Protein AF-0000000084361300 (afdb_homodimer)

Radius of gyration: 34.53 Å; Cα contacts (8 Å, |Δi|>4): 1642; chains: 2; bounding box: 98×111×77 Å

Sequence (948 aa):
MQMAFTKMNISFPLNALGSVVPVVTALAIGLFSSASLNAADTPAPSTPPQETSEAIPQEAQELVASVAAGGRMYDNWIRELARKKPTTLHPLYPADGQYAKTPWQTWRCVTCHGWDYLGDKGAFSTGENYTGIKGVAGMIGSTAAQVSAILTDEKHGYRDFLDDQALEDISNFIVKGLVPMDRVIDRASGRALIEPVTSSAHFSTICVNCHGSDGRLMKTIPPLGDAARMDPWQALHKMLNGHPGDAMPALRAFDVRTTLSTLAFIQGLPPRDPLFSIARGGKLYDDWAAELKTKYPKDPQPAYPKDKKVETGSNTWRCVECHGWDYKGANGIRGIRTMVGAHPSAIIKVLQDETHDLEHKLEYADLYDLANFVSNGQVDMNEYIDARSLEARGVAGNSTQYYLTLCATCHGDQGYAIRTIPPLGRVAIESPWKALHKTLHGHPGENMPAWQASMSPSIIKDILAKLQTLPTHKMQMAFTKMNISFPLNALGSVVPVVTALAIGLFSSASLNAADTPAPSTPPQETSEAIPQEAQELVASVAAGGRMYDNWIRELARKKPTTLHPLYPADGQYAKTPWQTWRCVTCHGWDYLGDKGAFSTGENYTGIKGVAGMIGSTAAQVSAILTDEKHGYRDFLDDQALEDISNFIVKGLVPMDRVIDRASGRALIEPVTSSAHFSTICVNCHGSDGRLMKTIPPLGDAARMDPWQALHKMLNGHPGDAMPALRAFDVRTTLSTLAFIQGLPPRDPLFSIARGGKLYDDWAAELKTKYPKDPQPAYPKDKKVETGSNTWRCVECHGWDYKGANGIRGIRTMVGAHPSAIIKVLQDETHDLEHKLEYADLYDLANFVSNGQVDMNEYIDARSLEARGVAGNSTQYYLTLCATCHGDQGYAIRTIPPLGRVAIESPWKALHKTLHGHPGENMPAWQASMSPSIIKDILAKLQTLPTHK

pLDDT: mean 85.94, std 22.41, range [15.34, 98.69]

Secondary structure (DSSP, 8-state):
---------------------------------------------------------HHHHHHHHHHHHHHHHHHHHHHHTTPPPP-S--TTS-TTSTTTT-HHHHTSHHHHH-TTS-BTTTGGGSSTT----B-SGGGTTS-HHHHHHHHTSTTT-GGGT--HHHHHHHHHIIIII---HHHHB-TTT--BSS---S--HHIIIIIHHHH-TTS---TTS--HHHHHHH-HHHHHHHHHH--TTS-PPPGGGS-HHHHHHHHHHHHTSPPPPHHHHHHHHHHHHHHHHHHTT----SSPPTTS-TTS--SSGGGGGSHHHHH-TTSSEETTEE-SGGGTT--HHHHHHHHHSTTT--TTTS-HHHHHHHHHIIIII---GGGTB-TTT--BSS-TTTTHHHIIIIIHHHH-TTS---TTS--HHHHHHH-HHHHHHHHHH--TTS-PPP-TTTS-HHHHHHHHHHHTTS-S--/---------------------------------------------------------HHHHHHHHHHHHHHHHHHHHHHHTTPPPP-S--TTS-TTSTTTT-HHHHTSHHHHH-TTS-BTTTGGGSSTT----B-SGGGTTS-HHHHHHHHTSTTT-GGGT--HHHHHHHHHIIIII---HHHHB-TTT--BSS---S--HHIIIIIHHHH-TTS---TTS--HHHHHHH-HHHHHHHHHH--TTS-PPPGGGS-HHHHHHHHHHHHTSPPPPHHHHHHHHHHHHHHHHHHHT----SSPPTTS-TTS--SSGGGGGSHHHHH-TTSSEETTEE-SGGGTT--HHHHHHHHHSTTT--TTTS-HHHHHHHHHIIIII---GGGTB-TTT--BSS-TTTTHHHIIIIIHHHH-TTS---TTS--HHHHHHH-HHHHHHHHHH--TTS-PPP-TTTS-HHHHHHHHHHHTTS-S--

Structure (mmCIF, N/CA/C/O backbone):
data_AF-0000000084361300-model_v1
#
loop_
_entity.id
_entity.type
_entity.pdbx_description
1 polymer 'Cytochrome c domain-containing protein'
#
loop_
_atom_site.group_PDB
_atom_site.id
_atom_site.type_symbol
_atom_site.label_atom_id
_atom_site.label_alt_id
_atom_site.label_comp_id
_atom_site.label_asym_id
_atom_site.label_entity_id
_atom_site.label_seq_id
_atom_site.pdbx_PDB_ins_code
_atom_site.Cartn_x
_atom_site.Cartn_y
_atom_site.Cartn_z
_atom_site.occupancy
_atom_site.B_iso_or_equiv
_atom_site.auth_seq_id
_atom_site.auth_comp_id
_atom_site.auth_asym_id
_atom_site.auth_atom_id
_atom_site.pdbx_PDB_model_num
ATOM 1 N N . MET A 1 1 ? -32.5 -18.031 -47.125 1 17.41 1 MET A N 1
ATOM 2 C CA . MET A 1 1 ? -32.406 -19.422 -47.562 1 17.41 1 MET A CA 1
ATOM 3 C C . MET A 1 1 ? -32.906 -20.375 -46.5 1 17.41 1 MET A C 1
ATOM 5 O O . MET A 1 1 ? -32.594 -20.203 -45.312 1 17.41 1 MET A O 1
ATOM 9 N N . GLN A 1 2 ? -33.469 -21.453 -46.875 1 16.47 2 GLN A N 1
ATOM 10 C CA . GLN A 1 2 ? -34.469 -22.406 -46.406 1 16.47 2 GLN A CA 1
ATOM 11 C C . GLN A 1 2 ? -33.906 -23.297 -45.281 1 16.47 2 GLN A C 1
ATOM 13 O O . GLN A 1 2 ? -34.531 -23.516 -44.25 1 16.47 2 GLN A O 1
ATOM 18 N N . MET A 1 3 ? -32.844 -24.219 -45.438 1 15.84 3 MET A N 1
ATOM 19 C CA . MET A 1 3 ? -33.406 -25.562 -45.438 1 15.84 3 MET A CA 1
ATOM 20 C C . MET A 1 3 ? -33.5 -26.125 -44.031 1 15.84 3 MET A C 1
ATOM 22 O O . MET A 1 3 ? -32.469 -26.469 -43.438 1 15.84 3 MET A O 1
ATOM 26 N N . ALA A 1 4 ? -34.344 -25.75 -43.125 1 15.99 4 ALA A N 1
ATOM 27 C CA . ALA A 1 4 ? -34.469 -25.703 -41.656 1 15.99 4 ALA A CA 1
ATOM 28 C C . ALA A 1 4 ? -34.812 -27.078 -41.094 1 15.99 4 ALA A C 1
ATOM 30 O O . ALA A 1 4 ? -34.781 -27.266 -39.875 1 15.99 4 ALA A O 1
ATOM 31 N N . PHE A 1 5 ? -35.344 -28.031 -41.969 1 16.98 5 PHE A N 1
ATOM 32 C CA . PHE A 1 5 ? -36.406 -28.672 -41.188 1 16.98 5 PHE A CA 1
ATOM 33 C C . PHE A 1 5 ? -35.812 -29.688 -40.219 1 16.98 5 PHE A C 1
ATOM 35 O O . PHE A 1 5 ? -36.406 -29.984 -39.188 1 16.98 5 PHE A O 1
ATOM 42 N N . THR A 1 6 ? -34.594 -30.109 -40.438 1 15.58 6 THR A N 1
ATOM 43 C CA . THR A 1 6 ? -34.688 -31.562 -40.562 1 15.58 6 THR A CA 1
ATOM 44 C C . THR A 1 6 ? -34.906 -32.219 -39.219 1 15.58 6 THR A C 1
ATOM 46 O O . THR A 1 6 ? -35.781 -33.062 -39.062 1 15.58 6 THR A O 1
ATOM 49 N N . LYS A 1 7 ? -33.844 -32.844 -38.688 1 16.69 7 LYS A N 1
ATOM 50 C CA . LYS A 1 7 ? -33.906 -34.281 -38.469 1 16.69 7 LYS A CA 1
ATOM 51 C C . LYS A 1 7 ? -34.438 -34.625 -37.094 1 16.69 7 LYS A C 1
ATOM 53 O O . LYS A 1 7 ? -33.875 -34.25 -36.062 1 16.69 7 LYS A O 1
ATOM 58 N N . MET A 1 8 ? -35.75 -34.875 -36.875 1 16.64 8 MET A N 1
ATOM 59 C CA . MET A 1 8 ? -36.625 -35.094 -35.75 1 16.64 8 MET A CA 1
ATOM 60 C C . MET A 1 8 ? -36.344 -36.438 -35.094 1 16.64 8 MET A C 1
ATOM 62 O O . MET A 1 8 ? -36.969 -36.781 -34.094 1 16.64 8 MET A O 1
ATOM 66 N N . ASN A 1 9 ? -35.469 -37.188 -35.75 1 16.36 9 ASN A N 1
ATOM 67 C CA . ASN A 1 9 ? -35.906 -38.594 -35.688 1 16.36 9 ASN A CA 1
ATOM 68 C C . ASN A 1 9 ? -35.938 -39.094 -34.25 1 16.36 9 ASN A C 1
ATOM 70 O O . ASN A 1 9 ? -35.25 -38.531 -33.375 1 16.36 9 ASN A O 1
ATOM 74 N N . ILE A 1 10 ? -36.219 -40.375 -33.969 1 16.16 10 ILE A N 1
ATOM 75 C CA . ILE A 1 10 ? -37.25 -41.312 -33.531 1 16.16 10 ILE A CA 1
ATOM 76 C C . ILE A 1 10 ? -36.719 -42.094 -32.312 1 16.16 10 ILE A C 1
ATOM 78 O O . ILE A 1 10 ? -37.406 -42.219 -31.297 1 16.16 10 ILE A O 1
ATOM 82 N N . SER A 1 11 ? -35.469 -42.688 -32.344 1 16.11 11 SER A N 1
ATOM 83 C CA . SER A 1 11 ? -35.688 -44.125 -32.188 1 16.11 11 SER A CA 1
ATOM 84 C C . SER A 1 11 ? -35.812 -44.531 -30.719 1 16.11 11 SER A C 1
ATOM 86 O O . SER A 1 11 ? -35.344 -43.781 -29.844 1 16.11 11 SER A O 1
ATOM 88 N N . PHE A 1 12 ? -35.438 -45.75 -30.359 1 16.98 12 PHE A N 1
ATOM 89 C CA . PHE A 1 12 ? -36.125 -47 -29.969 1 16.98 12 PHE A CA 1
ATOM 90 C C . PHE A 1 12 ? -36.031 -47.219 -28.469 1 16.98 12 PHE A C 1
ATOM 92 O O . PHE A 1 12 ? -35.25 -46.562 -27.781 1 16.98 12 PHE A O 1
ATOM 99 N N . PRO A 1 13 ? -35.625 -48.406 -27.984 1 17.06 13 PRO A N 1
ATOM 100 C CA . PRO A 1 13 ? -36.438 -49.469 -27.344 1 17.06 13 PRO A CA 1
ATOM 101 C C . PRO A 1 13 ? -36.219 -49.5 -25.828 1 17.06 13 PRO A C 1
ATOM 103 O O . PRO A 1 13 ? -35.312 -48.844 -25.297 1 17.06 13 PRO A O 1
ATOM 106 N N . LEU A 1 14 ? -35.938 -50.688 -25.25 1 16.44 14 LEU A N 1
ATOM 107 C CA . LEU A 1 14 ? -36.719 -51.594 -24.453 1 16.44 14 LEU A CA 1
ATOM 108 C C . LEU A 1 14 ? -36.375 -51.469 -22.969 1 16.44 14 LEU A C 1
ATOM 110 O O . LEU A 1 14 ? -37.281 -51.281 -22.141 1 16.44 14 LEU A O 1
ATOM 114 N N . ASN A 1 15 ? -35.438 -52.375 -22.344 1 16.27 15 ASN A N 1
ATOM 115 C CA . ASN A 1 15 ? -35.875 -53.469 -21.484 1 16.27 15 ASN A CA 1
ATOM 116 C C . ASN A 1 15 ? -35.812 -53.094 -20.016 1 16.27 15 ASN A C 1
ATOM 118 O O . ASN A 1 15 ? -35.188 -52.125 -19.641 1 16.27 15 ASN A O 1
ATOM 122 N N . ALA A 1 16 ? -35.625 -54.219 -19.016 1 15.84 16 ALA A N 1
ATOM 123 C CA . ALA A 1 16 ? -36.312 -54.875 -17.906 1 15.84 16 ALA A CA 1
ATOM 124 C C . ALA A 1 16 ? -35.781 -54.375 -16.562 1 15.84 16 ALA A C 1
ATOM 126 O O . ALA A 1 16 ? -36.531 -54.219 -15.609 1 15.84 16 ALA A O 1
ATOM 127 N N . LEU A 1 17 ? -34.438 -54.094 -16.344 1 18.05 17 LEU A N 1
ATOM 128 C CA . LEU A 1 17 ? -34.031 -55 -15.25 1 18.05 17 LEU A CA 1
ATOM 129 C C . LEU A 1 17 ? -34.562 -54.46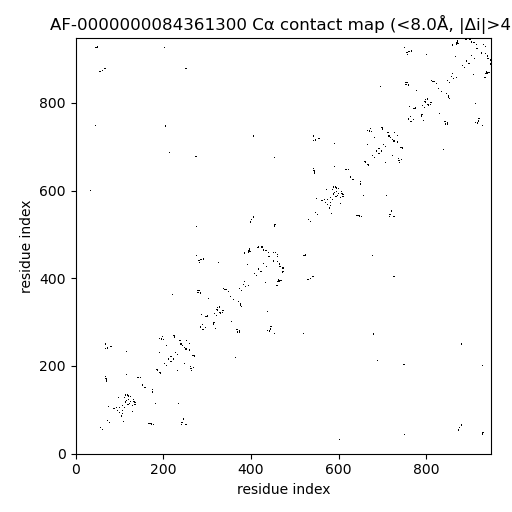9 -13.914 1 18.05 17 LEU A C 1
ATOM 131 O O . LEU A 1 17 ? -34.844 -53.281 -13.781 1 18.05 17 LEU A O 1
ATOM 135 N N . GLY A 1 18 ? -34.25 -55.25 -12.773 1 17.95 18 GLY A N 1
ATOM 136 C CA . GLY A 1 18 ? -34.781 -55.812 -11.547 1 17.95 18 GLY A CA 1
ATOM 137 C C . GLY A 1 18 ? -34.844 -54.844 -10.398 1 17.95 18 GLY A C 1
ATOM 138 O O . GLY A 1 18 ? -34.25 -53.75 -10.469 1 17.95 18 GLY A O 1
ATOM 139 N N . SER A 1 19 ? -35.156 -55.344 -9.219 1 18.53 19 SER A N 1
ATOM 140 C CA . SER A 1 19 ? -36.031 -55.188 -8.07 1 18.53 19 SER A CA 1
ATOM 141 C C . SER A 1 19 ? -35.438 -54.281 -7.008 1 18.53 19 SER A C 1
ATOM 143 O O . SER A 1 19 ? -36.125 -53.875 -6.074 1 18.53 19 SER A O 1
ATOM 145 N N . VAL A 1 20 ? -34.062 -53.969 -7.078 1 20.31 20 VAL A N 1
ATOM 146 C CA . VAL A 1 20 ? -33.562 -54.156 -5.723 1 20.31 20 VAL A CA 1
ATOM 147 C C . VAL A 1 20 ? -34.062 -53.031 -4.828 1 20.31 20 VAL A C 1
ATOM 149 O O . VAL A 1 20 ? -34.156 -51.875 -5.258 1 20.31 20 VAL A O 1
ATOM 152 N N . VAL A 1 21 ? -34.75 -53.375 -3.713 1 19.86 21 VAL A N 1
ATOM 153 C CA . VAL A 1 21 ? -35.656 -52.812 -2.729 1 19.86 21 VAL A CA 1
ATOM 154 C C . VAL A 1 21 ? -34.906 -51.812 -1.852 1 19.86 21 VAL A C 1
ATOM 156 O O . VAL A 1 21 ? -35.531 -51.062 -1.086 1 19.86 21 VAL A O 1
ATOM 159 N N . PRO A 1 22 ? -33.656 -51.312 -2.188 1 19.77 22 PRO A N 1
ATOM 160 C CA . PRO A 1 22 ? -33.031 -51.125 -0.87 1 19.77 22 PRO A CA 1
ATOM 161 C C . PRO A 1 22 ? -33.781 -50.094 -0.028 1 19.77 22 PRO A C 1
ATOM 163 O O . PRO A 1 22 ? -34.469 -49.219 -0.576 1 19.77 22 PRO A O 1
ATOM 166 N N . VAL A 1 23 ? -34.094 -50.531 1.208 1 19.73 23 VAL A N 1
ATOM 167 C CA . VAL A 1 23 ? -34.812 -49.969 2.357 1 19.73 23 VAL A CA 1
ATOM 168 C C . VAL A 1 23 ? -34.125 -48.656 2.783 1 19.73 23 VAL A C 1
ATOM 170 O O . VAL A 1 23 ? -32.906 -48.594 2.963 1 19.73 23 VAL A O 1
ATOM 173 N N . VAL A 1 24 ? -34.75 -47.469 2.594 1 19.86 24 VAL A N 1
ATOM 174 C CA . VAL A 1 24 ? -34.406 -46.062 2.75 1 19.86 24 VAL A CA 1
ATOM 175 C C . VAL A 1 24 ? -34.25 -45.75 4.234 1 19.86 24 VAL A C 1
ATOM 177 O O . VAL A 1 24 ? -35.25 -45.656 4.957 1 19.86 24 VAL A O 1
ATOM 180 N N . THR A 1 25 ? -33.5 -46.594 4.953 1 19.88 25 THR A N 1
ATOM 181 C CA . THR A 1 25 ? -33.656 -46.219 6.348 1 19.88 25 THR A CA 1
ATOM 182 C C . THR A 1 25 ? -33.312 -44.75 6.543 1 19.88 25 THR A C 1
ATOM 184 O O . THR A 1 25 ? -32.281 -44.281 6.023 1 19.88 25 THR A O 1
ATOM 187 N N . ALA A 1 26 ? -34.219 -43.906 7.023 1 19.81 26 ALA A N 1
ATOM 188 C CA . ALA A 1 26 ? -34.281 -42.469 7.234 1 19.81 26 ALA A CA 1
ATOM 189 C C . ALA A 1 26 ? -33.25 -42.031 8.266 1 19.81 26 ALA A C 1
ATOM 191 O O . ALA A 1 26 ? -33.375 -42.312 9.453 1 19.81 26 ALA A O 1
ATOM 192 N N . LEU A 1 27 ? -32 -42.438 8.07 1 20.09 27 LEU A N 1
ATOM 193 C CA . LEU A 1 27 ? -31.203 -42.062 9.227 1 20.09 27 LEU A CA 1
ATOM 194 C C . LEU A 1 27 ? -31.375 -40.562 9.516 1 20.09 27 LEU A C 1
ATOM 196 O O . LEU A 1 27 ? -31.375 -39.75 8.594 1 20.09 27 LEU A O 1
ATOM 200 N N . ALA A 1 28 ? -31.844 -40.219 10.742 1 20.67 28 ALA A N 1
ATOM 201 C CA . ALA A 1 28 ? -32.156 -38.969 11.438 1 20.67 28 ALA A CA 1
ATOM 202 C C . ALA A 1 28 ? -30.969 -38 11.375 1 20.67 28 ALA A C 1
ATOM 204 O O . ALA A 1 28 ? -29.859 -38.344 11.797 1 20.67 28 ALA A O 1
ATOM 205 N N . ILE A 1 29 ? -30.828 -37.188 10.289 1 21.17 29 ILE A N 1
ATOM 206 C CA . ILE A 1 29 ? -29.812 -36.156 10.117 1 21.17 29 ILE A CA 1
ATOM 207 C C . ILE A 1 29 ? -29.781 -35.25 11.336 1 21.17 29 ILE A C 1
ATOM 209 O O . ILE A 1 29 ? -30.766 -34.562 11.633 1 21.17 29 ILE A O 1
ATOM 213 N N . GLY A 1 30 ? -29.297 -35.781 12.484 1 20.73 30 GLY A N 1
ATOM 214 C CA . GLY A 1 30 ? -29.188 -34.875 13.617 1 20.73 30 GLY A CA 1
ATOM 215 C C . GLY A 1 30 ? -28.594 -33.531 13.242 1 20.73 30 GLY A C 1
ATOM 216 O O . GLY A 1 30 ? -27.703 -33.469 12.383 1 20.73 30 GLY A O 1
ATOM 217 N N . LEU A 1 31 ? -29.328 -32.5 13.594 1 21.12 31 LEU A N 1
ATOM 218 C CA . LEU A 1 31 ? -29.188 -31.047 13.43 1 21.12 31 LEU A CA 1
ATOM 219 C C . LEU A 1 31 ? -27.812 -30.578 13.922 1 21.12 31 LEU A C 1
ATOM 221 O O . LEU A 1 31 ? -27.484 -30.766 15.094 1 21.12 31 LEU A O 1
ATOM 225 N N . PHE A 1 32 ? -26.734 -31.062 13.18 1 22.33 32 PHE A N 1
ATOM 226 C CA . PHE A 1 32 ? -25.484 -30.453 13.617 1 22.33 32 PHE A CA 1
ATOM 227 C C . PHE A 1 32 ? -25.672 -28.953 13.836 1 22.33 32 PHE A C 1
ATOM 229 O O . PHE A 1 32 ? -26.266 -28.281 13.008 1 22.33 32 PHE A O 1
ATOM 236 N N . SER A 1 33 ? -25.797 -28.609 15.117 1 22.17 33 SER A N 1
ATOM 237 C CA . SER A 1 33 ? -25.781 -27.234 15.609 1 22.17 33 SER A CA 1
ATOM 238 C C . SER A 1 33 ? -24.672 -26.422 14.961 1 22.17 33 SER A C 1
ATOM 240 O O . SER A 1 33 ? -23.531 -26.891 14.875 1 22.17 33 SER A O 1
ATOM 242 N N . SER A 1 34 ? -25 -25.703 13.945 1 22.23 34 SER A N 1
ATOM 243 C CA . SER A 1 34 ? -24.172 -24.688 13.305 1 22.23 34 SER A CA 1
ATOM 244 C C . SER A 1 34 ? -23.281 -23.969 14.32 1 22.23 34 SER A C 1
ATOM 246 O O . SER A 1 34 ? -23.797 -23.359 15.273 1 22.23 34 SER A O 1
ATOM 248 N N . ALA A 1 35 ? -22.078 -24.562 14.68 1 25.73 35 ALA A N 1
ATOM 249 C CA . ALA A 1 35 ? -21.078 -23.75 15.391 1 25.73 35 ALA A CA 1
ATOM 250 C C . ALA A 1 35 ? -21.031 -22.344 14.828 1 25.73 35 ALA A C 1
ATOM 252 O O . ALA A 1 35 ? -20.859 -22.141 13.617 1 25.73 35 ALA A O 1
ATOM 253 N N . SER A 1 36 ? -21.719 -21.453 15.469 1 25.38 36 SER A N 1
ATOM 254 C CA . SER A 1 36 ? -21.625 -20 15.273 1 25.38 36 SER A CA 1
ATOM 255 C C . SER A 1 36 ? -20.188 -19.594 14.992 1 25.38 36 SER A C 1
ATOM 257 O O . SER A 1 36 ? -19.281 -19.875 15.781 1 25.38 36 SER A O 1
ATOM 259 N N . LEU A 1 37 ? -19.703 -19.766 13.781 1 27.42 37 LEU A N 1
ATOM 260 C CA . LEU A 1 37 ? -18.5 -19 13.445 1 27.42 37 LEU A CA 1
ATOM 261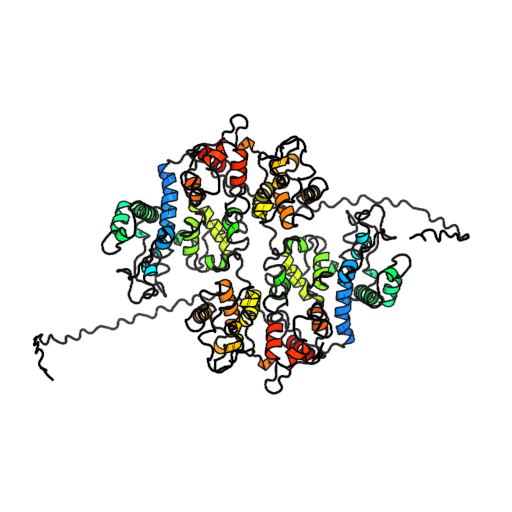 C C . LEU A 1 37 ? -18.438 -17.719 14.242 1 27.42 37 LEU A C 1
ATOM 263 O O . LEU A 1 37 ? -19.297 -16.844 14.109 1 27.42 37 LEU A O 1
ATOM 267 N N . ASN A 1 38 ? -17.953 -17.953 15.461 1 26.97 38 ASN A N 1
ATOM 268 C CA . ASN A 1 38 ? -17.656 -16.75 16.219 1 26.97 38 ASN A CA 1
ATOM 269 C C . ASN A 1 38 ? -17.047 -15.664 15.352 1 26.97 38 ASN A C 1
ATOM 271 O O . ASN A 1 38 ? -16.016 -15.883 14.711 1 26.97 38 ASN A O 1
ATOM 275 N N . ALA A 1 39 ? -17.797 -14.773 14.719 1 29.05 39 ALA A N 1
ATOM 276 C CA . ALA A 1 39 ? -17.391 -13.461 14.234 1 29.05 39 ALA A CA 1
ATOM 277 C C . ALA A 1 39 ? -16.203 -12.914 15.031 1 29.05 39 ALA A C 1
ATOM 279 O O . ALA A 1 39 ? -16.297 -12.758 16.25 1 29.05 39 ALA A O 1
ATOM 280 N N . ALA A 1 40 ? -15.07 -13.203 14.656 1 33.34 40 ALA A N 1
ATOM 281 C CA . ALA A 1 40 ? -13.961 -12.422 15.203 1 33.34 40 ALA A CA 1
ATOM 282 C C . ALA A 1 40 ? -14.414 -11.016 15.578 1 33.34 40 ALA A C 1
ATOM 284 O O . ALA A 1 40 ? -15.18 -10.383 14.836 1 33.34 40 ALA A O 1
ATOM 285 N N . ASP A 1 41 ? -14.398 -10.711 16.828 1 32.88 41 ASP A N 1
ATOM 286 C CA . ASP A 1 41 ? -14.641 -9.391 17.406 1 32.88 41 ASP A CA 1
ATOM 287 C C . ASP A 1 41 ? -14.102 -8.289 16.5 1 32.88 41 ASP A C 1
ATOM 289 O O . ASP A 1 41 ? -12.891 -8.164 16.312 1 32.88 41 ASP A O 1
ATOM 293 N N . THR A 1 42 ? -14.695 -8.07 15.359 1 36.12 42 THR A N 1
ATOM 294 C CA . THR A 1 42 ? -14.328 -6.754 14.836 1 36.12 42 THR A CA 1
ATOM 295 C C . THR A 1 42 ? -14.109 -5.762 15.977 1 36.12 42 THR A C 1
ATOM 297 O O . THR A 1 42 ? -15 -5.555 16.797 1 36.12 42 THR A O 1
ATOM 300 N N . PRO A 1 43 ? -12.922 -5.598 16.359 1 34 43 PRO A N 1
ATOM 301 C CA . PRO A 1 43 ? -12.945 -4.621 17.453 1 34 43 PRO A CA 1
ATOM 302 C C . PRO A 1 43 ? -14.039 -3.572 17.281 1 34 43 PRO A C 1
ATOM 304 O O . PRO A 1 43 ? -14.297 -3.119 16.156 1 34 43 PRO A O 1
ATOM 307 N N . ALA A 1 44 ? -14.961 -3.475 18.188 1 36.25 44 ALA A N 1
ATOM 308 C CA . ALA A 1 44 ? -15.938 -2.398 18.328 1 36.25 44 ALA A CA 1
ATOM 309 C C . ALA A 1 44 ? -15.336 -1.057 17.922 1 36.25 44 ALA A C 1
ATOM 311 O O . ALA A 1 44 ? -14.164 -0.789 18.188 1 36.25 44 ALA A O 1
ATOM 312 N N . PRO A 1 45 ? -15.93 -0.323 16.938 1 43.25 45 PRO A N 1
ATOM 313 C CA . PRO A 1 45 ? -15.43 1.033 16.703 1 43.25 45 PRO A CA 1
ATOM 314 C C . PRO A 1 45 ? -14.961 1.718 17.984 1 43.25 45 PRO A C 1
ATOM 316 O O . PRO A 1 45 ? -15.648 1.654 19.016 1 43.25 45 PRO A O 1
ATOM 319 N N . SER A 1 46 ? -13.742 1.867 18.141 1 43.41 46 SER A N 1
ATOM 320 C CA . SER A 1 46 ? -13.305 2.607 19.312 1 43.41 46 SER A CA 1
ATOM 321 C C . SER A 1 46 ? -14.172 3.846 19.547 1 43.41 46 SER A C 1
ATOM 323 O O . SER A 1 46 ? -14.5 4.559 18.594 1 43.41 46 SER A O 1
ATOM 325 N N . THR A 1 47 ? -14.875 3.842 20.672 1 48.69 47 THR A N 1
ATOM 326 C CA . THR A 1 47 ? -15.609 5.012 21.141 1 48.69 47 THR A CA 1
ATOM 327 C C . THR A 1 47 ? -14.773 6.277 20.953 1 48.69 47 THR A C 1
ATOM 329 O O . THR A 1 47 ? -13.617 6.336 21.375 1 48.69 47 THR A O 1
ATOM 332 N N . PRO A 1 48 ? -15.289 7.09 20.078 1 52.38 48 PRO A N 1
ATOM 333 C CA . PRO A 1 48 ? -14.57 8.359 19.984 1 52.38 48 PRO A CA 1
ATOM 334 C C . PRO A 1 48 ? -14.125 8.898 21.328 1 52.38 48 PRO A C 1
ATOM 336 O O . PRO A 1 48 ? -14.727 8.57 22.359 1 52.38 48 PRO A O 1
ATOM 339 N N . PRO A 1 49 ? -12.961 9.508 21.281 1 55.66 49 PRO A N 1
ATOM 340 C CA . PRO A 1 49 ? -12.5 10.109 22.531 1 55.66 49 PRO A CA 1
ATOM 341 C C . PRO A 1 49 ? -13.547 11.008 23.188 1 55.66 49 PRO A C 1
ATOM 343 O O . PRO A 1 49 ? -14.383 11.586 22.484 1 55.66 49 PRO A O 1
ATOM 346 N N . GLN A 1 50 ? -13.758 10.891 24.422 1 52.22 50 GLN A N 1
ATOM 347 C CA . GLN A 1 50 ? -14.734 11.609 25.234 1 52.22 50 GLN A CA 1
ATOM 348 C C . GLN A 1 50 ? -14.289 13.055 25.469 1 52.22 50 GLN A C 1
ATOM 350 O O . GLN A 1 50 ? -14.562 13.625 26.531 1 52.22 50 GLN A O 1
ATOM 355 N N . GLU A 1 51 ? -13.477 13.578 24.625 1 56 51 GLU A N 1
ATOM 356 C CA . GLU A 1 51 ? -13.125 14.969 24.891 1 56 51 GLU A CA 1
ATOM 357 C C . GLU A 1 51 ? -14.359 15.867 24.828 1 56 51 GLU A C 1
ATOM 359 O O . GLU A 1 51 ? -15.141 15.797 23.891 1 56 51 GLU A O 1
ATOM 364 N N . THR A 1 52 ? -14.734 16.312 26 1 57.19 52 THR A N 1
ATOM 365 C CA . THR A 1 52 ? -15.906 17.188 26.125 1 57.19 52 THR A CA 1
ATOM 366 C C . THR A 1 52 ? -15.602 18.578 25.594 1 57.19 52 THR A C 1
ATOM 368 O O . THR A 1 52 ? -14.469 19.062 25.688 1 57.19 52 THR A O 1
ATOM 371 N N . SER A 1 53 ? -16.484 19.047 24.703 1 60.72 53 SER A N 1
ATOM 372 C CA . SER A 1 53 ? -16.453 20.422 24.25 1 60.72 53 SER A CA 1
ATOM 373 C C . SER A 1 53 ? -16.469 21.406 25.422 1 60.72 53 SER A C 1
ATOM 375 O O . SER A 1 53 ? -17.359 21.344 26.266 1 60.72 53 SER A O 1
ATOM 377 N N . GLU A 1 54 ? -15.391 21.906 25.938 1 61.06 54 GLU A N 1
ATOM 378 C CA . GLU A 1 54 ? -15.414 22.938 26.953 1 61.06 54 GLU A CA 1
ATOM 379 C C . GLU A 1 54 ? -15.359 24.328 26.328 1 61.06 54 GLU A C 1
ATOM 381 O O . GLU A 1 54 ? -14.766 24.516 25.266 1 61.06 54 GLU A O 1
ATOM 386 N N . ALA A 1 55 ? -16.172 25.297 26.859 1 61.66 55 ALA A N 1
ATOM 387 C CA . ALA A 1 55 ? -16.141 26.703 26.469 1 61.66 55 ALA A CA 1
ATOM 388 C C . ALA A 1 55 ? -14.781 27.328 26.797 1 61.66 55 ALA A C 1
ATOM 390 O O . ALA A 1 55 ? -14.492 27.625 27.953 1 61.66 55 ALA A O 1
ATOM 391 N N . ILE A 1 56 ? -13.797 27.156 26 1 67.62 56 ILE A N 1
ATOM 392 C CA . ILE A 1 56 ? -12.547 27.891 26.156 1 67.62 56 ILE A CA 1
ATOM 393 C C . ILE A 1 56 ? -12.648 29.25 25.453 1 67.62 56 ILE A C 1
ATOM 395 O O . ILE A 1 56 ? -13.305 29.359 24.422 1 67.62 56 ILE A O 1
ATOM 399 N N . PRO A 1 57 ? -12.055 30.344 26.125 1 70.06 57 PRO A N 1
ATOM 400 C CA . PRO A 1 57 ? -12.117 31.672 25.516 1 70.06 57 PRO A CA 1
ATOM 401 C C . PRO A 1 57 ? -11.594 31.672 24.078 1 70.06 57 PRO A C 1
ATOM 403 O O . PRO A 1 57 ? -10.695 30.906 23.734 1 70.06 57 PRO A O 1
ATOM 406 N N . GLN A 1 58 ? -12.211 32.406 23.297 1 69.12 58 GLN A N 1
ATOM 407 C CA . GLN A 1 58 ? -11.922 32.531 21.875 1 69.12 58 GLN A CA 1
ATOM 408 C C . GLN A 1 58 ? -10.438 32.812 21.625 1 69.12 58 GLN A C 1
ATOM 410 O O . GLN A 1 58 ? -9.828 32.25 20.719 1 69.12 58 GLN A O 1
ATOM 415 N N . GLU A 1 59 ? -9.883 33.688 22.422 1 68.62 59 GLU A N 1
ATOM 416 C CA . GLU A 1 59 ? -8.484 34.062 22.281 1 68.62 59 GLU A CA 1
ATOM 417 C C . GLU A 1 59 ? -7.562 32.875 22.438 1 68.62 59 GLU A C 1
ATOM 419 O O . GLU A 1 59 ? -6.598 32.719 21.672 1 68.62 59 GLU A O 1
ATOM 424 N N . ALA A 1 60 ? -7.977 32.031 23.281 1 73.75 60 ALA A N 1
ATOM 425 C CA . ALA A 1 60 ? -7.172 30.828 23.5 1 73.75 60 ALA A CA 1
ATOM 426 C C . ALA A 1 60 ? -7.297 29.859 22.328 1 73.75 60 ALA A C 1
ATOM 428 O O . ALA A 1 60 ? -6.328 29.203 21.953 1 73.75 60 ALA A O 1
ATOM 429 N N . GLN A 1 61 ? -8.398 29.875 21.75 1 74.19 61 GLN A N 1
ATOM 430 C CA . GLN A 1 61 ? -8.633 28.984 20.625 1 74.19 61 GLN A CA 1
ATOM 431 C C . GLN A 1 61 ? -7.867 29.453 19.391 1 74.19 61 GLN A C 1
ATOM 433 O O . GLN A 1 61 ? -7.27 28.641 18.672 1 74.19 61 GLN A O 1
ATOM 438 N N . GLU A 1 62 ? -7.809 30.766 19.219 1 78.62 62 GLU A N 1
ATOM 439 C CA . GLU A 1 62 ? -7.051 31.344 18.125 1 78.62 62 GLU A CA 1
ATOM 440 C C . GLU A 1 62 ? -5.551 31.141 18.312 1 78.62 62 GLU A C 1
ATOM 442 O O . GLU A 1 62 ? -4.805 31 17.344 1 78.62 62 GLU A O 1
ATOM 447 N N . LEU A 1 63 ? -5.266 31.031 19.469 1 85.38 63 LEU A N 1
ATOM 448 C CA . LEU A 1 63 ? -3.859 30.859 19.812 1 85.38 63 LEU A CA 1
ATOM 449 C C . LEU A 1 63 ? -3.346 29.516 19.312 1 85.38 63 LEU A C 1
ATOM 451 O O . LEU A 1 63 ? -2.207 29.406 18.859 1 85.38 63 LEU A O 1
ATOM 455 N N . VAL A 1 64 ? -4.152 28.531 19.297 1 90.44 64 VAL A N 1
ATOM 456 C CA . VAL A 1 64 ? -3.723 27.203 18.875 1 90.44 64 VAL A CA 1
ATOM 457 C C . VAL A 1 64 ? -3.369 27.219 17.391 1 90.44 64 VAL A C 1
ATOM 459 O O . VAL A 1 64 ? -2.324 26.703 16.984 1 90.44 64 VAL A O 1
ATOM 462 N N . ALA A 1 65 ? -4.156 27.875 16.641 1 91.94 65 ALA A N 1
ATOM 463 C CA . ALA A 1 65 ? -3.898 27.984 15.203 1 91.94 65 ALA A CA 1
ATOM 464 C C . ALA A 1 65 ? -2.641 28.812 14.938 1 91.94 65 ALA A C 1
ATOM 466 O O . ALA A 1 65 ? -1.847 28.484 14.055 1 91.94 65 ALA A O 1
ATOM 467 N N . SER A 1 66 ? -2.527 29.844 15.68 1 94.44 66 SER A N 1
ATOM 468 C CA . SER A 1 66 ? -1.345 30.688 15.555 1 94.44 66 SER A CA 1
ATOM 469 C C . SER A 1 66 ? -0.076 29.922 15.906 1 94.44 66 SER A C 1
ATOM 471 O O . SER A 1 66 ? 0.927 30 15.188 1 94.44 66 SER A O 1
ATOM 473 N N . VAL A 1 67 ? -0.136 29.172 16.953 1 96.38 67 VAL A N 1
ATOM 474 C CA . VAL A 1 67 ? 1 28.375 17.391 1 96.38 67 VAL A CA 1
ATOM 475 C C . VAL A 1 67 ? 1.346 27.344 16.328 1 96.38 67 VAL A C 1
ATOM 477 O O . VAL A 1 67 ? 2.52 27.141 15.992 1 96.38 67 VAL A O 1
ATOM 480 N N . ALA A 1 68 ? 0.372 26.703 15.758 1 96.25 68 ALA A N 1
ATOM 481 C CA . ALA A 1 68 ? 0.614 25.719 14.703 1 96.25 68 ALA A CA 1
ATOM 482 C C . ALA A 1 68 ? 1.275 26.375 13.492 1 96.25 68 ALA A C 1
ATOM 484 O O . ALA A 1 68 ? 2.229 25.828 12.93 1 96.25 68 ALA A O 1
ATOM 485 N N . ALA A 1 69 ? 0.789 27.5 13.109 1 95.75 69 ALA A N 1
ATOM 486 C CA . ALA A 1 69 ? 1.39 28.234 12 1 95.75 69 ALA A CA 1
ATOM 487 C C . ALA A 1 69 ? 2.844 28.594 12.297 1 95.75 69 ALA A C 1
ATOM 489 O O . ALA A 1 69 ? 3.717 28.422 11.445 1 95.75 69 ALA A O 1
ATOM 490 N N . GLY A 1 70 ? 3.045 29.094 13.469 1 98.06 70 GLY A N 1
ATOM 491 C CA . GLY A 1 70 ? 4.402 29.406 13.891 1 98.06 70 GLY A CA 1
ATOM 492 C C . GLY A 1 70 ? 5.324 28.203 13.867 1 98.06 70 GLY A C 1
ATOM 493 O O . GLY A 1 70 ? 6.496 28.312 13.5 1 98.06 70 GLY A O 1
ATOM 494 N N . GLY A 1 71 ? 4.801 27.047 14.289 1 98.38 71 GLY A N 1
ATOM 495 C CA . GLY A 1 71 ? 5.578 25.812 14.242 1 98.38 71 GLY A CA 1
ATOM 496 C C . GLY A 1 71 ? 5.984 25.422 12.828 1 98.38 71 GLY A C 1
ATOM 497 O O . GLY A 1 71 ? 7.102 24.953 12.609 1 98.38 71 GLY A O 1
ATOM 498 N N . ARG A 1 72 ? 5.078 25.562 11.875 1 98.06 72 ARG A N 1
ATOM 499 C CA . ARG A 1 72 ? 5.418 25.297 10.477 1 98.06 72 ARG A CA 1
ATOM 500 C C . ARG A 1 72 ? 6.496 26.266 9.992 1 98.06 72 ARG A C 1
ATOM 502 O O . ARG A 1 72 ? 7.41 25.859 9.266 1 98.06 72 ARG A O 1
ATOM 509 N N . MET A 1 73 ? 6.426 27.516 10.453 1 98.56 73 MET A N 1
ATOM 510 C CA . MET A 1 73 ? 7.402 28.516 10.023 1 98.56 73 MET A CA 1
ATOM 511 C C . MET A 1 73 ? 8.75 28.281 10.695 1 98.56 73 MET A C 1
ATOM 513 O O . MET A 1 73 ? 9.797 28.516 10.094 1 98.56 73 MET A O 1
ATOM 517 N N . TYR A 1 74 ? 8.719 27.812 11.945 1 98.69 74 TYR A N 1
ATOM 518 C CA . TYR A 1 74 ? 9.945 27.375 12.594 1 98.69 74 TYR A CA 1
ATOM 519 C C . TYR A 1 74 ? 10.672 26.344 11.75 1 98.69 74 TYR A C 1
ATOM 521 O O . TYR A 1 74 ? 11.898 26.359 11.648 1 98.69 74 TYR A O 1
ATOM 529 N N . ASP A 1 75 ? 9.852 25.453 11.133 1 98.44 75 ASP A N 1
ATOM 530 C CA . ASP A 1 75 ? 10.359 24.422 10.242 1 98.44 75 ASP A CA 1
ATOM 531 C C . ASP A 1 75 ? 10.867 25.031 8.93 1 98.44 75 ASP A C 1
ATOM 533 O O . ASP A 1 75 ? 12.039 24.875 8.586 1 98.44 75 ASP A O 1
ATOM 537 N N . ASN A 1 76 ? 10.016 25.781 8.281 1 98.5 76 ASN A N 1
ATOM 538 C CA . ASN A 1 76 ? 10.344 26.359 6.98 1 98.5 76 ASN A CA 1
ATOM 539 C C . ASN A 1 76 ? 9.383 27.484 6.609 1 98.5 76 ASN A C 1
ATOM 541 O O . ASN A 1 76 ? 8.422 27.281 5.867 1 98.5 76 ASN A O 1
ATOM 545 N N . TRP A 1 77 ? 9.742 28.719 7.023 1 98.31 77 TRP A N 1
ATOM 546 C CA . TRP A 1 77 ? 8.875 29.859 6.762 1 98.31 77 TRP A CA 1
ATOM 547 C C . TRP A 1 77 ? 8.859 30.203 5.273 1 98.31 77 TRP A C 1
ATOM 549 O O . TRP A 1 77 ? 7.875 30.75 4.766 1 98.31 77 TRP A O 1
ATOM 559 N N . ILE A 1 78 ? 9.914 29.859 4.555 1 98.06 78 ILE A N 1
ATOM 560 C CA . ILE A 1 78 ? 10.016 30.141 3.127 1 98.06 78 ILE A CA 1
ATOM 561 C C . ILE A 1 78 ? 8.922 29.375 2.377 1 98.06 78 ILE A C 1
ATOM 563 O O . ILE A 1 78 ? 8.203 29.969 1.56 1 98.06 78 ILE A O 1
ATOM 567 N N . ARG A 1 79 ? 8.75 28.125 2.719 1 96.75 79 ARG A N 1
ATOM 568 C CA . ARG A 1 79 ? 7.742 27.297 2.078 1 96.75 79 ARG A CA 1
ATOM 569 C C . ARG A 1 79 ? 6.344 27.656 2.57 1 96.75 79 ARG A C 1
ATOM 571 O O . ARG A 1 79 ? 5.406 27.734 1.778 1 96.75 79 ARG A O 1
ATOM 578 N N . GLU A 1 80 ? 6.234 27.859 3.879 1 96.81 80 GLU A N 1
ATOM 579 C CA . GLU A 1 80 ? 4.934 28.141 4.484 1 96.81 80 GLU A CA 1
ATOM 580 C C . GLU A 1 80 ? 4.309 29.406 3.906 1 96.81 80 GLU A C 1
ATOM 582 O O . GLU A 1 80 ? 3.102 29.453 3.66 1 96.81 80 GLU A O 1
ATOM 587 N N . LEU A 1 81 ? 5.129 30.391 3.6 1 96.44 81 LEU A N 1
ATOM 588 C CA . LEU A 1 81 ? 4.637 31.703 3.158 1 96.44 81 LEU A CA 1
ATOM 589 C C . LEU A 1 81 ? 4.867 31.891 1.663 1 96.44 81 LEU A C 1
ATOM 591 O O . LEU A 1 81 ? 4.602 32.969 1.121 1 96.44 81 LEU A O 1
ATOM 595 N N . ALA A 1 82 ? 5.418 30.859 0.994 1 95.25 82 ALA A N 1
ATOM 596 C CA . ALA A 1 82 ? 5.715 30.922 -0.435 1 95.25 82 ALA A CA 1
ATOM 597 C C . ALA A 1 82 ? 6.598 32.125 -0.769 1 95.25 82 ALA A C 1
ATOM 599 O O . ALA A 1 82 ? 6.289 32.875 -1.68 1 95.25 82 ALA A O 1
ATOM 600 N N . ARG A 1 83 ? 7.652 32.25 -0.023 1 95.81 83 ARG A N 1
ATOM 601 C CA . ARG A 1 83 ? 8.586 33.344 -0.229 1 95.81 83 ARG A CA 1
ATOM 602 C C . ARG A 1 83 ? 9.773 32.906 -1.078 1 95.81 83 ARG A C 1
ATOM 604 O O . ARG A 1 83 ? 10 31.719 -1.264 1 95.81 83 ARG A O 1
ATOM 611 N N . LYS A 1 84 ? 10.469 33.875 -1.582 1 95.94 84 LYS A N 1
ATOM 612 C CA . LYS A 1 84 ? 11.695 33.594 -2.318 1 95.94 84 LYS A CA 1
ATOM 613 C C . LYS A 1 84 ? 12.812 33.125 -1.376 1 95.94 84 LYS A C 1
ATOM 615 O O . LYS A 1 84 ? 12.969 33.688 -0.286 1 95.94 84 LYS A O 1
ATOM 620 N N . LYS A 1 85 ? 13.57 32.281 -1.82 1 96.19 85 LYS A N 1
ATOM 621 C CA . LYS A 1 85 ? 14.695 31.781 -1.048 1 96.19 85 LYS A CA 1
ATOM 622 C C . LYS A 1 85 ? 15.797 32.844 -0.917 1 96.19 85 LYS A C 1
ATOM 624 O O . LYS A 1 85 ? 16.219 33.438 -1.913 1 96.19 85 LYS A O 1
ATOM 629 N N . PRO A 1 86 ? 16.156 33.031 0.301 1 95.81 86 PRO A N 1
ATOM 630 C CA . PRO A 1 86 ? 17.312 33.906 0.453 1 95.81 86 PRO A CA 1
ATOM 631 C C . PRO A 1 86 ? 18.562 33.375 -0.236 1 95.81 86 PRO A C 1
ATOM 633 O O . PRO A 1 86 ? 18.812 32.188 -0.226 1 95.81 86 PRO A O 1
ATOM 636 N N . THR A 1 87 ? 19.391 34.25 -0.715 1 94.62 87 THR A N 1
ATOM 637 C CA . THR A 1 87 ? 20.562 33.875 -1.467 1 94.62 87 THR A CA 1
ATOM 638 C C . THR A 1 87 ? 21.828 34.094 -0.641 1 94.62 87 THR A C 1
ATOM 640 O O . THR A 1 87 ? 22.922 33.688 -1.045 1 94.62 87 THR A O 1
ATOM 643 N N . THR A 1 88 ? 21.719 34.688 0.484 1 94.19 88 THR A N 1
ATOM 644 C CA . THR A 1 88 ? 22.859 34.938 1.351 1 94.19 88 THR A CA 1
ATOM 645 C C . THR A 1 88 ? 22.812 34.062 2.586 1 94.19 88 THR A C 1
ATOM 647 O O . THR A 1 88 ? 21.734 33.656 3.023 1 94.19 88 THR A O 1
ATOM 650 N N . LEU A 1 89 ? 24 33.781 3.113 1 95.5 89 LEU A N 1
ATOM 651 C CA . LEU A 1 89 ? 24.109 33.031 4.348 1 95.5 89 LEU A CA 1
ATOM 652 C C . LEU A 1 89 ? 23.562 33.812 5.535 1 95.5 89 LEU A C 1
ATOM 654 O O . LEU A 1 89 ? 23.797 35.031 5.641 1 95.5 89 LEU A O 1
ATOM 658 N N . HIS A 1 90 ? 22.859 33.156 6.355 1 96.62 90 HIS A N 1
ATOM 659 C CA . HIS A 1 90 ? 22.453 33.812 7.594 1 96.62 90 HIS A CA 1
ATOM 660 C C . HIS A 1 90 ? 23.656 34.281 8.391 1 96.62 90 HIS A C 1
ATOM 662 O O . HIS A 1 90 ? 24.625 33.562 8.547 1 96.62 90 HIS A O 1
ATOM 668 N N . PRO A 1 91 ? 23.594 35.406 8.961 1 93.94 91 PRO A N 1
ATOM 669 C CA . PRO A 1 91 ? 24.781 36 9.57 1 93.94 91 PRO A CA 1
ATOM 670 C C . PRO A 1 91 ? 25.297 35.219 10.766 1 93.94 91 PRO A C 1
ATOM 672 O O . PRO A 1 91 ? 26.5 35.219 11.055 1 93.94 91 PRO A O 1
ATOM 675 N N . LEU A 1 92 ? 24.453 34.562 11.43 1 95.88 92 LEU A N 1
ATOM 676 C CA . LEU A 1 92 ? 24.859 33.844 12.648 1 95.88 92 LEU A CA 1
ATOM 677 C C . LEU A 1 92 ? 25.25 32.406 12.344 1 95.88 92 LEU A C 1
ATOM 679 O O . LEU A 1 92 ? 25.766 31.719 13.219 1 95.88 92 LEU A O 1
ATOM 683 N N . TYR A 1 93 ? 25.016 31.891 11.172 1 96.38 93 TYR A N 1
ATOM 684 C CA . TYR A 1 93 ? 25.328 30.5 10.828 1 96.38 93 TYR A CA 1
ATOM 685 C C . TYR A 1 93 ? 26.812 30.328 10.578 1 96.38 93 TYR A C 1
ATOM 687 O O . TYR A 1 93 ? 27.438 31.172 9.922 1 96.38 93 TYR A O 1
ATOM 695 N N . PRO A 1 94 ? 27.375 29.266 11.055 1 94.5 94 PRO A N 1
ATOM 696 C CA . PRO A 1 94 ? 28.797 29.062 10.828 1 94.5 94 PRO A CA 1
ATOM 697 C C . PRO A 1 94 ? 29.156 28.891 9.352 1 94.5 94 PRO A C 1
ATOM 699 O O . PRO A 1 94 ? 28.484 28.125 8.641 1 94.5 94 PRO A O 1
ATOM 702 N N . ALA A 1 95 ? 30.172 29.484 8.906 1 91.19 95 ALA A N 1
ATOM 703 C CA . ALA A 1 95 ? 30.594 29.484 7.504 1 91.19 95 ALA A CA 1
ATOM 704 C C . ALA A 1 95 ? 30.984 28.094 7.039 1 91.19 95 ALA A C 1
ATOM 706 O O . ALA A 1 95 ? 30.906 27.781 5.844 1 91.19 95 ALA A O 1
ATOM 707 N N . ASP A 1 96 ? 31.375 27.25 7.969 1 88.94 96 ASP A N 1
ATOM 708 C CA . ASP A 1 96 ? 31.812 25.891 7.613 1 88.94 96 ASP A CA 1
ATOM 709 C C . ASP A 1 96 ? 30.719 24.875 7.938 1 88.94 96 ASP A C 1
ATOM 711 O O . ASP A 1 96 ? 31 23.672 8 1 88.94 96 ASP A O 1
ATOM 715 N N . GLY A 1 97 ? 29.625 25.359 8.195 1 90.62 97 GLY A N 1
ATOM 716 C CA . GLY A 1 97 ? 28.516 24.469 8.523 1 90.62 97 GLY A CA 1
ATOM 717 C C . GLY A 1 97 ? 28.031 23.656 7.34 1 90.62 97 GLY A C 1
ATOM 718 O O . GLY A 1 97 ? 28.438 23.906 6.203 1 90.62 97 GLY A O 1
ATOM 719 N N . GLN A 1 98 ? 27.156 22.703 7.633 1 90.19 98 GLN A N 1
ATOM 720 C CA . GLN A 1 98 ? 26.656 21.75 6.656 1 90.19 98 GLN A CA 1
ATOM 721 C C . GLN A 1 98 ? 25.953 22.453 5.496 1 90.19 98 GLN A C 1
ATOM 723 O O . GLN A 1 98 ? 26.031 21.984 4.352 1 90.19 98 GLN A O 1
ATOM 728 N N . TYR A 1 99 ? 25.312 23.594 5.781 1 91.44 99 TYR A N 1
ATOM 729 C CA . TYR A 1 99 ? 24.484 24.25 4.773 1 91.44 99 TYR A CA 1
ATOM 730 C C . TYR A 1 99 ? 25.141 25.516 4.254 1 91.44 99 TYR A C 1
ATOM 732 O O . TYR A 1 99 ? 24.469 26.406 3.715 1 91.44 99 TYR A O 1
ATOM 740 N N . ALA A 1 100 ? 26.391 25.578 4.363 1 89.75 100 ALA A N 1
ATOM 741 C CA . ALA A 1 100 ? 27.141 26.75 3.926 1 89.75 100 ALA A CA 1
ATOM 742 C C . ALA A 1 100 ? 26.969 26.984 2.428 1 89.75 100 ALA A C 1
ATOM 744 O O . ALA A 1 100 ? 26.953 28.141 1.969 1 89.75 100 ALA A O 1
ATOM 745 N N . LYS A 1 101 ? 26.734 25.938 1.699 1 88.31 101 LYS A N 1
ATOM 746 C CA . LYS A 1 101 ? 26.609 26.062 0.249 1 88.31 101 LYS A CA 1
ATOM 747 C C . LYS A 1 101 ? 25.156 26.141 -0.18 1 88.31 101 LYS A C 1
ATOM 749 O O . LYS A 1 101 ? 24.859 26.219 -1.374 1 88.31 101 LYS A O 1
ATOM 754 N N . THR A 1 102 ? 24.266 26.094 0.751 1 91.94 102 THR A N 1
ATOM 755 C CA . THR A 1 102 ? 22.844 26.234 0.491 1 91.94 102 THR A CA 1
ATOM 756 C C . THR A 1 102 ? 22.219 27.281 1.414 1 91.94 102 THR A C 1
ATOM 758 O O . THR A 1 102 ? 21.453 26.953 2.311 1 91.94 102 THR A O 1
ATOM 761 N N . PRO A 1 103 ? 22.422 28.484 1.127 1 94.25 103 PRO A N 1
ATOM 762 C CA . PRO A 1 103 ? 22.172 29.578 2.062 1 94.25 103 PRO A CA 1
ATOM 763 C C . PRO A 1 103 ? 20.734 29.609 2.582 1 94.25 103 PRO A C 1
ATOM 765 O O . PRO A 1 103 ? 20.516 29.891 3.758 1 94.25 103 PRO A O 1
ATOM 768 N N . TRP A 1 104 ? 19.766 29.312 1.719 1 95.88 104 TRP A N 1
ATOM 769 C CA . TRP A 1 104 ? 18.391 29.438 2.166 1 95.88 104 TRP A CA 1
ATOM 770 C C . TRP A 1 104 ? 18.109 28.5 3.342 1 95.88 104 TRP A C 1
ATOM 772 O O . TRP A 1 104 ? 17.297 28.828 4.211 1 95.88 104 TRP A O 1
ATOM 782 N N . GLN A 1 105 ? 18.781 27.422 3.49 1 96.5 105 GLN A N 1
ATOM 783 C CA . GLN A 1 105 ? 18.594 26.469 4.578 1 96.5 105 GLN A CA 1
ATOM 784 C C . GLN A 1 105 ? 19.016 27.062 5.914 1 96.5 105 GLN A C 1
ATOM 786 O O . GLN A 1 105 ? 18.484 26.719 6.961 1 96.5 105 GLN A O 1
ATOM 791 N N . THR A 1 106 ? 19.984 28.016 5.828 1 97.06 106 THR A N 1
ATOM 792 C CA . THR A 1 106 ? 20.516 28.609 7.051 1 97.06 106 THR A CA 1
ATOM 793 C C . THR A 1 106 ? 19.531 29.609 7.645 1 97.06 106 THR A C 1
ATOM 795 O O . THR A 1 106 ? 19.688 30.047 8.789 1 97.06 106 THR A O 1
ATOM 798 N N . TRP A 1 107 ? 18.531 29.906 6.895 1 97.69 107 TRP A N 1
ATOM 799 C CA . TRP A 1 107 ? 17.547 30.875 7.352 1 97.69 107 TRP A CA 1
ATOM 800 C C . TRP A 1 107 ? 16.375 30.188 8.023 1 97.69 107 TRP A C 1
ATOM 802 O O . TRP A 1 107 ? 15.484 30.844 8.57 1 97.69 107 TRP A O 1
ATOM 812 N N . ARG A 1 108 ? 16.312 28.875 8.023 1 97.94 108 ARG A N 1
ATOM 813 C CA . ARG A 1 108 ? 15.312 28.141 8.781 1 97.94 108 ARG A CA 1
ATOM 814 C C . ARG A 1 108 ? 15.664 28.109 10.273 1 97.94 108 ARG A C 1
ATOM 816 O O . ARG A 1 108 ? 16.812 27.875 10.641 1 97.94 108 ARG A O 1
ATOM 823 N N . CYS A 1 109 ? 14.703 28.344 11.141 1 98.31 109 CYS A N 1
ATOM 824 C CA . CYS A 1 109 ? 14.945 28.359 12.578 1 98.31 109 CYS A CA 1
ATOM 825 C C . CYS A 1 109 ? 15.516 27.031 13.047 1 98.31 109 CYS A C 1
ATOM 827 O O . CYS A 1 109 ? 16.5 27 13.789 1 98.31 109 CYS A O 1
ATOM 829 N N . VAL A 1 110 ? 14.977 25.922 12.516 1 98.06 110 VAL A N 1
ATOM 830 C CA . VAL A 1 110 ? 15.297 24.578 12.984 1 98.06 110 VAL A CA 1
ATOM 831 C C . VAL A 1 110 ? 16.75 24.234 12.648 1 98.06 110 VAL A C 1
ATOM 833 O O . VAL A 1 110 ? 17.391 23.469 13.367 1 98.06 110 VAL A O 1
ATOM 836 N N . THR A 1 111 ? 17.25 24.844 11.617 1 97.69 111 THR A N 1
ATOM 837 C CA . THR A 1 111 ? 18.609 24.531 11.188 1 97.69 111 THR A CA 1
ATOM 838 C C . THR A 1 111 ? 19.625 24.859 12.281 1 97.69 111 THR A C 1
ATOM 840 O O . THR A 1 111 ? 20.641 24.172 12.43 1 97.69 111 THR A O 1
ATOM 843 N N . CYS A 1 112 ? 19.359 25.844 13.078 1 97.38 112 CYS A N 1
ATOM 844 C CA . CYS A 1 112 ? 20.266 26.266 14.141 1 97.38 112 CYS A CA 1
ATOM 845 C C . CYS A 1 112 ? 19.766 25.781 15.5 1 97.38 112 CYS A C 1
ATOM 847 O O . CYS A 1 112 ? 20.547 25.359 16.344 1 97.38 112 CYS A O 1
ATOM 849 N N . HIS A 1 113 ? 18.453 25.828 15.719 1 97.69 113 HIS A N 1
ATOM 850 C CA . HIS A 1 113 ? 17.922 25.672 17.062 1 97.69 113 HIS A CA 1
ATOM 851 C C . HIS A 1 113 ? 17.438 24.25 17.312 1 97.69 113 HIS A C 1
ATOM 853 O O . HIS A 1 113 ? 17.141 23.875 18.453 1 97.69 113 HIS A O 1
ATOM 859 N N . GLY A 1 114 ? 17.297 23.422 16.266 1 97.12 114 GLY A N 1
ATOM 860 C CA . GLY A 1 114 ? 17.078 21.984 16.391 1 97.12 114 GLY A CA 1
ATOM 861 C C . GLY A 1 114 ? 15.609 21.625 16.5 1 97.12 114 GLY A C 1
ATOM 862 O O . GLY A 1 114 ? 14.781 22.453 16.859 1 97.12 114 GLY A O 1
ATOM 863 N N . TRP A 1 115 ? 15.336 20.359 16.328 1 97.62 115 TRP A N 1
ATOM 864 C CA . TRP A 1 115 ? 13.977 19.828 16.375 1 97.62 115 TRP A CA 1
ATOM 865 C C . TRP A 1 115 ? 13.555 19.578 17.828 1 97.62 115 TRP A C 1
ATOM 867 O O . TRP A 1 115 ? 12.359 19.578 18.141 1 97.62 115 TRP A O 1
ATOM 877 N N . ASP A 1 116 ? 14.555 19.375 18.703 1 97 116 ASP A N 1
ATOM 878 C CA . ASP A 1 116 ? 14.258 19.203 20.125 1 97 116 ASP A CA 1
ATOM 879 C C . ASP A 1 116 ? 14.328 20.547 20.859 1 97 116 ASP A C 1
ATOM 881 O O . ASP A 1 116 ? 14.211 20.578 22.094 1 97 116 ASP A O 1
ATOM 885 N N . TYR A 1 117 ? 14.602 21.625 20.156 1 97.88 117 TYR A N 1
ATOM 886 C CA . TYR A 1 117 ? 14.578 23.016 20.609 1 97.88 117 TYR A CA 1
ATOM 887 C C . TYR A 1 117 ? 15.719 23.297 21.578 1 97.88 117 TYR A C 1
ATOM 889 O O . TYR A 1 117 ? 15.68 24.281 22.328 1 97.88 117 TYR A O 1
ATOM 897 N N . LEU A 1 118 ? 16.766 22.422 21.531 1 97.19 118 LEU A N 1
ATOM 898 C CA . LEU A 1 118 ? 17.844 22.562 22.516 1 97.19 118 LEU A CA 1
ATOM 899 C C . LEU A 1 118 ? 19.141 23 21.844 1 97.19 118 LEU A C 1
ATOM 901 O O . LEU A 1 118 ? 20.156 23.219 22.516 1 97.19 118 LEU A O 1
ATOM 905 N N . GLY A 1 119 ? 19.109 23.125 20.531 1 96.44 119 GLY A N 1
ATOM 906 C CA . GLY A 1 119 ? 20.281 23.578 19.797 1 96.44 119 GLY A CA 1
ATOM 907 C C . GLY A 1 119 ? 21.531 22.797 20.125 1 96.44 119 GLY A C 1
ATOM 908 O O . GLY A 1 119 ? 21.531 21.562 20.062 1 96.44 119 GLY A O 1
ATOM 909 N N . ASP A 1 120 ? 22.562 23.469 20.594 1 95.75 120 ASP A N 1
ATOM 910 C CA . ASP A 1 120 ? 23.875 22.891 20.812 1 95.75 120 ASP A CA 1
ATOM 911 C C . ASP A 1 120 ? 23.891 22.016 22.062 1 95.75 120 ASP A C 1
ATOM 913 O O . ASP A 1 120 ? 24.875 21.328 22.344 1 95.75 120 ASP A O 1
ATOM 917 N N . LYS A 1 121 ? 22.812 21.922 22.766 1 95.25 121 LYS A N 1
ATOM 918 C CA . LYS A 1 121 ? 22.75 21.094 23.969 1 95.25 121 LYS A CA 1
ATOM 919 C C . LYS A 1 121 ? 21.875 19.875 23.75 1 95.25 121 LYS A C 1
ATOM 921 O O . LYS A 1 121 ? 21.688 19.062 24.656 1 95.25 121 LYS A O 1
ATOM 926 N N . GLY A 1 122 ? 21.328 19.844 22.594 1 95.06 122 GLY A N 1
ATOM 927 C CA . GLY A 1 122 ? 20.438 18.734 22.266 1 95.06 122 GLY A CA 1
ATOM 928 C C . GLY A 1 122 ? 20.953 17.844 21.156 1 95.06 122 GLY A C 1
ATOM 929 O O . GLY A 1 122 ? 22.125 17.469 21.156 1 95.06 122 GLY A O 1
ATOM 930 N N . ALA A 1 123 ? 20.078 17.516 20.234 1 91.62 123 ALA A N 1
ATOM 931 C CA . ALA A 1 123 ? 20.391 16.625 19.125 1 91.62 123 ALA A CA 1
ATOM 932 C C . ALA A 1 123 ? 21.484 17.203 18.234 1 91.62 123 ALA A C 1
ATOM 934 O O . ALA A 1 123 ? 22.188 16.484 17.531 1 91.62 123 ALA A O 1
ATOM 935 N N . PHE A 1 124 ? 21.641 18.562 18.25 1 92.62 124 PHE A N 1
ATOM 936 C CA . PHE A 1 124 ? 22.625 19.234 17.406 1 92.62 124 PHE A CA 1
ATOM 937 C C . PHE A 1 124 ? 23.891 19.516 18.203 1 92.62 124 PHE A C 1
ATOM 939 O O . PHE A 1 124 ? 24.656 20.422 17.859 1 92.62 124 PHE A O 1
ATOM 946 N N . SER A 1 125 ? 24.156 18.797 19.219 1 93.56 125 SER A N 1
ATOM 947 C CA . SER A 1 125 ? 25.344 19 20.031 1 93.56 125 SER A CA 1
ATOM 948 C C . SER A 1 125 ? 26.578 18.406 19.344 1 93.56 125 SER A C 1
ATOM 950 O O . SER A 1 125 ? 27.719 18.734 19.703 1 93.56 125 SER A O 1
ATOM 952 N N . THR A 1 126 ? 26.328 17.5 18.391 1 90.31 126 THR A N 1
ATOM 953 C CA . THR A 1 126 ? 27.391 16.891 17.609 1 90.31 126 THR A CA 1
ATOM 954 C C . THR A 1 126 ? 26.922 16.562 16.203 1 90.31 126 THR A C 1
ATOM 956 O O . THR A 1 126 ? 25.766 16.828 15.859 1 90.31 126 THR A O 1
ATOM 959 N N . GLY A 1 127 ? 27.891 16.172 15.438 1 88.38 127 GLY A N 1
ATOM 960 C CA . GLY A 1 127 ? 27.531 15.711 14.102 1 88.38 127 GLY A CA 1
ATOM 961 C C . GLY A 1 127 ? 27.469 16.828 13.078 1 88.38 127 GLY A C 1
ATOM 962 O O . GLY A 1 127 ? 27.953 17.938 13.328 1 88.38 127 GLY A O 1
ATOM 963 N N . GLU A 1 128 ? 26.797 16.562 11.984 1 86.56 128 GLU A N 1
ATOM 964 C CA . GLU A 1 128 ? 26.812 17.469 10.836 1 86.56 128 GLU A CA 1
ATOM 965 C C . GLU A 1 128 ? 25.922 18.688 11.078 1 86.56 128 GLU A C 1
ATOM 967 O O . GLU A 1 128 ? 26.156 19.75 10.5 1 86.56 128 GLU A O 1
ATOM 972 N N . ASN A 1 129 ? 25.016 18.562 11.992 1 91.38 129 ASN A N 1
ATOM 973 C CA . ASN A 1 129 ? 24.078 19.656 12.234 1 91.38 129 ASN A CA 1
ATOM 974 C C . ASN A 1 129 ? 24.562 20.578 13.352 1 91.38 129 ASN A C 1
ATOM 976 O O . ASN A 1 129 ? 23.875 21.531 13.719 1 91.38 129 ASN A O 1
ATOM 980 N N . TYR A 1 130 ? 25.797 20.266 13.898 1 94.19 130 TYR A N 1
ATOM 981 C CA . TYR A 1 130 ? 26.312 21.094 14.977 1 94.19 130 TYR A CA 1
ATOM 982 C C . TYR A 1 130 ? 26.625 22.5 14.484 1 94.19 130 TYR A C 1
ATOM 984 O O . TYR A 1 130 ? 27.344 22.672 13.5 1 94.19 130 TYR A O 1
ATOM 992 N N . THR A 1 131 ? 26.141 23.516 15.219 1 94.19 131 THR A N 1
ATOM 993 C CA . THR A 1 131 ? 26.391 24.906 14.867 1 94.19 131 THR A CA 1
ATOM 994 C C . THR A 1 131 ? 26.922 25.688 16.062 1 94.19 131 THR A C 1
ATOM 996 O O . THR A 1 131 ? 27.406 26.812 15.922 1 94.19 131 THR A O 1
ATOM 999 N N . GLY A 1 132 ? 26.766 25.109 17.203 1 95.38 132 GLY A N 1
ATOM 1000 C CA . GLY A 1 132 ? 27.141 25.797 18.422 1 95.38 132 GLY A CA 1
ATOM 1001 C C . GLY A 1 132 ? 26.109 26.812 18.891 1 95.38 132 GLY A C 1
ATOM 1002 O O . GLY A 1 132 ? 26.344 27.547 19.844 1 95.38 132 GLY A O 1
ATOM 1003 N N . ILE A 1 133 ? 25.047 26.844 18.266 1 96.88 133 ILE A N 1
ATOM 1004 C CA . ILE A 1 133 ? 24.016 27.828 18.547 1 96.88 133 ILE A CA 1
ATOM 1005 C C . ILE A 1 133 ? 23 27.266 19.531 1 96.88 133 ILE A C 1
ATOM 1007 O O . ILE A 1 133 ? 22.578 26.109 19.406 1 96.88 133 ILE A O 1
ATOM 1011 N N . LYS A 1 134 ? 22.562 28.094 20.484 1 96.5 134 LYS A N 1
ATOM 1012 C CA . LYS A 1 134 ? 21.641 27.672 21.547 1 96.5 134 LYS A CA 1
ATOM 1013 C C . LYS A 1 134 ? 20.266 27.375 20.984 1 96.5 134 LYS A C 1
ATOM 1015 O O . LYS A 1 134 ? 19.859 27.922 19.969 1 96.5 134 LYS A O 1
ATOM 1020 N N . GLY A 1 135 ? 19.516 26.547 21.734 1 97.31 135 GLY A N 1
ATOM 1021 C CA . GLY A 1 135 ? 18.125 26.297 21.406 1 97.31 135 GLY A CA 1
ATOM 1022 C C . GLY A 1 135 ? 17.203 27.422 21.844 1 97.31 135 GLY A C 1
ATOM 1023 O O . GLY A 1 135 ? 17.656 28.438 22.344 1 97.31 135 GLY A O 1
ATOM 1024 N N . VAL A 1 136 ? 15.953 27.172 21.641 1 98 136 VAL A N 1
ATOM 1025 C CA . VAL A 1 136 ? 14.984 28.219 21.953 1 98 136 VAL A CA 1
ATOM 1026 C C . VAL A 1 136 ? 14.164 27.797 23.172 1 98 136 VAL A C 1
ATOM 1028 O O . VAL A 1 136 ? 13.281 28.547 23.609 1 98 136 VAL A O 1
ATOM 1031 N N . ALA A 1 137 ? 14.422 26.688 23.75 1 95.56 137 ALA A N 1
ATOM 1032 C CA . ALA A 1 137 ? 13.656 26.172 24.891 1 95.56 137 ALA A CA 1
ATOM 1033 C C . ALA A 1 137 ? 13.711 27.156 26.062 1 95.56 137 ALA A C 1
ATOM 1035 O O . ALA A 1 137 ? 12.781 27.203 26.875 1 95.56 137 ALA A O 1
ATOM 1036 N N . GLY A 1 138 ? 14.711 27.922 26.156 1 93.12 138 GLY A N 1
ATOM 1037 C CA . GLY A 1 138 ? 14.867 28.891 27.234 1 93.12 138 GLY A CA 1
ATOM 1038 C C . GLY A 1 138 ? 13.898 30.047 27.141 1 93.12 138 GLY A C 1
ATOM 1039 O O . GLY A 1 138 ? 13.758 30.828 28.094 1 93.12 138 GLY A O 1
ATOM 1040 N N . MET A 1 139 ? 13.234 30.125 26.062 1 94.94 139 MET A N 1
ATOM 1041 C CA . MET A 1 139 ? 12.32 31.234 25.844 1 94.94 139 MET A CA 1
ATOM 1042 C C . MET A 1 139 ? 10.93 30.906 26.375 1 94.94 139 MET A C 1
ATOM 1044 O O . MET A 1 139 ? 10.039 31.766 26.359 1 94.94 139 MET A O 1
ATOM 1048 N N . ILE A 1 140 ? 10.758 29.703 26.766 1 91.19 140 ILE A N 1
ATOM 1049 C CA . ILE A 1 140 ? 9.492 29.344 27.391 1 91.19 140 ILE A CA 1
ATOM 1050 C C . ILE A 1 140 ? 9.234 30.266 28.594 1 91.19 140 ILE A C 1
ATOM 1052 O O . ILE A 1 140 ? 10.117 30.469 29.422 1 91.19 140 ILE A O 1
ATOM 1056 N N . GLY A 1 141 ? 8.055 30.828 28.672 1 86.75 141 GLY A N 1
ATOM 1057 C CA . GLY A 1 141 ? 7.719 31.719 29.766 1 86.75 141 GLY A CA 1
ATOM 1058 C C . GLY A 1 141 ? 7.93 33.188 29.422 1 86.75 141 GLY A C 1
ATOM 1059 O O . GLY A 1 141 ? 7.434 34.062 30.125 1 86.75 141 GLY A O 1
ATOM 1060 N N . SER A 1 142 ? 8.664 33.438 28.391 1 94.12 142 SER A N 1
ATOM 1061 C CA . SER A 1 142 ? 8.797 34.812 27.922 1 94.12 142 SER A CA 1
ATOM 1062 C C . SER A 1 142 ? 7.512 35.281 27.266 1 94.12 142 SER A C 1
ATOM 1064 O O . SER A 1 142 ? 6.465 34.656 27.375 1 94.12 142 SER A O 1
ATOM 1066 N N . THR A 1 143 ? 7.637 36.5 26.672 1 95.06 143 THR A N 1
ATOM 1067 C CA . THR A 1 143 ? 6.48 37.031 25.953 1 95.06 143 THR A CA 1
ATOM 1068 C C . THR A 1 143 ? 6.719 37.031 24.453 1 95.06 143 THR A C 1
ATOM 1070 O O . THR A 1 143 ? 7.863 37.031 24 1 95.06 143 THR A O 1
ATOM 1073 N N . ALA A 1 144 ? 5.652 37 23.75 1 95.12 144 ALA A N 1
ATOM 1074 C CA . ALA A 1 144 ? 5.746 37.062 22.297 1 95.12 144 ALA A CA 1
ATOM 1075 C C . ALA A 1 144 ? 6.492 38.312 21.828 1 95.12 144 ALA A C 1
ATOM 1077 O O . ALA A 1 144 ? 7.238 38.25 20.844 1 95.12 144 ALA A O 1
ATOM 1078 N N . ALA A 1 145 ? 6.309 39.375 22.531 1 95.81 145 ALA A N 1
ATOM 1079 C CA . ALA A 1 145 ? 6.965 40.625 22.172 1 95.81 145 ALA A CA 1
ATOM 1080 C C . ALA A 1 145 ? 8.484 40.5 22.312 1 95.81 145 ALA A C 1
ATOM 1082 O O . ALA A 1 145 ? 9.227 41.031 21.469 1 95.81 145 ALA A O 1
ATOM 1083 N N . GLN A 1 146 ? 8.938 39.844 23.328 1 96.94 146 GLN A N 1
ATOM 1084 C CA . GLN A 1 146 ? 10.367 39.656 23.547 1 96.94 146 GLN A CA 1
ATOM 1085 C C . GLN A 1 146 ? 10.977 38.812 22.422 1 96.94 146 GLN A C 1
ATOM 1087 O O . GLN A 1 146 ? 12.055 39.125 21.922 1 96.94 146 GLN A O 1
ATOM 1092 N N . VAL A 1 147 ? 10.289 37.781 22.047 1 97.62 147 VAL A N 1
ATOM 1093 C CA . VAL A 1 147 ? 10.781 36.906 21 1 97.62 147 VAL A CA 1
ATOM 1094 C C . VAL A 1 147 ? 10.773 37.656 19.656 1 97.62 147 VAL A C 1
ATOM 1096 O O . VAL A 1 147 ? 11.742 37.562 18.891 1 97.62 147 VAL A O 1
ATOM 1099 N N . SER A 1 148 ? 9.719 38.406 19.375 1 97.44 148 SER A N 1
ATOM 1100 C CA . SER A 1 148 ? 9.641 39.188 18.141 1 97.44 148 SER A CA 1
ATOM 1101 C C . SER A 1 148 ? 10.789 40.188 18.047 1 97.44 148 SER A C 1
ATOM 1103 O O . SER A 1 148 ? 11.328 40.438 16.953 1 97.44 148 SER A O 1
ATOM 1105 N N . ALA A 1 149 ? 11.148 40.75 19.141 1 97.12 149 ALA A N 1
ATOM 1106 C CA . ALA A 1 149 ? 12.266 41.688 19.188 1 97.12 149 ALA A CA 1
ATOM 1107 C C . ALA A 1 149 ? 13.57 41 18.812 1 97.12 149 ALA A C 1
ATOM 1109 O O . ALA A 1 149 ? 14.406 41.562 18.094 1 97.12 149 ALA A O 1
ATOM 1110 N N . ILE A 1 150 ? 13.812 39.812 19.266 1 97.38 150 ILE A N 1
ATOM 1111 C CA . ILE A 1 150 ? 15.008 39.031 18.938 1 97.38 150 ILE A CA 1
ATOM 1112 C C . ILE A 1 150 ? 15 38.688 17.453 1 97.38 150 ILE A C 1
ATOM 1114 O O . ILE A 1 150 ? 16.016 38.844 16.766 1 97.38 150 ILE A O 1
ATOM 1118 N N . LEU A 1 151 ? 13.875 38.25 16.906 1 97.75 151 LEU A N 1
ATOM 1119 C CA . LEU A 1 151 ? 13.742 37.844 15.508 1 97.75 151 LEU A CA 1
ATOM 1120 C C . LEU A 1 151 ? 14.055 39.031 14.578 1 97.75 151 LEU A C 1
ATOM 1122 O O . LEU A 1 151 ? 14.586 38.812 13.484 1 97.75 151 LEU A O 1
ATOM 1126 N N . THR A 1 152 ? 13.734 40.25 15.047 1 96.94 152 THR A N 1
ATOM 1127 C CA . THR A 1 152 ? 13.828 41.406 14.148 1 96.94 152 THR A CA 1
ATOM 1128 C C . THR A 1 152 ? 15.078 42.219 14.438 1 96.94 152 THR A C 1
ATOM 1130 O O . THR A 1 152 ? 15.289 43.281 13.844 1 96.94 152 THR A O 1
ATOM 1133 N N . ASP A 1 153 ? 15.836 41.75 15.359 1 96.31 153 ASP A N 1
ATOM 1134 C CA . ASP A 1 153 ? 17.078 42.469 15.633 1 96.31 153 ASP A CA 1
ATOM 1135 C C . ASP A 1 153 ? 18.062 42.312 14.469 1 96.31 153 ASP A C 1
ATOM 1137 O O . ASP A 1 153 ? 17.75 41.656 13.477 1 96.31 153 ASP A O 1
ATOM 1141 N N . GLU A 1 154 ? 19.172 42.906 14.562 1 93.81 154 GLU A N 1
ATOM 1142 C CA . GLU A 1 154 ? 20.141 42.969 13.477 1 93.81 154 GLU A CA 1
ATOM 1143 C C . GLU A 1 154 ? 20.781 41.594 13.25 1 93.81 154 GLU A C 1
ATOM 1145 O O . GLU A 1 154 ? 21.141 41.25 12.125 1 93.81 154 GLU A O 1
ATOM 1150 N N . LYS A 1 155 ? 20.891 40.781 14.258 1 94.31 155 LYS A N 1
ATOM 1151 C CA . LYS A 1 155 ? 21.547 39.5 14.164 1 94.31 155 LYS A CA 1
ATOM 1152 C C . LYS A 1 155 ? 20.672 38.469 13.445 1 94.31 155 LYS A C 1
ATOM 1154 O O . LYS A 1 155 ? 21.156 37.719 12.609 1 94.31 155 LYS A O 1
ATOM 1159 N N . HIS A 1 156 ? 19.406 38.469 13.711 1 96.62 156 HIS A N 1
ATOM 1160 C CA . HIS A 1 156 ? 18.516 37.5 13.086 1 96.62 156 HIS A CA 1
ATOM 1161 C C . HIS A 1 156 ? 17.969 38.031 11.766 1 96.62 156 HIS A C 1
ATOM 1163 O O . HIS A 1 156 ? 17.922 37.312 10.766 1 96.62 156 HIS A O 1
ATOM 1169 N N . GLY A 1 157 ? 17.469 39.344 11.812 1 95.5 157 GLY A N 1
ATOM 1170 C CA . GLY A 1 157 ? 17.172 40.062 10.578 1 95.5 157 GLY A CA 1
ATOM 1171 C C . GLY A 1 157 ? 15.875 39.594 9.93 1 95.5 157 GLY A C 1
ATOM 1172 O O . GLY A 1 157 ? 15.664 39.844 8.734 1 95.5 157 GLY A O 1
ATOM 1173 N N . TYR A 1 158 ? 14.906 39.031 10.523 1 97.25 158 TYR A N 1
ATOM 1174 C CA . TYR A 1 158 ? 13.734 38.438 9.883 1 97.25 158 TYR A CA 1
ATOM 1175 C C . TYR A 1 158 ? 12.719 39.531 9.508 1 97.25 158 TYR A C 1
ATOM 1177 O O . TYR A 1 158 ? 11.773 39.25 8.758 1 97.25 158 TYR A O 1
ATOM 1185 N N . ARG A 1 159 ? 12.875 40.719 9.969 1 95.31 159 ARG A N 1
ATOM 1186 C CA . ARG A 1 159 ? 11.977 41.812 9.609 1 95.31 159 ARG A CA 1
ATOM 1187 C C . ARG A 1 159 ? 11.945 42.031 8.094 1 95.31 159 ARG A C 1
ATOM 1189 O O . ARG A 1 159 ? 10.906 42.375 7.531 1 95.31 159 ARG A O 1
ATOM 1196 N N . ASP A 1 160 ? 13.008 41.719 7.426 1 94.44 160 ASP A N 1
ATOM 1197 C CA . ASP A 1 160 ? 13.125 41.906 5.98 1 94.44 160 ASP A CA 1
ATOM 1198 C C . ASP A 1 160 ? 12.305 40.875 5.227 1 94.44 160 ASP A C 1
ATOM 1200 O O . ASP A 1 160 ? 12.031 41.031 4.035 1 94.44 160 ASP A O 1
ATOM 1204 N N . PHE A 1 161 ? 11.914 39.812 5.949 1 96.06 161 PHE A N 1
ATOM 1205 C CA . PHE A 1 161 ? 11.32 38.688 5.234 1 96.06 161 PHE A CA 1
ATOM 1206 C C . PHE A 1 161 ? 9.898 38.438 5.715 1 96.06 161 PHE A C 1
ATOM 1208 O O . PHE A 1 161 ? 9.078 37.875 4.977 1 96.06 161 PHE A O 1
ATOM 1215 N N . LEU A 1 162 ? 9.609 38.812 6.973 1 97.31 162 LEU A N 1
ATOM 1216 C CA . LEU A 1 162 ? 8.367 38.375 7.609 1 97.31 162 LEU A CA 1
ATOM 1217 C C . LEU A 1 162 ? 7.5 39.594 7.98 1 97.31 162 LEU A C 1
ATOM 1219 O O . LEU A 1 162 ? 8.016 40.625 8.422 1 97.31 162 LEU A O 1
ATOM 1223 N N . ASP A 1 163 ? 6.176 39.438 7.824 1 96.56 163 ASP A N 1
ATOM 1224 C CA . ASP A 1 163 ? 5.242 40.5 8.234 1 96.56 163 ASP A CA 1
ATOM 1225 C C . ASP A 1 163 ? 4.84 40.344 9.695 1 96.56 163 ASP A C 1
ATOM 1227 O O . ASP A 1 163 ? 5.32 39.438 10.383 1 96.56 163 ASP A O 1
ATOM 1231 N N . ASP A 1 164 ? 3.996 41.188 10.188 1 96.56 164 ASP A N 1
ATOM 1232 C CA . ASP A 1 164 ? 3.656 41.25 11.609 1 96.56 164 ASP A CA 1
ATOM 1233 C C . ASP A 1 164 ? 2.945 39.969 12.047 1 96.56 164 ASP A C 1
ATOM 1235 O O . ASP A 1 164 ? 3.211 39.438 13.133 1 96.56 164 ASP A O 1
ATOM 1239 N N . GLN A 1 165 ? 2.102 39.438 11.227 1 95.25 165 GLN A N 1
ATOM 1240 C CA . GLN A 1 165 ? 1.368 38.25 11.586 1 95.25 165 GLN A CA 1
ATOM 1241 C C . GLN A 1 165 ? 2.305 37.031 11.695 1 95.25 165 GLN A C 1
ATOM 1243 O O . GLN A 1 165 ? 2.197 36.25 12.633 1 95.25 165 GLN A O 1
ATOM 1248 N N . ALA A 1 166 ? 3.189 36.906 10.719 1 97.69 166 ALA A N 1
ATOM 1249 C CA . ALA A 1 166 ? 4.152 35.812 10.742 1 97.69 166 ALA A CA 1
ATOM 1250 C C . ALA A 1 166 ? 5.035 35.906 11.984 1 97.69 166 ALA A C 1
ATOM 1252 O O . ALA A 1 166 ? 5.258 34.875 12.656 1 97.69 166 ALA A O 1
ATOM 1253 N N . LEU A 1 167 ? 5.488 37.094 12.273 1 97.94 167 LEU A N 1
ATOM 1254 C CA . LEU A 1 167 ? 6.324 37.281 13.453 1 97.94 167 LEU A CA 1
ATOM 1255 C C . LEU A 1 167 ? 5.562 36.938 14.727 1 97.94 167 LEU A C 1
ATOM 1257 O O . LEU A 1 167 ? 6.117 36.312 15.633 1 97.94 167 LEU A O 1
ATOM 1261 N N . GLU A 1 168 ? 4.359 37.312 14.758 1 96.5 168 GLU A N 1
ATOM 1262 C CA . GLU A 1 168 ? 3.523 36.969 15.906 1 96.5 168 GLU A CA 1
ATOM 1263 C C . GLU A 1 168 ? 3.34 35.469 16.047 1 96.5 168 GLU A C 1
ATOM 1265 O O . GLU A 1 168 ? 3.447 34.906 17.141 1 96.5 168 GLU A O 1
ATOM 1270 N N . ASP A 1 169 ? 3.061 34.781 14.961 1 97.38 169 ASP A N 1
ATOM 1271 C CA . ASP A 1 169 ? 2.83 33.344 14.977 1 97.38 169 ASP A CA 1
ATOM 1272 C C . ASP A 1 169 ? 4.078 32.594 15.438 1 97.38 169 ASP A C 1
ATOM 1274 O O . ASP A 1 169 ? 3.992 31.719 16.297 1 97.38 169 ASP A O 1
ATOM 1278 N N . ILE A 1 170 ? 5.219 32.938 14.898 1 98.38 170 ILE A N 1
ATOM 1279 C CA . ILE A 1 170 ? 6.465 32.281 15.305 1 98.38 170 ILE A CA 1
ATOM 1280 C C . ILE A 1 170 ? 6.715 32.531 16.781 1 98.38 170 ILE A C 1
ATOM 1282 O O . ILE A 1 170 ? 7.098 31.641 17.531 1 98.38 170 ILE A O 1
ATOM 1286 N N . SER A 1 171 ? 6.5 33.781 17.203 1 98.12 171 SER A N 1
ATOM 1287 C CA . SER A 1 171 ? 6.711 34.156 18.594 1 98.12 171 SER A CA 1
ATOM 1288 C C . SER A 1 171 ? 5.785 33.375 19.516 1 98.12 171 SER A C 1
ATOM 1290 O O . SER A 1 171 ? 6.219 32.875 20.562 1 98.12 171 SER A O 1
ATOM 1292 N N . ASN A 1 172 ? 4.547 33.281 19.141 1 97 172 ASN A N 1
ATOM 1293 C CA . ASN A 1 172 ? 3.598 32.5 19.922 1 97 172 ASN A CA 1
ATOM 1294 C C . ASN A 1 172 ? 4.027 31.031 20.031 1 97 172 ASN A C 1
ATOM 1296 O O . ASN A 1 172 ? 3.893 30.406 21.078 1 97 172 ASN A O 1
ATOM 1300 N N . PHE A 1 173 ? 4.527 30.469 18.938 1 98 173 PHE A N 1
ATOM 1301 C CA . PHE A 1 173 ? 5 29.094 18.953 1 98 173 PHE A CA 1
ATOM 1302 C C . PHE A 1 173 ? 6.152 28.922 19.938 1 98 173 PHE A C 1
ATOM 1304 O O . PHE A 1 173 ? 6.156 28 20.75 1 98 173 PHE A O 1
ATOM 1311 N N . ILE A 1 174 ? 7.086 29.812 19.906 1 98.06 174 ILE A N 1
ATOM 1312 C CA . ILE A 1 174 ? 8.297 29.719 20.719 1 98.06 174 ILE A CA 1
ATOM 1313 C C . ILE A 1 174 ? 7.934 29.859 22.203 1 98.06 174 ILE A C 1
ATOM 1315 O O . ILE A 1 174 ? 8.5 29.156 23.047 1 98.06 174 ILE A O 1
ATOM 1319 N N . VAL A 1 175 ? 6.98 30.641 22.469 1 96.44 175 VAL A N 1
ATOM 1320 C CA . VAL A 1 175 ? 6.68 30.938 23.859 1 96.44 175 VAL A CA 1
ATOM 1321 C C . VAL A 1 175 ? 5.699 29.906 24.422 1 96.44 175 VAL A C 1
ATOM 1323 O O . VAL A 1 175 ? 5.805 29.5 25.578 1 96.44 175 VAL A O 1
ATOM 1326 N N . LYS A 1 176 ? 4.781 29.453 23.562 1 94.25 176 LYS A N 1
ATOM 1327 C CA . LYS A 1 176 ? 3.678 28.656 24.094 1 94.25 176 LYS A CA 1
ATOM 1328 C C . LYS A 1 176 ? 3.613 27.297 23.406 1 94.25 176 LYS A C 1
ATOM 1330 O O . LYS A 1 176 ? 2.914 26.391 23.875 1 94.25 176 LYS A O 1
ATOM 1335 N N . GLY A 1 177 ? 4.336 27.109 22.375 1 95.31 177 GLY A N 1
ATOM 1336 C CA . GLY A 1 177 ? 4.086 25.938 21.531 1 95.31 177 GLY A CA 1
ATOM 1337 C C . GLY A 1 177 ? 5.156 24.875 21.672 1 95.31 177 GLY A C 1
ATOM 1338 O O . GLY A 1 177 ? 5.027 23.781 21.109 1 95.31 177 GLY A O 1
ATOM 1339 N N . LEU A 1 178 ? 6.203 25.125 22.422 1 96.31 178 LEU A N 1
ATOM 1340 C CA . LEU A 1 178 ? 7.297 24.172 22.531 1 96.31 178 LEU A CA 1
ATOM 1341 C C . LEU A 1 178 ? 6.934 23.031 23.484 1 96.31 178 LEU A C 1
ATOM 1343 O O . LEU A 1 178 ? 6.484 23.281 24.609 1 96.31 178 LEU A O 1
ATOM 1347 N N . VAL A 1 179 ? 7.07 21.875 22.969 1 94 179 VAL A N 1
ATOM 1348 C CA . VAL A 1 179 ? 6.945 20.672 23.797 1 94 179 VAL A CA 1
ATOM 1349 C C . VAL A 1 179 ? 8.312 20.281 24.344 1 94 179 VAL A C 1
ATOM 1351 O O . VAL A 1 179 ? 9.305 20.266 23.625 1 94 179 VAL A O 1
ATOM 1354 N N . PRO A 1 180 ? 8.344 20.094 25.672 1 93.81 180 PRO A N 1
ATOM 1355 C CA . PRO A 1 180 ? 9.609 19.578 26.203 1 93.81 180 PRO A CA 1
ATOM 1356 C C . PRO A 1 180 ? 9.93 18.172 25.688 1 93.81 180 PRO A C 1
ATOM 1358 O O . PRO A 1 180 ? 9.531 17.188 26.297 1 93.81 180 PRO A O 1
ATOM 1361 N N . MET A 1 181 ? 10.703 18.062 24.75 1 95.31 181 MET A N 1
ATOM 1362 C CA . MET A 1 181 ? 10.883 16.844 23.953 1 95.31 181 MET A CA 1
ATOM 1363 C C . MET A 1 181 ? 11.453 15.719 24.812 1 95.31 181 MET A C 1
ATOM 1365 O O . MET A 1 181 ? 11.109 14.547 24.625 1 95.31 181 MET A O 1
ATOM 1369 N N . ASP A 1 182 ? 12.281 16.016 25.781 1 94.56 182 ASP A N 1
ATOM 1370 C CA . ASP A 1 182 ? 12.922 15 26.609 1 94.56 182 ASP A CA 1
ATOM 1371 C C . ASP A 1 182 ? 11.914 14.367 27.578 1 94.56 182 ASP A C 1
ATOM 1373 O O . ASP A 1 182 ? 12.195 13.32 28.172 1 94.56 182 ASP A O 1
ATOM 1377 N N . ARG A 1 183 ? 10.797 14.977 27.734 1 95.31 183 ARG A N 1
ATOM 1378 C CA . ARG A 1 183 ? 9.766 14.422 28.594 1 95.31 183 ARG A CA 1
ATOM 1379 C C . ARG A 1 183 ? 8.828 13.508 27.828 1 95.31 183 ARG A C 1
ATOM 1381 O O . ARG A 1 183 ? 8.055 12.75 28.422 1 95.31 183 ARG A O 1
ATOM 1388 N N . VAL A 1 184 ? 8.977 13.625 26.516 1 97.12 184 VAL A N 1
ATOM 1389 C CA . VAL A 1 184 ? 7.957 12.906 25.766 1 97.12 184 VAL A CA 1
ATOM 1390 C C . VAL A 1 184 ? 8.617 11.906 24.828 1 97.12 184 VAL A C 1
ATOM 1392 O O . VAL A 1 184 ? 7.961 10.992 24.312 1 97.12 184 VAL A O 1
ATOM 1395 N N . ILE A 1 185 ? 9.875 12.055 24.547 1 97.62 185 ILE A N 1
ATOM 1396 C CA . ILE A 1 185 ? 10.648 11.125 23.734 1 97.62 185 ILE A CA 1
ATOM 1397 C C . ILE A 1 185 ? 11.898 10.688 24.484 1 97.62 185 ILE A C 1
ATOM 1399 O O . ILE A 1 185 ? 12.641 11.523 25.016 1 97.62 185 ILE A O 1
ATOM 1403 N N . ASP A 1 186 ? 12.094 9.406 24.547 1 96.81 186 ASP A N 1
ATOM 1404 C CA . ASP A 1 186 ? 13.336 8.891 25.125 1 96.81 186 ASP A CA 1
ATOM 1405 C C . ASP A 1 186 ? 14.523 9.172 24.203 1 96.81 186 ASP A C 1
ATOM 1407 O O . ASP A 1 186 ? 14.57 8.68 23.078 1 96.81 186 ASP A O 1
ATOM 1411 N N . ARG A 1 187 ? 15.453 9.906 24.672 1 94.25 187 ARG A N 1
ATOM 1412 C CA . ARG A 1 187 ? 16.547 10.383 23.828 1 94.25 187 ARG A CA 1
ATOM 1413 C C . ARG A 1 187 ? 17.406 9.219 23.328 1 94.25 187 ARG A C 1
ATOM 1415 O O . ARG A 1 187 ? 17.922 9.258 22.219 1 94.25 187 ARG A O 1
ATOM 1422 N N . ALA A 1 188 ? 17.531 8.227 24.094 1 93.31 188 ALA A N 1
ATOM 1423 C CA . ALA A 1 188 ? 18.406 7.113 23.75 1 93.31 188 ALA A CA 1
ATOM 1424 C C . ALA A 1 188 ? 17.766 6.242 22.672 1 93.31 188 ALA A C 1
ATOM 1426 O O . ALA A 1 188 ? 18.391 5.961 21.641 1 93.31 188 ALA A O 1
ATOM 1427 N N . SER A 1 189 ? 16.547 5.941 22.828 1 94.5 189 SER A N 1
ATOM 1428 C CA . SER A 1 189 ? 15.883 5.016 21.922 1 94.5 189 SER A CA 1
ATOM 1429 C C . SER A 1 189 ? 15.148 5.766 20.812 1 94.5 189 SER A C 1
ATOM 1431 O O . SER A 1 189 ? 14.812 5.18 19.781 1 94.5 189 SER A O 1
ATOM 1433 N N . GLY A 1 190 ? 14.828 7.004 21.094 1 96.12 190 GLY A N 1
ATOM 1434 C CA . GLY A 1 190 ? 14.047 7.785 20.141 1 96.12 190 GLY A CA 1
ATOM 1435 C C . GLY A 1 190 ? 12.562 7.457 20.188 1 96.12 190 GLY A C 1
ATOM 1436 O O . GLY A 1 190 ? 11.797 7.934 19.344 1 96.12 190 GLY A O 1
ATOM 1437 N N . ARG A 1 191 ? 12.141 6.652 21.125 1 97.38 191 ARG A N 1
ATOM 1438 C CA . ARG A 1 191 ? 10.75 6.215 21.188 1 97.38 191 ARG A CA 1
ATOM 1439 C C . ARG A 1 191 ? 9.906 7.172 22.031 1 97.38 191 ARG A C 1
ATOM 1441 O O . ARG A 1 191 ? 10.406 7.754 22.984 1 97.38 191 ARG A O 1
ATOM 1448 N N . ALA A 1 192 ? 8.68 7.324 21.625 1 97.69 192 ALA A N 1
ATOM 1449 C CA . ALA A 1 192 ? 7.742 8.109 22.422 1 97.69 192 ALA A CA 1
ATOM 1450 C C . ALA A 1 192 ? 7.574 7.5 23.812 1 97.69 192 ALA A C 1
ATOM 1452 O O . ALA A 1 192 ? 7.504 6.277 23.969 1 97.69 192 ALA A O 1
ATOM 1453 N N . LEU A 1 193 ? 7.547 8.367 24.812 1 96.81 193 LEU A N 1
ATOM 1454 C CA . LEU A 1 193 ? 7.387 7.914 26.188 1 96.81 193 LEU A CA 1
ATOM 1455 C C . LEU A 1 193 ? 5.914 7.703 26.531 1 96.81 193 LEU A C 1
ATOM 1457 O O . LEU A 1 193 ? 5.367 8.383 27.391 1 96.81 193 LEU A O 1
ATOM 1461 N N . ILE A 1 194 ? 5.301 6.805 25.844 1 96.12 194 ILE A N 1
ATOM 1462 C CA . ILE A 1 194 ? 3.928 6.352 26.031 1 96.12 194 ILE A CA 1
ATOM 1463 C C . ILE A 1 194 ? 3.803 4.891 25.609 1 96.12 194 ILE A C 1
ATOM 1465 O O . ILE A 1 194 ? 4.609 4.398 24.812 1 96.12 194 ILE A O 1
ATOM 1469 N N . GLU A 1 195 ? 2.926 4.199 26.094 1 93.69 195 GLU A N 1
ATOM 1470 C CA . GLU A 1 195 ? 2.736 2.795 25.75 1 93.69 195 GLU A CA 1
ATOM 1471 C C . GLU A 1 195 ? 2.424 2.637 24.266 1 93.69 195 GLU A C 1
ATOM 1473 O O . GLU A 1 195 ? 1.566 3.34 23.719 1 93.69 195 GLU A O 1
ATOM 1478 N N . PRO A 1 196 ? 3.16 1.759 23.594 1 90.19 196 PRO A N 1
ATOM 1479 C CA . PRO A 1 196 ? 2.869 1.515 22.188 1 90.19 196 PRO A CA 1
ATOM 1480 C C . PRO A 1 196 ? 1.454 0.988 21.953 1 90.19 196 PRO A C 1
ATOM 1482 O O . PRO A 1 196 ? 0.911 0.277 22.797 1 90.19 196 PRO A O 1
ATOM 1485 N N . VAL A 1 197 ? 0.898 1.419 20.828 1 91.25 197 VAL A N 1
ATOM 1486 C CA . VAL A 1 197 ? -0.45 0.991 20.484 1 91.25 197 VAL A CA 1
ATOM 1487 C C . VAL A 1 197 ? -0.431 0.296 19.125 1 91.25 197 VAL A C 1
ATOM 1489 O O . VAL A 1 197 ? 0.46 0.541 18.297 1 91.25 197 VAL A O 1
ATOM 1492 N N . THR A 1 198 ? -1.416 -0.569 18.844 1 88.19 198 THR A N 1
ATOM 1493 C CA . THR A 1 198 ? -1.473 -1.329 17.609 1 88.19 198 THR A CA 1
ATOM 1494 C C . THR A 1 198 ? -2.504 -0.73 16.656 1 88.19 198 THR A C 1
ATOM 1496 O O . THR A 1 198 ? -2.666 -1.206 15.531 1 88.19 198 THR A O 1
ATOM 1499 N N . SER A 1 199 ? -3.195 0.28 17.109 1 90.69 199 SER A N 1
ATOM 1500 C CA . SER A 1 199 ? -4.156 1.005 16.297 1 90.69 199 SER A CA 1
ATOM 1501 C C . SER A 1 199 ? -4.211 2.48 16.672 1 90.69 199 SER A C 1
ATOM 1503 O O . SER A 1 199 ? -3.842 2.852 17.781 1 90.69 199 SER A O 1
ATOM 1505 N N . SER A 1 200 ? -4.52 3.299 15.75 1 94.19 200 SER A N 1
ATOM 1506 C CA . SER A 1 200 ? -4.68 4.734 15.961 1 94.19 200 SER A CA 1
ATOM 1507 C C . SER A 1 200 ? -5.801 5.297 15.094 1 94.19 200 SER A C 1
ATOM 1509 O O . SER A 1 200 ? -5.684 5.34 13.867 1 94.19 200 SER A O 1
ATOM 1511 N N . ALA A 1 201 ? -6.832 5.781 15.766 1 94.5 201 ALA A N 1
ATOM 1512 C CA . ALA A 1 201 ? -7.941 6.387 15.039 1 94.5 201 ALA A CA 1
ATOM 1513 C C . ALA A 1 201 ? -7.477 7.605 14.242 1 94.5 201 ALA A C 1
ATOM 1515 O O . ALA A 1 201 ? -7.906 7.816 13.109 1 94.5 201 ALA A O 1
ATOM 1516 N N . HIS A 1 202 ? -6.578 8.312 14.852 1 96.19 202 HIS A N 1
ATOM 1517 C CA . HIS A 1 202 ? -6.094 9.531 14.219 1 96.19 202 HIS A CA 1
ATOM 1518 C C . HIS A 1 202 ? -5.266 9.219 12.977 1 96.19 202 HIS A C 1
ATOM 1520 O O . HIS A 1 202 ? -5.379 9.906 11.961 1 96.19 202 HIS A O 1
ATOM 1526 N N . PHE A 1 203 ? -4.453 8.172 13.062 1 96.69 203 PHE A N 1
ATOM 1527 C CA . PHE A 1 203 ? -3.717 7.777 11.867 1 96.69 203 PHE A CA 1
ATOM 1528 C C . PHE A 1 203 ? -4.664 7.258 10.789 1 96.69 203 PHE A C 1
ATOM 1530 O O . PHE A 1 203 ? -4.559 7.637 9.625 1 96.69 203 PHE A O 1
ATOM 1537 N N . SER A 1 204 ? -5.617 6.457 11.141 1 94.88 204 SER A N 1
ATOM 1538 C CA . SER A 1 204 ? -6.48 5.699 10.242 1 94.88 204 SER A CA 1
ATOM 1539 C C . SER A 1 204 ? -7.465 6.617 9.523 1 94.88 204 SER A C 1
ATOM 1541 O O . SER A 1 204 ? -8.055 6.227 8.508 1 94.88 204 SER A O 1
ATOM 1543 N N . THR A 1 205 ? -7.613 7.852 10.07 1 94.19 205 THR A N 1
ATOM 1544 C CA . THR A 1 205 ? -8.641 8.688 9.469 1 94.19 205 THR A CA 1
ATOM 1545 C C . THR A 1 205 ? -8.055 10.016 9 1 94.19 205 THR A C 1
ATOM 1547 O O . THR A 1 205 ? -8.648 10.703 8.164 1 94.19 205 THR A O 1
ATOM 1550 N N . ILE A 1 206 ? -6.898 10.359 9.5 1 94.38 206 ILE A N 1
ATOM 1551 C CA . ILE A 1 206 ? -6.336 11.664 9.172 1 94.38 206 ILE A CA 1
ATOM 1552 C C . ILE A 1 206 ? -5.109 11.492 8.281 1 94.38 206 ILE A C 1
ATOM 1554 O O . ILE A 1 206 ? -5.004 12.133 7.23 1 94.38 206 ILE A O 1
ATOM 1558 N N . CYS A 1 207 ? -4.254 10.602 8.602 1 95.81 207 CYS A N 1
ATOM 1559 C CA . CYS A 1 207 ? -2.939 10.516 7.977 1 95.81 207 CYS A CA 1
ATOM 1560 C C . CYS A 1 207 ? -2.977 9.594 6.762 1 95.81 207 CYS A C 1
ATOM 1562 O O . CYS A 1 207 ? -2.246 9.805 5.793 1 95.81 207 CYS A O 1
ATOM 1564 N N . VAL A 1 208 ? -3.848 8.656 6.797 1 93.44 208 VAL A N 1
ATOM 1565 C CA . VAL A 1 208 ? -3.818 7.5 5.914 1 93.44 208 VAL A CA 1
ATOM 1566 C C . VAL A 1 208 ? -4.055 7.941 4.473 1 93.44 208 VAL A C 1
ATOM 1568 O O . VAL A 1 208 ? -3.52 7.34 3.537 1 93.44 208 VAL A O 1
ATOM 1571 N N . ASN A 1 209 ? -4.793 9.016 4.254 1 89 209 ASN A N 1
ATOM 1572 C CA . ASN A 1 209 ? -5.184 9.422 2.908 1 89 209 ASN A CA 1
ATOM 1573 C C . ASN A 1 209 ? -3.969 9.805 2.064 1 89 209 ASN A C 1
ATOM 1575 O O . ASN A 1 209 ? -3.961 9.586 0.851 1 89 209 ASN A O 1
ATOM 1579 N N . CYS A 1 210 ? -2.965 10.305 2.703 1 92 210 CYS A N 1
ATOM 1580 C CA . CYS A 1 210 ? -1.771 10.711 1.969 1 92 210 CYS A CA 1
ATOM 1581 C C . CYS A 1 210 ? -0.632 9.727 2.195 1 92 210 CYS A C 1
ATOM 1583 O O . CYS A 1 210 ? 0.156 9.461 1.286 1 92 210 CYS A O 1
ATOM 1585 N N . HIS A 1 211 ? -0.598 9.148 3.41 1 94.88 211 HIS A N 1
ATOM 1586 C CA . HIS A 1 211 ? 0.571 8.352 3.764 1 94.88 211 HIS A CA 1
ATOM 1587 C C . HIS A 1 211 ? 0.318 6.867 3.52 1 94.88 211 HIS A C 1
ATOM 1589 O O . HIS A 1 211 ? 1.26 6.074 3.473 1 94.88 211 HIS A O 1
ATOM 1595 N N . GLY A 1 212 ? -0.924 6.477 3.393 1 92.31 212 GLY A N 1
ATOM 1596 C CA . GLY A 1 212 ? -1.261 5.066 3.271 1 92.31 212 GLY A CA 1
ATOM 1597 C C . GLY A 1 212 ? -1.385 4.363 4.609 1 92.31 212 GLY A C 1
ATOM 1598 O O . GLY A 1 212 ? -0.849 4.836 5.617 1 92.31 212 GLY A O 1
ATOM 1599 N N . SER A 1 213 ? -1.958 3.219 4.566 1 90.56 213 SER A N 1
ATOM 1600 C CA . SER A 1 213 ? -2.291 2.5 5.793 1 90.56 213 SER A CA 1
ATOM 1601 C C . SER A 1 213 ? -1.037 1.976 6.484 1 90.56 213 SER A C 1
ATOM 1603 O O . SER A 1 213 ? -1.035 1.762 7.699 1 90.56 213 SER A O 1
ATOM 1605 N N . ASP A 1 214 ? 0.01 1.79 5.738 1 91.44 214 ASP A N 1
ATOM 1606 C CA . ASP A 1 214 ? 1.24 1.298 6.352 1 91.44 214 ASP A CA 1
ATOM 1607 C C . ASP A 1 214 ? 2.328 2.371 6.34 1 91.44 214 ASP A C 1
ATOM 1609 O O . ASP A 1 214 ? 3.496 2.08 6.605 1 91.44 214 ASP A O 1
ATOM 1613 N N . GLY A 1 215 ? 1.96 3.566 5.91 1 94.5 215 GLY A N 1
ATOM 1614 C CA . GLY A 1 215 ? 2.875 4.695 5.953 1 94.5 215 GLY A CA 1
ATOM 1615 C C . GLY A 1 215 ? 3.867 4.703 4.805 1 94.5 215 GLY A C 1
ATOM 1616 O O . GLY A 1 215 ? 4.844 5.457 4.828 1 94.5 215 GLY A O 1
ATOM 1617 N N . ARG A 1 216 ? 3.631 3.871 3.748 1 92.56 216 ARG A N 1
ATOM 1618 C CA . ARG A 1 216 ? 4.648 3.723 2.713 1 92.56 216 ARG A CA 1
ATOM 1619 C C . ARG A 1 216 ? 4.133 4.215 1.365 1 92.56 216 ARG A C 1
ATOM 1621 O O . ARG A 1 216 ? 4.766 3.992 0.332 1 92.56 216 ARG A O 1
ATOM 1628 N N . LEU A 1 217 ? 3.037 4.934 1.302 1 91.25 217 LEU A N 1
ATOM 1629 C CA . LEU A 1 217 ? 2.393 5.305 0.047 1 91.25 217 LEU A CA 1
ATOM 1630 C C . LEU A 1 217 ? 3.15 6.441 -0.635 1 91.25 217 LEU A C 1
ATOM 1632 O O . LEU A 1 217 ? 3.301 6.445 -1.859 1 91.25 217 LEU A O 1
ATOM 1636 N N . MET A 1 218 ? 3.637 7.367 0.139 1 92.31 218 MET A N 1
ATOM 1637 C CA . MET A 1 218 ? 4.387 8.484 -0.435 1 92.31 218 MET A CA 1
ATOM 1638 C C . MET A 1 218 ? 5.805 8.055 -0.795 1 92.31 218 MET A C 1
ATOM 1640 O O . MET A 1 218 ? 6.605 7.734 0.087 1 92.31 218 MET A O 1
ATOM 1644 N N . LYS A 1 219 ? 6.195 8.125 -2.025 1 92.25 219 LYS A N 1
ATOM 1645 C CA . LYS A 1 219 ? 7.484 7.637 -2.508 1 92.25 219 LYS A CA 1
ATOM 1646 C C . LYS A 1 219 ? 8.555 8.711 -2.385 1 92.25 219 LYS A C 1
ATOM 1648 O O . LYS A 1 219 ? 9.75 8.422 -2.512 1 92.25 219 LYS A O 1
ATOM 1653 N N . THR A 1 220 ? 8.164 9.93 -2.074 1 92.81 220 THR A N 1
ATOM 1654 C CA . THR A 1 220 ? 9.078 11.07 -2.055 1 92.81 220 THR A CA 1
ATOM 1655 C C . THR A 1 220 ? 9.797 11.156 -0.713 1 92.81 220 THR A C 1
ATOM 1657 O O . THR A 1 220 ? 10.789 11.875 -0.585 1 92.81 220 THR A O 1
ATOM 1660 N N . ILE A 1 221 ? 9.25 10.477 0.248 1 92.25 221 ILE A N 1
ATOM 1661 C CA . ILE A 1 221 ? 9.844 10.492 1.579 1 92.25 221 ILE A CA 1
ATOM 1662 C C . ILE A 1 221 ? 10.078 9.062 2.062 1 92.25 221 ILE A C 1
ATOM 1664 O O . ILE A 1 221 ? 9.5 8.117 1.523 1 92.25 221 ILE A O 1
ATOM 1668 N N . PRO A 1 222 ? 10.93 8.898 3.055 1 92.19 222 PRO A N 1
ATOM 1669 C CA . PRO A 1 222 ? 11.031 7.57 3.656 1 92.19 222 PRO A CA 1
ATOM 1670 C C . PRO A 1 222 ? 9.703 7.078 4.23 1 92.19 222 PRO A C 1
ATOM 1672 O O . PRO A 1 222 ? 8.812 7.883 4.523 1 92.19 222 PRO A O 1
ATOM 1675 N N . PRO A 1 223 ? 9.625 5.723 4.324 1 93.69 223 PRO A N 1
ATOM 1676 C CA . PRO A 1 223 ? 8.461 5.234 5.066 1 93.69 223 PRO A CA 1
ATOM 1677 C C . PRO A 1 223 ? 8.297 5.922 6.418 1 93.69 223 PRO A C 1
ATOM 1679 O O . PRO A 1 223 ? 9.281 6.191 7.105 1 93.69 223 PRO A O 1
ATOM 1682 N N . LEU A 1 224 ? 7.055 6.242 6.754 1 96.38 224 LEU A N 1
ATOM 1683 C CA . LEU A 1 224 ? 6.77 7.051 7.934 1 96.38 224 LEU A CA 1
ATOM 1684 C C . LEU A 1 224 ? 7.355 6.402 9.188 1 96.38 224 LEU A C 1
ATOM 1686 O O . LEU A 1 224 ? 7.867 7.098 10.062 1 96.38 224 LEU A O 1
ATOM 1690 N N . GLY A 1 225 ? 7.195 5.082 9.266 1 95.62 225 GLY A N 1
ATOM 1691 C CA . GLY A 1 225 ? 7.773 4.406 10.422 1 95.62 225 GLY A CA 1
ATOM 1692 C C . GLY A 1 225 ? 9.258 4.664 10.578 1 95.62 225 GLY A C 1
ATOM 1693 O O . GLY A 1 225 ? 9.727 5 11.672 1 95.62 225 GLY A O 1
ATOM 1694 N N . ASP A 1 226 ? 9.961 4.57 9.508 1 93.5 226 ASP A N 1
ATOM 1695 C CA . ASP A 1 226 ? 11.406 4.809 9.516 1 93.5 226 ASP A CA 1
ATOM 1696 C C . ASP A 1 226 ? 11.719 6.266 9.859 1 93.5 226 ASP A C 1
ATOM 1698 O O . ASP A 1 226 ? 12.578 6.539 10.695 1 93.5 226 ASP A O 1
ATOM 1702 N N . ALA A 1 227 ? 10.984 7.105 9.195 1 95.12 227 ALA A N 1
ATOM 1703 C CA . ALA A 1 227 ? 11.203 8.531 9.43 1 95.12 227 ALA A CA 1
ATOM 1704 C C . ALA A 1 227 ? 10.992 8.883 10.898 1 95.12 227 ALA A C 1
ATOM 1706 O O . ALA A 1 227 ? 11.781 9.625 11.484 1 95.12 227 ALA A O 1
ATOM 1707 N N . ALA A 1 228 ? 9.961 8.305 11.477 1 97.62 228 ALA A N 1
ATOM 1708 C CA . ALA A 1 228 ? 9.602 8.617 12.859 1 97.62 228 ALA A CA 1
ATOM 1709 C C . ALA A 1 228 ? 10.609 8.008 13.828 1 97.62 228 ALA A C 1
ATOM 1711 O O . ALA A 1 228 ? 10.828 8.539 14.922 1 97.62 228 ALA A O 1
ATOM 1712 N N . ARG A 1 229 ? 11.219 6.922 13.469 1 95 229 ARG A N 1
ATOM 1713 C CA . ARG A 1 229 ? 12.227 6.289 14.312 1 95 229 ARG A CA 1
ATOM 1714 C C . ARG A 1 229 ? 13.57 6.984 14.18 1 95 229 ARG A C 1
ATOM 1716 O O . ARG A 1 229 ? 14.297 7.141 15.164 1 95 229 ARG A O 1
ATOM 1723 N N . MET A 1 230 ? 13.875 7.457 12.992 1 91.81 230 MET A N 1
ATOM 1724 C CA . MET A 1 230 ? 15.18 8.047 12.703 1 91.81 230 MET A CA 1
ATOM 1725 C C . MET A 1 230 ? 15.281 9.453 13.289 1 91.81 230 MET A C 1
ATOM 1727 O O . MET A 1 230 ? 16.328 9.844 13.797 1 91.81 230 MET A O 1
ATOM 1731 N N . ASP A 1 231 ? 14.203 10.164 13.18 1 95.44 231 ASP A N 1
ATOM 1732 C CA . ASP A 1 231 ? 14.148 11.516 13.719 1 95.44 231 ASP A CA 1
ATOM 1733 C C . ASP A 1 231 ? 12.812 11.781 14.406 1 95.44 231 ASP A C 1
ATOM 1735 O O . ASP A 1 231 ? 11.969 12.516 13.891 1 95.44 231 ASP A O 1
ATOM 1739 N N . PRO A 1 232 ? 12.75 11.25 15.594 1 97.5 232 PRO A N 1
ATOM 1740 C CA . PRO A 1 232 ? 11.461 11.336 16.297 1 97.5 232 PRO A CA 1
ATOM 1741 C C . PRO A 1 232 ? 11.078 12.766 16.656 1 97.5 232 PRO A C 1
ATOM 1743 O O . PRO A 1 232 ? 9.891 13.086 16.75 1 97.5 232 PRO A O 1
ATOM 1746 N N . TRP A 1 233 ? 12.086 13.664 16.875 1 97.94 233 TRP A N 1
ATOM 1747 C CA . TRP A 1 233 ? 11.797 15.055 17.219 1 97.94 233 TRP A CA 1
ATOM 1748 C C . TRP A 1 233 ? 11.164 15.797 16.062 1 97.94 233 TRP A C 1
ATOM 1750 O O . TRP A 1 233 ? 10.18 16.516 16.234 1 97.94 233 TRP A O 1
ATOM 1760 N N . GLN A 1 234 ? 11.68 15.578 14.875 1 97.88 234 GLN A N 1
ATOM 1761 C CA . GLN A 1 234 ? 11.078 16.172 13.688 1 97.88 234 GLN A CA 1
ATOM 1762 C C . GLN A 1 234 ? 9.672 15.625 13.445 1 97.88 234 GLN A C 1
ATOM 1764 O O . GLN A 1 234 ? 8.75 16.391 13.133 1 97.88 234 GLN A O 1
ATOM 1769 N N . ALA A 1 235 ? 9.547 14.32 13.562 1 98.19 235 ALA A N 1
ATOM 1770 C CA . ALA A 1 235 ? 8.242 13.688 13.359 1 98.19 235 ALA A CA 1
ATOM 1771 C C . ALA A 1 235 ? 7.191 14.289 14.289 1 98.19 235 ALA A C 1
ATOM 1773 O O . ALA A 1 235 ? 6.109 14.68 13.844 1 98.19 235 ALA A O 1
ATOM 1774 N N . LEU A 1 236 ? 7.547 14.414 15.555 1 98.25 236 LEU A N 1
ATOM 1775 C CA . LEU A 1 236 ? 6.598 14.961 16.516 1 98.25 236 LEU A CA 1
ATOM 1776 C C . LEU A 1 236 ? 6.273 16.422 16.203 1 98.25 236 LEU A C 1
ATOM 1778 O O . LEU A 1 236 ? 5.113 16.828 16.25 1 98.25 236 LEU A O 1
ATOM 1782 N N . HIS A 1 237 ? 7.297 17.188 15.875 1 98.44 237 HIS A N 1
ATOM 1783 C CA . HIS A 1 237 ? 7.086 18.594 15.539 1 98.44 237 HIS A CA 1
ATOM 1784 C C . HIS A 1 237 ? 6.102 18.734 14.383 1 98.44 237 HIS A C 1
ATOM 1786 O O . HIS A 1 237 ? 5.152 19.516 14.461 1 98.44 237 HIS A O 1
ATOM 1792 N N . LYS A 1 238 ? 6.289 17.984 13.359 1 97.94 238 LYS A N 1
ATOM 1793 C CA . LYS A 1 238 ? 5.445 18.078 12.18 1 97.94 238 LYS A CA 1
ATOM 1794 C C . LYS A 1 238 ? 4.039 17.562 12.453 1 97.94 238 LYS A C 1
ATOM 1796 O O . LYS A 1 238 ? 3.059 18.094 11.93 1 97.94 238 LYS A O 1
ATOM 1801 N N . MET A 1 239 ? 3.949 16.531 13.25 1 97.94 239 MET A N 1
ATOM 1802 C CA . MET A 1 239 ? 2.631 16.016 13.617 1 97.94 239 MET A CA 1
ATOM 1803 C C . MET A 1 239 ? 1.848 17.062 14.406 1 97.94 239 MET A C 1
ATOM 1805 O O . MET A 1 239 ? 0.647 17.234 14.188 1 97.94 239 MET A O 1
ATOM 1809 N N . LEU A 1 240 ? 2.539 17.797 15.258 1 97.75 240 LEU A N 1
ATOM 1810 C CA . LEU A 1 240 ? 1.896 18.797 16.094 1 97.75 240 LEU A CA 1
ATOM 1811 C C . LEU A 1 240 ? 1.487 20.016 15.281 1 97.75 240 LEU A C 1
ATOM 1813 O O . LEU A 1 240 ? 0.432 20.609 15.523 1 97.75 240 LEU A O 1
ATOM 1817 N N . ASN A 1 241 ? 2.295 20.312 14.289 1 97.44 241 ASN A N 1
ATOM 1818 C CA . ASN A 1 241 ? 2.117 21.641 13.695 1 97.44 241 ASN A CA 1
ATOM 1819 C C . ASN A 1 241 ? 1.738 21.547 12.219 1 97.44 241 ASN A C 1
ATOM 1821 O O . ASN A 1 241 ? 1.268 22.516 11.633 1 97.44 241 ASN A O 1
ATOM 1825 N N . GLY A 1 242 ? 1.99 20.344 11.609 1 96 242 GLY A N 1
ATOM 1826 C CA . GLY A 1 242 ? 1.799 20.203 10.172 1 96 242 GLY A CA 1
ATOM 1827 C C . GLY A 1 242 ? 3.08 20.375 9.383 1 96 242 GLY A C 1
ATOM 1828 O O . GLY A 1 242 ? 4.141 20.641 9.953 1 96 242 GLY A O 1
ATOM 1829 N N . HIS A 1 243 ? 2.963 20.156 8.102 1 95.69 243 HIS A N 1
ATOM 1830 C CA . HIS A 1 243 ? 4.07 20.328 7.172 1 95.69 243 HIS A CA 1
ATOM 1831 C C . HIS A 1 243 ? 3.967 21.656 6.438 1 95.69 243 HIS A C 1
ATOM 1833 O O . HIS A 1 243 ? 2.916 21.984 5.879 1 95.69 243 HIS A O 1
ATOM 1839 N N . PRO A 1 244 ? 5.051 22.453 6.422 1 96.56 244 PRO A N 1
ATOM 1840 C CA . PRO A 1 244 ? 4.984 23.766 5.781 1 96.56 244 PRO A CA 1
ATOM 1841 C C . PRO A 1 244 ? 4.551 23.688 4.32 1 96.56 244 PRO A C 1
ATOM 1843 O O . PRO A 1 244 ? 5.094 22.906 3.549 1 96.56 244 PRO A O 1
ATOM 1846 N N . GLY A 1 245 ? 3.656 24.5 4.043 1 91.81 245 GLY A N 1
ATOM 1847 C CA . GLY A 1 245 ? 3.238 24.641 2.656 1 91.81 245 GLY A CA 1
ATOM 1848 C C . GLY A 1 245 ? 2.348 23.5 2.184 1 91.81 245 GLY A C 1
ATOM 1849 O O . GLY A 1 245 ? 1.941 23.469 1.021 1 91.81 245 GLY A O 1
ATOM 1850 N N . ASP A 1 246 ? 2.09 22.531 2.975 1 89.31 246 ASP A N 1
ATOM 1851 C CA . ASP A 1 246 ? 1.232 21.406 2.617 1 89.31 246 ASP A CA 1
ATOM 1852 C C . ASP A 1 246 ? 0.013 21.328 3.533 1 89.31 246 ASP A C 1
ATOM 1854 O O . ASP A 1 246 ? -0.091 22.078 4.5 1 89.31 246 ASP A O 1
ATOM 1858 N N . ALA A 1 247 ? -0.879 20.453 3.209 1 86.75 247 ALA A N 1
ATOM 1859 C CA . ALA A 1 247 ? -2.15 20.375 3.924 1 86.75 247 ALA A CA 1
ATOM 1860 C C . ALA A 1 247 ? -2.129 19.266 4.965 1 86.75 247 ALA A C 1
ATOM 1862 O O . ALA A 1 247 ? -3.137 18.578 5.18 1 86.75 247 ALA A O 1
ATOM 1863 N N . MET A 1 248 ? -1.008 19 5.535 1 92.56 248 MET A N 1
ATOM 1864 C CA . MET A 1 248 ? -0.968 18.016 6.617 1 92.56 248 MET A CA 1
ATOM 1865 C C . MET A 1 248 ? -1.636 18.578 7.875 1 92.56 248 MET A C 1
ATOM 1867 O O . MET A 1 248 ? -1.224 19.609 8.398 1 92.56 248 MET A O 1
ATOM 1871 N N . PRO A 1 249 ? -2.623 17.906 8.438 1 93.81 249 PRO A N 1
ATOM 1872 C CA . PRO A 1 249 ? -3.322 18.438 9.609 1 93.81 249 PRO A CA 1
ATOM 1873 C C . PRO A 1 249 ? -2.432 18.5 10.852 1 93.81 249 PRO A C 1
ATOM 1875 O O . PRO A 1 249 ? -1.631 17.594 11.078 1 93.81 249 PRO A O 1
ATOM 1878 N N . ALA A 1 250 ? -2.576 19.578 11.586 1 96.12 250 ALA A N 1
ATOM 1879 C CA . ALA A 1 250 ? -1.855 19.75 12.844 1 96.12 250 ALA A CA 1
ATOM 1880 C C . ALA A 1 250 ? -2.604 19.109 14 1 96.12 250 ALA A C 1
ATOM 1882 O O . ALA A 1 250 ? -3.656 19.594 14.422 1 96.12 250 ALA A O 1
ATOM 1883 N N . LEU A 1 251 ? -2.037 18.156 14.594 1 95.88 251 LEU A N 1
ATOM 1884 C CA . LEU A 1 251 ? -2.705 17.438 15.672 1 95.88 251 LEU A CA 1
ATOM 1885 C C . LEU A 1 251 ? -2.68 18.266 16.969 1 95.88 251 LEU A C 1
ATOM 1887 O O . LEU A 1 251 ? -3.277 17.859 17.969 1 95.88 251 LEU A O 1
ATOM 1891 N N . ARG A 1 252 ? -2.064 19.422 16.875 1 94.44 252 ARG A N 1
ATOM 1892 C CA . ARG A 1 252 ? -2.025 20.297 18.031 1 94.44 252 ARG A CA 1
ATOM 1893 C C . ARG A 1 252 ? -3.432 20.703 18.4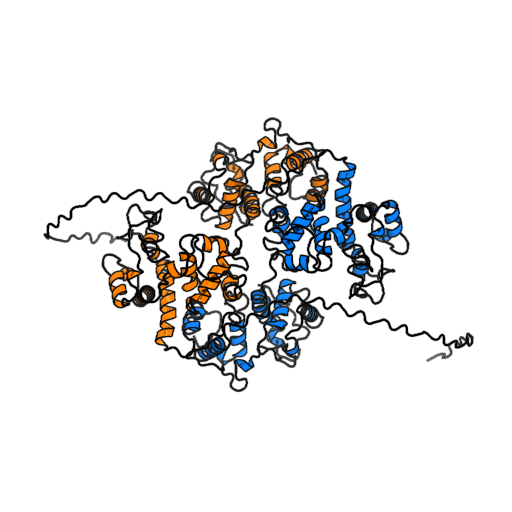69 1 94.44 252 ARG A C 1
ATOM 1895 O O . ARG A 1 252 ? -3.629 21.203 19.578 1 94.44 252 ARG A O 1
ATOM 1902 N N . ALA A 1 253 ? -4.371 20.562 17.578 1 91.88 253 ALA A N 1
ATOM 1903 C CA . ALA A 1 253 ? -5.766 20.828 17.922 1 91.88 253 ALA A CA 1
ATOM 1904 C C . ALA A 1 253 ? -6.242 19.891 19.031 1 91.88 253 ALA A C 1
ATOM 1906 O O . ALA A 1 253 ? -7.211 20.188 19.734 1 91.88 253 ALA A O 1
ATOM 1907 N N . PHE A 1 254 ? -5.578 18.75 19.188 1 91.88 254 PHE A N 1
ATOM 1908 C CA . PHE A 1 254 ? -5.91 17.75 20.188 1 91.88 254 PHE A CA 1
ATOM 1909 C C . PHE A 1 254 ? -4.938 17.812 21.359 1 91.88 254 PHE A C 1
ATOM 1911 O O . PHE A 1 254 ? -4.031 18.656 21.375 1 91.88 254 PHE A O 1
ATOM 1918 N N . ASP A 1 255 ? -5.207 16.953 22.328 1 90.62 255 ASP A N 1
ATOM 1919 C CA . ASP A 1 255 ? -4.277 16.797 23.453 1 90.62 255 ASP A CA 1
ATOM 1920 C C . ASP A 1 255 ? -2.949 16.219 22.984 1 90.62 255 ASP A C 1
ATOM 1922 O O . ASP A 1 255 ? -2.922 15.359 22.094 1 90.62 255 ASP A O 1
ATOM 1926 N N . VAL A 1 256 ? -1.896 16.719 23.641 1 92.56 256 VAL A N 1
ATOM 1927 C CA . VAL A 1 256 ? -0.559 16.266 23.266 1 92.56 256 VAL A CA 1
ATOM 1928 C C . VAL A 1 256 ? -0.46 14.75 23.391 1 92.56 256 VAL A C 1
ATOM 1930 O O . VAL A 1 256 ? 0.246 14.102 22.625 1 92.56 256 VAL A O 1
ATOM 1933 N N . ARG A 1 257 ? -1.167 14.141 24.297 1 93.5 257 ARG A N 1
ATOM 1934 C CA . ARG A 1 257 ? -1.146 12.688 24.484 1 93.5 257 ARG A CA 1
ATOM 1935 C C . ARG A 1 257 ? -1.654 11.969 23.25 1 93.5 257 ARG A C 1
ATOM 1937 O O . ARG A 1 257 ? -1.165 10.883 22.906 1 93.5 257 ARG A O 1
ATOM 1944 N N . THR A 1 258 ? -2.615 12.602 22.578 1 94.44 258 THR A N 1
ATOM 1945 C CA . THR A 1 258 ? -3.115 12.055 21.328 1 94.44 258 THR A CA 1
ATOM 1946 C C . THR A 1 258 ? -2.006 12 20.281 1 94.44 258 THR A C 1
ATOM 1948 O O . THR A 1 258 ? -1.83 10.984 19.609 1 94.44 258 THR A O 1
ATOM 1951 N N . THR A 1 259 ? -1.294 13.055 20.188 1 96.56 259 THR A N 1
ATOM 1952 C CA . THR A 1 259 ? -0.206 13.109 19.219 1 96.56 259 THR A CA 1
ATOM 1953 C C . THR A 1 259 ? 0.882 12.102 19.562 1 96.56 259 THR A C 1
ATOM 1955 O O . THR A 1 259 ? 1.403 11.414 18.688 1 96.56 259 THR A O 1
ATOM 1958 N N . LEU A 1 260 ? 1.152 11.969 20.859 1 97.25 260 LEU A N 1
ATOM 1959 C CA . LEU A 1 260 ? 2.186 11.031 21.281 1 97.25 260 LEU A CA 1
ATOM 1960 C C . LEU A 1 260 ? 1.766 9.594 21.016 1 97.25 260 LEU A C 1
ATOM 1962 O O . LEU A 1 260 ? 2.578 8.781 20.578 1 97.25 260 LEU A O 1
ATOM 1966 N N . SER A 1 261 ? 0.54 9.312 21.266 1 97.31 261 SER A N 1
ATOM 1967 C CA . SER A 1 261 ? 0.029 7.977 20.969 1 97.31 261 SER A CA 1
ATOM 1968 C C . SER A 1 261 ? 0.09 7.672 19.484 1 97.31 261 SER A C 1
ATOM 1970 O O . SER A 1 261 ? 0.451 6.562 19.078 1 97.31 261 SER A O 1
ATOM 1972 N N . THR A 1 262 ? -0.238 8.641 18.703 1 97.69 262 THR A N 1
ATOM 1973 C CA . THR A 1 262 ? -0.162 8.484 17.25 1 97.69 262 THR A CA 1
ATOM 1974 C C . THR A 1 262 ? 1.284 8.297 16.812 1 97.69 262 THR A C 1
ATOM 1976 O O . THR A 1 262 ? 1.569 7.461 15.945 1 97.69 262 THR A O 1
ATOM 1979 N N . LEU A 1 263 ? 2.205 9.031 17.391 1 98.31 263 LEU A N 1
ATOM 1980 C CA . LEU A 1 263 ? 3.623 8.859 17.094 1 98.31 263 LEU A CA 1
ATOM 1981 C C . LEU A 1 263 ? 4.082 7.449 17.438 1 98.31 263 LEU A C 1
ATOM 1983 O O . LEU A 1 263 ? 4.793 6.816 16.656 1 98.31 263 LEU A O 1
ATOM 1987 N N . ALA A 1 264 ? 3.688 6.988 18.594 1 97.94 264 ALA A N 1
ATOM 1988 C CA . ALA A 1 264 ? 4.051 5.637 19.016 1 97.94 264 ALA A CA 1
ATOM 1989 C C . ALA A 1 264 ? 3.545 4.598 18.016 1 97.94 264 ALA A C 1
ATOM 1991 O O . ALA A 1 264 ? 4.258 3.648 17.688 1 97.94 264 ALA A O 1
ATOM 1992 N N . PHE A 1 265 ? 2.357 4.812 17.609 1 97.81 265 PHE A N 1
ATOM 1993 C CA . PHE A 1 265 ? 1.812 3.926 16.594 1 97.81 265 PHE A CA 1
ATOM 1994 C C . PHE A 1 265 ? 2.662 3.969 15.32 1 97.81 265 PHE A C 1
ATOM 1996 O O . PHE A 1 265 ? 3.043 2.924 14.789 1 97.81 265 PHE A O 1
ATOM 2003 N N . ILE A 1 266 ? 2.943 5.133 14.797 1 98.06 266 ILE A N 1
ATOM 2004 C CA . ILE A 1 266 ? 3.688 5.336 13.562 1 98.06 266 ILE A CA 1
ATOM 2005 C C . ILE A 1 266 ? 5.074 4.707 13.68 1 98.06 266 ILE A C 1
ATOM 2007 O O . ILE A 1 266 ? 5.566 4.09 12.734 1 98.06 266 ILE A O 1
ATOM 2011 N N . GLN A 1 267 ? 5.68 4.82 14.852 1 97.44 267 GLN A N 1
ATOM 2012 C CA . GLN A 1 267 ? 7.004 4.254 15.086 1 97.44 267 GLN A CA 1
ATOM 2013 C C . GLN A 1 267 ? 6.977 2.732 15 1 97.44 267 GLN A C 1
ATOM 2015 O O . GLN A 1 267 ? 8.023 2.094 14.852 1 97.44 267 GLN A O 1
ATOM 2020 N N . GLY A 1 268 ? 5.758 2.189 15.102 1 95.06 268 GLY A N 1
ATOM 2021 C CA . GLY A 1 268 ? 5.605 0.746 15.016 1 95.06 268 GLY A CA 1
ATOM 2022 C C . GLY A 1 268 ? 5.289 0.262 13.617 1 95.06 268 GLY A C 1
ATOM 2023 O O . GLY A 1 268 ? 5.23 -0.944 13.367 1 95.06 268 GLY A O 1
ATOM 2024 N N . LEU A 1 269 ? 5.078 1.173 12.711 1 94.5 269 LEU A N 1
ATOM 2025 C CA . LEU A 1 269 ? 4.797 0.786 11.336 1 94.5 269 LEU A CA 1
ATOM 2026 C C . LEU A 1 269 ? 6.004 0.097 10.703 1 94.5 269 LEU A C 1
ATOM 2028 O O . LEU A 1 269 ? 7.145 0.369 11.078 1 94.5 269 LEU A O 1
ATOM 2032 N N . PRO A 1 270 ? 5.789 -0.777 9.773 1 89.62 270 PRO A N 1
ATOM 2033 C CA . PRO A 1 270 ? 6.891 -1.558 9.203 1 89.62 270 PRO A CA 1
ATOM 2034 C C . PRO A 1 270 ? 7.824 -0.714 8.336 1 89.62 270 PRO A C 1
ATOM 2036 O O . PRO A 1 270 ? 7.383 0.248 7.707 1 89.62 270 PRO A O 1
ATOM 2039 N N . PRO A 1 271 ? 9.055 -1.11 8.359 1 90.44 271 PRO A N 1
ATOM 2040 C CA . PRO A 1 271 ? 9.984 -0.506 7.402 1 90.44 271 PRO A CA 1
ATOM 2041 C C . PRO A 1 271 ? 9.781 -1.011 5.977 1 90.44 271 PRO A C 1
ATOM 2043 O O . PRO A 1 271 ? 8.938 -1.876 5.742 1 90.44 271 PRO A O 1
ATOM 2046 N N . ARG A 1 272 ? 10.469 -0.35 5.09 1 88.69 272 ARG A N 1
ATOM 2047 C CA . ARG A 1 272 ? 10.508 -0.903 3.742 1 88.69 272 ARG A CA 1
ATOM 2048 C C . ARG A 1 272 ? 11.086 -2.314 3.744 1 88.69 272 ARG A C 1
ATOM 2050 O O . ARG A 1 272 ? 12.109 -2.57 4.383 1 88.69 272 ARG A O 1
ATOM 2057 N N . ASP A 1 273 ? 10.383 -3.26 3.158 1 89.88 273 ASP A N 1
ATOM 2058 C CA . ASP A 1 273 ? 10.875 -4.629 3.107 1 89.88 273 ASP A CA 1
ATOM 2059 C C . ASP A 1 273 ? 12.219 -4.699 2.385 1 89.88 273 ASP A C 1
ATOM 2061 O O . ASP A 1 273 ? 12.32 -4.328 1.214 1 89.88 273 ASP A O 1
ATOM 2065 N N . PRO A 1 274 ? 13.203 -5.164 3.037 1 92.38 274 PRO A N 1
ATOM 2066 C CA . PRO A 1 274 ? 14.539 -5.105 2.436 1 92.38 274 PRO A CA 1
ATOM 2067 C C . PRO A 1 274 ? 14.672 -5.996 1.203 1 92.38 274 PRO A C 1
ATOM 2069 O O . PRO A 1 274 ? 15.367 -5.637 0.25 1 92.38 274 PRO A O 1
ATOM 2072 N N . LEU A 1 275 ? 14.016 -7.141 1.232 1 95.06 275 LEU A N 1
ATOM 2073 C CA . LEU A 1 275 ? 14.148 -8.055 0.104 1 95.06 275 LEU A CA 1
ATOM 2074 C C . LEU A 1 275 ? 13.391 -7.535 -1.11 1 95.06 275 LEU A C 1
ATOM 2076 O O . LEU A 1 275 ? 13.875 -7.621 -2.238 1 95.06 275 LEU A O 1
ATOM 2080 N N . PHE A 1 276 ? 12.266 -6.965 -0.797 1 94.56 276 PHE A N 1
ATOM 2081 C CA . PHE A 1 276 ? 11.547 -6.293 -1.874 1 94.56 276 PHE A CA 1
ATOM 2082 C C . PHE A 1 276 ? 12.367 -5.137 -2.434 1 94.56 276 PHE A C 1
ATOM 2084 O O . PHE A 1 276 ? 12.453 -4.957 -3.65 1 94.56 276 PHE A O 1
ATOM 2091 N N . SER A 1 277 ? 12.898 -4.371 -1.571 1 95.62 277 SER A N 1
ATOM 2092 C CA . SER A 1 277 ? 13.695 -3.203 -1.931 1 95.62 277 SER A CA 1
ATOM 2093 C C . SER A 1 277 ? 14.883 -3.596 -2.805 1 95.62 277 SER A C 1
ATOM 2095 O O . SER A 1 277 ? 15.141 -2.961 -3.83 1 95.62 277 SER A O 1
ATOM 2097 N N . ILE A 1 278 ? 15.555 -4.66 -2.453 1 97.31 278 ILE A N 1
ATOM 2098 C CA . ILE A 1 278 ? 16.719 -5.141 -3.197 1 97.31 278 ILE A CA 1
ATOM 2099 C C . ILE A 1 278 ? 16.281 -5.594 -4.59 1 97.31 278 ILE A C 1
ATOM 2101 O O . ILE A 1 278 ? 16.906 -5.227 -5.59 1 97.31 278 ILE A O 1
ATOM 2105 N N . ALA A 1 279 ? 15.234 -6.375 -4.66 1 97.31 279 ALA A N 1
ATOM 2106 C CA . ALA A 1 279 ? 14.75 -6.879 -5.941 1 97.31 279 ALA A CA 1
ATOM 2107 C C . ALA A 1 279 ? 14.336 -5.73 -6.859 1 97.31 279 ALA A C 1
ATOM 2109 O O . ALA A 1 279 ? 14.75 -5.68 -8.023 1 97.31 279 ALA A O 1
ATOM 2110 N N . ARG A 1 280 ? 13.562 -4.82 -6.324 1 97 280 ARG A N 1
ATOM 2111 C CA . ARG A 1 280 ? 13.141 -3.682 -7.129 1 97 280 ARG A CA 1
ATOM 2112 C C . ARG A 1 280 ? 14.328 -2.822 -7.539 1 97 280 ARG A C 1
ATOM 2114 O O . ARG A 1 280 ? 14.359 -2.283 -8.648 1 97 280 ARG A O 1
ATOM 2121 N N . GLY A 1 281 ? 15.289 -2.674 -6.609 1 98.38 281 GLY A N 1
ATOM 2122 C CA . GLY A 1 281 ? 16.516 -1.97 -6.945 1 98.38 281 GLY A CA 1
ATOM 2123 C C . GLY A 1 281 ? 17.25 -2.576 -8.133 1 98.38 281 GLY A C 1
ATOM 2124 O O . GLY A 1 281 ? 17.781 -1.853 -8.969 1 98.38 281 GLY A O 1
ATOM 2125 N N . GLY A 1 282 ? 17.297 -3.871 -8.172 1 98.5 282 GLY A N 1
ATOM 2126 C CA . GLY A 1 282 ? 17.891 -4.551 -9.32 1 98.5 282 GLY A CA 1
ATOM 2127 C C . GLY A 1 282 ? 17.156 -4.266 -10.617 1 98.5 282 GLY A C 1
ATOM 2128 O O . GLY A 1 282 ? 17.797 -4.137 -11.672 1 98.5 282 GLY A O 1
ATOM 2129 N N . LYS A 1 283 ? 15.852 -4.215 -10.562 1 98.25 283 LYS A N 1
ATOM 2130 C CA . LYS A 1 283 ? 15.078 -3.85 -11.742 1 98.25 283 LYS A CA 1
ATOM 2131 C C . LYS A 1 283 ? 15.398 -2.428 -12.195 1 98.25 283 LYS A C 1
ATOM 2133 O O . LYS A 1 283 ? 15.531 -2.168 -13.391 1 98.25 283 LYS A O 1
ATOM 2138 N N . LEU A 1 284 ? 15.523 -1.527 -11.203 1 98.38 284 LEU A N 1
ATOM 2139 C CA . LEU A 1 284 ? 15.844 -0.137 -11.508 1 98.38 284 LEU A CA 1
ATOM 2140 C C . LEU A 1 284 ? 17.234 -0.018 -12.117 1 98.38 284 LEU A C 1
ATOM 2142 O O . LEU A 1 284 ? 17.438 0.783 -13.031 1 98.38 284 LEU A O 1
ATOM 2146 N N . TYR A 1 285 ? 18.172 -0.797 -11.656 1 98.12 285 TYR A N 1
ATOM 2147 C CA . TYR A 1 285 ? 19.516 -0.852 -12.211 1 98.12 285 TYR A CA 1
ATOM 2148 C C . TYR A 1 285 ? 19.484 -1.239 -13.688 1 98.12 285 TYR A C 1
ATOM 2150 O O . TYR A 1 285 ? 20.234 -0.692 -14.5 1 98.12 285 TYR A O 1
ATOM 2158 N N . ASP A 1 286 ? 18.578 -2.156 -13.992 1 97.06 286 ASP A N 1
ATOM 2159 C CA . ASP A 1 286 ? 18.391 -2.641 -15.359 1 97.06 286 ASP A CA 1
ATOM 2160 C C . ASP A 1 286 ? 17.75 -1.566 -16.234 1 97.06 286 ASP A C 1
ATOM 2162 O O . ASP A 1 286 ? 18.344 -1.147 -17.234 1 97.06 286 ASP A O 1
ATOM 2166 N N . ASP A 1 287 ? 16.625 -1.095 -15.844 1 96.69 287 ASP A N 1
ATOM 2167 C CA . ASP A 1 287 ? 15.859 -0.132 -16.625 1 96.69 287 ASP A CA 1
ATOM 2168 C C . ASP A 1 287 ? 14.844 0.601 -15.75 1 96.69 287 ASP A C 1
ATOM 2170 O O . ASP A 1 287 ? 13.688 0.194 -15.656 1 96.69 287 ASP A O 1
ATOM 2174 N N . TRP A 1 288 ? 15.273 1.769 -15.172 1 97.25 288 TRP A N 1
ATOM 2175 C CA . TRP A 1 288 ? 14.398 2.451 -14.227 1 97.25 288 TRP A CA 1
ATOM 2176 C C . TRP A 1 288 ? 13.234 3.119 -14.953 1 97.25 288 TRP A C 1
ATOM 2178 O O . TRP A 1 288 ? 12.156 3.297 -14.383 1 97.25 288 TRP A O 1
ATOM 2188 N N . ALA A 1 289 ? 13.359 3.521 -16.266 1 95.56 289 ALA A N 1
ATOM 2189 C CA . ALA A 1 289 ? 12.25 4.117 -17.016 1 95.56 289 ALA A CA 1
ATOM 2190 C C . ALA A 1 289 ? 11.125 3.109 -17.219 1 95.56 289 ALA A C 1
ATOM 2192 O O . ALA A 1 289 ? 9.953 3.434 -17.031 1 95.56 289 ALA A O 1
ATOM 2193 N N . ALA A 1 290 ? 11.492 1.861 -17.547 1 95.25 290 ALA A N 1
ATOM 2194 C CA . ALA A 1 290 ? 10.492 0.811 -17.719 1 95.25 290 ALA A CA 1
ATOM 2195 C C . ALA A 1 290 ? 9.797 0.48 -16.406 1 95.25 290 ALA A C 1
ATOM 2197 O O . ALA A 1 290 ? 8.578 0.322 -16.359 1 95.25 290 ALA A O 1
ATOM 2198 N N . GLU A 1 291 ? 10.578 0.371 -15.359 1 96.75 291 GLU A N 1
ATOM 2199 C CA . GLU A 1 291 ? 10.039 0.02 -14.055 1 96.75 291 GLU A CA 1
ATOM 2200 C C . GLU A 1 291 ? 9.078 1.095 -13.547 1 96.75 291 GLU A C 1
ATOM 2202 O O . GLU A 1 291 ? 8.062 0.784 -12.93 1 96.75 291 GLU A O 1
ATOM 2207 N N . LEU A 1 292 ? 9.398 2.346 -13.844 1 96.44 292 LEU A N 1
ATOM 2208 C CA . LEU A 1 292 ? 8.617 3.469 -13.344 1 96.44 292 LEU A CA 1
ATOM 2209 C C . LEU A 1 292 ? 7.57 3.896 -14.375 1 96.44 292 LEU A C 1
ATOM 2211 O O . LEU A 1 292 ? 6.812 4.84 -14.141 1 96.44 292 LEU A O 1
ATOM 2215 N N . LYS A 1 293 ? 7.578 3.195 -15.57 1 95.31 293 LYS A N 1
ATOM 2216 C CA . LYS A 1 293 ? 6.668 3.531 -16.656 1 95.31 293 LYS A CA 1
ATOM 2217 C C . LYS A 1 293 ? 6.785 5.008 -17.031 1 95.31 293 LYS A C 1
ATOM 2219 O O . LYS A 1 293 ? 5.777 5.711 -17.125 1 95.31 293 LYS A O 1
ATOM 2224 N N . THR A 1 294 ? 8 5.387 -17.125 1 94.62 294 THR A N 1
ATOM 2225 C CA . THR A 1 294 ? 8.344 6.742 -17.547 1 94.62 294 THR A CA 1
ATOM 2226 C C . THR A 1 294 ? 9.344 6.719 -18.688 1 94.62 294 THR A C 1
ATOM 2228 O O . THR A 1 294 ? 9.594 5.668 -19.297 1 94.62 294 THR A O 1
ATOM 2231 N N . LYS A 1 295 ? 9.836 7.902 -19.094 1 92.38 295 LYS A N 1
ATOM 2232 C CA . LYS A 1 295 ? 10.789 8.008 -20.203 1 92.38 295 LYS A CA 1
ATOM 2233 C C . LYS A 1 295 ? 12.125 8.578 -19.734 1 92.38 295 LYS A C 1
ATOM 2235 O O . LYS A 1 295 ? 12.172 9.336 -18.766 1 92.38 295 LYS A O 1
ATOM 2240 N N . TYR A 1 296 ? 13.062 8.117 -20.375 1 92.44 296 TYR A N 1
ATOM 2241 C CA . TYR A 1 296 ? 14.367 8.719 -20.141 1 92.44 296 TYR A CA 1
ATOM 2242 C C . TYR A 1 296 ? 14.414 10.141 -20.688 1 92.44 296 TYR A C 1
ATOM 2244 O O . TYR A 1 296 ? 13.633 10.5 -21.578 1 92.44 296 TYR A O 1
ATOM 2252 N N . PRO A 1 297 ? 15.391 10.891 -20.125 1 89.44 297 PRO A N 1
ATOM 2253 C CA . PRO A 1 297 ? 15.648 12.164 -20.781 1 89.44 297 PRO A CA 1
ATOM 2254 C C . PRO A 1 297 ? 16.031 12 -22.25 1 89.44 297 PRO A C 1
ATOM 2256 O O . PRO A 1 297 ? 16.656 11.008 -22.625 1 89.44 297 PRO A O 1
ATOM 2259 N N . LYS A 1 298 ? 15.648 12.969 -23 1 86.06 298 LYS A N 1
ATOM 2260 C CA . LYS A 1 298 ? 15.906 12.93 -24.438 1 86.06 298 LYS A CA 1
ATOM 2261 C C . LYS A 1 298 ? 17.406 12.969 -24.719 1 86.06 298 LYS A C 1
ATOM 2263 O O . LYS A 1 298 ? 17.891 12.227 -25.578 1 86.06 298 LYS A O 1
ATOM 2268 N N . ASP A 1 299 ? 18.109 13.805 -23.984 1 86.06 299 ASP A N 1
ATOM 2269 C CA . ASP A 1 299 ? 19.547 13.938 -24.172 1 86.06 299 ASP A CA 1
ATOM 2270 C C . ASP A 1 299 ? 20.297 12.789 -23.484 1 86.06 299 ASP A C 1
ATOM 2272 O O . ASP A 1 299 ? 19.859 12.297 -22.438 1 86.06 299 ASP A O 1
ATOM 2276 N N . PRO A 1 300 ? 21.422 12.383 -24.125 1 87.69 300 PRO A N 1
ATOM 2277 C CA . PRO A 1 300 ? 22.234 11.328 -23.484 1 87.69 300 PRO A CA 1
ATOM 2278 C C . PRO A 1 300 ? 22.75 11.734 -22.109 1 87.69 300 PRO A C 1
ATOM 2280 O O . PRO A 1 300 ? 22.906 12.922 -21.828 1 87.69 300 PRO A O 1
ATOM 2283 N N . GLN A 1 301 ? 22.953 10.695 -21.359 1 90.88 301 GLN A N 1
ATOM 2284 C CA . GLN A 1 301 ? 23.562 10.945 -20.047 1 90.88 301 GLN A CA 1
ATOM 2285 C C . GLN A 1 301 ? 24.938 11.594 -20.203 1 90.88 301 GLN A C 1
ATOM 2287 O O . GLN A 1 301 ? 25.797 11.07 -20.922 1 90.88 301 GLN A O 1
ATOM 2292 N N . PRO A 1 302 ? 25.141 12.625 -19.531 1 87.38 302 PRO A N 1
ATOM 2293 C CA . PRO A 1 302 ? 26.344 13.422 -19.75 1 87.38 302 PRO A CA 1
ATOM 2294 C C . PRO A 1 302 ? 27.625 12.656 -19.438 1 87.38 302 PRO A C 1
ATOM 2296 O O . PRO A 1 302 ? 28.672 12.922 -20.031 1 87.38 302 PRO A O 1
ATOM 2299 N N . ALA A 1 303 ? 27.578 11.758 -18.531 1 89.19 303 ALA A N 1
ATOM 2300 C CA . ALA A 1 303 ? 28.766 11.031 -18.109 1 89.19 303 ALA A CA 1
ATOM 2301 C C . ALA A 1 303 ? 29.016 9.836 -19.016 1 89.19 303 ALA A C 1
ATOM 2303 O O . ALA A 1 303 ? 30.031 9.148 -18.891 1 89.19 303 ALA A O 1
ATOM 2304 N N . TYR A 1 304 ? 28.094 9.531 -19.938 1 88.5 304 TYR A N 1
ATOM 2305 C CA . TYR A 1 304 ? 28.297 8.438 -20.875 1 88.5 304 TYR A CA 1
ATOM 2306 C C . TYR A 1 304 ? 29.391 8.789 -21.891 1 88.5 304 TYR A C 1
ATOM 2308 O O . TYR A 1 304 ? 29.438 9.922 -22.375 1 88.5 304 TYR A O 1
ATOM 2316 N N . PRO A 1 305 ? 30.188 7.809 -22.188 1 83.94 305 PRO A N 1
ATOM 2317 C CA . PRO A 1 305 ? 31.25 8.109 -23.141 1 83.94 305 PRO A CA 1
ATOM 2318 C C . PRO A 1 305 ? 30.734 8.562 -24.5 1 83.94 305 PRO A C 1
ATOM 2320 O O . PRO A 1 305 ? 29.875 7.891 -25.094 1 83.94 305 PRO A O 1
ATOM 2323 N N . LYS A 1 306 ? 31.203 9.656 -25 1 76.56 306 LYS A N 1
ATOM 2324 C CA . LYS A 1 306 ? 30.703 10.312 -26.203 1 76.56 306 LYS A CA 1
ATOM 2325 C C . LYS A 1 306 ? 31.125 9.547 -27.469 1 76.56 306 LYS A C 1
ATOM 2327 O O . LYS A 1 306 ? 30.484 9.672 -28.516 1 76.56 306 LYS A O 1
ATOM 2332 N N . ASP A 1 307 ? 32.219 8.828 -27.438 1 71.69 307 ASP A N 1
ATOM 2333 C CA . ASP A 1 307 ? 32.75 8.164 -28.625 1 71.69 307 ASP A CA 1
ATOM 2334 C C . ASP A 1 307 ? 32.031 6.848 -28.891 1 71.69 307 ASP A C 1
ATOM 2336 O O . ASP A 1 307 ? 32.219 6.223 -29.938 1 71.69 307 ASP A O 1
ATOM 2340 N N . LYS A 1 308 ? 31.266 6.434 -28.031 1 66.25 308 LYS A N 1
ATOM 2341 C CA . LYS A 1 308 ? 30.594 5.148 -28.203 1 66.25 308 LYS A CA 1
ATOM 2342 C C . LYS A 1 308 ? 29.25 5.32 -28.906 1 66.25 308 LYS A C 1
ATOM 2344 O O . LYS A 1 308 ? 28.578 6.332 -28.719 1 66.25 308 LYS A O 1
ATOM 2349 N N . LYS A 1 309 ? 29.234 4.531 -30.062 1 57 309 LYS A N 1
ATOM 2350 C CA . LYS A 1 309 ? 27.953 4.52 -30.75 1 57 309 LYS A CA 1
ATOM 2351 C C . LYS A 1 309 ? 26.812 4.297 -29.766 1 57 309 LYS A C 1
ATOM 2353 O O . LYS A 1 309 ? 26.828 3.355 -28.969 1 57 309 LYS A O 1
ATOM 2358 N N . VAL A 1 310 ? 26.328 5.379 -29.344 1 57.59 310 VAL A N 1
ATOM 2359 C CA . VAL A 1 310 ? 25.156 5.277 -28.469 1 57.59 310 VAL A CA 1
ATOM 2360 C C . VAL A 1 310 ? 23.938 4.844 -29.281 1 57.59 310 VAL A C 1
ATOM 2362 O O . VAL A 1 310 ? 23.672 5.398 -30.344 1 57.59 310 VAL A O 1
ATOM 2365 N N . GLU A 1 311 ? 23.844 3.557 -29.562 1 51.62 311 GLU A N 1
ATOM 2366 C CA . GLU A 1 311 ? 22.5 3.455 -30.141 1 51.62 311 GLU A CA 1
ATOM 2367 C C . GLU A 1 311 ? 21.609 4.613 -29.688 1 51.62 311 GLU A C 1
ATOM 2369 O O . GLU A 1 311 ? 21.875 5.234 -28.656 1 51.62 311 GLU A O 1
ATOM 2374 N N . THR A 1 312 ? 20.641 4.91 -30.203 1 48.41 312 THR A N 1
ATOM 2375 C CA . THR A 1 312 ? 19.797 6.074 -29.953 1 48.41 312 THR A CA 1
ATOM 2376 C C . THR A 1 312 ? 19.672 6.336 -28.469 1 48.41 312 THR A C 1
ATOM 2378 O O . THR A 1 312 ? 19.531 5.402 -27.672 1 48.41 312 THR A O 1
ATOM 2381 N N . GLY A 1 313 ? 19.797 7.785 -27.984 1 51.78 313 GLY A N 1
ATOM 2382 C CA . GLY A 1 313 ? 19.438 8.688 -26.906 1 51.78 313 GLY A CA 1
ATOM 2383 C C . GLY A 1 313 ? 19.156 7.969 -25.609 1 51.78 313 GLY A C 1
ATOM 2384 O O . GLY A 1 313 ? 19.906 7.074 -25.203 1 51.78 313 GLY A O 1
ATOM 2385 N N . SER A 1 314 ? 18.031 7.578 -25 1 68.75 314 SER A N 1
ATOM 2386 C CA . SER A 1 314 ? 17.203 7.363 -23.812 1 68.75 314 SER A CA 1
ATOM 2387 C C . SER A 1 314 ? 17.703 6.168 -23 1 68.75 314 SER A C 1
ATOM 2389 O O . SER A 1 314 ? 17.641 6.172 -21.781 1 68.75 314 SER A O 1
ATOM 2391 N N . ASN A 1 315 ? 18.781 5.344 -23.594 1 83.19 315 ASN A N 1
ATOM 2392 C CA . ASN A 1 315 ? 19.203 4.156 -22.859 1 83.19 315 ASN A CA 1
ATOM 2393 C C . ASN A 1 315 ? 20.5 4.402 -22.109 1 83.19 315 ASN A C 1
ATOM 2395 O O . ASN A 1 315 ? 20.875 3.623 -21.234 1 83.19 315 ASN A O 1
ATOM 2399 N N . THR A 1 316 ? 21.234 5.531 -22.469 1 89.81 316 THR A N 1
ATOM 2400 C CA . THR A 1 316 ? 22.484 5.863 -21.781 1 89.81 316 THR A CA 1
ATOM 2401 C C . THR A 1 316 ? 22.234 6.152 -20.312 1 89.81 316 THR A C 1
ATOM 2403 O O . THR A 1 316 ? 23.172 6.199 -19.516 1 89.81 316 THR A O 1
ATOM 2406 N N . TRP A 1 317 ? 21 6.273 -19.969 1 93.06 317 TRP A N 1
ATOM 2407 C CA . TRP A 1 317 ? 20.625 6.586 -18.594 1 93.06 317 TRP A CA 1
ATOM 2408 C C . TRP A 1 317 ? 20.484 5.312 -17.766 1 93.06 317 TRP A C 1
ATOM 2410 O O . TRP A 1 317 ? 20.328 5.371 -16.547 1 93.06 317 TRP A O 1
ATOM 2420 N N . ARG A 1 318 ? 20.578 4.172 -18.453 1 93.38 318 ARG A N 1
ATOM 2421 C CA . ARG A 1 318 ? 20.531 2.908 -17.734 1 93.38 318 ARG A CA 1
ATOM 2422 C C . ARG A 1 318 ? 21.844 2.648 -17 1 93.38 318 ARG A C 1
ATOM 2424 O O . ARG A 1 318 ? 22.922 2.777 -17.578 1 93.38 318 ARG A O 1
ATOM 2431 N N . CYS A 1 319 ? 21.719 2.236 -15.719 1 95.44 319 CYS A N 1
ATOM 2432 C CA . CYS A 1 319 ? 22.906 1.977 -14.922 1 95.44 319 CYS A CA 1
ATOM 2433 C C . CYS A 1 319 ? 23.781 0.925 -15.586 1 95.44 319 CYS A C 1
ATOM 2435 O O . CYS A 1 319 ? 25.016 1.064 -15.617 1 95.44 319 CYS A O 1
ATOM 2437 N N . VAL A 1 320 ? 23.203 -0.07 -16.172 1 94 320 VAL A N 1
ATOM 2438 C CA . VAL A 1 320 ? 23.891 -1.241 -16.688 1 94 320 VAL A CA 1
ATOM 2439 C C . VAL A 1 320 ? 24.75 -0.838 -17.875 1 94 320 VAL A C 1
ATOM 2441 O O . VAL A 1 320 ? 25.781 -1.468 -18.156 1 94 320 VAL A O 1
ATOM 2444 N N . GLU A 1 321 ? 24.375 0.167 -18.547 1 90.88 321 GLU A N 1
ATOM 2445 C CA . GLU A 1 321 ? 25.109 0.573 -19.75 1 90.88 321 GLU A CA 1
ATOM 2446 C C . GLU A 1 321 ? 26.484 1.105 -19.391 1 90.88 321 GLU A C 1
ATOM 2448 O O . GLU A 1 321 ? 27.422 1.038 -20.203 1 90.88 321 GLU A O 1
ATOM 2453 N N . CYS A 1 322 ? 26.625 1.597 -18.234 1 92.06 322 CYS A N 1
ATOM 2454 C CA . CYS A 1 322 ? 27.922 2.1 -17.781 1 92.06 322 CYS A CA 1
ATOM 2455 C C . CYS A 1 322 ? 28.578 1.109 -16.828 1 92.06 322 CYS A C 1
ATOM 2457 O O . CYS A 1 322 ? 29.797 0.871 -16.922 1 92.06 322 CYS A O 1
ATOM 2459 N N . HIS A 1 323 ? 27.797 0.476 -15.953 1 95.44 323 HIS A N 1
ATOM 2460 C CA . HIS A 1 323 ? 28.391 -0.283 -14.859 1 95.44 323 HIS A CA 1
ATOM 2461 C C . HIS A 1 323 ? 28.359 -1.78 -15.156 1 95.44 323 HIS A C 1
ATOM 2463 O O . HIS A 1 323 ? 28.984 -2.568 -14.43 1 95.44 323 HIS A O 1
ATOM 2469 N N . GLY A 1 324 ? 27.656 -2.148 -16.172 1 94.06 324 GLY A N 1
ATOM 2470 C CA . GLY A 1 324 ? 27.75 -3.498 -16.703 1 94.06 324 GLY A CA 1
ATOM 2471 C C . GLY A 1 324 ? 26.781 -4.469 -16.062 1 94.06 324 GLY A C 1
ATOM 2472 O O . GLY A 1 324 ? 26.359 -4.262 -14.922 1 94.06 324 GLY A O 1
ATOM 2473 N N . TRP A 1 325 ? 26.578 -5.574 -16.719 1 95.5 325 TRP A N 1
ATOM 2474 C CA . TRP A 1 325 ? 25.703 -6.629 -16.234 1 95.5 325 TRP A CA 1
ATOM 2475 C C . TRP A 1 325 ? 26.391 -7.469 -15.156 1 95.5 325 TRP A C 1
ATOM 2477 O O . TRP A 1 325 ? 25.734 -8.086 -14.32 1 95.5 325 TRP A O 1
ATOM 2487 N N . ASP A 1 326 ? 27.703 -7.496 -15.172 1 95.69 326 ASP A N 1
ATOM 2488 C CA . ASP A 1 326 ? 28.453 -8.25 -14.164 1 95.69 326 ASP A CA 1
ATOM 2489 C C . ASP A 1 326 ? 28.906 -7.348 -13.023 1 95.69 326 ASP A C 1
ATOM 2491 O O . ASP A 1 326 ? 29.703 -7.766 -12.172 1 95.69 326 ASP A O 1
ATOM 2495 N N . TYR A 1 327 ? 28.516 -6.098 -13.031 1 97.25 327 TYR A N 1
ATOM 2496 C CA . TYR A 1 327 ? 28.719 -5.098 -11.984 1 97.25 327 TYR A CA 1
ATOM 2497 C C . TYR A 1 327 ? 30.188 -4.676 -11.914 1 97.25 327 TYR A C 1
ATOM 2499 O O . TYR A 1 327 ? 30.625 -4.098 -10.914 1 97.25 327 TYR A O 1
ATOM 2507 N N . LYS A 1 328 ? 30.969 -5.039 -12.969 1 95.69 328 LYS A N 1
ATOM 2508 C CA . LYS A 1 328 ? 32.406 -4.77 -12.93 1 95.69 328 LYS A CA 1
ATOM 2509 C C . LYS A 1 328 ? 32.781 -3.625 -13.867 1 95.69 328 LYS A C 1
ATOM 2511 O O . LYS A 1 328 ? 33.969 -3.314 -14.039 1 95.69 328 LYS A O 1
ATOM 2516 N N . GLY A 1 329 ? 31.797 -3.057 -14.445 1 93 329 GLY A N 1
ATOM 2517 C CA . GLY A 1 329 ? 32.031 -1.925 -15.32 1 93 329 GLY A CA 1
ATOM 2518 C C . GLY A 1 329 ? 31.922 -2.277 -16.797 1 93 329 GLY A C 1
ATOM 2519 O O . GLY A 1 329 ? 31.953 -3.453 -17.156 1 93 329 GLY A O 1
ATOM 2520 N N . ALA A 1 330 ? 31.719 -1.286 -17.578 1 83 330 ALA A N 1
ATOM 2521 C CA . ALA A 1 330 ? 31.609 -1.372 -19.031 1 83 330 ALA A CA 1
ATOM 2522 C C . ALA A 1 330 ? 32.031 -0.059 -19.688 1 83 330 ALA A C 1
ATOM 2524 O O . ALA A 1 330 ? 31.906 1.01 -19.078 1 83 330 ALA A O 1
ATOM 2525 N N . ASN A 1 331 ? 32.594 -0.161 -20.875 1 78.31 331 ASN A N 1
ATOM 2526 C CA . ASN A 1 331 ? 32.906 1.009 -21.688 1 78.31 331 ASN A CA 1
ATOM 2527 C C . ASN A 1 331 ? 33.875 1.953 -20.953 1 78.31 331 ASN A C 1
ATOM 2529 O O . ASN A 1 331 ? 33.688 3.172 -20.984 1 78.31 331 ASN A O 1
ATOM 2533 N N . GLY A 1 332 ? 34.688 1.477 -20.125 1 83.31 332 GLY A N 1
ATOM 2534 C CA . GLY A 1 332 ? 35.719 2.271 -19.453 1 83.31 332 GLY A CA 1
ATOM 2535 C C . GLY A 1 332 ? 35.219 2.846 -18.125 1 83.31 332 GLY A C 1
ATOM 2536 O O . GLY A 1 332 ? 35.938 3.594 -17.469 1 83.31 332 GLY A O 1
ATOM 2537 N N . ILE A 1 333 ? 34.062 2.568 -17.859 1 90.81 333 ILE A N 1
ATOM 2538 C CA . ILE A 1 333 ? 33.5 3.059 -16.594 1 90.81 333 ILE A CA 1
ATOM 2539 C C . ILE A 1 333 ? 33.562 1.961 -15.539 1 90.81 333 ILE A C 1
ATOM 2541 O O . ILE A 1 333 ? 33.281 0.794 -15.828 1 90.81 333 ILE A O 1
ATOM 2545 N N . ARG A 1 334 ? 33.906 2.363 -14.352 1 93.25 334 ARG A N 1
ATOM 2546 C CA . ARG A 1 334 ? 34.125 1.421 -13.25 1 93.25 334 ARG A CA 1
ATOM 2547 C C . ARG A 1 334 ? 32.781 0.772 -12.859 1 93.25 334 ARG A C 1
ATOM 2549 O O . ARG A 1 334 ? 31.719 1.373 -13.016 1 93.25 334 ARG A O 1
ATOM 2556 N N . GLY A 1 335 ? 32.938 -0.454 -12.312 1 96.06 335 GLY A N 1
ATOM 2557 C CA . GLY A 1 335 ? 31.75 -1.146 -11.805 1 96.06 335 GLY A CA 1
ATOM 2558 C C . GLY A 1 335 ? 31.328 -0.665 -10.43 1 96.06 335 GLY A C 1
ATOM 2559 O O . GLY A 1 335 ? 31.797 0.371 -9.953 1 96.06 335 GLY A O 1
ATOM 2560 N N . ILE A 1 336 ? 30.359 -1.367 -9.883 1 97.19 336 ILE A N 1
ATOM 2561 C CA . ILE A 1 336 ? 29.781 -0.921 -8.617 1 97.19 336 ILE A CA 1
ATOM 2562 C C . ILE A 1 336 ? 30.141 -1.905 -7.512 1 97.19 336 ILE A C 1
ATOM 2564 O O . ILE A 1 336 ? 29.688 -1.776 -6.375 1 97.19 336 ILE A O 1
ATOM 2568 N N . ARG A 1 337 ? 31 -2.852 -7.738 1 96.06 337 ARG A N 1
ATOM 2569 C CA . ARG A 1 337 ? 31.359 -3.896 -6.781 1 96.06 337 ARG A CA 1
ATOM 2570 C C . ARG A 1 337 ? 31.969 -3.299 -5.523 1 96.06 337 ARG A C 1
ATOM 2572 O O . ARG A 1 337 ? 31.812 -3.832 -4.426 1 96.06 337 ARG A O 1
ATOM 2579 N N . THR A 1 338 ? 32.625 -2.203 -5.617 1 94.88 338 THR A N 1
ATOM 2580 C CA . THR A 1 338 ? 33.312 -1.586 -4.5 1 94.88 338 THR A CA 1
ATOM 2581 C C . THR A 1 338 ? 32.344 -0.955 -3.521 1 94.88 338 THR A C 1
ATOM 2583 O O . THR A 1 338 ? 32.719 -0.596 -2.402 1 94.88 338 THR A O 1
ATOM 2586 N N . MET A 1 339 ? 31.156 -0.882 -3.918 1 96.62 339 MET A N 1
ATOM 2587 C CA . MET A 1 339 ? 30.156 -0.229 -3.064 1 96.62 339 MET A CA 1
ATOM 2588 C C . MET A 1 339 ? 29.391 -1.256 -2.246 1 96.62 339 MET A C 1
ATOM 2590 O O . MET A 1 339 ? 28.516 -0.894 -1.46 1 96.62 339 MET A O 1
ATOM 2594 N N . VAL A 1 340 ? 29.672 -2.49 -2.424 1 96.69 340 VAL A N 1
ATOM 2595 C CA . VAL A 1 340 ? 29.016 -3.533 -1.64 1 96.69 340 VAL A CA 1
ATOM 2596 C C . VAL A 1 340 ? 29.203 -3.254 -0.15 1 96.69 340 VAL A C 1
ATOM 2598 O O . VAL A 1 340 ? 30.328 -2.975 0.296 1 96.69 340 VAL A O 1
ATOM 2601 N N . GLY A 1 341 ? 28.141 -3.211 0.622 1 96 341 GLY A N 1
ATOM 2602 C CA . GLY A 1 341 ? 28.219 -3.049 2.064 1 96 341 GLY A CA 1
ATOM 2603 C C . GLY A 1 341 ? 28.125 -1.602 2.51 1 96 341 GLY A C 1
ATOM 2604 O O . GLY A 1 341 ? 27.938 -1.32 3.695 1 96 341 GLY A O 1
ATOM 2605 N N . ALA A 1 342 ? 28.312 -0.722 1.547 1 95.88 342 ALA A N 1
ATOM 2606 C CA . ALA A 1 342 ? 28.188 0.69 1.901 1 95.88 342 ALA A CA 1
ATOM 2607 C C . ALA A 1 342 ? 26.766 1.019 2.373 1 95.88 342 ALA A C 1
ATOM 2609 O O . ALA A 1 342 ? 25.797 0.415 1.911 1 95.88 342 ALA A O 1
ATOM 2610 N N . HIS A 1 343 ? 26.688 1.932 3.244 1 93.94 343 HIS A N 1
ATOM 2611 C CA . HIS A 1 343 ? 25.375 2.348 3.713 1 93.94 343 HIS A CA 1
ATOM 2612 C C . HIS A 1 343 ? 24.562 2.973 2.584 1 93.94 343 HIS A C 1
ATOM 2614 O O . HIS A 1 343 ? 25.078 3.766 1.8 1 93.94 343 HIS A O 1
ATOM 2620 N N . PRO A 1 344 ? 23.281 2.686 2.561 1 93.56 344 PRO A N 1
ATOM 2621 C CA . PRO A 1 344 ? 22.453 3.182 1.46 1 93.56 344 PRO A CA 1
ATOM 2622 C C . PRO A 1 344 ? 22.469 4.703 1.347 1 93.56 344 PRO A C 1
ATOM 2624 O O . PRO A 1 344 ? 22.438 5.246 0.238 1 93.56 344 PRO A O 1
ATOM 2627 N N . SER A 1 345 ? 22.562 5.406 2.457 1 90.88 345 SER A N 1
ATOM 2628 C CA . SER A 1 345 ? 22.578 6.863 2.414 1 90.88 345 SER A CA 1
ATOM 2629 C C . SER A 1 345 ? 23.797 7.387 1.666 1 90.88 345 SER A C 1
ATOM 2631 O O . SER A 1 345 ? 23.719 8.398 0.962 1 90.88 345 SER A O 1
ATOM 2633 N N . ALA A 1 346 ? 24.922 6.73 1.802 1 94.19 346 ALA A N 1
ATOM 2634 C CA . ALA A 1 346 ? 26.141 7.113 1.085 1 94.19 346 ALA A CA 1
ATOM 2635 C C . ALA A 1 346 ? 25.984 6.891 -0.417 1 94.19 346 ALA A C 1
ATOM 2637 O O . ALA A 1 346 ? 26.438 7.703 -1.223 1 94.19 346 ALA A O 1
ATOM 2638 N N . ILE A 1 347 ? 25.312 5.844 -0.726 1 97.44 347 ILE A N 1
ATOM 2639 C CA . ILE A 1 347 ? 25.109 5.516 -2.131 1 97.44 347 ILE A CA 1
ATOM 2640 C C . ILE A 1 347 ? 24.109 6.492 -2.75 1 97.44 347 ILE A C 1
ATOM 2642 O O . ILE A 1 347 ? 24.281 6.914 -3.896 1 97.44 347 ILE A O 1
ATOM 2646 N N . ILE A 1 348 ? 23.109 6.871 -2.014 1 96.88 348 ILE A N 1
ATOM 2647 C CA . ILE A 1 348 ? 22.141 7.848 -2.494 1 96.88 348 ILE A CA 1
ATOM 2648 C C . ILE A 1 348 ? 22.844 9.164 -2.82 1 96.88 348 ILE A C 1
ATOM 2650 O O . ILE A 1 348 ? 22.547 9.797 -3.836 1 96.88 348 ILE A O 1
ATOM 2654 N N . LYS A 1 349 ? 23.781 9.555 -2.01 1 94 349 LYS A N 1
ATOM 2655 C CA . LYS A 1 349 ? 24.547 10.766 -2.271 1 94 349 LYS A CA 1
ATOM 2656 C C . LYS A 1 349 ? 25.281 10.68 -3.602 1 94 349 LYS A C 1
ATOM 2658 O O . LYS A 1 349 ? 25.312 11.641 -4.367 1 94 349 LYS A O 1
ATOM 2663 N N . VAL A 1 350 ? 25.844 9.516 -3.904 1 96.25 350 VAL A N 1
ATOM 2664 C CA . VAL A 1 350 ? 26.547 9.289 -5.164 1 96.25 350 VAL A CA 1
ATOM 2665 C C . VAL A 1 350 ? 25.562 9.367 -6.328 1 96.25 350 VAL A C 1
ATOM 2667 O O . VAL A 1 350 ? 25.844 10 -7.348 1 96.25 350 VAL A O 1
ATOM 2670 N N . LEU A 1 351 ? 24.391 8.781 -6.195 1 97.5 351 LEU A N 1
ATOM 2671 C CA . LEU A 1 351 ? 23.375 8.758 -7.242 1 97.5 351 LEU A CA 1
ATOM 2672 C C . LEU A 1 351 ? 22.875 10.164 -7.551 1 97.5 351 LEU A C 1
ATOM 2674 O O . LEU A 1 351 ? 22.469 10.453 -8.68 1 97.5 351 LEU A O 1
ATOM 2678 N N . GLN A 1 352 ? 22.953 11.031 -6.57 1 95 352 GLN A N 1
ATOM 2679 C CA . GLN A 1 352 ? 22.422 12.375 -6.715 1 95 352 GLN A CA 1
ATOM 2680 C C . GLN A 1 352 ? 23.5 13.367 -7.125 1 95 352 GLN A C 1
ATOM 2682 O O . GLN A 1 352 ? 23.219 14.531 -7.395 1 95 352 GLN A O 1
ATOM 2687 N N . ASP A 1 353 ? 24.719 12.938 -7.223 1 94 353 ASP A N 1
ATOM 2688 C CA . ASP A 1 353 ? 25.812 13.844 -7.566 1 94 353 ASP A CA 1
ATOM 2689 C C . ASP A 1 353 ? 25.719 14.273 -9.031 1 94 353 ASP A C 1
ATOM 2691 O O . ASP A 1 353 ? 24.797 13.891 -9.742 1 94 353 ASP A O 1
ATOM 2695 N N . GLU A 1 354 ? 26.625 15.078 -9.484 1 92.12 354 GLU A N 1
ATOM 2696 C CA . GLU A 1 354 ? 26.594 15.664 -10.82 1 92.12 354 GLU A CA 1
ATOM 2697 C C . GLU A 1 354 ? 26.844 14.609 -11.898 1 92.12 354 GLU A C 1
ATOM 2699 O O . GLU A 1 354 ? 26.312 14.719 -13.008 1 92.12 354 GLU A O 1
ATOM 2704 N N . THR A 1 355 ? 27.531 13.594 -11.523 1 93.19 355 THR A N 1
ATOM 2705 C CA . THR A 1 355 ? 27.859 12.555 -12.484 1 93.19 355 THR A CA 1
ATOM 2706 C C . THR A 1 355 ? 26.609 11.742 -12.844 1 93.19 355 THR A C 1
ATOM 2708 O O . THR A 1 355 ? 26.359 11.492 -14.023 1 93.19 355 THR A O 1
ATOM 2711 N N . HIS A 1 356 ? 25.891 11.344 -11.859 1 95.19 356 HIS A N 1
ATOM 2712 C CA . HIS A 1 356 ? 24.734 10.492 -12.102 1 95.19 356 HIS A CA 1
ATOM 2713 C C . HIS A 1 356 ? 23.484 11.328 -12.344 1 95.19 356 HIS A C 1
ATOM 2715 O O . HIS A 1 356 ? 22.625 10.961 -13.164 1 95.19 356 HIS A O 1
ATOM 2721 N N . ASP A 1 357 ? 23.344 12.469 -11.539 1 94.44 357 ASP A N 1
ATOM 2722 C CA . ASP A 1 357 ? 22.297 13.461 -11.75 1 94.44 357 ASP A CA 1
ATOM 2723 C C . ASP A 1 357 ? 20.906 12.828 -11.656 1 94.44 357 ASP A C 1
ATOM 2725 O O . ASP A 1 357 ? 20.078 13.023 -12.547 1 94.44 357 ASP A O 1
ATOM 2729 N N . LEU A 1 358 ? 20.594 12.039 -10.648 1 96 358 LEU A N 1
ATOM 2730 C CA . LEU A 1 358 ? 19.312 11.352 -10.555 1 96 358 LEU A CA 1
ATOM 2731 C C . LEU A 1 358 ? 18.422 12.008 -9.516 1 96 358 LEU A C 1
ATOM 2733 O O . LEU A 1 358 ? 17.266 11.594 -9.328 1 96 358 LEU A O 1
ATOM 2737 N N . GLU A 1 359 ? 18.797 13.016 -8.812 1 91.62 359 GLU A N 1
ATOM 2738 C CA . GLU A 1 359 ? 18.078 13.664 -7.715 1 91.62 359 GLU A CA 1
ATOM 2739 C C . GLU A 1 359 ? 16.703 14.125 -8.148 1 91.62 359 GLU A C 1
ATOM 2741 O O . GLU A 1 359 ? 15.727 13.992 -7.402 1 91.62 359 GLU A O 1
ATOM 2746 N N . HIS A 1 360 ? 16.531 14.602 -9.359 1 90.81 360 HIS A N 1
ATOM 2747 C CA . HIS A 1 360 ? 15.242 15.125 -9.789 1 90.81 360 HIS A CA 1
ATOM 2748 C C . HIS A 1 360 ? 14.578 14.195 -10.797 1 90.81 360 HIS A C 1
ATOM 2750 O O . HIS A 1 360 ? 13.539 14.531 -11.375 1 90.81 360 HIS A O 1
ATOM 2756 N N . LYS A 1 361 ? 15.109 13.047 -10.961 1 93.81 361 LYS A N 1
ATOM 2757 C CA . LYS A 1 361 ? 14.57 12.094 -11.922 1 93.81 361 LYS A CA 1
ATOM 2758 C C . LYS A 1 361 ? 13.961 10.883 -11.219 1 93.81 361 LYS A C 1
ATOM 2760 O O . LYS A 1 361 ? 13.039 10.258 -11.742 1 93.81 361 LYS A O 1
ATOM 2765 N N . LEU A 1 362 ? 14.469 10.57 -10.078 1 96.62 362 LEU A N 1
ATOM 2766 C CA . LEU A 1 362 ? 13.969 9.469 -9.266 1 96.62 362 LEU A CA 1
ATOM 2767 C C . LEU A 1 362 ? 13.516 9.961 -7.898 1 96.62 362 LEU A C 1
ATOM 2769 O O . LEU A 1 362 ? 14.102 10.891 -7.344 1 96.62 362 LEU A O 1
ATOM 2773 N N . GLU A 1 363 ? 12.508 9.352 -7.395 1 96 363 GLU A N 1
ATOM 2774 C CA . GLU A 1 363 ? 12.016 9.656 -6.059 1 96 363 GLU A CA 1
ATOM 2775 C C . GLU A 1 363 ? 12.836 8.945 -4.988 1 96 363 GLU A C 1
ATOM 2777 O O . GLU A 1 363 ? 13.656 8.086 -5.301 1 96 363 GLU A O 1
ATOM 2782 N N . TYR A 1 364 ? 12.594 9.336 -3.762 1 94.5 364 TYR A N 1
ATOM 2783 C CA . TYR A 1 364 ? 13.375 8.789 -2.656 1 94.5 364 TYR A CA 1
ATOM 2784 C C . TYR A 1 364 ? 13.305 7.266 -2.646 1 94.5 364 TYR A C 1
ATOM 2786 O O . TYR A 1 364 ? 14.328 6.594 -2.502 1 94.5 364 TYR A O 1
ATOM 2794 N N . ALA A 1 365 ? 12.125 6.707 -2.74 1 95.25 365 ALA A N 1
ATOM 2795 C CA . ALA A 1 365 ? 11.953 5.258 -2.693 1 95.25 365 ALA A CA 1
ATOM 2796 C C . ALA A 1 365 ? 12.773 4.574 -3.783 1 95.25 365 ALA A C 1
ATOM 2798 O O . ALA A 1 365 ? 13.344 3.506 -3.557 1 95.25 365 ALA A O 1
ATOM 2799 N N . ASP A 1 366 ? 12.828 5.191 -4.992 1 97.94 366 ASP A N 1
ATOM 2800 C CA . ASP A 1 366 ? 13.594 4.648 -6.109 1 97.94 366 ASP A CA 1
ATOM 2801 C C . ASP A 1 366 ? 15.094 4.652 -5.801 1 97.94 366 ASP A C 1
ATOM 2803 O O . ASP A 1 366 ? 15.773 3.641 -5.977 1 97.94 366 ASP A O 1
ATOM 2807 N N . LEU A 1 367 ? 15.492 5.812 -5.277 1 98.06 367 LEU A N 1
ATOM 2808 C CA . LEU A 1 367 ? 16.906 5.961 -4.941 1 98.06 367 LEU A CA 1
ATOM 2809 C C . LEU A 1 367 ? 17.297 4.988 -3.836 1 98.06 367 LEU A C 1
ATOM 2811 O O . LEU A 1 367 ? 18.375 4.379 -3.896 1 98.06 367 LEU A O 1
ATOM 2815 N N . TYR A 1 368 ? 16.453 4.895 -2.928 1 96.56 368 TYR A N 1
ATOM 2816 C CA . TYR A 1 368 ? 16.734 4.004 -1.807 1 96.56 368 TYR A CA 1
ATOM 2817 C C . TYR A 1 368 ? 16.812 2.555 -2.27 1 96.56 368 TYR A C 1
ATOM 2819 O O . TYR A 1 368 ? 17.719 1.817 -1.869 1 96.56 368 TYR A O 1
ATOM 2827 N N . ASP A 1 369 ? 15.898 2.059 -3.059 1 97.62 369 ASP A N 1
ATOM 2828 C CA . ASP A 1 369 ? 15.898 0.689 -3.561 1 97.62 369 ASP A CA 1
ATOM 2829 C C . ASP A 1 369 ? 17.141 0.417 -4.41 1 97.62 369 ASP A C 1
ATOM 2831 O O . ASP A 1 369 ? 17.766 -0.64 -4.289 1 97.62 369 ASP A O 1
ATOM 2835 N N . LEU A 1 370 ? 17.453 1.394 -5.273 1 98.38 370 LEU A N 1
ATOM 2836 C CA . LEU A 1 370 ? 18.688 1.277 -6.051 1 98.38 370 LEU A CA 1
ATOM 2837 C C . LEU A 1 370 ? 19.906 1.134 -5.133 1 98.38 370 LEU A C 1
ATOM 2839 O O . LEU A 1 370 ? 20.75 0.264 -5.348 1 98.38 370 LEU A O 1
ATOM 2843 N N . ALA A 1 371 ? 19.906 1.99 -4.156 1 98.38 371 ALA A N 1
ATOM 2844 C CA . ALA A 1 371 ? 21.031 1.977 -3.219 1 98.38 371 ALA A CA 1
ATOM 2845 C C . ALA A 1 371 ? 21.094 0.647 -2.475 1 98.38 371 ALA A C 1
ATOM 2847 O O . ALA A 1 371 ? 22.188 0.103 -2.273 1 98.38 371 ALA A O 1
ATOM 2848 N N . ASN A 1 372 ? 20.016 0.172 -2.104 1 97.5 372 ASN A N 1
ATOM 2849 C CA . ASN A 1 372 ? 19.984 -1.1 -1.389 1 97.5 372 ASN A CA 1
ATOM 2850 C C . ASN A 1 372 ? 20.469 -2.248 -2.275 1 97.5 372 ASN A C 1
ATOM 2852 O O . ASN A 1 372 ? 21.172 -3.143 -1.812 1 97.5 372 ASN A O 1
ATOM 2856 N N . PHE A 1 373 ? 20.062 -2.227 -3.521 1 98.44 373 PHE A N 1
ATOM 2857 C CA . PHE A 1 373 ? 20.578 -3.223 -4.449 1 98.44 373 PHE A CA 1
ATOM 2858 C C . PHE A 1 373 ? 22.094 -3.125 -4.547 1 98.44 373 PHE A C 1
ATOM 2860 O O . PHE A 1 373 ? 22.797 -4.133 -4.426 1 98.44 373 PHE A O 1
ATOM 2867 N N . VAL A 1 374 ? 22.562 -1.951 -4.75 1 98.56 374 VAL A N 1
ATOM 2868 C CA . VAL A 1 374 ? 24 -1.736 -4.926 1 98.56 374 VAL A CA 1
ATOM 2869 C C . VAL A 1 374 ? 24.75 -2.205 -3.684 1 98.56 374 VAL A C 1
ATOM 2871 O O . VAL A 1 374 ? 25.812 -2.816 -3.787 1 98.56 374 VAL A O 1
ATOM 2874 N N . SER A 1 375 ? 24.172 -1.957 -2.576 1 98 375 SER A N 1
ATOM 2875 C CA . SER A 1 375 ? 24.828 -2.285 -1.31 1 98 375 SER A CA 1
ATOM 2876 C C . SER A 1 375 ? 24.719 -3.773 -1.002 1 98 375 SER A C 1
ATOM 2878 O O . SER A 1 375 ? 25.703 -4.418 -0.666 1 98 375 SER A O 1
ATOM 2880 N N . ASN A 1 376 ? 23.531 -4.312 -1.168 1 96.44 376 ASN A N 1
ATOM 2881 C CA . ASN A 1 376 ? 23.25 -5.613 -0.571 1 96.44 376 ASN A CA 1
ATOM 2882 C C . ASN A 1 376 ? 22.766 -6.613 -1.615 1 96.44 376 ASN A C 1
ATOM 2884 O O . ASN A 1 376 ? 22.625 -7.805 -1.325 1 96.44 376 ASN A O 1
ATOM 2888 N N . GLY A 1 377 ? 22.531 -6.234 -2.803 1 97.19 377 GLY A N 1
ATOM 2889 C CA . GLY A 1 377 ? 21.891 -7.094 -3.779 1 97.19 377 GLY A CA 1
ATOM 2890 C C . GLY A 1 377 ? 22.844 -7.637 -4.824 1 97.19 377 GLY A C 1
ATOM 2891 O O . GLY A 1 377 ? 22.516 -8.586 -5.539 1 97.19 377 GLY A O 1
ATOM 2892 N N . GLN A 1 378 ? 24.047 -7.062 -4.871 1 96.31 378 GLN A N 1
ATOM 2893 C CA . GLN A 1 378 ? 25.031 -7.535 -5.844 1 96.31 378 GLN A CA 1
ATOM 2894 C C . GLN A 1 378 ? 25.516 -8.938 -5.5 1 96.31 378 GLN A C 1
ATOM 2896 O O . GLN A 1 378 ? 25.609 -9.297 -4.324 1 96.31 378 GLN A O 1
ATOM 2901 N N . VAL A 1 379 ? 25.766 -9.711 -6.539 1 95.56 379 VAL A N 1
ATOM 2902 C CA . VAL A 1 379 ? 26.453 -10.992 -6.379 1 95.56 379 VAL A CA 1
ATOM 2903 C C . VAL A 1 379 ? 27.703 -11.023 -7.25 1 95.56 379 VAL A C 1
ATOM 2905 O O . VAL A 1 379 ? 27.828 -10.234 -8.188 1 95.56 379 VAL A O 1
ATOM 2908 N N . ASP A 1 380 ? 28.594 -11.82 -6.875 1 95.12 380 ASP A N 1
ATOM 2909 C CA . ASP A 1 380 ? 29.688 -12.102 -7.797 1 95.12 380 ASP A CA 1
ATOM 2910 C C . ASP A 1 380 ? 29.234 -12.984 -8.953 1 95.12 380 ASP A C 1
ATOM 2912 O O . ASP A 1 380 ? 29.062 -14.195 -8.789 1 95.12 380 ASP A O 1
ATOM 2916 N N . MET A 1 381 ? 29.109 -12.422 -10.086 1 95.75 381 MET A N 1
ATOM 2917 C CA . MET A 1 381 ? 28.562 -13.125 -11.234 1 95.75 381 MET A CA 1
ATOM 2918 C C . MET A 1 381 ? 29.438 -14.305 -11.633 1 95.75 381 MET A C 1
ATOM 2920 O O . MET A 1 381 ? 28.953 -15.273 -12.219 1 95.75 381 MET A O 1
ATOM 2924 N N . ASN A 1 382 ? 30.672 -14.219 -11.258 1 94.44 382 ASN A N 1
ATOM 2925 C CA . ASN A 1 382 ? 31.594 -15.289 -11.578 1 94.44 382 ASN A CA 1
ATOM 2926 C C . ASN A 1 382 ? 31.281 -16.562 -10.797 1 94.44 382 ASN A C 1
ATOM 2928 O O . ASN A 1 382 ? 31.75 -17.656 -11.156 1 94.44 382 ASN A O 1
ATOM 2932 N N . GLU A 1 383 ? 30.594 -16.391 -9.812 1 95.75 383 GLU A N 1
ATOM 2933 C CA . GLU A 1 383 ? 30.156 -17.578 -9.078 1 95.75 383 GLU A CA 1
ATOM 2934 C C . GLU A 1 383 ? 29.156 -18.391 -9.883 1 95.75 383 GLU A C 1
ATOM 2936 O O . GLU A 1 383 ? 29.047 -19.609 -9.703 1 95.75 383 GLU A O 1
ATOM 2941 N N . TYR A 1 384 ? 28.484 -17.797 -10.805 1 97.38 384 TYR A N 1
ATOM 2942 C CA . TYR A 1 384 ? 27.375 -18.422 -11.523 1 97.38 384 TYR A CA 1
ATOM 2943 C C . TYR A 1 384 ? 27.766 -18.75 -12.961 1 97.38 384 TYR A C 1
ATOM 2945 O O . TYR A 1 384 ? 27.219 -19.672 -13.57 1 97.38 384 TYR A O 1
ATOM 2953 N N . ILE A 1 385 ? 28.641 -17.938 -13.461 1 98 385 ILE A N 1
ATOM 2954 C CA . ILE A 1 385 ? 28.953 -17.984 -14.883 1 98 385 ILE A CA 1
ATOM 2955 C C . ILE A 1 385 ? 30.469 -18.047 -15.062 1 98 385 ILE A C 1
ATOM 2957 O O . ILE A 1 385 ? 31.203 -17.281 -14.43 1 98 385 ILE A O 1
ATOM 2961 N N . ASP A 1 386 ? 30.938 -18.906 -15.891 1 96.88 386 ASP A N 1
ATOM 2962 C CA . ASP A 1 386 ? 32.344 -18.859 -16.344 1 96.88 386 ASP A CA 1
ATOM 2963 C C . ASP A 1 386 ? 32.531 -17.719 -17.344 1 96.88 386 ASP A C 1
ATOM 2965 O O . ASP A 1 386 ? 32 -17.766 -18.453 1 96.88 386 ASP A O 1
ATOM 2969 N N . ALA A 1 387 ? 33.344 -16.812 -16.969 1 92.06 387 ALA A N 1
ATOM 2970 C CA . ALA A 1 387 ? 33.469 -15.586 -17.734 1 92.06 387 ALA A CA 1
ATOM 2971 C C . ALA A 1 387 ? 34.094 -15.859 -19.094 1 92.06 387 ALA A C 1
ATOM 2973 O O . ALA A 1 387 ? 33.906 -15.094 -20.047 1 92.06 387 ALA A O 1
ATOM 2974 N N . ARG A 1 388 ? 34.875 -16.906 -19.234 1 93.31 388 ARG A N 1
ATOM 2975 C CA . ARG A 1 388 ? 35.594 -17.219 -20.469 1 93.31 388 ARG A CA 1
ATOM 2976 C C . ARG A 1 388 ? 34.656 -17.953 -21.453 1 93.31 388 ARG A C 1
ATOM 2978 O O . ARG A 1 388 ? 34.5 -17.516 -22.594 1 93.31 388 ARG A O 1
ATOM 2985 N N . SER A 1 389 ? 33.969 -18.875 -20.969 1 95.75 389 SER A N 1
ATOM 2986 C CA . SER A 1 389 ? 33.125 -19.688 -21.844 1 95.75 389 SER A CA 1
ATOM 2987 C C . SER A 1 389 ? 31.719 -19.141 -21.922 1 95.75 389 SER A C 1
ATOM 2989 O O . SER A 1 389 ? 30.938 -19.531 -22.797 1 95.75 389 SER A O 1
ATOM 2991 N N . LEU A 1 390 ? 31.375 -18.297 -20.938 1 96.38 390 LEU A N 1
ATOM 2992 C CA . LEU A 1 390 ? 30.047 -17.703 -20.828 1 96.38 390 LEU A CA 1
ATOM 2993 C C . LEU A 1 390 ? 29 -18.766 -20.453 1 96.38 390 LEU A C 1
ATOM 2995 O O . LEU A 1 390 ? 27.797 -18.531 -20.562 1 96.38 390 LEU A O 1
ATOM 2999 N N . GLU A 1 391 ? 29.516 -19.859 -20.016 1 97.31 391 GLU A N 1
ATOM 3000 C CA . GLU A 1 391 ? 28.625 -20.953 -19.625 1 97.31 391 GLU A CA 1
ATOM 3001 C C . GLU A 1 391 ? 28.25 -20.875 -18.156 1 97.31 391 GLU A C 1
ATOM 3003 O O . GLU A 1 391 ? 29.094 -20.516 -17.312 1 97.31 391 GLU A O 1
ATOM 3008 N N . ALA A 1 392 ? 27.031 -21.281 -17.875 1 97.62 392 ALA A N 1
ATOM 3009 C CA . ALA A 1 392 ? 26.578 -21.359 -16.484 1 97.62 392 ALA A CA 1
ATOM 3010 C C . ALA A 1 392 ? 27.328 -22.438 -15.727 1 97.62 392 ALA A C 1
ATOM 3012 O O . ALA A 1 392 ? 27.672 -23.484 -16.297 1 97.62 392 ALA A O 1
ATOM 3013 N N . ARG A 1 393 ? 27.531 -22.25 -14.477 1 96.69 393 ARG A N 1
ATOM 3014 C CA . ARG A 1 393 ? 28.25 -23.203 -13.641 1 96.69 393 ARG A CA 1
ATOM 3015 C C . ARG A 1 393 ? 27.312 -24.203 -12.992 1 96.69 393 ARG A C 1
ATOM 3017 O O . ARG A 1 393 ? 27.672 -24.875 -12.023 1 96.69 393 ARG A O 1
ATOM 3024 N N . GLY A 1 394 ? 26.125 -24.391 -13.523 1 95.38 394 GLY A N 1
ATOM 3025 C CA . GLY A 1 394 ? 25.156 -25.359 -13.055 1 95.38 394 GLY A CA 1
ATOM 3026 C C . GLY A 1 394 ? 24.984 -26.547 -13.992 1 95.38 394 GLY A C 1
ATOM 3027 O O . GLY A 1 394 ? 25.734 -26.688 -14.953 1 95.38 394 GLY A O 1
ATOM 3028 N N . VAL A 1 395 ? 24.078 -27.406 -13.57 1 93.38 395 VAL A N 1
ATOM 3029 C CA . VAL A 1 395 ? 23.766 -28.578 -14.359 1 93.38 395 VAL A CA 1
ATOM 3030 C C . VAL A 1 395 ? 22.328 -28.484 -14.883 1 93.38 395 VAL A C 1
ATOM 3032 O O . VAL A 1 395 ? 21.375 -28.531 -14.102 1 93.38 395 VAL A O 1
ATOM 3035 N N . ALA A 1 396 ? 22.078 -28.359 -16.188 1 89.19 396 ALA A N 1
ATOM 3036 C CA . ALA A 1 396 ? 20.797 -28.125 -16.844 1 89.19 396 ALA A CA 1
ATOM 3037 C C . ALA A 1 396 ? 19.766 -29.156 -16.422 1 89.19 396 ALA A C 1
ATOM 3039 O O . ALA A 1 396 ? 18.562 -28.859 -16.344 1 89.19 396 ALA A O 1
ATOM 3040 N N . GLY A 1 397 ? 20.172 -30.328 -16.172 1 85 397 GLY A N 1
ATOM 3041 C CA . GLY A 1 397 ? 19.234 -31.391 -15.859 1 85 397 GLY A CA 1
ATOM 3042 C C . GLY A 1 397 ? 18.797 -31.391 -14.406 1 85 397 GLY A C 1
ATOM 3043 O O . GLY A 1 397 ? 17.844 -32.062 -14.039 1 85 397 GLY A O 1
ATOM 3044 N N . ASN A 1 398 ? 19.594 -30.469 -13.766 1 81.88 398 ASN A N 1
ATOM 3045 C CA . ASN A 1 398 ? 19.25 -30.328 -12.352 1 81.88 398 ASN A CA 1
ATOM 3046 C C . ASN A 1 398 ? 18.188 -29.266 -12.133 1 81.88 398 ASN A C 1
ATOM 3048 O O . ASN A 1 398 ? 18.062 -28.328 -12.938 1 81.88 398 ASN A O 1
ATOM 3052 N N . SER A 1 399 ? 17.094 -29.406 -11.438 1 81.75 399 SER A N 1
ATOM 3053 C CA . SER A 1 399 ? 16.125 -28.422 -10.953 1 81.75 399 SER A CA 1
ATOM 3054 C C . SER A 1 399 ? 15.109 -28.062 -12.039 1 81.75 399 SER A C 1
ATOM 3056 O O . SER A 1 399 ? 14.617 -26.938 -12.078 1 81.75 399 SER A O 1
ATOM 3058 N N . THR A 1 400 ? 14.977 -28.906 -12.984 1 85.12 400 THR A N 1
ATOM 3059 C CA . THR A 1 400 ? 14.039 -28.703 -14.086 1 85.12 400 THR A CA 1
ATOM 3060 C C . THR A 1 400 ? 12.641 -28.391 -13.562 1 85.12 400 THR A C 1
ATOM 3062 O O . THR A 1 400 ? 11.898 -27.641 -14.195 1 85.12 400 THR A O 1
ATOM 3065 N N . GLN A 1 401 ? 12.391 -28.891 -12.398 1 87.5 401 GLN A N 1
ATOM 3066 C CA . GLN A 1 401 ? 11.07 -28.641 -11.828 1 87.5 401 GLN A CA 1
ATOM 3067 C C . GLN A 1 401 ? 10.836 -27.156 -11.578 1 87.5 401 GLN A C 1
ATOM 3069 O O . GLN A 1 401 ? 9.719 -26.672 -11.742 1 87.5 401 GLN A O 1
ATOM 3074 N N . TYR A 1 402 ? 11.898 -26.484 -11.219 1 92.75 402 TYR A N 1
ATOM 3075 C CA . TYR A 1 402 ? 11.766 -25.062 -10.969 1 92.75 402 TYR A CA 1
ATOM 3076 C C . TYR A 1 402 ? 11.438 -24.312 -12.25 1 92.75 402 TYR A C 1
ATOM 3078 O O . TYR A 1 402 ? 10.539 -23.453 -12.273 1 92.75 402 TYR A O 1
ATOM 3086 N N . TYR A 1 403 ? 12.141 -24.625 -13.344 1 93.88 403 TYR A N 1
ATOM 3087 C CA . TYR A 1 403 ? 11.828 -23.969 -14.609 1 93.88 403 TYR A CA 1
ATOM 3088 C C . TYR A 1 403 ? 10.406 -24.297 -15.055 1 93.88 403 TYR A C 1
ATOM 3090 O O . TYR A 1 403 ? 9.648 -23.391 -15.406 1 93.88 403 TYR A O 1
ATOM 3098 N N . LEU A 1 404 ? 10.023 -25.547 -15.008 1 92.25 404 LEU A N 1
ATOM 3099 C CA . LEU A 1 404 ? 8.75 -25.984 -15.547 1 92.25 404 LEU A CA 1
ATOM 3100 C C . LEU A 1 404 ? 7.586 -25.469 -14.719 1 92.25 404 LEU A C 1
ATOM 3102 O O . LEU A 1 404 ? 6.52 -25.156 -15.258 1 92.25 404 LEU A O 1
ATOM 3106 N N . THR A 1 405 ? 7.777 -25.297 -13.445 1 93 405 THR A N 1
ATOM 3107 C CA . THR A 1 405 ? 6.68 -24.953 -12.547 1 93 405 THR A CA 1
ATOM 3108 C C . THR A 1 405 ? 6.602 -23.438 -12.352 1 93 405 THR A C 1
ATOM 3110 O O . THR A 1 405 ? 5.512 -22.891 -12.18 1 93 405 THR A O 1
ATOM 3113 N N . LEU A 1 406 ? 7.73 -22.734 -12.414 1 94.38 406 LEU A N 1
ATOM 3114 C CA . LEU A 1 406 ? 7.754 -21.328 -12.016 1 94.38 406 LEU A CA 1
ATOM 3115 C C . LEU A 1 406 ? 8.016 -20.422 -13.211 1 94.38 406 LEU A C 1
ATOM 3117 O O . LEU A 1 406 ? 7.559 -19.281 -13.242 1 94.38 406 LEU A O 1
ATOM 3121 N N . CYS A 1 407 ? 8.758 -20.875 -14.18 1 94.5 407 CYS A N 1
ATOM 3122 C CA . CYS A 1 407 ? 9.164 -20.031 -15.289 1 94.5 407 CYS A CA 1
ATOM 3123 C C . CYS A 1 407 ? 8.289 -20.266 -16.516 1 94.5 407 CYS A C 1
ATOM 3125 O O . CYS A 1 407 ? 7.836 -19.328 -17.156 1 94.5 407 CYS A O 1
ATOM 3127 N N . ALA A 1 408 ? 8.008 -21.531 -16.781 1 91.94 408 ALA A N 1
ATOM 3128 C CA . ALA A 1 408 ? 7.34 -21.953 -18 1 91.94 408 ALA A CA 1
ATOM 3129 C C . ALA A 1 408 ? 5.891 -21.469 -18.031 1 91.94 408 ALA A C 1
ATOM 3131 O O . ALA A 1 408 ? 5.27 -21.422 -19.094 1 91.94 408 ALA A O 1
ATOM 3132 N N . THR A 1 409 ? 5.383 -21.125 -16.844 1 87.75 409 THR A N 1
ATOM 3133 C CA . THR A 1 409 ? 4.008 -20.656 -16.781 1 87.75 409 THR A CA 1
ATOM 3134 C C . THR A 1 409 ? 3.834 -19.406 -17.641 1 87.75 409 THR A C 1
ATOM 3136 O O . THR A 1 409 ? 2.775 -19.188 -18.234 1 87.75 409 THR A O 1
ATOM 3139 N N . CYS A 1 410 ? 4.836 -18.594 -17.766 1 91.12 410 CYS A N 1
ATOM 3140 C CA . CYS A 1 410 ? 4.793 -17.391 -18.594 1 91.12 410 CYS A CA 1
ATOM 3141 C C . CYS A 1 410 ? 5.633 -17.562 -19.844 1 91.12 410 CYS A C 1
ATOM 3143 O O . CYS A 1 410 ? 5.211 -17.188 -20.938 1 91.12 410 CYS A O 1
ATOM 3145 N N . HIS A 1 411 ? 6.801 -18.266 -19.75 1 94.25 411 HIS A N 1
ATOM 3146 C CA . HIS A 1 411 ? 7.766 -18.312 -20.844 1 94.25 411 HIS A CA 1
ATOM 3147 C C . HIS A 1 411 ? 7.52 -19.5 -21.75 1 94.25 411 HIS A C 1
ATOM 3149 O O . HIS A 1 411 ? 8.062 -19.578 -22.859 1 94.25 411 HIS A O 1
ATOM 3155 N N . GLY A 1 412 ? 6.703 -20.422 -21.297 1 91.94 412 GLY A N 1
ATOM 3156 C CA . GLY A 1 412 ? 6.52 -21.672 -22.016 1 91.94 412 GLY A CA 1
ATOM 3157 C C . GLY A 1 412 ? 7.629 -22.688 -21.766 1 91.94 412 GLY A C 1
ATOM 3158 O O . GLY A 1 412 ? 8.711 -22.312 -21.297 1 91.94 412 GLY A O 1
ATOM 3159 N N . ASP A 1 413 ? 7.375 -23.922 -22.156 1 90.12 413 ASP A N 1
ATOM 3160 C CA . ASP A 1 413 ? 8.328 -25 -21.922 1 90.12 413 ASP A CA 1
ATOM 3161 C C . ASP A 1 413 ? 9.617 -24.781 -22.703 1 90.12 413 ASP A C 1
ATOM 3163 O O . ASP A 1 413 ? 10.695 -25.188 -22.266 1 90.12 413 ASP A O 1
ATOM 3167 N N . GLN A 1 414 ? 9.414 -24.109 -23.859 1 93.69 414 GLN A N 1
ATOM 3168 C CA . GLN A 1 414 ? 10.57 -23.938 -24.734 1 93.69 414 GLN A CA 1
ATOM 3169 C C . GLN A 1 414 ? 11.164 -22.531 -24.562 1 93.69 414 GLN A C 1
ATOM 3171 O O . GLN A 1 414 ? 12.141 -22.188 -25.234 1 93.69 414 GLN A O 1
ATOM 3176 N N . GLY A 1 415 ? 10.586 -21.688 -23.75 1 95.31 415 GLY A N 1
ATOM 3177 C CA . GLY A 1 415 ? 11.172 -20.422 -23.375 1 95.31 415 GLY A CA 1
ATOM 3178 C C . GLY A 1 415 ? 10.922 -19.312 -24.375 1 95.31 415 GLY A C 1
ATOM 3179 O O . GLY A 1 415 ? 11.641 -18.312 -24.406 1 95.31 415 GLY A O 1
ATOM 3180 N N . TYR A 1 416 ? 9.961 -19.484 -25.312 1 94.88 416 TYR A N 1
ATOM 3181 C CA . TYR A 1 416 ? 9.766 -18.406 -26.281 1 94.88 416 TYR A CA 1
ATOM 3182 C C . TYR A 1 416 ? 8.289 -18.109 -26.453 1 94.88 416 TYR A C 1
ATOM 3184 O O . TYR A 1 416 ? 7.871 -17.594 -27.5 1 94.88 416 TYR A O 1
ATOM 3192 N N . ALA A 1 417 ? 7.496 -18.359 -25.391 1 92.12 417 ALA A N 1
ATOM 3193 C CA . ALA A 1 417 ? 6.055 -18.141 -25.469 1 92.12 417 ALA A CA 1
ATOM 3194 C C . ALA A 1 417 ? 5.738 -16.641 -25.406 1 92.12 417 ALA A C 1
ATOM 3196 O O . ALA A 1 417 ? 4.738 -16.188 -25.984 1 92.12 417 ALA A O 1
ATOM 3197 N N . ILE A 1 418 ? 6.523 -15.883 -24.688 1 92.19 418 ILE A N 1
ATOM 3198 C CA . ILE A 1 418 ? 6.336 -14.438 -24.672 1 92.19 418 ILE A CA 1
ATOM 3199 C C . ILE A 1 418 ? 6.902 -13.828 -25.938 1 92.19 418 ILE A C 1
ATOM 3201 O O . ILE A 1 418 ? 8.117 -13.773 -26.125 1 92.19 418 ILE A O 1
ATOM 3205 N N . ARG A 1 419 ? 6.102 -13.258 -26.719 1 89.19 419 ARG A N 1
ATOM 3206 C CA . ARG A 1 419 ? 6.477 -12.867 -28.078 1 89.19 419 ARG A CA 1
ATOM 3207 C C . ARG A 1 419 ? 7.191 -11.523 -28.094 1 89.19 419 ARG A C 1
ATOM 3209 O O . ARG A 1 419 ? 7.926 -11.211 -29.031 1 89.19 419 ARG A O 1
ATOM 3216 N N . THR A 1 420 ? 7.023 -10.805 -27.047 1 90.25 420 THR A N 1
ATOM 3217 C CA . THR A 1 420 ? 7.566 -9.453 -27.031 1 90.25 420 THR A CA 1
ATOM 3218 C C . THR A 1 420 ? 9.031 -9.461 -26.609 1 90.25 420 THR A C 1
ATOM 3220 O O . THR A 1 420 ? 9.68 -8.414 -26.594 1 90.25 420 THR A O 1
ATOM 3223 N N . ILE A 1 421 ? 9.555 -10.602 -26.281 1 91.44 421 ILE A N 1
ATOM 3224 C CA . ILE A 1 421 ? 10.961 -10.695 -25.906 1 91.44 421 ILE A CA 1
ATOM 3225 C C . ILE A 1 421 ? 11.641 -11.781 -26.719 1 91.44 421 ILE A C 1
ATOM 3227 O O . ILE A 1 421 ? 10.984 -12.688 -27.234 1 91.44 421 ILE A O 1
ATOM 3231 N N . PRO A 1 422 ? 12.984 -11.742 -26.859 1 93.94 422 PRO A N 1
ATOM 3232 C CA . PRO A 1 422 ? 13.688 -12.852 -27.5 1 93.94 422 PRO A CA 1
ATOM 3233 C C . PRO A 1 422 ? 13.531 -14.164 -26.734 1 93.94 422 PRO A C 1
ATOM 3235 O O . PRO A 1 422 ? 13.195 -14.164 -25.547 1 93.94 422 PRO A O 1
ATOM 3238 N N . PRO A 1 423 ? 13.758 -15.227 -27.516 1 96.69 423 PRO A N 1
ATOM 3239 C CA . PRO A 1 423 ? 13.75 -16.5 -26.797 1 96.69 423 PRO A CA 1
ATOM 3240 C C . PRO A 1 423 ? 14.75 -16.531 -25.641 1 96.69 423 PRO A C 1
ATOM 3242 O O . PRO A 1 423 ? 15.859 -16 -25.766 1 96.69 423 PRO A O 1
ATOM 3245 N N . LEU A 1 424 ? 14.352 -17.156 -24.562 1 96.94 424 LEU A N 1
ATOM 3246 C CA . LEU A 1 424 ? 15.195 -17.203 -23.375 1 96.94 424 LEU A CA 1
ATOM 3247 C C . LEU A 1 424 ? 16.531 -17.859 -23.688 1 96.94 424 LEU A C 1
ATOM 3249 O O . LEU A 1 424 ? 17.578 -17.438 -23.172 1 96.94 424 LEU A O 1
ATOM 3253 N N . GLY A 1 425 ? 16.469 -18.906 -24.469 1 97.12 425 GLY A N 1
ATOM 3254 C CA . GLY A 1 425 ? 17.719 -19.562 -24.844 1 97.12 425 GLY A CA 1
ATOM 3255 C C . GLY A 1 425 ? 18.719 -18.625 -25.469 1 97.12 425 GLY A C 1
ATOM 3256 O O . GLY A 1 425 ? 19.906 -18.641 -25.141 1 97.12 425 GLY A O 1
ATOM 3257 N N . ARG A 1 426 ? 18.266 -17.797 -26.359 1 97.31 426 ARG A N 1
ATOM 3258 C CA . ARG A 1 426 ? 19.125 -16.844 -27.031 1 97.31 426 ARG A CA 1
ATOM 3259 C C . ARG A 1 426 ? 19.719 -15.852 -26.047 1 97.31 426 ARG A C 1
ATOM 3261 O O . ARG A 1 426 ? 20.922 -15.594 -26.062 1 97.31 426 ARG A O 1
ATOM 3268 N N . VAL A 1 427 ? 18.875 -15.312 -25.188 1 96.81 427 VAL A N 1
ATOM 3269 C CA . VAL A 1 427 ? 19.344 -14.336 -24.203 1 96.81 427 VAL A CA 1
ATOM 3270 C C . VAL A 1 427 ? 20.375 -14.977 -23.281 1 96.81 427 VAL A C 1
ATOM 3272 O O . VAL A 1 427 ? 21.438 -14.391 -23.031 1 96.81 427 VAL A O 1
ATOM 3275 N N . ALA A 1 428 ? 20.141 -16.172 -22.812 1 97.81 428 ALA A N 1
ATOM 3276 C CA . ALA A 1 428 ? 21 -16.859 -21.844 1 97.81 428 ALA A CA 1
ATOM 3277 C C . ALA A 1 428 ? 22.344 -17.203 -22.453 1 97.81 428 ALA A C 1
ATOM 3279 O O . ALA A 1 428 ? 23.359 -17.25 -21.75 1 97.81 428 ALA A O 1
ATOM 3280 N N . ILE A 1 429 ? 22.375 -17.438 -23.75 1 97.31 429 ILE A N 1
ATOM 3281 C CA . ILE A 1 429 ? 23.609 -17.812 -24.438 1 97.31 429 ILE A CA 1
ATOM 3282 C C . ILE A 1 429 ? 24.375 -16.547 -24.828 1 97.31 429 ILE A C 1
ATOM 3284 O O . ILE A 1 429 ? 25.578 -16.453 -24.562 1 97.31 429 ILE A O 1
ATOM 3288 N N . GLU A 1 430 ? 23.703 -15.547 -25.359 1 95.88 430 GLU A N 1
ATOM 3289 C CA . GLU A 1 430 ? 24.375 -14.359 -25.891 1 95.88 430 GLU A CA 1
ATOM 3290 C C . GLU A 1 430 ? 24.734 -13.391 -24.766 1 95.88 430 GLU A C 1
ATOM 3292 O O . GLU A 1 430 ? 25.719 -12.656 -24.891 1 95.88 430 GLU A O 1
ATOM 3297 N N . SER A 1 431 ? 23.953 -13.344 -23.766 1 95.44 431 SER A N 1
ATOM 3298 C CA . SER A 1 431 ? 24.156 -12.438 -22.641 1 95.44 431 SER A CA 1
ATOM 3299 C C . SER A 1 431 ? 23.812 -13.102 -21.312 1 95.44 431 SER A C 1
ATOM 3301 O O . SER A 1 431 ? 22.891 -12.672 -20.625 1 95.44 431 SER A O 1
ATOM 3303 N N . PRO A 1 432 ? 24.625 -14.008 -20.891 1 97.69 432 PRO A N 1
ATOM 3304 C CA . PRO A 1 432 ? 24.281 -14.781 -19.703 1 97.69 432 PRO A CA 1
ATOM 3305 C C . PRO A 1 432 ? 24.188 -13.922 -18.438 1 97.69 432 PRO A C 1
ATOM 3307 O O . PRO A 1 432 ? 23.391 -14.203 -17.547 1 97.69 432 PRO A O 1
ATOM 3310 N N . TRP A 1 433 ? 25 -12.828 -18.375 1 97.69 433 TRP A N 1
ATOM 3311 C CA . TRP A 1 433 ? 24.938 -11.945 -17.203 1 97.69 433 TRP A CA 1
ATOM 3312 C C . TRP A 1 433 ? 23.578 -11.242 -17.141 1 97.69 433 TRP A C 1
ATOM 3314 O O . TRP A 1 433 ? 23.016 -11.086 -16.062 1 97.69 433 TRP A O 1
ATOM 3324 N N . LYS A 1 434 ? 23.062 -10.797 -18.25 1 97.12 434 LYS A N 1
ATOM 3325 C CA . LYS A 1 434 ? 21.75 -10.188 -18.328 1 97.12 434 LYS A CA 1
ATOM 3326 C C . LYS A 1 434 ? 20.656 -11.172 -17.891 1 97.12 434 LYS A C 1
ATOM 3328 O O . LYS A 1 434 ? 19.797 -10.836 -17.094 1 97.12 434 LYS A O 1
ATOM 3333 N N . ALA A 1 435 ? 20.734 -12.359 -18.438 1 98.06 435 ALA A N 1
ATOM 3334 C CA . ALA A 1 435 ? 19.781 -13.398 -18.078 1 98.06 435 ALA A CA 1
ATOM 3335 C C . ALA A 1 435 ? 19.781 -13.672 -16.578 1 98.06 435 ALA A C 1
ATOM 3337 O O . ALA A 1 435 ? 18.734 -13.781 -15.953 1 98.06 435 ALA A O 1
ATOM 3338 N N . LEU A 1 436 ? 20.969 -13.742 -16.047 1 98.44 436 LEU A N 1
ATOM 3339 C CA . LEU A 1 436 ? 21.109 -14.016 -14.625 1 98.44 436 LEU A CA 1
ATOM 3340 C C . LEU A 1 436 ? 20.547 -12.867 -13.797 1 98.44 436 LEU A C 1
ATOM 3342 O O . LEU A 1 436 ? 19.812 -13.086 -12.836 1 98.44 436 LEU A O 1
ATOM 3346 N N . HIS A 1 437 ? 20.906 -11.625 -14.117 1 98.44 437 HIS A N 1
ATOM 3347 C CA . HIS A 1 437 ? 20.422 -10.469 -13.375 1 98.44 437 HIS A CA 1
ATOM 3348 C C . HIS A 1 437 ? 18.891 -10.453 -13.328 1 98.44 437 HIS A C 1
ATOM 3350 O O . HIS A 1 437 ? 18.297 -10.266 -12.266 1 98.44 437 HIS A O 1
ATOM 3356 N N . LYS A 1 438 ? 18.281 -10.68 -14.445 1 97.88 438 LYS A N 1
ATOM 3357 C CA . LYS A 1 438 ? 16.828 -10.656 -14.516 1 97.88 438 LYS A CA 1
ATOM 3358 C C . LYS A 1 438 ? 16.219 -11.836 -13.758 1 97.88 438 LYS A C 1
ATOM 3360 O O . LYS A 1 438 ? 15.133 -11.719 -13.18 1 97.88 438 LYS A O 1
ATOM 3365 N N . THR A 1 439 ? 16.891 -12.953 -13.789 1 97.81 439 THR A N 1
ATOM 3366 C CA . THR A 1 439 ? 16.438 -14.086 -12.984 1 97.81 439 THR A CA 1
ATOM 3367 C C . THR A 1 439 ? 16.484 -13.742 -11.492 1 97.81 439 THR A C 1
ATOM 3369 O O . THR A 1 439 ? 15.547 -14.039 -10.758 1 97.81 439 THR A O 1
ATOM 3372 N N . LEU A 1 440 ? 17.516 -13.07 -11.102 1 98.12 440 LEU A N 1
ATOM 3373 C CA . LEU A 1 440 ? 17.75 -12.758 -9.688 1 98.12 440 LEU A CA 1
ATOM 3374 C C . LEU A 1 440 ? 16.781 -11.68 -9.211 1 98.12 440 LEU A C 1
ATOM 3376 O O . LEU A 1 440 ? 16.297 -11.727 -8.078 1 98.12 440 LEU A O 1
ATOM 3380 N N . HIS A 1 441 ? 16.406 -10.711 -10.07 1 98 441 HIS A N 1
ATOM 3381 C CA . HIS A 1 441 ? 15.742 -9.516 -9.555 1 98 441 HIS A CA 1
ATOM 3382 C C . HIS A 1 441 ? 14.406 -9.273 -10.258 1 98 441 HIS A C 1
ATOM 3384 O O . HIS A 1 441 ? 13.594 -8.477 -9.789 1 98 441 HIS A O 1
ATOM 3390 N N . GLY A 1 442 ? 14.164 -9.992 -11.336 1 96.75 442 GLY A N 1
ATOM 3391 C CA . GLY A 1 442 ? 12.945 -9.789 -12.094 1 96.75 442 GLY A CA 1
ATOM 3392 C C . GLY A 1 442 ? 13.141 -8.898 -13.305 1 96.75 442 GLY A C 1
ATOM 3393 O O . GLY A 1 442 ? 14.25 -8.43 -13.57 1 96.75 442 GLY A O 1
ATOM 3394 N N . HIS A 1 443 ? 12.102 -8.75 -14.078 1 96.19 443 HIS A N 1
ATOM 3395 C CA . HIS A 1 443 ? 12.102 -7.934 -15.289 1 96.19 443 HIS A CA 1
ATOM 3396 C C . HIS A 1 443 ? 11.422 -6.59 -15.047 1 96.19 443 HIS A C 1
ATOM 3398 O O . HIS A 1 443 ? 10.273 -6.543 -14.594 1 96.19 443 HIS A O 1
ATOM 3404 N N . PRO A 1 444 ? 12.109 -5.457 -15.359 1 96.25 444 PRO A N 1
ATOM 3405 C CA . PRO A 1 444 ? 11.523 -4.141 -15.109 1 96.25 444 PRO A CA 1
ATOM 3406 C C . PRO A 1 444 ? 10.156 -3.971 -15.766 1 96.25 444 PRO A C 1
ATOM 3408 O O . PRO A 1 444 ? 9.977 -4.336 -16.938 1 96.25 444 PRO A O 1
ATOM 3411 N N . GLY A 1 445 ? 9.273 -3.449 -15.016 1 94.19 445 GLY A N 1
ATOM 3412 C CA . GLY A 1 445 ? 7.957 -3.117 -15.539 1 94.19 445 GLY A CA 1
ATOM 3413 C C . GLY A 1 445 ? 7.043 -4.324 -15.664 1 94.19 445 GLY A C 1
ATOM 3414 O O . GLY A 1 445 ? 5.918 -4.207 -16.156 1 94.19 445 GLY A O 1
ATOM 3415 N N . GLU A 1 446 ? 7.531 -5.496 -15.281 1 92.88 446 GLU A N 1
ATOM 3416 C CA . GLU A 1 446 ? 6.758 -6.73 -15.375 1 92.88 446 GLU A CA 1
ATOM 3417 C C . GLU A 1 446 ? 6.684 -7.441 -14.023 1 92.88 446 GLU A C 1
ATOM 3419 O O . GLU A 1 446 ? 7.359 -7.043 -13.07 1 92.88 446 GLU A O 1
ATOM 3424 N N . ASN A 1 447 ? 5.832 -8.43 -13.969 1 90.56 447 ASN A N 1
ATOM 3425 C CA . ASN A 1 447 ? 5.598 -9.117 -12.703 1 90.56 447 ASN A CA 1
ATOM 3426 C C . ASN A 1 447 ? 6.441 -10.383 -12.578 1 90.56 447 ASN A C 1
ATOM 3428 O O . ASN A 1 447 ? 6.055 -11.328 -11.891 1 90.56 447 ASN A O 1
ATOM 3432 N N . MET A 1 448 ? 7.562 -10.445 -13.32 1 94.69 448 MET A N 1
ATOM 3433 C CA . MET A 1 448 ? 8.453 -11.586 -13.125 1 94.69 448 MET A CA 1
ATOM 3434 C C . MET A 1 448 ? 9.008 -11.609 -11.703 1 94.69 448 MET A C 1
ATOM 3436 O O . MET A 1 448 ? 9.594 -10.633 -11.242 1 94.69 448 MET A O 1
ATOM 3440 N N . PRO A 1 449 ? 8.891 -12.703 -10.992 1 95.44 449 PRO A N 1
ATOM 3441 C CA . PRO A 1 449 ? 9.398 -12.75 -9.617 1 95.44 449 PRO A CA 1
ATOM 3442 C C . PRO A 1 449 ? 10.922 -12.641 -9.555 1 95.44 449 PRO A C 1
ATOM 3444 O O . PRO A 1 449 ? 11.609 -12.977 -10.516 1 95.44 449 PRO A O 1
ATOM 3447 N N . ALA A 1 450 ? 11.391 -12.078 -8.461 1 97.06 450 ALA A N 1
ATOM 3448 C CA . ALA A 1 450 ? 12.82 -12.086 -8.141 1 97.06 450 ALA A CA 1
ATOM 3449 C C . ALA A 1 450 ? 13.188 -13.344 -7.352 1 97.06 450 ALA A C 1
ATOM 3451 O O . ALA A 1 450 ? 12.586 -13.633 -6.316 1 97.06 450 ALA A O 1
ATOM 3452 N N . TRP A 1 451 ? 14.195 -14.039 -7.809 1 96.88 451 TRP A N 1
ATOM 3453 C CA . TRP A 1 451 ? 14.414 -15.367 -7.258 1 96.88 451 TRP A CA 1
ATOM 3454 C C . TRP A 1 451 ? 15.641 -15.391 -6.344 1 96.88 451 TRP A C 1
ATOM 3456 O O . TRP A 1 451 ? 15.93 -16.406 -5.707 1 96.88 451 TRP A O 1
ATOM 3466 N N . GLN A 1 452 ? 16.297 -14.273 -6.188 1 95.19 452 GLN A N 1
ATOM 3467 C CA . GLN A 1 452 ? 17.562 -14.234 -5.477 1 95.19 452 GLN A CA 1
ATOM 3468 C C . GLN A 1 452 ? 17.406 -14.727 -4.043 1 95.19 452 GLN A C 1
ATOM 3470 O O . GLN A 1 452 ? 18.234 -15.508 -3.557 1 95.19 452 GLN A O 1
ATOM 3475 N N . ALA A 1 453 ? 16.391 -14.289 -3.398 1 94.38 453 ALA A N 1
ATOM 3476 C CA . ALA A 1 453 ? 16.25 -14.602 -1.979 1 94.38 453 ALA A CA 1
ATOM 3477 C C . ALA A 1 453 ? 15.469 -15.898 -1.784 1 94.38 453 ALA A C 1
ATOM 3479 O O . ALA A 1 453 ? 15.523 -16.516 -0.714 1 94.38 453 ALA A O 1
ATOM 3480 N N . SER A 1 454 ? 14.766 -16.375 -2.799 1 93.56 454 SER A N 1
ATOM 3481 C CA . SER A 1 454 ? 13.852 -17.5 -2.633 1 93.56 454 SER A CA 1
ATOM 3482 C C . SER A 1 454 ? 14.477 -18.797 -3.117 1 93.56 454 SER A C 1
ATOM 3484 O O . SER A 1 454 ? 13.969 -19.891 -2.82 1 93.56 454 SER A O 1
ATOM 3486 N N . MET A 1 455 ? 15.586 -18.672 -3.863 1 94.56 455 MET A N 1
ATOM 3487 C CA . MET A 1 455 ? 16.281 -19.859 -4.363 1 94.56 455 MET A CA 1
ATOM 3488 C C . MET A 1 455 ? 17.75 -19.859 -3.953 1 94.56 455 MET A C 1
ATOM 3490 O O . MET A 1 455 ? 18.375 -18.797 -3.9 1 94.56 455 MET A O 1
ATOM 3494 N N . SER A 1 456 ? 18.312 -21 -3.744 1 92.88 456 SER A N 1
ATOM 3495 C CA . SER A 1 456 ? 19.75 -21.109 -3.475 1 92.88 456 SER A CA 1
ATOM 3496 C C . SER A 1 456 ? 20.562 -20.828 -4.727 1 92.88 456 SER A C 1
ATOM 3498 O O . SER A 1 456 ? 20.078 -21 -5.848 1 92.88 456 SER A O 1
ATOM 3500 N N . PRO A 1 457 ? 21.844 -20.453 -4.523 1 94.94 457 PRO A N 1
ATOM 3501 C CA . PRO A 1 457 ? 22.703 -20.234 -5.68 1 94.94 457 PRO A CA 1
ATOM 3502 C C . PRO A 1 457 ? 22.828 -21.469 -6.578 1 94.94 457 PRO A C 1
ATOM 3504 O O . PRO A 1 457 ? 22.906 -21.328 -7.801 1 94.94 457 PRO A O 1
ATOM 3507 N N . SER A 1 458 ? 22.797 -22.609 -5.965 1 94.19 458 SER A N 1
ATOM 3508 C CA . SER A 1 458 ? 22.922 -23.844 -6.75 1 94.19 458 SER A CA 1
ATOM 3509 C C . SER A 1 458 ? 21.734 -24.016 -7.695 1 94.19 458 SER A C 1
ATOM 3511 O O . SER A 1 458 ? 21.922 -24.375 -8.859 1 94.19 458 SER A O 1
ATOM 3513 N N . ILE A 1 459 ? 20.547 -23.719 -7.191 1 94.06 459 ILE A N 1
ATOM 3514 C CA . ILE A 1 459 ? 19.359 -23.828 -8.016 1 94.06 459 ILE A CA 1
ATOM 3515 C C . ILE A 1 459 ? 19.406 -22.797 -9.141 1 94.06 459 ILE A C 1
ATOM 3517 O O . ILE A 1 459 ? 19.094 -23.109 -10.297 1 94.06 459 ILE A O 1
ATOM 3521 N N . ILE A 1 460 ? 19.828 -21.625 -8.875 1 96.81 460 ILE A N 1
ATOM 3522 C CA . ILE A 1 460 ? 19.891 -20.562 -9.859 1 96.81 460 ILE A CA 1
ATOM 3523 C C . ILE A 1 460 ? 20.891 -20.922 -10.945 1 96.81 460 ILE A C 1
ATOM 3525 O O . ILE A 1 460 ? 20.641 -20.688 -12.133 1 96.81 460 ILE A O 1
ATOM 3529 N N . LYS A 1 461 ? 22.047 -21.484 -10.531 1 96.88 461 LYS A N 1
ATOM 3530 C CA . LYS A 1 461 ? 23.047 -21.953 -11.492 1 96.88 461 LYS A CA 1
ATOM 3531 C C . LYS A 1 461 ? 22.453 -22.984 -12.445 1 96.88 461 LYS A C 1
ATOM 3533 O O . LYS A 1 461 ? 22.656 -22.906 -13.656 1 96.88 461 LYS A O 1
ATOM 3538 N N . ASP A 1 462 ? 21.688 -23.875 -11.914 1 95.94 462 ASP A N 1
ATOM 3539 C CA . ASP A 1 462 ? 21.062 -24.906 -12.719 1 95.94 462 ASP A CA 1
ATOM 3540 C C . ASP A 1 462 ? 20.031 -24.328 -13.68 1 95.94 462 ASP A C 1
ATOM 3542 O O . ASP A 1 462 ? 19.953 -24.734 -14.836 1 95.94 462 ASP A O 1
ATOM 3546 N N . ILE A 1 463 ? 19.25 -23.391 -13.164 1 96 463 ILE A N 1
ATOM 3547 C CA . ILE A 1 463 ? 18.25 -22.75 -14 1 96 463 ILE A CA 1
ATOM 3548 C C . ILE A 1 463 ? 18.922 -22.031 -15.172 1 96 463 ILE A C 1
ATOM 3550 O O . ILE A 1 463 ? 18.469 -22.156 -16.312 1 96 463 ILE A O 1
ATOM 3554 N N . LEU A 1 464 ? 19.953 -21.297 -14.898 1 97.25 464 LEU A N 1
ATOM 3555 C CA . LEU A 1 464 ? 20.672 -20.609 -15.969 1 97.25 464 LEU A CA 1
ATOM 3556 C C . LEU A 1 464 ? 21.203 -21.609 -16.984 1 97.25 464 LEU A C 1
ATOM 3558 O O . LEU A 1 464 ? 21.125 -21.391 -18.188 1 97.25 464 LEU A O 1
ATOM 3562 N N . ALA A 1 465 ? 21.781 -22.719 -16.484 1 97.12 465 ALA A N 1
ATOM 3563 C CA . ALA A 1 465 ? 22.25 -23.781 -17.375 1 97.12 465 ALA A CA 1
ATOM 3564 C C . ALA A 1 465 ? 21.109 -24.312 -18.234 1 97.12 465 ALA A C 1
ATOM 3566 O O . ALA A 1 465 ? 21.281 -24.547 -19.438 1 97.12 465 ALA A O 1
ATOM 3567 N N . LYS A 1 466 ? 20 -24.547 -17.625 1 95.62 466 LYS A N 1
ATOM 3568 C CA . LYS A 1 466 ? 18.828 -25 -18.359 1 95.62 466 LYS A CA 1
ATOM 3569 C C . LYS A 1 466 ? 18.438 -24.016 -19.438 1 95.62 466 LYS A C 1
ATOM 3571 O O . LYS A 1 466 ? 18.141 -24.406 -20.578 1 95.62 466 LYS A O 1
ATOM 3576 N N . LEU A 1 467 ? 18.375 -22.75 -19.125 1 97.06 467 LEU A N 1
ATOM 3577 C CA . LEU A 1 467 ? 18.031 -21.719 -20.094 1 97.06 467 LEU A CA 1
ATOM 3578 C C . LEU A 1 467 ? 18.953 -21.797 -21.312 1 97.06 467 LEU A C 1
ATOM 3580 O O . LEU A 1 467 ? 18.5 -21.625 -22.453 1 97.06 467 LEU A O 1
ATOM 3584 N N . GLN A 1 468 ? 20.203 -22.125 -21.109 1 97.19 468 GLN A N 1
ATOM 3585 C CA . GLN A 1 468 ? 21.188 -22.141 -22.188 1 97.19 468 GLN A CA 1
ATOM 3586 C C . GLN A 1 468 ? 21 -23.359 -23.094 1 97.19 468 GLN A C 1
ATOM 3588 O O . GLN A 1 468 ? 21.625 -23.469 -24.141 1 97.19 468 GLN A O 1
ATOM 3593 N N . THR A 1 469 ? 20.078 -24.266 -22.688 1 95.88 469 THR A N 1
ATOM 3594 C CA . THR A 1 469 ? 19.781 -25.422 -23.516 1 95.88 469 THR A CA 1
ATOM 3595 C C . THR A 1 469 ? 18.531 -25.188 -24.344 1 95.88 469 THR A C 1
ATOM 3597 O O . THR A 1 469 ? 18.188 -26 -25.219 1 95.88 469 THR A O 1
ATOM 3600 N N . LEU A 1 470 ? 17.828 -24.141 -24.094 1 96.31 470 LEU A N 1
ATOM 3601 C CA . LEU A 1 470 ? 16.547 -23.891 -24.766 1 96.31 470 LEU A CA 1
ATOM 3602 C C . LEU A 1 470 ? 16.781 -23.391 -26.188 1 96.31 470 LEU A C 1
ATOM 3604 O O . LEU A 1 470 ? 17.875 -22.922 -26.531 1 96.31 470 LEU A O 1
ATOM 3608 N N . PRO A 1 471 ? 15.734 -23.484 -27.016 1 95.44 471 PRO A N 1
ATOM 3609 C CA . PRO A 1 471 ? 15.859 -23.016 -28.406 1 95.44 471 PRO A CA 1
ATOM 3610 C C . PRO A 1 471 ? 16.203 -21.531 -28.484 1 95.44 471 PRO A C 1
ATOM 3612 O O . PRO A 1 471 ? 15.734 -20.734 -27.672 1 95.44 471 PRO A O 1
ATOM 3615 N N . THR A 1 472 ? 16.969 -21.156 -29.469 1 95.06 472 THR A N 1
ATOM 3616 C CA . THR A 1 472 ? 17.406 -19.781 -29.641 1 95.06 472 THR A CA 1
ATOM 3617 C C . THR A 1 472 ? 16.531 -19.062 -30.688 1 95.06 472 THR A C 1
ATOM 3619 O O . THR A 1 472 ? 16.672 -17.859 -30.875 1 95.06 472 THR A O 1
ATOM 3622 N N . HIS A 1 473 ? 15.68 -19.844 -31.344 1 91.75 473 HIS A N 1
ATOM 3623 C CA . HIS A 1 473 ? 14.766 -19.297 -32.344 1 91.75 473 HIS A CA 1
ATOM 3624 C C . HIS A 1 473 ? 13.336 -19.75 -32.062 1 91.75 473 HIS A C 1
ATOM 3626 O O . HIS A 1 473 ? 13.109 -20.828 -31.531 1 91.75 473 HIS A O 1
ATOM 3632 N N . LYS A 1 474 ? 12.359 -18.844 -32.406 1 85.38 474 LYS A N 1
ATOM 3633 C CA . LYS A 1 474 ? 10.945 -19.141 -32.188 1 85.38 474 LYS A CA 1
ATOM 3634 C C . LYS A 1 474 ? 10.43 -20.094 -33.25 1 85.38 474 LYS A C 1
ATOM 3636 O O . LYS A 1 474 ? 10.898 -20.078 -34.406 1 85.38 474 LYS A O 1
ATOM 3641 N N . MET B 1 1 ? 50.781 53.438 -30.562 1 17.62 1 MET B N 1
ATOM 3642 C CA . MET B 1 1 ? 51.969 54.031 -29.953 1 17.62 1 MET B CA 1
ATOM 3643 C C . MET B 1 1 ? 52 53.812 -28.453 1 17.62 1 MET B C 1
ATOM 3645 O O . MET B 1 1 ? 53.031 53.344 -27.906 1 17.62 1 MET B O 1
ATOM 3649 N N . GL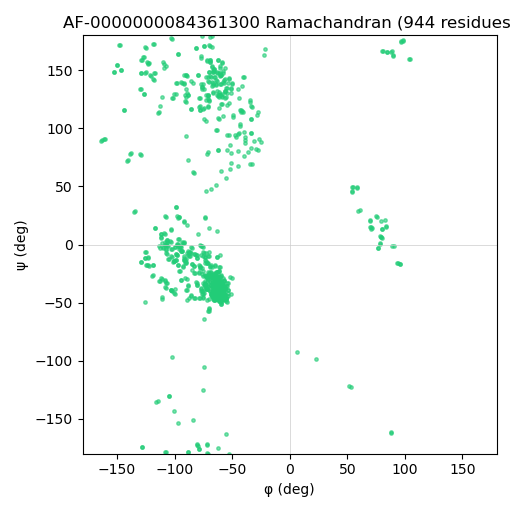N B 1 2 ? 51.375 54.781 -27.781 1 16 2 GLN B N 1
ATOM 3650 C CA . GLN B 1 2 ? 52.125 55.344 -26.656 1 16 2 GLN B CA 1
ATOM 3651 C C . GLN B 1 2 ? 52.125 54.375 -25.469 1 16 2 GLN B C 1
ATOM 3653 O O . GLN B 1 2 ? 51.406 53.375 -25.469 1 16 2 GLN B O 1
ATOM 3658 N N . MET B 1 3 ? 51.656 54.844 -24.203 1 15.34 3 MET B N 1
ATOM 3659 C CA . MET B 1 3 ? 52.469 55.406 -23.141 1 15.34 3 MET B CA 1
ATOM 3660 C C . MET B 1 3 ? 52.75 54.406 -22.047 1 15.34 3 MET B C 1
ATOM 3662 O O . MET B 1 3 ? 52.125 53.344 -22 1 15.34 3 MET B O 1
ATOM 3666 N N . ALA B 1 4 ? 52.781 54.875 -20.781 1 16.48 4 ALA B N 1
ATOM 3667 C CA . ALA B 1 4 ? 53.469 55.25 -19.547 1 16.48 4 ALA B CA 1
ATOM 3668 C C . ALA B 1 4 ? 53.125 54.344 -18.391 1 16.48 4 ALA B C 1
ATOM 3670 O O . ALA B 1 4 ? 51.938 53.969 -18.219 1 16.48 4 ALA B O 1
ATOM 3671 N N . PHE B 1 5 ? 54.094 53.594 -17.75 1 19.36 5 PHE B N 1
ATOM 3672 C CA . PHE B 1 5 ? 54.562 52.469 -16.969 1 19.36 5 PHE B CA 1
ATOM 3673 C C . PHE B 1 5 ? 54.156 52.594 -15.508 1 19.36 5 PHE B C 1
ATOM 3675 O O . PHE B 1 5 ? 54 51.594 -14.805 1 19.36 5 PHE B O 1
ATOM 3682 N N . THR B 1 6 ? 53.938 53.875 -14.984 1 17.03 6 THR B N 1
ATOM 3683 C CA . THR B 1 6 ? 54.781 54.125 -13.828 1 17.03 6 THR B CA 1
ATOM 3684 C C . THR B 1 6 ? 54.125 53.625 -12.547 1 17.03 6 THR B C 1
ATOM 3686 O O . THR B 1 6 ? 54.75 53.594 -11.492 1 17.03 6 THR B O 1
ATOM 3689 N N . LYS B 1 7 ? 52.875 53.156 -12.57 1 17.97 7 LYS B N 1
ATOM 3690 C CA . LYS B 1 7 ? 52.25 53.688 -11.383 1 17.97 7 LYS B CA 1
ATOM 3691 C C . LYS B 1 7 ? 53.031 53.344 -10.117 1 17.97 7 LYS B C 1
ATOM 3693 O O . LYS B 1 7 ? 53.781 52.375 -10.117 1 17.97 7 LYS B O 1
ATOM 3698 N N . MET B 1 8 ? 52.375 53.469 -8.844 1 16.88 8 MET B N 1
ATOM 3699 C CA . MET B 1 8 ? 52.344 54.25 -7.598 1 16.88 8 MET B CA 1
ATOM 3700 C C . MET B 1 8 ? 52.844 53.406 -6.43 1 16.88 8 MET B C 1
ATOM 3702 O O . MET B 1 8 ? 52.5 52.219 -6.316 1 16.88 8 MET B O 1
ATOM 3706 N N . ASN B 1 9 ? 53.812 53.875 -5.68 1 18.31 9 ASN B N 1
ATOM 3707 C CA . ASN B 1 9 ? 54.781 53.562 -4.629 1 18.31 9 ASN B CA 1
ATOM 3708 C C . ASN B 1 9 ? 54.062 53.188 -3.33 1 18.31 9 ASN B C 1
ATOM 3710 O O . ASN B 1 9 ? 54.719 52.906 -2.32 1 18.31 9 ASN B O 1
ATOM 3714 N N . ILE B 1 10 ? 52.75 52.938 -3.275 1 18.11 10 ILE B N 1
ATOM 3715 C CA . ILE B 1 10 ? 52.344 53.406 -1.955 1 18.11 10 ILE B CA 1
ATOM 3716 C C . ILE B 1 10 ? 53.062 52.594 -0.876 1 18.11 10 ILE B C 1
ATOM 3718 O O . ILE B 1 10 ? 53.125 51.375 -0.967 1 18.11 10 ILE B O 1
ATOM 3722 N N . SER B 1 11 ? 53.625 53.281 0.076 1 17.34 11 SER B N 1
ATOM 3723 C CA . SER B 1 11 ? 54.656 53.219 1.105 1 17.34 11 SER B CA 1
ATOM 3724 C C . SER B 1 11 ? 54.219 52.375 2.299 1 17.34 11 SER B C 1
ATOM 3726 O O . SER B 1 11 ? 55.031 51.719 2.945 1 17.34 11 SER B O 1
ATOM 3728 N N . PHE B 1 12 ? 52.906 52.219 2.625 1 18.95 12 PHE B N 1
ATOM 3729 C CA . PHE B 1 12 ? 52.938 52.594 4.035 1 18.95 12 PHE B CA 1
ATOM 3730 C C . PHE B 1 12 ? 53.719 51.562 4.852 1 18.95 12 PHE B C 1
ATOM 3732 O O . PHE B 1 12 ? 53.875 50.406 4.43 1 18.95 12 PHE B O 1
ATOM 3739 N N . PRO B 1 13 ? 53.969 51.938 6.094 1 18.45 13 PRO B N 1
ATOM 3740 C CA . PRO B 1 13 ? 55 51.812 7.117 1 18.45 13 PRO B CA 1
ATOM 3741 C C . PRO B 1 13 ? 54.844 50.5 7.91 1 18.45 13 PRO B C 1
ATOM 3743 O O . PRO B 1 13 ? 55.844 50 8.438 1 18.45 13 PRO B O 1
ATOM 3746 N N . LEU B 1 14 ? 53.656 49.906 7.918 1 19.31 14 LEU B N 1
ATOM 3747 C CA . LEU B 1 14 ? 53.344 49.688 9.32 1 19.31 14 LEU B CA 1
ATOM 3748 C C . LEU B 1 14 ? 54.25 48.625 9.914 1 19.31 14 LEU B C 1
ATOM 3750 O O . LEU B 1 14 ? 54.562 47.625 9.266 1 19.31 14 LEU B O 1
ATOM 3754 N N . ASN B 1 15 ? 54.875 49 10.922 1 17.28 15 ASN B N 1
ATOM 3755 C CA . ASN B 1 15 ? 55.938 48.5 11.797 1 17.28 15 ASN B CA 1
ATOM 3756 C C . ASN B 1 15 ? 55.594 47.094 12.32 1 17.28 15 ASN B C 1
ATOM 3758 O O . ASN B 1 15 ? 54.438 46.688 12.281 1 17.28 15 ASN B O 1
ATOM 3762 N N . ALA B 1 16 ? 56.562 46.594 13.141 1 17.59 16 ALA B N 1
ATOM 3763 C CA . ALA B 1 16 ? 57.281 45.344 13.461 1 17.59 16 ALA B CA 1
ATOM 3764 C C . ALA B 1 16 ? 56.531 44.562 14.547 1 17.59 16 ALA B C 1
ATOM 3766 O O . ALA B 1 16 ? 57.094 43.625 15.133 1 17.59 16 ALA B O 1
ATOM 3767 N N . LEU B 1 17 ? 55.219 44.906 14.781 1 19.22 17 LEU B N 1
ATOM 3768 C CA . LEU B 1 17 ? 54.938 44.531 16.156 1 19.22 17 LEU B CA 1
ATOM 3769 C C . LEU B 1 17 ? 55.281 43.062 16.406 1 19.22 17 LEU B C 1
ATOM 3771 O O . LEU B 1 17 ? 55.156 42.25 15.492 1 19.22 17 LEU B O 1
ATOM 3775 N N . GLY B 1 18 ? 55.875 42.875 17.594 1 18.67 18 GLY B N 1
ATOM 3776 C CA . GLY B 1 18 ? 56.594 41.844 18.312 1 18.67 18 GLY B CA 1
ATOM 3777 C C . GLY B 1 18 ? 55.812 40.531 18.438 1 18.67 18 GLY B C 1
ATOM 3778 O O . GLY B 1 18 ? 54.594 40.5 18.281 1 18.67 18 GLY B O 1
ATOM 3779 N N . SER B 1 19 ? 56.5 39.438 18.531 1 19.08 19 SER B N 1
ATOM 3780 C CA . SER B 1 19 ? 56.469 38 18.266 1 19.08 19 SER B CA 1
ATOM 3781 C C . SER B 1 19 ? 55.688 37.281 19.359 1 19.08 19 SER B C 1
ATOM 3783 O O . SER B 1 19 ? 55.594 36.031 19.344 1 19.08 19 SER B O 1
ATOM 3785 N N . VAL B 1 20 ? 55 38.094 20.25 1 21.23 20 VAL B N 1
ATOM 3786 C CA . VAL B 1 20 ? 55 37.281 21.469 1 21.23 20 VAL B CA 1
ATOM 3787 C C . VAL B 1 20 ? 54.25 35.969 21.219 1 21.23 20 VAL B C 1
ATOM 3789 O O . VAL B 1 20 ? 53.188 35.969 20.594 1 21.23 20 VAL B O 1
ATOM 3792 N N . VAL B 1 21 ? 54.906 34.875 21.328 1 20.64 21 VAL B N 1
ATOM 3793 C CA . VAL B 1 21 ? 54.688 33.469 20.969 1 20.64 21 VAL B CA 1
ATOM 3794 C C . VAL B 1 21 ? 53.656 32.844 21.906 1 20.64 21 VAL B C 1
ATOM 3796 O O . VAL B 1 21 ? 53.906 32.656 23.078 1 20.64 21 VAL B O 1
ATOM 3799 N N . PRO B 1 22 ? 52.469 33.625 22.156 1 19.59 22 PRO B N 1
ATOM 3800 C CA . PRO B 1 22 ? 51.844 32.938 23.281 1 19.59 22 PRO B CA 1
ATOM 3801 C C . PRO B 1 22 ? 51.688 31.438 23.062 1 19.59 22 PRO B C 1
ATOM 3803 O O . PRO B 1 22 ? 51.625 30.984 21.906 1 19.59 22 PRO B O 1
ATOM 3806 N N . VAL B 1 23 ? 52.125 30.672 24.047 1 21.05 23 VAL B N 1
ATOM 3807 C CA . VAL B 1 23 ? 52.219 29.234 24.297 1 21.05 23 VAL B CA 1
ATOM 3808 C C . VAL B 1 23 ? 50.844 28.609 24.25 1 21.05 23 VAL B C 1
ATOM 3810 O O . VAL B 1 23 ? 50 28.906 25.109 1 21.05 23 VAL B O 1
ATOM 3813 N N . VAL B 1 24 ? 50.156 28.656 23.062 1 20.08 24 VAL B N 1
ATOM 3814 C CA . VAL B 1 24 ? 48.812 28.062 23 1 20.08 24 VAL B CA 1
ATOM 3815 C C . VAL B 1 24 ? 48.875 26.625 23.469 1 20.08 24 VAL B C 1
ATOM 3817 O O . VAL B 1 24 ? 49.562 25.781 22.891 1 20.08 24 VAL B O 1
ATOM 3820 N N . THR B 1 25 ? 48.875 26.469 24.797 1 20.09 25 THR B N 1
ATOM 3821 C CA . THR B 1 25 ? 48.781 25.109 25.344 1 20.09 25 THR B CA 1
ATOM 3822 C C . THR B 1 25 ? 47.625 24.328 24.688 1 20.09 25 THR B C 1
ATOM 3824 O O . THR B 1 25 ? 46.531 24.844 24.562 1 20.09 25 THR B O 1
ATOM 3827 N N . ALA B 1 26 ? 47.938 23.359 23.891 1 20.3 26 ALA B N 1
ATOM 3828 C CA . ALA B 1 26 ? 47.188 22.406 23.078 1 20.3 26 ALA B CA 1
ATOM 3829 C C . ALA B 1 26 ? 46.188 21.641 23.938 1 20.3 26 ALA B C 1
ATOM 3831 O O . ALA B 1 26 ? 46.562 20.812 24.766 1 20.3 26 ALA B O 1
ATOM 3832 N N . LEU B 1 27 ? 45.281 22.422 24.625 1 20.67 27 LEU B N 1
ATOM 3833 C CA . LEU B 1 27 ? 44.406 21.531 25.375 1 20.67 27 LEU B CA 1
ATOM 3834 C C . LEU B 1 27 ? 43.875 20.422 24.484 1 20.67 27 LEU B C 1
ATOM 3836 O O . LEU B 1 27 ? 43.406 20.672 23.375 1 20.67 27 LEU B O 1
ATOM 3840 N N . ALA B 1 28 ? 44.312 19.156 24.734 1 20.3 28 ALA B N 1
ATOM 3841 C CA . ALA B 1 28 ? 43.969 17.875 24.125 1 20.3 28 ALA B CA 1
ATOM 3842 C C . ALA B 1 28 ? 42.469 17.672 24.078 1 20.3 28 ALA B C 1
ATOM 3844 O O . ALA B 1 28 ? 41.812 17.672 25.109 1 20.3 28 ALA B O 1
ATOM 3845 N N . ILE B 1 29 ? 41.781 18.344 23.062 1 22 29 ILE B N 1
ATOM 3846 C CA . ILE B 1 29 ? 40.375 18.047 22.797 1 22 29 ILE B CA 1
ATOM 3847 C C . ILE B 1 29 ? 40.156 16.531 22.797 1 22 29 ILE B C 1
ATOM 3849 O O . ILE B 1 29 ? 40.75 15.812 21.984 1 22 29 ILE B O 1
ATOM 3853 N N . GLY B 1 30 ? 40.031 15.93 23.984 1 20.95 30 GLY B N 1
ATOM 3854 C CA . GLY B 1 30 ? 39.656 14.531 24.078 1 20.95 30 GLY B CA 1
ATOM 3855 C C . GLY B 1 30 ? 38.562 14.141 23.094 1 20.95 30 GLY B C 1
ATOM 3856 O O . GLY B 1 30 ? 37.594 14.891 22.891 1 20.95 30 GLY B O 1
ATOM 3857 N N . LEU B 1 31 ? 38.938 13.281 22.172 1 22.23 31 LEU B N 1
ATOM 3858 C CA . LEU B 1 31 ? 38.219 12.586 21.109 1 22.23 31 LEU B CA 1
ATOM 3859 C C . LEU B 1 31 ? 36.906 12.008 21.609 1 22.23 31 LEU B C 1
ATOM 3861 O O . LEU B 1 31 ? 36.906 11.172 22.516 1 22.23 31 LEU B O 1
ATOM 3865 N N . PHE B 1 32 ? 35.938 12.953 21.969 1 22.48 32 PHE B N 1
ATOM 3866 C CA . PHE B 1 32 ? 34.656 12.305 22.234 1 22.48 32 PHE B CA 1
ATOM 3867 C C . PHE B 1 32 ? 34.375 11.25 21.172 1 22.48 32 PHE B C 1
ATOM 3869 O O . PHE B 1 32 ? 34.562 11.492 19.969 1 22.48 32 PHE B O 1
ATOM 3876 N N . SER B 1 33 ? 34.562 10.008 21.547 1 22.53 33 SER B N 1
ATOM 3877 C CA . SER B 1 33 ? 34.188 8.805 20.828 1 22.53 33 SER B CA 1
ATOM 3878 C C . SER B 1 33 ? 32.75 8.93 20.266 1 22.53 33 SER B C 1
ATOM 3880 O O . SER B 1 33 ? 31.844 9.336 20.984 1 22.53 33 SER B O 1
ATOM 3882 N N . SER B 1 34 ? 32.656 9.352 19 1 24.78 34 SER B N 1
ATOM 3883 C CA . SER B 1 34 ? 31.438 9.25 18.188 1 24.78 34 SER B CA 1
ATOM 3884 C C . SER B 1 34 ? 30.609 8.031 18.578 1 24.78 34 SER B C 1
ATOM 3886 O O . SER B 1 34 ? 31.109 6.906 18.562 1 24.78 34 SER B O 1
ATOM 3888 N N . ALA B 1 35 ? 29.703 8.195 19.547 1 25.8 35 ALA B N 1
ATOM 3889 C CA . ALA B 1 35 ? 28.688 7.156 19.75 1 25.8 35 ALA B CA 1
ATOM 3890 C C . ALA B 1 35 ? 28.203 6.598 18.422 1 25.8 35 ALA B C 1
ATOM 3892 O O . ALA B 1 35 ? 27.75 7.348 17.547 1 25.8 35 ALA B O 1
ATOM 3893 N N . SER B 1 36 ? 28.828 5.535 17.969 1 26.14 36 SER B N 1
ATOM 3894 C CA . SER B 1 36 ? 28.406 4.707 16.844 1 26.14 36 SER B CA 1
ATOM 3895 C C . SER B 1 36 ? 26.891 4.523 16.844 1 26.14 36 SER B C 1
ATOM 3897 O O . SER B 1 36 ? 26.312 4.023 17.812 1 26.14 36 SER B O 1
ATOM 3899 N N . LEU B 1 37 ? 26.172 5.52 16.438 1 27.31 37 LEU B N 1
ATOM 3900 C CA . LEU B 1 37 ? 24.797 5.164 16.062 1 27.31 37 LEU B CA 1
ATOM 3901 C C . LEU B 1 37 ? 24.734 3.725 15.562 1 27.31 37 LEU B C 1
ATOM 3903 O O . LEU B 1 37 ? 25.344 3.381 14.555 1 27.31 37 LEU B O 1
ATOM 3907 N N . ASN B 1 38 ? 24.672 2.883 16.578 1 27.59 38 ASN B N 1
ATOM 3908 C CA . ASN B 1 38 ? 24.391 1.498 16.203 1 27.59 38 ASN B CA 1
ATOM 3909 C C . ASN B 1 38 ? 23.375 1.413 15.07 1 27.59 38 ASN B C 1
ATOM 3911 O O . ASN B 1 38 ? 22.25 1.9 15.195 1 27.59 38 ASN B O 1
ATOM 3915 N N . ALA B 1 39 ? 23.75 1.465 13.82 1 28.97 39 ALA B N 1
ATOM 3916 C CA . ALA B 1 39 ? 23 0.952 12.672 1 28.97 39 ALA B CA 1
ATOM 3917 C C . ALA B 1 39 ? 22.078 -0.197 13.086 1 28.97 39 ALA B C 1
ATOM 3919 O O . ALA B 1 39 ? 22.547 -1.206 13.625 1 28.97 39 ALA B O 1
ATOM 3920 N N . ALA B 1 40 ? 20.938 0.081 13.43 1 33.88 40 ALA B N 1
ATOM 3921 C CA . ALA B 1 40 ? 19.969 -1.014 13.508 1 33.88 40 ALA B CA 1
ATOM 3922 C C . ALA B 1 40 ? 20.312 -2.127 12.523 1 33.88 40 ALA B C 1
ATOM 3924 O O . ALA B 1 40 ? 20.672 -1.858 11.375 1 33.88 40 ALA B O 1
ATOM 3925 N N . ASP B 1 41 ? 20.719 -3.266 13.047 1 33 41 ASP B N 1
ATOM 3926 C CA . ASP B 1 41 ? 20.938 -4.504 12.312 1 33 41 ASP B CA 1
ATOM 3927 C C . ASP B 1 41 ? 19.969 -4.625 11.141 1 33 41 ASP B C 1
ATOM 3929 O O . ASP B 1 41 ? 18.75 -4.75 11.344 1 33 41 ASP B O 1
ATOM 3933 N N . THR B 1 42 ? 20.109 -3.832 10.133 1 36.47 42 THR B N 1
ATOM 3934 C CA . THR B 1 42 ? 19.391 -4.352 8.969 1 36.47 42 THR B CA 1
ATOM 3935 C C . THR B 1 42 ? 19.422 -5.875 8.961 1 36.47 42 THR B C 1
ATOM 3937 O O . THR B 1 42 ? 20.484 -6.484 9 1 36.47 42 THR B O 1
ATOM 3940 N N . PRO B 1 43 ? 18.422 -6.465 9.461 1 34.09 43 PRO B N 1
ATOM 3941 C CA . PRO B 1 43 ? 18.656 -7.91 9.359 1 34.09 43 PRO B CA 1
ATOM 3942 C C . PRO B 1 43 ? 19.453 -8.297 8.117 1 34.09 43 PRO B C 1
ATOM 3944 O O . PRO B 1 43 ? 19.234 -7.727 7.047 1 34.09 43 PRO B O 1
ATOM 3947 N N . ALA B 1 44 ? 20.609 -8.883 8.266 1 36.25 44 ALA B N 1
ATOM 3948 C CA . ALA B 1 44 ? 21.406 -9.539 7.234 1 36.25 44 ALA B CA 1
ATOM 3949 C C . ALA B 1 44 ? 20.5 -10.227 6.207 1 36.25 44 ALA B C 1
ATOM 3951 O O . ALA B 1 44 ? 19.469 -10.797 6.562 1 36.25 44 ALA B O 1
ATOM 3952 N N . PRO B 1 45 ? 20.609 -9.922 4.895 1 43.28 45 PRO B N 1
ATOM 3953 C CA . PRO B 1 45 ? 19.875 -10.734 3.928 1 43.28 45 PRO B CA 1
ATOM 3954 C C . PRO B 1 45 ? 19.766 -12.195 4.344 1 43.28 45 PRO B C 1
ATOM 3956 O O . PRO B 1 45 ? 20.75 -12.797 4.77 1 43.28 45 PRO B O 1
ATOM 3959 N N . SER B 1 46 ? 18.656 -12.602 4.719 1 43.72 46 SER B N 1
ATOM 3960 C CA . SER B 1 46 ? 18.516 -14.023 5.02 1 43.72 46 SER B CA 1
ATOM 3961 C C . SER B 1 46 ? 19.219 -14.883 3.965 1 43.72 46 SER B C 1
ATOM 3963 O O . SER B 1 46 ? 19.125 -14.594 2.77 1 43.72 46 SER B O 1
ATOM 3965 N N . THR B 1 47 ? 20.25 -15.602 4.414 1 48.44 47 THR B N 1
ATOM 3966 C CA . THR B 1 47 ? 20.906 -16.625 3.6 1 48.44 47 THR B CA 1
ATOM 3967 C C . THR B 1 47 ? 19.875 -17.438 2.822 1 48.44 47 THR B C 1
ATOM 3969 O O . THR B 1 47 ? 18.922 -17.953 3.4 1 48.44 47 THR B O 1
ATOM 3972 N N . PRO B 1 48 ? 19.953 -17.266 1.531 1 52.34 48 PRO B N 1
ATOM 3973 C CA . PRO B 1 48 ? 19.062 -18.125 0.766 1 52.34 48 PRO B CA 1
ATOM 3974 C C . PRO B 1 48 ? 19 -19.547 1.32 1 52.34 48 PRO B C 1
ATOM 3976 O O . PRO B 1 48 ? 19.953 -20 1.977 1 52.34 48 PRO B O 1
ATOM 3979 N N . PRO B 1 49 ? 17.797 -20.094 1.218 1 55.38 49 PRO B N 1
ATOM 3980 C CA . PRO B 1 49 ? 17.688 -21.484 1.673 1 55.38 49 PRO B CA 1
ATOM 3981 C C . PRO B 1 49 ? 18.75 -22.391 1.051 1 55.38 49 PRO B C 1
ATOM 3983 O O . PRO B 1 49 ? 19.203 -22.125 -0.061 1 55.38 49 PRO B O 1
ATOM 3986 N N . GLN B 1 50 ? 19.375 -23.203 1.81 1 51.94 50 GLN B N 1
ATOM 3987 C CA . GLN B 1 50 ? 20.438 -24.125 1.444 1 51.94 50 GLN B CA 1
ATOM 3988 C C . GLN B 1 50 ? 19.891 -25.312 0.663 1 51.94 50 GLN B C 1
ATOM 3990 O O . GLN B 1 50 ? 20.406 -26.422 0.773 1 51.94 50 GLN B O 1
ATOM 3995 N N . GLU B 1 51 ? 18.766 -25.172 0.049 1 56.06 51 GLU B N 1
ATOM 3996 C CA . GLU B 1 51 ? 18.328 -26.344 -0.708 1 56.06 51 GLU B CA 1
ATOM 3997 C C . GLU B 1 51 ? 19.328 -26.703 -1.806 1 56.06 51 GLU B C 1
ATOM 3999 O O . GLU B 1 51 ? 19.75 -25.828 -2.576 1 56.06 51 GLU B O 1
ATOM 4004 N N . THR B 1 52 ? 20 -27.781 -1.559 1 57.19 52 THR B N 1
ATOM 4005 C CA . THR B 1 52 ? 21 -28.266 -2.506 1 57.19 52 THR B CA 1
ATOM 4006 C C . THR B 1 52 ? 20.344 -28.828 -3.754 1 57.19 52 THR B C 1
ATOM 4008 O O . THR B 1 52 ? 19.25 -29.391 -3.678 1 57.19 52 THR B O 1
ATOM 4011 N N . SER B 1 53 ? 20.797 -28.359 -4.914 1 60.53 53 SER B N 1
ATOM 4012 C CA . SER B 1 53 ? 20.406 -28.938 -6.195 1 60.53 53 SER B CA 1
ATOM 4013 C C . SER B 1 53 ? 20.672 -30.438 -6.234 1 60.53 53 SER B C 1
ATOM 4015 O O . SER B 1 53 ? 21.781 -30.891 -5.992 1 60.53 53 SER B O 1
ATOM 4017 N N . GLU B 1 54 ? 19.766 -31.312 -5.93 1 61 54 GLU B N 1
ATOM 4018 C CA . GLU B 1 54 ? 19.969 -32.75 -6.102 1 61 54 GLU B CA 1
ATOM 4019 C C . GLU B 1 54 ? 19.484 -33.219 -7.473 1 61 54 GLU B C 1
ATOM 4021 O O . GLU B 1 54 ? 18.562 -32.625 -8.039 1 61 54 GLU B O 1
ATOM 4026 N N . ALA B 1 55 ? 20.266 -34.125 -8.133 1 61.06 55 ALA B N 1
ATOM 4027 C CA . ALA B 1 55 ? 19.891 -34.75 -9.391 1 61.06 55 ALA B CA 1
ATOM 4028 C C . ALA B 1 55 ? 18.625 -35.594 -9.211 1 61.06 55 ALA B C 1
ATOM 4030 O O . ALA B 1 55 ? 18.672 -36.688 -8.648 1 61.06 55 ALA B O 1
ATOM 4031 N N . ILE B 1 56 ? 17.484 -35.031 -9.227 1 67.5 56 ILE B N 1
ATOM 4032 C CA . ILE B 1 56 ? 16.234 -35.812 -9.258 1 67.5 56 ILE B CA 1
ATOM 4033 C C . ILE B 1 56 ? 15.906 -36.188 -10.703 1 67.5 56 ILE B C 1
ATOM 4035 O O . ILE B 1 56 ? 16.156 -35.406 -11.625 1 67.5 56 ILE B O 1
ATOM 4039 N N . PRO B 1 57 ? 15.43 -37.5 -10.906 1 70.19 57 PRO B N 1
ATOM 4040 C CA . PRO B 1 57 ? 15.086 -37.906 -12.273 1 70.19 57 PRO B CA 1
ATOM 4041 C C . PRO B 1 57 ? 14.125 -36.938 -12.953 1 70.19 57 PRO B C 1
ATOM 4043 O O . PRO B 1 57 ? 13.281 -36.344 -12.297 1 70.19 57 PRO B O 1
ATOM 4046 N N . GLN B 1 58 ? 14.336 -36.781 -14.172 1 69.25 58 GLN B N 1
ATOM 4047 C CA . GLN B 1 58 ? 13.578 -35.844 -15 1 69.25 58 GLN B CA 1
ATOM 4048 C C . GLN B 1 58 ? 12.078 -36.094 -14.875 1 69.25 58 GLN B C 1
ATOM 4050 O O . GLN B 1 58 ? 11.289 -35.156 -14.797 1 69.25 58 GLN B O 1
ATOM 4055 N N . GLU B 1 59 ? 11.703 -37.344 -14.867 1 68.75 59 GLU B N 1
ATOM 4056 C CA . GLU B 1 59 ? 10.289 -37.719 -14.773 1 68.75 59 GLU B CA 1
ATOM 4057 C C . GLU B 1 59 ? 9.664 -37.156 -13.492 1 68.75 59 GLU B C 1
ATOM 4059 O O . GLU B 1 59 ? 8.531 -36.688 -13.516 1 68.75 59 GLU B O 1
ATOM 4064 N N . ALA B 1 60 ? 10.453 -37.188 -12.508 1 73.69 60 ALA B N 1
ATOM 4065 C CA . ALA B 1 60 ? 9.953 -36.688 -11.234 1 73.69 60 ALA B CA 1
ATOM 4066 C C . ALA B 1 60 ? 9.82 -35.156 -11.258 1 73.69 60 ALA B C 1
ATOM 4068 O O . ALA B 1 60 ? 8.891 -34.594 -10.68 1 73.69 60 ALA B O 1
ATOM 4069 N N . GLN B 1 61 ? 10.664 -34.562 -11.969 1 74 61 GLN B N 1
ATOM 4070 C CA . GLN B 1 61 ? 10.633 -33.125 -12.062 1 74 61 GLN B CA 1
ATOM 4071 C C . GLN B 1 61 ? 9.445 -32.656 -12.891 1 74 61 GLN B C 1
ATOM 4073 O O . GLN B 1 61 ? 8.773 -31.672 -12.523 1 74 61 GLN B O 1
ATOM 4078 N N . GLU B 1 62 ? 9.148 -33.375 -13.93 1 78.94 62 GLU B N 1
ATOM 4079 C CA . GLU B 1 62 ? 7.988 -33.094 -14.766 1 78.94 62 GLU B CA 1
ATOM 4080 C C . GLU B 1 62 ? 6.684 -33.312 -14.016 1 78.94 62 GLU B C 1
ATOM 4082 O O . GLU B 1 62 ? 5.688 -32.625 -14.242 1 78.94 62 GLU B O 1
ATOM 4087 N N . LEU B 1 63 ? 6.809 -34.156 -13.164 1 85.69 63 LEU B N 1
ATOM 4088 C CA . LEU B 1 63 ? 5.637 -34.5 -12.367 1 85.69 63 LEU B CA 1
ATOM 4089 C C . LEU B 1 63 ? 5.195 -33.312 -11.5 1 85.69 63 LEU B C 1
ATOM 4091 O O . LEU B 1 63 ? 3.996 -33.094 -11.328 1 85.69 63 LEU B O 1
ATOM 4095 N N . VAL B 1 64 ? 6.094 -32.531 -11.047 1 90.69 64 VAL B N 1
ATOM 4096 C CA . VAL B 1 64 ? 5.75 -31.422 -10.18 1 90.69 64 VAL B CA 1
ATOM 4097 C C . VAL B 1 64 ? 4.926 -30.391 -10.961 1 90.69 64 VAL B C 1
ATOM 4099 O O . VAL B 1 64 ? 3.898 -29.906 -10.477 1 90.69 64 VAL B O 1
ATOM 4102 N N . ALA B 1 65 ? 5.32 -30.156 -12.148 1 92 65 ALA B N 1
ATOM 4103 C CA . ALA B 1 65 ? 4.59 -29.203 -12.992 1 92 65 ALA B CA 1
ATOM 4104 C C . ALA B 1 65 ? 3.207 -29.75 -13.344 1 92 65 ALA B C 1
ATOM 4106 O O . ALA B 1 65 ? 2.227 -29 -13.359 1 92 65 ALA B O 1
ATOM 4107 N N . SER B 1 66 ? 3.193 -31 -13.633 1 94.44 66 SER B N 1
ATOM 4108 C CA . SER B 1 66 ? 1.924 -31.641 -13.938 1 94.44 66 SER B CA 1
ATOM 4109 C C . SER B 1 66 ? 0.972 -31.594 -12.742 1 94.44 66 SER B C 1
ATOM 4111 O O . SER B 1 66 ? -0.209 -31.266 -12.906 1 94.44 66 SER B O 1
ATOM 4113 N N . VAL B 1 67 ? 1.479 -31.844 -11.602 1 96.38 67 VAL B N 1
ATOM 4114 C CA . VAL B 1 67 ? 0.688 -31.812 -10.383 1 96.38 67 VAL B CA 1
ATOM 4115 C C . VAL B 1 67 ? 0.166 -30.406 -10.141 1 96.38 67 VAL B C 1
ATOM 4117 O O . VAL B 1 67 ? -1.006 -30.219 -9.797 1 96.38 67 VAL B O 1
ATOM 4120 N N . ALA B 1 68 ? 0.987 -29.422 -10.312 1 96.25 68 ALA B N 1
ATOM 4121 C CA . ALA B 1 68 ? 0.559 -28.031 -10.133 1 96.25 68 ALA B CA 1
ATOM 4122 C C . ALA B 1 68 ? -0.556 -27.672 -11.109 1 96.25 68 ALA B C 1
ATOM 4124 O O . ALA B 1 68 ? -1.548 -27.047 -10.727 1 96.25 68 ALA B O 1
ATOM 4125 N N . ALA B 1 69 ? -0.404 -28.078 -12.336 1 95.75 69 ALA B N 1
ATOM 4126 C CA . ALA B 1 69 ? -1.441 -27.828 -13.336 1 95.75 69 ALA B CA 1
ATOM 4127 C C . ALA B 1 69 ? -2.75 -28.516 -12.945 1 95.75 69 ALA B C 1
ATOM 4129 O O . ALA B 1 69 ? -3.822 -27.906 -13.039 1 95.75 69 ALA B O 1
ATOM 4130 N N . GLY B 1 70 ? -2.621 -29.734 -12.547 1 98.06 70 GLY B N 1
ATOM 4131 C CA . GLY B 1 70 ? -3.791 -30.453 -12.078 1 98.06 70 GLY B CA 1
ATOM 4132 C C . GLY B 1 70 ? -4.48 -29.781 -10.906 1 98.06 70 GLY B C 1
ATOM 4133 O O . GLY B 1 70 ? -5.711 -29.781 -10.828 1 98.06 70 GLY B O 1
ATOM 4134 N N . GLY B 1 71 ? -3.682 -29.25 -9.969 1 98.38 71 GLY B N 1
ATOM 4135 C CA . GLY B 1 71 ? -4.238 -28.516 -8.844 1 98.38 71 GLY B CA 1
ATOM 4136 C C . GLY B 1 71 ? -5.027 -27.297 -9.258 1 98.38 71 GLY B C 1
ATOM 4137 O O . GLY B 1 71 ? -6.07 -26.984 -8.68 1 98.38 71 GLY B O 1
ATOM 4138 N N . ARG B 1 72 ? -4.512 -26.531 -10.219 1 98.06 72 ARG B N 1
ATOM 4139 C CA . ARG B 1 72 ? -5.25 -25.391 -10.75 1 98.06 72 ARG B CA 1
ATOM 4140 C C . ARG B 1 72 ? -6.559 -25.828 -11.391 1 98.06 72 ARG B C 1
ATOM 4142 O O . ARG B 1 72 ? -7.59 -25.188 -11.234 1 98.06 72 ARG B O 1
ATOM 4149 N N . MET B 1 73 ? -6.531 -27 -12.07 1 98.56 73 MET B N 1
ATOM 4150 C CA . MET B 1 73 ? -7.734 -27.5 -12.727 1 98.56 73 MET B CA 1
ATOM 4151 C C . MET B 1 73 ? -8.734 -28.031 -11.711 1 98.56 73 MET B C 1
ATOM 4153 O O . MET B 1 73 ? -9.945 -27.922 -11.898 1 98.56 73 MET B O 1
ATOM 4157 N N . TYR B 1 74 ? -8.219 -28.641 -10.656 1 98.69 74 TYR B N 1
ATOM 4158 C CA . TYR B 1 74 ? -9.086 -29.016 -9.539 1 98.69 74 TYR B CA 1
ATOM 4159 C C . TYR B 1 74 ? -9.883 -27.828 -9.039 1 98.69 74 TYR B C 1
ATOM 4161 O O . TYR B 1 74 ? -11.062 -27.953 -8.711 1 98.69 74 TYR B O 1
ATOM 4169 N N . ASP B 1 75 ? -9.188 -26.672 -9.016 1 98.44 75 ASP B N 1
ATOM 4170 C CA . ASP B 1 75 ? -9.805 -25.406 -8.617 1 98.44 75 ASP B CA 1
ATOM 4171 C C . ASP B 1 75 ? -10.805 -24.922 -9.672 1 98.44 75 ASP B C 1
ATOM 4173 O O . ASP B 1 75 ? -11.984 -24.75 -9.375 1 98.44 75 ASP B O 1
ATOM 4177 N N . ASN B 1 76 ? -10.344 -24.797 -10.891 1 98.5 76 ASN B N 1
ATOM 4178 C CA . ASN B 1 76 ? -11.164 -24.281 -11.977 1 98.5 76 ASN B CA 1
ATOM 4179 C C . ASN B 1 76 ? -10.562 -24.609 -13.344 1 98.5 76 ASN B C 1
ATOM 4181 O O . ASN B 1 76 ? -9.891 -23.766 -13.945 1 98.5 76 ASN B O 1
ATOM 4185 N N . TRP B 1 77 ? -10.953 -25.781 -13.883 1 98.31 77 TRP B N 1
ATOM 4186 C CA . TRP B 1 77 ? -10.406 -26.203 -15.164 1 98.31 77 TRP B CA 1
ATOM 4187 C C . TRP B 1 77 ? -10.93 -25.344 -16.297 1 98.31 77 TRP B C 1
ATOM 4189 O O . TRP B 1 77 ? -10.266 -25.172 -17.328 1 98.31 77 TRP B O 1
ATOM 4199 N N . ILE B 1 78 ? -12.102 -24.75 -16.125 1 98.06 78 ILE B N 1
ATOM 4200 C CA . ILE B 1 78 ? -12.703 -23.906 -17.141 1 98.06 78 ILE B CA 1
ATOM 4201 C C . ILE B 1 78 ? -11.82 -22.688 -17.391 1 98.06 78 ILE B C 1
ATOM 4203 O O . ILE B 1 78 ? -11.516 -22.359 -18.547 1 98.06 78 ILE B O 1
ATOM 4207 N N . ARG B 1 79 ? -11.367 -22.094 -16.328 1 96.75 79 ARG B N 1
ATOM 4208 C CA . ARG B 1 79 ? -10.508 -20.922 -16.422 1 96.75 79 ARG B CA 1
ATOM 4209 C C . ARG B 1 79 ? -9.094 -21.297 -16.844 1 96.75 79 ARG B C 1
ATOM 4211 O O . ARG B 1 79 ? -8.5 -20.625 -17.703 1 96.75 79 ARG B O 1
ATOM 4218 N N . GLU B 1 80 ? -8.594 -22.391 -16.281 1 96.81 80 GLU B N 1
ATOM 4219 C CA . GLU B 1 80 ? -7.223 -22.812 -16.547 1 96.81 80 GLU B CA 1
ATOM 4220 C C . GLU B 1 80 ? -7.023 -23.125 -18.016 1 96.81 80 GLU B C 1
ATOM 4222 O O . GLU B 1 80 ? -5.988 -22.797 -18.609 1 96.81 80 GLU B O 1
ATOM 4227 N N . LEU B 1 81 ? -8.031 -23.672 -18.656 1 96.5 81 LEU B N 1
ATOM 4228 C CA . LEU B 1 81 ? -7.922 -24.141 -20.031 1 96.5 81 LEU B CA 1
ATOM 4229 C C . LEU B 1 81 ? -8.656 -23.203 -20.984 1 96.5 81 LEU B C 1
ATOM 4231 O O . LEU B 1 81 ? -8.75 -23.484 -22.188 1 96.5 81 LEU B O 1
ATOM 4235 N N . ALA B 1 82 ? -9.227 -22.109 -20.453 1 95.31 82 ALA B N 1
ATOM 4236 C CA . ALA B 1 82 ? -9.984 -21.141 -21.234 1 95.31 82 ALA B CA 1
ATOM 4237 C C . ALA B 1 82 ? -11.102 -21.828 -22.016 1 95.31 82 ALA B C 1
ATOM 4239 O O . ALA B 1 82 ? -11.227 -21.625 -23.234 1 95.31 82 ALA B O 1
ATOM 4240 N N . ARG B 1 83 ? -11.852 -22.625 -21.344 1 95.81 83 ARG B N 1
ATOM 4241 C CA . ARG B 1 83 ? -12.961 -23.344 -21.969 1 95.81 83 ARG B CA 1
ATOM 4242 C C . ARG B 1 83 ? -14.281 -22.609 -21.75 1 95.81 83 ARG B C 1
ATOM 4244 O O . ARG B 1 83 ? -14.367 -21.719 -20.906 1 95.81 83 ARG B O 1
ATOM 4251 N N . LYS B 1 84 ? -15.25 -22.969 -22.516 1 95.88 84 LYS B N 1
ATOM 4252 C CA . LYS B 1 84 ? -16.594 -22.422 -22.344 1 95.88 84 LYS B CA 1
ATOM 4253 C C . LYS B 1 84 ? -17.25 -23 -21.094 1 95.88 84 LYS B C 1
ATOM 4255 O O . LYS B 1 84 ? -17.125 -24.188 -20.797 1 95.88 84 LYS B O 1
ATOM 4260 N N . LYS B 1 85 ? -17.969 -22.234 -20.484 1 96.12 85 LYS B N 1
ATOM 4261 C CA . LYS B 1 85 ? -18.688 -22.641 -19.281 1 96.12 85 LYS B CA 1
ATOM 4262 C C . LYS B 1 85 ? -19.828 -23.594 -19.625 1 96.12 85 LYS B C 1
ATOM 4264 O O . LYS B 1 85 ? -20.641 -23.328 -20.5 1 96.12 85 LYS B O 1
ATOM 4269 N N . PRO B 1 86 ? -19.781 -24.672 -18.906 1 95.75 86 PRO B N 1
ATOM 4270 C CA . PRO B 1 86 ? -20.938 -25.562 -19.094 1 95.75 86 PRO B CA 1
ATOM 4271 C C . PRO B 1 86 ? -22.266 -24.891 -18.703 1 95.75 86 PRO B C 1
ATOM 4273 O O . PRO B 1 86 ? -22.312 -24.141 -17.719 1 95.75 86 PRO B O 1
ATOM 4276 N N . THR B 1 87 ? -23.328 -25.234 -19.359 1 94.56 87 THR B N 1
ATOM 4277 C CA . THR B 1 87 ? -24.609 -24.609 -19.125 1 94.56 87 THR B CA 1
ATOM 4278 C C . THR B 1 87 ? -25.562 -25.547 -18.375 1 94.56 87 THR B C 1
ATOM 4280 O O . THR B 1 87 ? -26.641 -25.156 -17.969 1 94.56 87 THR B O 1
ATOM 4283 N N . THR B 1 88 ? -25.172 -26.766 -18.203 1 94.19 88 THR B N 1
ATOM 4284 C CA . THR B 1 88 ? -25.984 -27.75 -17.5 1 94.19 88 THR B CA 1
ATOM 4285 C C . THR B 1 88 ? -25.406 -28.062 -16.125 1 94.19 88 THR B C 1
ATOM 4287 O O . THR B 1 88 ? -24.188 -27.938 -15.922 1 94.19 88 THR B O 1
ATOM 4290 N N . LEU B 1 89 ? -26.281 -28.469 -15.234 1 95.5 89 LEU B N 1
ATOM 4291 C CA . LEU B 1 89 ? -25.875 -28.891 -13.898 1 95.5 89 LEU B CA 1
ATOM 4292 C C . LEU B 1 89 ? -25.078 -30.188 -13.961 1 95.5 89 LEU B C 1
ATOM 4294 O O . LEU B 1 89 ? -25.438 -31.094 -14.719 1 95.5 89 LEU B O 1
ATOM 4298 N N . HIS B 1 90 ? -24.031 -30.25 -13.234 1 96.62 90 HIS B N 1
ATOM 4299 C CA . HIS B 1 90 ? -23.344 -31.516 -13.117 1 96.62 90 HIS B CA 1
ATOM 4300 C C . HIS B 1 90 ? -24.281 -32.625 -12.594 1 96.62 90 HIS B C 1
ATOM 4302 O O . HIS B 1 90 ? -25.031 -32.406 -11.641 1 96.62 90 HIS B O 1
ATOM 4308 N N . PRO B 1 91 ? -24.188 -33.75 -13.109 1 93.94 91 PRO B N 1
ATOM 4309 C CA . PRO B 1 91 ? -25.172 -34.781 -12.797 1 93.94 91 PRO B CA 1
ATOM 4310 C C . PRO B 1 91 ? -25.141 -35.219 -11.336 1 93.94 91 PRO B C 1
ATOM 4312 O O . PRO B 1 91 ? -26.172 -35.625 -10.781 1 93.94 91 PRO B O 1
ATOM 4315 N N . LEU B 1 92 ? -24.062 -35.156 -10.727 1 95.94 92 LEU B N 1
ATOM 4316 C CA . LEU B 1 92 ? -23.922 -35.656 -9.359 1 95.94 92 LEU B CA 1
ATOM 4317 C C . LEU B 1 92 ? -24.188 -34.531 -8.352 1 95.94 92 LEU B C 1
ATOM 4319 O O . LEU B 1 92 ? -24.281 -34.781 -7.148 1 95.94 92 LEU B O 1
ATOM 4323 N N . TYR B 1 93 ? -24.266 -33.281 -8.727 1 96.38 93 TYR B N 1
ATOM 4324 C CA . TYR B 1 93 ? -24.469 -32.156 -7.812 1 96.38 93 TYR B CA 1
ATOM 4325 C C . TYR B 1 93 ? -25.922 -32.094 -7.348 1 96.38 93 TYR B C 1
ATOM 4327 O O . TYR B 1 93 ? -26.844 -32.25 -8.148 1 96.38 93 TYR B O 1
ATOM 4335 N N . PRO B 1 94 ? -26.109 -31.828 -6.082 1 94.56 94 PRO B N 1
ATOM 4336 C CA . PRO B 1 94 ? -27.5 -31.75 -5.602 1 94.56 94 PRO B CA 1
ATOM 4337 C C . PRO B 1 94 ? -28.281 -30.609 -6.238 1 94.5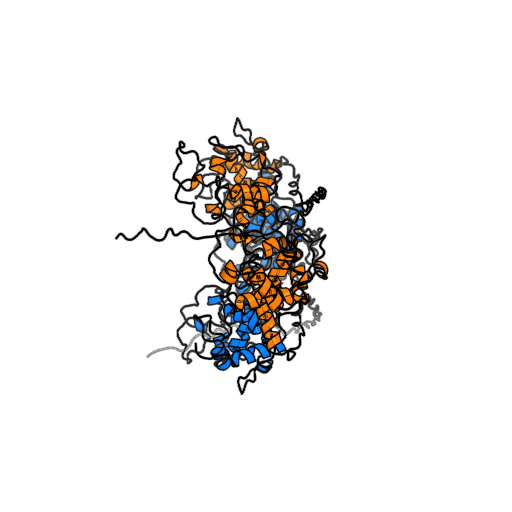6 94 PRO B C 1
ATOM 4339 O O . PRO B 1 94 ? -27.781 -29.484 -6.309 1 94.56 94 PRO B O 1
ATOM 4342 N N . ALA B 1 95 ? -29.469 -30.812 -6.609 1 91.25 95 ALA B N 1
ATOM 4343 C CA . ALA B 1 95 ? -30.328 -29.859 -7.312 1 91.25 95 ALA B CA 1
ATOM 4344 C C . ALA B 1 95 ? -30.625 -28.656 -6.438 1 91.25 95 ALA B C 1
ATOM 4346 O O . ALA B 1 95 ? -30.922 -27.562 -6.945 1 91.25 95 ALA B O 1
ATOM 4347 N N . ASP B 1 96 ? -30.562 -28.844 -5.129 1 89 96 ASP B N 1
ATOM 4348 C CA . ASP B 1 96 ? -30.875 -27.75 -4.211 1 89 96 ASP B CA 1
ATOM 4349 C C . ASP B 1 96 ? -29.609 -27.141 -3.617 1 89 96 ASP B C 1
ATOM 4351 O O . ASP B 1 96 ? -29.672 -26.422 -2.619 1 89 96 ASP B O 1
ATOM 4355 N N . GLY B 1 97 ? -28.578 -27.484 -4.184 1 90.75 97 GLY B N 1
ATOM 4356 C CA . GLY B 1 97 ? -27.312 -26.969 -3.686 1 90.75 97 GLY B CA 1
ATOM 4357 C C . GLY B 1 97 ? -27.125 -25.484 -3.953 1 90.75 97 GLY B C 1
ATOM 4358 O O . GLY B 1 97 ? -27.906 -24.891 -4.688 1 90.75 97 GLY B O 1
ATOM 4359 N N . GLN B 1 98 ? -26.078 -24.953 -3.365 1 90.25 98 GLN B N 1
ATOM 4360 C CA . GLN B 1 98 ? -25.781 -23.516 -3.395 1 90.25 98 GLN B CA 1
ATOM 4361 C C . GLN B 1 98 ? -25.625 -23.016 -4.828 1 90.25 98 GLN B C 1
ATOM 4363 O O . GLN B 1 98 ? -26 -21.891 -5.141 1 90.25 98 GLN B O 1
ATOM 4368 N N . TYR B 1 99 ? -25.094 -23.891 -5.723 1 91.44 99 TYR B N 1
ATOM 4369 C CA . TYR B 1 99 ? -24.75 -23.438 -7.07 1 91.44 99 TYR B CA 1
ATOM 4370 C C . TYR B 1 99 ? -25.734 -24 -8.094 1 91.44 99 TYR B C 1
ATOM 4372 O O . TYR B 1 99 ? -25.422 -24.078 -9.281 1 91.44 99 TYR B O 1
ATOM 4380 N N . ALA B 1 100 ? -26.891 -24.312 -7.66 1 89.94 100 ALA B N 1
ATOM 4381 C CA . ALA B 1 100 ? -27.906 -24.891 -8.547 1 89.94 100 ALA B CA 1
ATOM 4382 C C . ALA B 1 100 ? -28.266 -23.906 -9.656 1 89.94 100 ALA B C 1
ATOM 4384 O O . ALA B 1 100 ? -28.594 -24.328 -10.773 1 89.94 100 ALA B O 1
ATOM 4385 N N . LYS B 1 101 ? -28.125 -22.641 -9.383 1 88.31 101 LYS B N 1
ATOM 4386 C CA . LYS B 1 101 ? -28.5 -21.641 -10.367 1 88.31 101 LYS B CA 1
ATOM 4387 C C . LYS B 1 101 ? -27.297 -21.156 -11.156 1 88.31 101 LYS B C 1
ATOM 4389 O O . LYS B 1 101 ? -27.422 -20.266 -12.016 1 88.31 101 LYS B O 1
ATOM 4394 N N . THR B 1 102 ? -26.172 -21.672 -10.883 1 91.94 102 THR B N 1
ATOM 4395 C CA . THR B 1 102 ? -24.938 -21.359 -11.609 1 91.94 102 THR B CA 1
ATOM 4396 C C . THR B 1 102 ? -24.234 -22.641 -12.039 1 91.94 102 THR B C 1
ATOM 4398 O O . THR B 1 102 ? -23.156 -22.953 -11.523 1 91.94 102 THR B O 1
ATOM 4401 N N . PRO B 1 103 ? -24.672 -23.25 -13.023 1 94.06 103 PRO B N 1
ATOM 4402 C CA . PRO B 1 103 ? -24.312 -24.625 -13.359 1 94.06 103 PRO B CA 1
ATOM 4403 C C . PRO B 1 103 ? -22.797 -24.797 -13.547 1 94.06 103 PRO B C 1
ATOM 4405 O O . PRO B 1 103 ? -22.234 -25.828 -13.141 1 94.06 103 PRO B O 1
ATOM 4408 N N . TRP B 1 104 ? -22.141 -23.828 -14.156 1 95.88 104 TRP B N 1
ATOM 4409 C CA . TRP B 1 104 ? -20.734 -24.016 -14.438 1 95.88 104 TRP B CA 1
ATOM 4410 C C . TRP B 1 104 ? -19.938 -24.234 -13.156 1 95.88 104 TRP B C 1
ATOM 4412 O O . TRP B 1 104 ? -18.938 -24.953 -13.141 1 95.88 104 TRP B O 1
ATOM 4422 N N . GLN B 1 105 ? -20.359 -23.719 -12.047 1 96.5 105 GLN B N 1
ATOM 4423 C CA . GLN B 1 105 ? -19.672 -23.859 -10.766 1 96.5 105 GLN B CA 1
ATOM 4424 C C . GLN B 1 105 ? -19.719 -25.297 -10.273 1 96.5 105 GLN B C 1
ATOM 4426 O O . GLN B 1 105 ? -18.812 -25.75 -9.57 1 96.5 105 GLN B O 1
ATOM 4431 N N . THR B 1 106 ? -20.781 -26.016 -10.711 1 97.06 106 THR B N 1
ATOM 4432 C CA . THR B 1 106 ? -20.953 -27.391 -10.242 1 97.06 106 THR B CA 1
ATOM 4433 C C . THR B 1 106 ? -20 -28.328 -10.953 1 97.06 106 THR B C 1
ATOM 4435 O O . THR B 1 106 ? -19.844 -29.484 -10.539 1 97.06 106 THR B O 1
ATOM 4438 N N . TRP B 1 107 ? -19.359 -27.828 -11.938 1 97.62 107 TRP B N 1
ATOM 4439 C CA . TRP B 1 107 ? -18.438 -28.656 -12.711 1 97.62 107 TRP B CA 1
ATOM 4440 C C . TRP B 1 107 ? -17 -28.516 -12.188 1 97.62 107 TRP B C 1
ATOM 4442 O O . TRP B 1 107 ? -16.094 -29.219 -12.633 1 97.62 107 TRP B O 1
ATOM 4452 N N . ARG B 1 108 ? -16.766 -27.641 -11.242 1 98 108 ARG B N 1
ATOM 4453 C CA . ARG B 1 108 ? -15.469 -27.547 -10.578 1 98 108 ARG B CA 1
ATOM 4454 C C . ARG B 1 108 ? -15.297 -28.672 -9.57 1 98 108 ARG B C 1
ATOM 4456 O O . ARG B 1 108 ? -16.203 -28.969 -8.797 1 98 108 ARG B O 1
ATOM 4463 N N . CYS B 1 109 ? -14.141 -29.312 -9.547 1 98.38 109 CYS B N 1
ATOM 4464 C CA . CYS B 1 109 ? -13.891 -30.422 -8.625 1 98.38 109 CYS B CA 1
ATOM 4465 C C . CYS B 1 109 ? -14.078 -29.984 -7.176 1 98.38 109 CYS B C 1
ATOM 4467 O O . CYS B 1 109 ? -14.734 -30.656 -6.391 1 98.38 109 CYS B O 1
ATOM 4469 N N . VAL B 1 110 ? -13.578 -28.766 -6.852 1 98.06 110 VAL B N 1
ATOM 4470 C CA . VAL B 1 110 ? -13.523 -28.266 -5.48 1 98.06 110 VAL B CA 1
ATOM 4471 C C . VAL B 1 110 ? -14.938 -28.031 -4.957 1 98.06 110 VAL B C 1
ATOM 4473 O O . VAL B 1 110 ? -15.188 -28.141 -3.752 1 98.06 110 VAL B O 1
ATOM 4476 N N . THR B 1 111 ? -15.844 -27.75 -5.84 1 97.69 111 THR B N 1
ATOM 4477 C CA . THR B 1 111 ? -17.203 -27.438 -5.422 1 97.69 111 THR B CA 1
ATOM 4478 C C . THR B 1 111 ? -17.828 -28.625 -4.688 1 97.69 111 THR B C 1
ATOM 4480 O O . THR B 1 111 ? -18.625 -28.438 -3.764 1 97.69 111 THR B O 1
ATOM 4483 N N . CYS B 1 112 ? -17.469 -29.812 -5.023 1 97.38 112 CYS B N 1
ATOM 4484 C CA . CYS B 1 112 ? -18.016 -31.016 -4.402 1 97.38 112 CYS B CA 1
ATOM 4485 C C . CYS B 1 112 ? -17.031 -31.609 -3.414 1 97.38 112 CYS B C 1
ATOM 4487 O O . CYS B 1 112 ? -17.422 -32.094 -2.342 1 97.38 112 CYS B O 1
ATOM 4489 N N . HIS B 1 113 ? -15.742 -31.594 -3.748 1 97.75 113 HIS B N 1
ATOM 4490 C CA . HIS B 1 113 ? -14.781 -32.406 -3.014 1 97.75 113 HIS B CA 1
ATOM 4491 C C . HIS B 1 113 ? -14.039 -31.578 -1.977 1 97.75 113 HIS B C 1
ATOM 4493 O O . HIS B 1 113 ? -13.336 -32.125 -1.121 1 97.75 113 HIS B O 1
ATOM 4499 N N . GLY B 1 114 ? -14.125 -30.234 -2.033 1 97.06 114 GLY B N 1
ATOM 4500 C CA . GLY B 1 114 ? -13.664 -29.344 -0.984 1 97.06 114 GLY B CA 1
ATOM 4501 C C . GLY B 1 114 ? -12.203 -28.953 -1.135 1 97.06 114 GLY B C 1
ATOM 4502 O O . GLY B 1 114 ? -11.438 -29.641 -1.815 1 97.06 114 GLY B O 1
ATOM 4503 N N . TRP B 1 115 ? -11.82 -27.953 -0.398 1 97.62 115 TRP B N 1
ATOM 4504 C CA . TRP B 1 115 ? -10.453 -27.438 -0.422 1 97.62 115 TRP B CA 1
ATOM 4505 C C . TRP B 1 115 ? -9.539 -28.266 0.474 1 97.62 115 TRP B C 1
ATOM 4507 O O . TRP B 1 115 ? -8.328 -28.312 0.264 1 97.62 115 TRP B O 1
ATOM 4517 N N . ASP B 1 116 ? -10.148 -28.922 1.478 1 97.06 116 ASP B N 1
ATOM 4518 C CA . ASP B 1 116 ? -9.383 -29.812 2.35 1 97.06 116 ASP B CA 1
ATOM 4519 C C . ASP B 1 116 ? -9.398 -31.25 1.83 1 97.06 116 ASP B C 1
ATOM 4521 O O . ASP B 1 116 ? -8.898 -32.156 2.492 1 97.06 116 ASP B O 1
ATOM 4525 N N . TYR B 1 117 ? -10.055 -31.484 0.702 1 97.88 117 TYR B N 1
ATOM 4526 C CA . TYR B 1 117 ? -10.094 -32.719 -0.059 1 97.88 117 TYR B CA 1
ATOM 4527 C C . TYR B 1 117 ? -10.875 -33.812 0.685 1 97.88 117 TYR B C 1
ATOM 4529 O O . TYR B 1 117 ? -10.734 -35 0.398 1 97.88 117 TYR B O 1
ATOM 4537 N N . LEU B 1 118 ? -11.742 -33.344 1.648 1 97.19 118 LEU B N 1
ATOM 4538 C CA . LEU B 1 118 ? -12.438 -34.344 2.477 1 97.19 118 LEU B CA 1
ATOM 4539 C C . LEU B 1 118 ? -13.938 -34.312 2.182 1 97.19 118 LEU B C 1
ATOM 4541 O O . LEU B 1 118 ? -14.688 -35.094 2.764 1 97.19 118 LEU B O 1
ATOM 4545 N N . GLY B 1 119 ? -14.352 -33.438 1.307 1 96.44 119 GLY B N 1
ATOM 4546 C CA . GLY B 1 119 ? -15.75 -33.406 0.922 1 96.44 119 GLY B CA 1
ATOM 4547 C C . GLY B 1 119 ? -16.688 -33.312 2.109 1 96.44 119 GLY B C 1
ATOM 4548 O O . GLY B 1 119 ? -16.547 -32.469 2.975 1 96.44 119 GLY B O 1
ATOM 4549 N N . ASP B 1 120 ? -17.594 -34.281 2.227 1 95.81 120 ASP B N 1
ATOM 4550 C CA . ASP B 1 120 ? -18.656 -34.25 3.225 1 95.81 120 ASP B CA 1
ATOM 4551 C C . ASP B 1 120 ? -18.125 -34.594 4.613 1 95.81 120 ASP B C 1
ATOM 4553 O O . ASP B 1 120 ? -18.844 -34.5 5.605 1 95.81 120 ASP B O 1
ATOM 4557 N N . LYS B 1 121 ? -16.891 -34.875 4.727 1 95.25 121 LYS B N 1
ATOM 4558 C CA . LYS B 1 121 ? -16.297 -35.219 6.023 1 95.25 121 LYS B CA 1
ATOM 4559 C C . LYS B 1 121 ? -15.359 -34.094 6.496 1 95.25 121 LYS B C 1
ATOM 4561 O O . LYS B 1 121 ? -14.773 -34.188 7.574 1 95.25 121 LYS B O 1
ATOM 4566 N N . GLY B 1 122 ? -15.25 -33.125 5.668 1 95.12 122 GLY B N 1
ATOM 4567 C CA . GLY B 1 122 ? -14.359 -32.031 5.992 1 95.12 122 GLY B CA 1
ATOM 4568 C C . GLY B 1 122 ? -15.078 -30.719 6.164 1 95.12 122 GLY B C 1
ATOM 4569 O O . GLY B 1 122 ? -16.109 -30.641 6.836 1 95.12 122 GLY B O 1
ATOM 4570 N N . ALA B 1 123 ? -14.508 -29.688 5.57 1 91.81 123 ALA B N 1
ATOM 4571 C CA . ALA B 1 123 ? -15.039 -28.328 5.684 1 91.81 123 ALA B CA 1
ATOM 4572 C C . ALA B 1 123 ? -16.438 -28.234 5.078 1 91.81 123 ALA B C 1
ATOM 4574 O O . ALA B 1 123 ? -17.219 -27.344 5.438 1 91.81 123 ALA B O 1
ATOM 4575 N N . PHE B 1 124 ? -16.766 -29.172 4.145 1 92.69 124 PHE B N 1
ATOM 4576 C CA . PHE B 1 124 ? -18.062 -29.156 3.477 1 92.69 124 PHE B CA 1
ATOM 4577 C C . PHE B 1 124 ? -19.031 -30.109 4.164 1 92.69 124 PHE B C 1
ATOM 4579 O O . PHE B 1 124 ? -20 -30.562 3.549 1 92.69 124 PHE B O 1
ATOM 4586 N N . SER B 1 125 ? -18.828 -30.406 5.375 1 93.5 125 SER B N 1
ATOM 4587 C CA . SER B 1 125 ? -19.703 -31.312 6.109 1 93.5 125 SER B CA 1
ATOM 4588 C C . SER B 1 125 ? -20.984 -30.625 6.535 1 93.5 125 SER B C 1
ATOM 4590 O O . SER B 1 125 ? -21.969 -31.281 6.891 1 93.5 125 SER B O 1
ATOM 4592 N N . THR B 1 126 ? -20.922 -29.281 6.555 1 90.25 126 THR B N 1
ATOM 4593 C CA . THR B 1 126 ? -22.094 -28.469 6.891 1 90.25 126 THR B CA 1
ATOM 4594 C C . THR B 1 126 ? -22.078 -27.141 6.137 1 90.25 126 THR B C 1
ATOM 4596 O O . THR B 1 126 ? -21.141 -26.875 5.371 1 90.25 126 THR B O 1
ATOM 4599 N N . GLY B 1 127 ? -23.188 -26.484 6.297 1 88.38 127 GLY B N 1
ATOM 4600 C CA . GLY B 1 127 ? -23.219 -25.141 5.73 1 88.38 127 GLY B CA 1
ATOM 4601 C C . GLY B 1 127 ? -23.672 -25.125 4.285 1 88.38 127 GLY B C 1
ATOM 4602 O O . GLY B 1 127 ? -24.203 -26.109 3.779 1 88.38 127 GLY B O 1
ATOM 4603 N N . GLU B 1 128 ? -23.375 -24.031 3.605 1 86.5 128 GLU B N 1
ATOM 4604 C CA . GLU B 1 128 ? -23.906 -23.781 2.266 1 86.5 128 GLU B CA 1
ATOM 4605 C C . GLU B 1 128 ? -23.188 -24.641 1.223 1 86.5 128 GLU B C 1
ATOM 4607 O O . GLU B 1 128 ? -23.75 -24.953 0.172 1 86.5 128 GLU B O 1
ATOM 4612 N N . ASN B 1 129 ? -22 -25.062 1.549 1 91.31 129 ASN B N 1
ATOM 4613 C CA . ASN B 1 129 ? -21.203 -25.812 0.582 1 91.31 129 ASN B CA 1
ATOM 4614 C C . ASN B 1 129 ? -21.422 -27.328 0.731 1 91.31 129 ASN B C 1
ATOM 4616 O O . ASN B 1 129 ? -20.797 -28.109 0.015 1 91.31 129 ASN B O 1
ATOM 4620 N N . TYR B 1 130 ? -22.344 -27.703 1.687 1 94.19 130 TYR B N 1
ATOM 4621 C CA . TYR B 1 130 ? -22.594 -29.125 1.889 1 94.19 130 TYR B CA 1
ATOM 4622 C C . TYR B 1 130 ? -23.266 -29.75 0.665 1 94.19 130 TYR B C 1
ATOM 4624 O O . TYR B 1 130 ? -24.281 -29.234 0.189 1 94.19 130 TYR B O 1
ATOM 4632 N N . THR B 1 131 ? -22.719 -30.875 0.184 1 94.12 131 THR B N 1
ATOM 4633 C CA . THR B 1 131 ? -23.281 -31.578 -0.968 1 94.12 131 THR B CA 1
ATOM 4634 C C . THR B 1 131 ? -23.484 -33.062 -0.65 1 94.12 131 THR B C 1
ATOM 4636 O O . THR B 1 131 ? -24.172 -33.781 -1.397 1 94.12 131 THR B O 1
ATOM 4639 N N . GLY B 1 132 ? -22.875 -33.469 0.392 1 95.38 132 GLY B N 1
ATOM 4640 C CA . GLY B 1 132 ? -22.938 -34.906 0.736 1 95.38 132 GLY B CA 1
ATOM 4641 C C . GLY B 1 132 ? -21.969 -35.75 -0.073 1 95.38 132 GLY B C 1
ATOM 4642 O O . GLY B 1 132 ? -21.969 -36.969 0.042 1 95.38 132 GLY B O 1
ATOM 4643 N N . ILE B 1 133 ? -21.188 -35.156 -0.815 1 96.88 133 ILE B N 1
ATOM 4644 C CA . ILE B 1 133 ? -20.281 -35.875 -1.716 1 96.88 133 ILE B CA 1
ATOM 4645 C C . ILE B 1 133 ? -18.922 -36.062 -1.042 1 96.88 133 ILE B C 1
ATOM 4647 O O . ILE B 1 133 ? -18.422 -35.125 -0.402 1 96.88 133 ILE B O 1
ATOM 4651 N N . LYS B 1 134 ? -18.328 -37.25 -1.222 1 96.44 134 LYS B N 1
ATOM 4652 C CA . LYS B 1 134 ? -17.078 -37.594 -0.585 1 96.44 134 LYS B CA 1
ATOM 4653 C C . LYS B 1 134 ? -15.922 -36.781 -1.152 1 96.44 134 LYS B C 1
ATOM 4655 O O . LYS B 1 134 ? -15.969 -36.344 -2.303 1 96.44 134 LYS B O 1
ATOM 4660 N N . GLY B 1 135 ? -14.852 -36.656 -0.343 1 97.31 135 GLY B N 1
ATOM 4661 C CA . GLY B 1 135 ? -13.633 -36.031 -0.821 1 97.31 135 GLY B CA 1
ATOM 4662 C C . GLY B 1 135 ? -12.789 -36.969 -1.681 1 97.31 135 GLY B C 1
ATOM 4663 O O . GLY B 1 135 ? -13.203 -38.062 -1.99 1 97.31 135 GLY B O 1
ATOM 4664 N N . VAL B 1 136 ? -11.664 -36.438 -2.045 1 98 136 VAL B N 1
ATOM 4665 C CA . VAL B 1 136 ? -10.812 -37.219 -2.943 1 98 136 VAL B CA 1
ATOM 4666 C C . VAL B 1 136 ? -9.586 -37.719 -2.189 1 98 136 VAL B C 1
ATOM 4668 O O . VAL B 1 136 ? -8.719 -38.375 -2.768 1 98 136 VAL B O 1
ATOM 4671 N N . ALA B 1 137 ? -9.453 -37.469 -0.946 1 95.56 137 ALA B N 1
ATOM 4672 C CA . ALA B 1 137 ? -8.281 -37.844 -0.151 1 95.56 137 ALA B CA 1
ATOM 4673 C C . ALA B 1 137 ? -8.086 -39.344 -0.16 1 95.56 137 ALA B C 1
ATOM 4675 O O . ALA B 1 137 ? -6.957 -39.844 -0.023 1 95.56 137 ALA B O 1
ATOM 4676 N N . GLY B 1 138 ? -9.102 -40.094 -0.346 1 93.12 138 GLY B N 1
ATOM 4677 C CA . GLY B 1 138 ? -9.039 -41.531 -0.368 1 93.12 138 GLY B CA 1
ATOM 4678 C C . GLY B 1 138 ? -8.344 -42.094 -1.6 1 93.12 138 GLY B C 1
ATOM 4679 O O . GLY B 1 138 ? -8.016 -43.281 -1.658 1 93.12 138 GLY B O 1
ATOM 4680 N N . MET B 1 139 ? -8.102 -41.219 -2.508 1 95 139 MET B N 1
ATOM 4681 C CA . MET B 1 139 ? -7.484 -41.656 -3.756 1 95 139 MET B CA 1
ATOM 4682 C C . MET B 1 139 ? -5.965 -41.625 -3.658 1 95 139 MET B C 1
ATOM 4684 O O . MET B 1 139 ? -5.266 -42.031 -4.586 1 95 139 MET B O 1
ATOM 4688 N N . ILE B 1 140 ? -5.488 -41.062 -2.58 1 91.19 140 ILE B N 1
ATOM 4689 C CA . ILE B 1 140 ? -4.043 -41.094 -2.361 1 91.19 140 ILE B CA 1
ATOM 4690 C C . ILE B 1 140 ? -3.541 -42.531 -2.416 1 91.19 140 ILE B C 1
ATOM 4692 O O . ILE B 1 140 ? -4.109 -43.406 -1.776 1 91.19 140 ILE B O 1
ATOM 4696 N N . GLY B 1 141 ? -2.514 -42.781 -3.172 1 86.69 141 GLY B N 1
ATOM 4697 C CA . GLY B 1 141 ? -1.968 -44.125 -3.295 1 86.69 141 GLY B CA 1
ATOM 4698 C C . GLY B 1 141 ? -2.5 -44.875 -4.5 1 86.69 141 GLY B C 1
ATOM 4699 O O . GLY B 1 141 ? -1.943 -45.906 -4.891 1 86.69 141 GLY B O 1
ATOM 4700 N N . SER B 1 142 ? -3.576 -44.406 -5.051 1 94.19 142 SER B N 1
ATOM 4701 C CA . SER B 1 142 ? -4.062 -45 -6.293 1 94.19 142 SER B CA 1
ATOM 4702 C C . SER B 1 142 ? -3.16 -44.625 -7.469 1 94.19 142 SER B C 1
ATOM 4704 O O . SER B 1 142 ? -2.047 -44.125 -7.273 1 94.19 142 SER B O 1
ATOM 4706 N N . THR B 1 143 ? -3.646 -45 -8.664 1 95.12 143 THR B N 1
ATOM 4707 C CA . THR B 1 143 ? -2.881 -44.656 -9.859 1 95.12 143 THR B CA 1
ATOM 4708 C C . THR B 1 143 ? -3.6 -43.594 -10.672 1 95.12 143 THR B C 1
ATOM 4710 O O . THR B 1 143 ? -4.82 -43.438 -10.562 1 95.12 143 THR B O 1
ATOM 4713 N N . ALA B 1 144 ? -2.83 -42.938 -11.422 1 95.06 144 ALA B N 1
ATOM 4714 C CA . ALA B 1 144 ? -3.402 -41.906 -12.281 1 95.06 144 ALA B CA 1
ATOM 4715 C C . ALA B 1 144 ? -4.438 -42.5 -13.234 1 95.06 144 ALA B C 1
ATOM 4717 O O . ALA B 1 144 ? -5.453 -41.844 -13.531 1 95.06 144 ALA B O 1
ATOM 4718 N N . ALA B 1 145 ? -4.199 -43.688 -13.672 1 95.81 145 ALA B N 1
ATOM 4719 C CA . ALA B 1 145 ? -5.117 -44.344 -14.586 1 95.81 145 ALA B CA 1
ATOM 4720 C C . ALA B 1 145 ? -6.469 -44.594 -13.922 1 95.81 145 ALA B C 1
ATOM 4722 O O . ALA B 1 145 ? -7.516 -44.438 -14.555 1 95.81 145 ALA B O 1
ATOM 4723 N N . GLN B 1 146 ? -6.461 -45 -12.695 1 96.94 146 GLN B N 1
ATOM 4724 C CA . GLN B 1 146 ? -7.688 -45.219 -11.945 1 96.94 146 GLN B CA 1
ATOM 4725 C C . GLN B 1 146 ? -8.5 -43.938 -11.781 1 96.94 146 GLN B C 1
ATOM 4727 O O . GLN B 1 146 ? -9.719 -43.938 -11.953 1 96.94 146 GLN B O 1
ATOM 4732 N N . VAL B 1 147 ? -7.832 -42.906 -11.477 1 97.62 147 VAL B N 1
ATOM 4733 C CA . VAL B 1 147 ? -8.508 -41.625 -11.297 1 97.62 147 VAL B CA 1
ATOM 4734 C C . VAL B 1 147 ? -9.055 -41.125 -12.641 1 97.62 147 VAL B C 1
ATOM 4736 O O . VAL B 1 147 ? -10.195 -40.656 -12.711 1 97.62 147 VAL B O 1
ATOM 4739 N N . SER B 1 148 ? -8.266 -41.25 -13.711 1 97.38 148 SER B N 1
ATOM 4740 C CA . SER B 1 148 ? -8.719 -40.844 -15.039 1 97.38 148 SER B CA 1
ATOM 4741 C C . SER B 1 148 ? -9.969 -41.625 -15.453 1 97.38 148 SER B C 1
ATOM 4743 O O . SER B 1 148 ? -10.859 -41.062 -16.094 1 97.38 148 SER B O 1
ATOM 4745 N N . ALA B 1 149 ? -10.023 -42.844 -15.094 1 97.12 149 ALA B N 1
ATOM 4746 C CA . ALA B 1 149 ? -11.195 -43.656 -15.398 1 97.12 149 ALA B CA 1
ATOM 4747 C C . ALA B 1 149 ? -12.43 -43.125 -14.688 1 97.12 149 ALA B C 1
ATOM 4749 O O . ALA B 1 149 ? -13.523 -43.125 -15.258 1 97.12 149 ALA B O 1
ATOM 4750 N N . ILE B 1 150 ? -12.328 -42.719 -13.461 1 97.31 150 ILE B N 1
ATOM 4751 C CA . ILE B 1 150 ? -13.438 -42.156 -12.703 1 97.31 150 ILE B CA 1
ATOM 4752 C C . ILE B 1 150 ? -13.875 -40.844 -13.328 1 97.31 150 ILE B C 1
ATOM 4754 O O . ILE B 1 150 ? -15.07 -40.594 -13.523 1 97.31 150 ILE B O 1
ATOM 4758 N N . LEU B 1 151 ? -12.938 -39.969 -13.688 1 97.75 151 LEU B N 1
ATOM 4759 C CA . LEU B 1 151 ? -13.219 -38.656 -14.266 1 97.75 151 LEU B CA 1
ATOM 4760 C C . LEU B 1 151 ? -13.984 -38.812 -15.578 1 97.75 151 LEU B C 1
ATOM 4762 O O . LEU B 1 151 ? -14.82 -37.969 -15.898 1 97.75 151 LEU B O 1
ATOM 4766 N N . THR B 1 152 ? -13.703 -39.906 -16.312 1 96.81 152 THR B N 1
ATOM 4767 C CA . THR B 1 152 ? -14.258 -40 -17.672 1 96.81 152 THR B CA 1
ATOM 4768 C C . THR B 1 152 ? -15.445 -40.969 -17.688 1 96.81 152 THR B C 1
ATOM 4770 O O . THR B 1 152 ? -15.992 -41.25 -18.75 1 96.81 152 THR B O 1
ATOM 4773 N N . ASP B 1 153 ? -15.789 -41.469 -16.562 1 96.31 153 ASP B N 1
ATOM 4774 C CA . ASP B 1 153 ? -16.969 -42.312 -16.516 1 96.31 153 ASP B CA 1
ATOM 4775 C C . ASP B 1 153 ? -18.25 -41.531 -16.781 1 96.31 153 ASP B C 1
ATOM 4777 O O . ASP B 1 153 ? -18.188 -40.312 -16.969 1 96.31 153 ASP B O 1
ATOM 4781 N N . GLU B 1 154 ? -19.344 -42.156 -16.781 1 93.88 154 GLU B N 1
ATOM 4782 C CA . GLU B 1 154 ? -20.625 -41.531 -17.156 1 93.88 154 GLU B CA 1
ATOM 4783 C C . GLU B 1 154 ? -21.094 -40.562 -16.062 1 93.88 154 GLU B C 1
ATOM 4785 O O . GLU B 1 154 ? -21.75 -39.562 -16.359 1 93.88 154 GLU B O 1
ATOM 4790 N N . LYS B 1 155 ? -20.734 -40.781 -14.852 1 94.38 155 LYS B N 1
ATOM 4791 C CA . LYS B 1 155 ? -21.188 -39.969 -13.734 1 94.38 155 LYS B CA 1
ATOM 4792 C C . LYS B 1 155 ? -20.469 -38.625 -13.695 1 94.38 155 LYS B C 1
ATOM 4794 O O . LYS B 1 155 ? -21.078 -37.594 -13.477 1 94.38 155 LYS B O 1
ATOM 4799 N N . HIS B 1 156 ? -19.203 -38.625 -13.914 1 96.62 156 HIS B N 1
ATOM 4800 C CA . HIS B 1 156 ? -18.422 -37.375 -13.875 1 96.62 156 HIS B CA 1
ATOM 4801 C C . HIS B 1 156 ? -18.422 -36.688 -15.227 1 96.62 156 HIS B C 1
ATOM 4803 O O . HIS B 1 156 ? -18.625 -35.469 -15.297 1 96.62 156 HIS B O 1
ATOM 4809 N N . GLY B 1 157 ? -18.172 -37.5 -16.344 1 95.44 157 GLY B N 1
ATOM 4810 C CA . GLY B 1 157 ? -18.406 -37.031 -17.688 1 95.44 157 GLY B CA 1
ATOM 4811 C C . GLY B 1 157 ? -17.344 -36.031 -18.172 1 95.44 157 GLY B C 1
ATOM 4812 O O . GLY B 1 157 ? -17.562 -35.281 -19.109 1 95.44 157 GLY B O 1
ATOM 4813 N N . TYR B 1 158 ? -16.141 -35.969 -17.703 1 97.25 158 TYR B N 1
ATOM 4814 C CA . TYR B 1 158 ? -15.172 -34.906 -18.031 1 97.25 158 TYR B CA 1
ATOM 4815 C C . TYR B 1 158 ? -14.516 -35.188 -19.375 1 97.25 158 TYR B C 1
ATOM 4817 O O . TYR B 1 158 ? -13.836 -34.312 -19.922 1 97.25 158 TYR B O 1
ATOM 4825 N N . ARG B 1 159 ? -14.688 -36.375 -19.938 1 95.25 159 ARG B N 1
ATOM 4826 C CA . ARG B 1 159 ? -14.125 -36.688 -21.25 1 95.25 159 ARG B CA 1
ATOM 4827 C C . ARG B 1 159 ? -14.625 -35.688 -22.297 1 95.25 159 ARG B C 1
ATOM 4829 O O . ARG B 1 159 ? -13.891 -35.344 -23.234 1 95.25 159 ARG B O 1
ATOM 4836 N N . ASP B 1 160 ? -15.797 -35.188 -22.141 1 94.38 160 ASP B N 1
ATOM 4837 C CA . ASP B 1 160 ? -16.406 -34.25 -23.094 1 94.38 160 ASP B CA 1
ATOM 4838 C C . ASP B 1 160 ? -15.742 -32.875 -23.047 1 94.38 160 ASP B C 1
ATOM 4840 O O . ASP B 1 160 ? -15.898 -32.062 -23.953 1 94.38 160 ASP B O 1
ATOM 4844 N N . PHE B 1 161 ? -14.984 -32.656 -21.953 1 95.94 161 PHE B N 1
ATOM 4845 C CA . PHE B 1 161 ? -14.5 -31.297 -21.75 1 95.94 161 PHE B CA 1
ATOM 4846 C C . PHE B 1 161 ? -12.977 -31.266 -21.75 1 95.94 161 PHE B C 1
ATOM 4848 O O . PHE B 1 161 ? -12.375 -30.234 -22.047 1 95.94 161 PHE B O 1
ATOM 4855 N N . LEU B 1 162 ? -12.336 -32.406 -21.375 1 97.31 162 LEU B N 1
ATOM 4856 C CA . LEU B 1 162 ? -10.906 -32.406 -21.094 1 97.31 162 LEU B CA 1
ATOM 4857 C C . LEU B 1 162 ? -10.156 -33.312 -22.047 1 97.31 162 LEU B C 1
ATOM 4859 O O . LEU B 1 162 ? -10.641 -34.406 -22.375 1 97.31 162 LEU B O 1
ATOM 4863 N N . ASP B 1 163 ? -8.945 -32.906 -22.484 1 96.56 163 ASP B N 1
ATOM 4864 C CA . ASP B 1 163 ? -8.102 -33.75 -23.328 1 96.56 163 ASP B CA 1
ATOM 4865 C C . ASP B 1 163 ? -7.219 -34.656 -22.469 1 96.56 163 ASP B C 1
ATOM 4867 O O . ASP B 1 163 ? -7.305 -34.625 -21.25 1 96.56 163 ASP B O 1
ATOM 4871 N N . ASP B 1 164 ? -6.41 -35.438 -23.094 1 96.5 164 ASP B N 1
ATOM 4872 C CA . ASP B 1 164 ? -5.629 -36.469 -22.406 1 96.5 164 ASP B CA 1
ATOM 4873 C C . ASP B 1 164 ? -4.629 -35.844 -21.438 1 96.5 164 ASP B C 1
ATOM 4875 O O . ASP B 1 164 ? -4.441 -36.344 -20.328 1 96.5 164 ASP B O 1
ATOM 4879 N N . GLN B 1 165 ? -4.035 -34.781 -21.812 1 95.25 165 GLN B N 1
ATOM 4880 C CA . GLN B 1 165 ? -3.051 -34.125 -20.953 1 95.25 165 GLN B CA 1
ATOM 4881 C C . GLN B 1 165 ? -3.707 -33.562 -19.703 1 95.25 165 GLN B C 1
ATOM 4883 O O . GLN B 1 165 ? -3.178 -33.688 -18.594 1 95.25 165 GLN B O 1
ATOM 4888 N N . ALA B 1 166 ? -4.844 -32.906 -19.891 1 97.75 166 ALA B N 1
ATOM 4889 C CA . ALA B 1 166 ? -5.57 -32.344 -18.766 1 97.75 166 ALA B CA 1
ATOM 4890 C C . ALA B 1 166 ? -5.988 -33.438 -17.781 1 97.75 166 ALA B C 1
ATOM 4892 O O . ALA B 1 166 ? -5.82 -33.312 -16.578 1 97.75 166 ALA B O 1
ATOM 4893 N N . LEU B 1 167 ? -6.492 -34.531 -18.359 1 97.94 167 LEU B N 1
ATOM 4894 C CA . LEU B 1 167 ? -6.906 -35.625 -17.516 1 97.94 167 LEU B CA 1
ATOM 4895 C C . LEU B 1 167 ? -5.719 -36.219 -16.766 1 97.94 167 LEU B C 1
ATOM 4897 O O . LEU B 1 167 ? -5.84 -36.562 -15.578 1 97.94 167 LEU B O 1
ATOM 4901 N N . GLU B 1 168 ? -4.656 -36.312 -17.406 1 96.5 168 GLU B N 1
ATOM 4902 C CA . GLU B 1 168 ? -3.445 -36.812 -16.75 1 96.5 168 GLU B CA 1
ATOM 4903 C C . GLU B 1 168 ? -3.004 -35.875 -15.625 1 96.5 168 GLU B C 1
ATOM 4905 O O . GLU B 1 168 ? -2.666 -36.344 -14.531 1 96.5 168 GLU B O 1
ATOM 4910 N N . ASP B 1 169 ? -2.992 -34.594 -15.867 1 97.31 169 ASP B N 1
ATOM 4911 C CA . ASP B 1 169 ? -2.557 -33.594 -14.867 1 97.31 169 ASP B CA 1
ATOM 4912 C C . ASP B 1 169 ? -3.453 -33.656 -13.633 1 97.31 169 ASP B C 1
ATOM 4914 O O . ASP B 1 169 ? -2.961 -33.688 -12.508 1 97.31 169 ASP B O 1
ATOM 4918 N N . ILE B 1 170 ? -4.75 -33.656 -13.82 1 98.44 170 ILE B N 1
ATOM 4919 C CA . ILE B 1 170 ? -5.68 -33.719 -12.703 1 98.44 170 ILE B CA 1
ATOM 4920 C C . ILE B 1 170 ? -5.461 -35.031 -11.93 1 98.44 170 ILE B C 1
ATOM 4922 O O . ILE B 1 170 ? -5.441 -35.031 -10.695 1 98.44 170 ILE B O 1
ATOM 4926 N N . SER B 1 171 ? -5.301 -36.125 -12.672 1 98.12 171 SER B N 1
ATOM 4927 C CA . SER B 1 171 ? -5.09 -37.406 -12.047 1 98.12 171 SER B CA 1
ATOM 4928 C C . SER B 1 171 ? -3.805 -37.438 -11.227 1 98.12 171 SER B C 1
ATOM 4930 O O . SER B 1 171 ? -3.791 -37.938 -10.094 1 98.12 171 SER B O 1
ATOM 4932 N N . ASN B 1 172 ? -2.773 -36.875 -11.789 1 97.06 172 ASN B N 1
ATOM 4933 C CA . ASN B 1 172 ? -1.511 -36.781 -11.062 1 97.06 172 ASN B CA 1
ATOM 4934 C C . ASN B 1 172 ? -1.659 -35.969 -9.781 1 97.06 172 ASN B C 1
ATOM 4936 O O . ASN B 1 172 ? -1.092 -36.344 -8.742 1 97.06 172 ASN B O 1
ATOM 4940 N N . PHE B 1 173 ? -2.398 -34.875 -9.852 1 98 173 PHE B N 1
ATOM 4941 C CA . PHE B 1 173 ? -2.629 -34.062 -8.672 1 98 173 PHE B CA 1
ATOM 4942 C C . PHE B 1 173 ? -3.352 -34.844 -7.59 1 98 173 PHE B C 1
ATOM 4944 O O . PHE B 1 173 ? -2.949 -34.844 -6.426 1 98 173 PHE B O 1
ATOM 4951 N N . ILE B 1 174 ? -4.367 -35.562 -7.953 1 98.06 174 ILE B N 1
ATOM 4952 C CA . ILE B 1 174 ? -5.207 -36.281 -7.004 1 98.06 174 ILE B CA 1
ATOM 4953 C C . ILE B 1 174 ? -4.402 -37.406 -6.348 1 98.06 174 ILE B C 1
ATOM 4955 O O . ILE B 1 174 ? -4.543 -37.656 -5.148 1 98.06 174 ILE B O 1
ATOM 4959 N N . VAL B 1 175 ? -3.539 -37.969 -7.082 1 96.44 175 VAL B N 1
ATOM 4960 C CA . VAL B 1 175 ? -2.84 -39.156 -6.578 1 96.44 175 VAL B CA 1
ATOM 4961 C C . VAL B 1 175 ? -1.59 -38.719 -5.812 1 96.44 175 VAL B C 1
ATOM 4963 O O . VAL B 1 175 ? -1.244 -39.312 -4.789 1 96.44 175 VAL B O 1
ATOM 4966 N N . LYS B 1 176 ? -0.958 -37.656 -6.281 1 94.19 176 LYS B N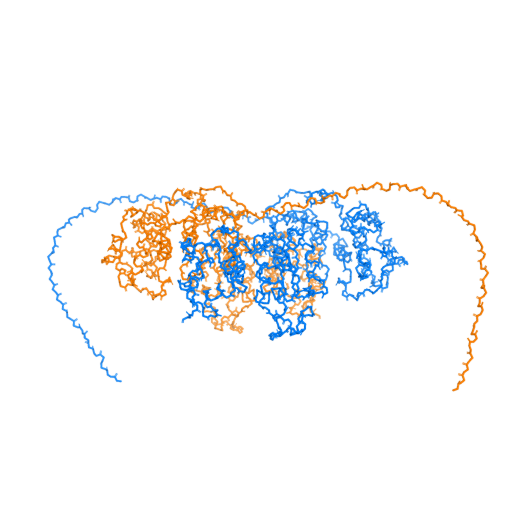 1
ATOM 4967 C CA . LYS B 1 176 ? 0.365 -37.344 -5.746 1 94.19 176 LYS B CA 1
ATOM 4968 C C . LYS B 1 176 ? 0.406 -35.938 -5.164 1 94.19 176 LYS B C 1
ATOM 4970 O O . LYS B 1 176 ? 1.351 -35.562 -4.457 1 94.19 176 LYS B O 1
ATOM 4975 N N . GLY B 1 177 ? -0.581 -35.156 -5.402 1 95.31 177 GLY B N 1
ATOM 4976 C CA . GLY B 1 177 ? -0.45 -33.75 -5.117 1 95.31 177 GLY B CA 1
ATOM 4977 C C . GLY B 1 177 ? -1.244 -33.281 -3.902 1 95.31 177 GLY B C 1
ATOM 4978 O O . GLY B 1 177 ? -1.138 -32.156 -3.469 1 95.31 177 GLY B O 1
ATOM 4979 N N . LEU B 1 178 ? -2.008 -34.188 -3.305 1 96.38 178 LEU B N 1
ATOM 4980 C CA . LEU B 1 178 ? -2.85 -33.812 -2.178 1 96.38 178 LEU B CA 1
ATOM 4981 C C . LEU B 1 178 ? -2.027 -33.688 -0.898 1 96.38 178 LEU B C 1
ATOM 4983 O O . LEU B 1 178 ? -1.26 -34.594 -0.568 1 96.38 178 LEU B O 1
ATOM 4987 N N . VAL B 1 179 ? -2.154 -32.562 -0.29 1 94 179 VAL B N 1
ATOM 4988 C CA . VAL B 1 179 ? -1.586 -32.344 1.037 1 94 179 VAL B CA 1
ATOM 4989 C C . VAL B 1 179 ? -2.615 -32.719 2.105 1 94 179 VAL B C 1
ATOM 4991 O O . VAL B 1 179 ? -3.781 -32.312 2.01 1 94 179 VAL B O 1
ATOM 4994 N N . PRO B 1 180 ? -2.178 -33.594 3.029 1 93.81 180 PRO B N 1
ATOM 4995 C CA . PRO B 1 180 ? -3.1 -33.812 4.141 1 93.81 180 PRO B CA 1
ATOM 4996 C C . PRO B 1 180 ? -3.361 -32.562 4.977 1 93.81 180 PRO B C 1
ATOM 4998 O O . PRO B 1 180 ? -2.635 -32.312 5.934 1 93.81 180 PRO B O 1
ATOM 5001 N N . MET B 1 181 ? -4.375 -31.922 4.758 1 95.31 181 MET B N 1
ATOM 5002 C CA . MET B 1 181 ? -4.621 -30.562 5.242 1 95.31 181 MET B CA 1
ATOM 5003 C C . MET B 1 181 ? -4.711 -30.547 6.766 1 95.31 181 MET B C 1
ATOM 5005 O O . MET B 1 181 ? -4.273 -29.578 7.402 1 95.31 181 MET B O 1
ATOM 5009 N N . ASP B 1 182 ? -5.191 -31.594 7.395 1 94.56 182 ASP B N 1
ATOM 5010 C CA . ASP B 1 182 ? -5.359 -31.625 8.844 1 94.56 182 ASP B CA 1
ATOM 5011 C C . ASP B 1 182 ? -4.012 -31.766 9.555 1 94.56 182 ASP B C 1
ATOM 5013 O O . ASP B 1 182 ? -3.916 -31.562 10.766 1 94.56 182 ASP B O 1
ATOM 5017 N N . ARG B 1 183 ? -3.016 -32.094 8.82 1 95.31 183 ARG B N 1
ATOM 5018 C CA . ARG B 1 183 ? -1.681 -32.188 9.398 1 95.31 183 ARG B CA 1
ATOM 5019 C C . ARG B 1 183 ? -0.926 -30.875 9.305 1 95.31 183 ARG B C 1
ATOM 5021 O O . ARG B 1 183 ? 0.1 -30.703 9.961 1 95.31 183 ARG B O 1
ATOM 5028 N N . VAL B 1 184 ? -1.513 -30.031 8.5 1 97.12 184 VAL B N 1
ATOM 5029 C CA . VAL B 1 184 ? -0.702 -28.844 8.242 1 97.12 184 VAL B CA 1
ATOM 5030 C C . VAL B 1 184 ? -1.479 -27.594 8.641 1 97.12 184 VAL B C 1
ATOM 5032 O O . VAL B 1 184 ? -0.897 -26.516 8.797 1 97.12 184 VAL B O 1
ATOM 5035 N N . ILE B 1 185 ? -2.766 -27.672 8.781 1 97.56 185 ILE B N 1
ATOM 5036 C CA . ILE B 1 185 ? -3.617 -26.578 9.234 1 97.56 185 ILE B CA 1
ATOM 5037 C C . ILE B 1 185 ? -4.465 -27.047 10.422 1 97.56 185 ILE B C 1
ATOM 5039 O O . ILE B 1 185 ? -5.109 -28.094 10.359 1 97.56 185 ILE B O 1
ATOM 5043 N N . ASP B 1 186 ? -4.426 -26.266 11.469 1 96.81 186 ASP B N 1
ATOM 5044 C CA . ASP B 1 186 ? -5.312 -26.547 12.594 1 96.81 186 ASP B CA 1
ATOM 5045 C C . ASP B 1 186 ? -6.766 -26.234 12.234 1 96.81 186 ASP B C 1
ATOM 5047 O O . ASP B 1 186 ? -7.109 -25.078 11.945 1 96.81 186 ASP B O 1
ATOM 5051 N N . ARG B 1 187 ? -7.598 -27.203 12.266 1 94.25 187 ARG B N 1
ATOM 5052 C CA . ARG B 1 187 ? -8.969 -27.062 11.781 1 94.25 187 ARG B CA 1
ATOM 5053 C C . ARG B 1 187 ? -9.75 -26.078 12.633 1 94.25 187 ARG B C 1
ATOM 5055 O O . ARG B 1 187 ? -10.609 -25.344 12.117 1 94.25 187 ARG B O 1
ATOM 5062 N N . ALA B 1 188 ? -9.461 -26 13.859 1 93.19 188 ALA B N 1
ATOM 5063 C CA . ALA B 1 188 ? -10.219 -25.141 14.766 1 93.19 188 ALA B CA 1
ATOM 5064 C C . ALA B 1 188 ? -9.859 -23.672 14.555 1 93.19 188 ALA B C 1
ATOM 5066 O O . ALA B 1 188 ? -10.742 -22.828 14.375 1 93.19 188 ALA B O 1
ATOM 5067 N N . SER B 1 189 ? -8.609 -23.406 14.461 1 94.44 189 SER B N 1
ATOM 5068 C CA . SER B 1 189 ? -8.164 -22.016 14.391 1 94.44 189 SER B CA 1
ATOM 5069 C C . SER B 1 189 ? -7.957 -21.578 12.945 1 94.44 189 SER B C 1
ATOM 5071 O O . SER B 1 189 ? -7.891 -20.391 12.648 1 94.44 189 SER B O 1
ATOM 5073 N N . GLY B 1 190 ? -7.75 -22.562 12.094 1 96.12 190 GLY B N 1
ATOM 5074 C CA . GLY B 1 190 ? -7.453 -22.266 10.703 1 96.12 190 GLY B CA 1
ATOM 5075 C C . GLY B 1 190 ? -6.012 -21.844 10.477 1 96.12 190 GLY B C 1
ATOM 5076 O O . GLY B 1 190 ? -5.641 -21.438 9.375 1 96.12 190 GLY B O 1
ATOM 5077 N N . ARG B 1 191 ? -5.184 -21.938 11.492 1 97.38 191 ARG B N 1
ATOM 5078 C CA . ARG B 1 191 ? -3.801 -21.484 11.398 1 97.38 191 ARG B CA 1
ATOM 5079 C C . ARG B 1 191 ? -2.887 -22.594 10.914 1 97.38 191 ARG B C 1
ATOM 5081 O O . ARG B 1 191 ? -3.117 -23.766 11.219 1 97.38 191 ARG B O 1
ATOM 5088 N N . ALA B 1 192 ? -1.904 -22.219 10.148 1 97.69 192 ALA B N 1
ATOM 5089 C CA . ALA B 1 192 ? -0.886 -23.188 9.742 1 97.69 192 ALA B CA 1
ATOM 5090 C C . ALA B 1 192 ? -0.179 -23.781 10.953 1 97.69 192 ALA B C 1
ATOM 5092 O O . ALA B 1 192 ? 0.12 -23.078 11.922 1 97.69 192 ALA B O 1
ATOM 5093 N N . LEU B 1 193 ? 0.045 -25.062 10.898 1 96.88 193 LEU B N 1
ATOM 5094 C CA . LEU B 1 193 ? 0.719 -25.766 11.992 1 96.88 193 LEU B CA 1
ATOM 5095 C C . LEU B 1 193 ? 2.234 -25.641 11.859 1 96.88 193 LEU B C 1
ATOM 5097 O O . LEU B 1 193 ? 2.926 -26.656 11.695 1 96.88 193 LEU B O 1
ATOM 5101 N N . ILE B 1 194 ? 2.721 -24.469 11.914 1 96.12 194 ILE B N 1
ATOM 5102 C CA . ILE B 1 194 ? 4.133 -24.109 11.906 1 96.12 194 ILE B CA 1
ATOM 5103 C C . ILE B 1 194 ? 4.328 -22.812 12.688 1 96.12 194 ILE B C 1
ATOM 5105 O O . ILE B 1 194 ? 3.393 -22.016 12.844 1 96.12 194 ILE B O 1
ATOM 5109 N N . GLU B 1 195 ? 5.41 -22.562 13.203 1 93.75 195 GLU B N 1
ATOM 5110 C CA . GLU B 1 195 ? 5.684 -21.359 13.969 1 93.75 195 GLU B CA 1
ATOM 5111 C C . GLU B 1 195 ? 5.508 -20.109 13.102 1 93.75 195 GLU B C 1
ATOM 5113 O O . GLU B 1 195 ? 6.02 -20.047 11.984 1 93.75 195 GLU B O 1
ATOM 5118 N N . PRO B 1 196 ? 4.738 -19.156 13.594 1 90.31 196 PRO B N 1
ATOM 5119 C CA . PRO B 1 196 ? 4.578 -17.906 12.844 1 90.31 196 PRO B CA 1
ATOM 5120 C C . PRO B 1 196 ? 5.902 -17.188 12.633 1 90.31 196 PRO B C 1
ATOM 5122 O O . PRO B 1 196 ? 6.793 -17.25 13.477 1 90.31 196 PRO B O 1
ATOM 5125 N N . VAL B 1 197 ? 5.984 -16.547 11.477 1 91.31 197 VAL B N 1
ATOM 5126 C CA . VAL B 1 197 ? 7.191 -15.805 11.133 1 91.31 197 VAL B CA 1
ATOM 5127 C C . VAL B 1 197 ? 6.832 -14.352 10.852 1 91.31 197 VAL B C 1
ATOM 5129 O O . VAL B 1 197 ? 5.691 -14.047 10.484 1 91.31 197 VAL B O 1
ATOM 5132 N N . THR B 1 198 ? 7.785 -13.43 11.008 1 88.19 198 THR B N 1
ATOM 5133 C CA . THR B 1 198 ? 7.543 -12 10.812 1 88.19 198 THR B CA 1
ATOM 5134 C C . THR B 1 198 ? 8.094 -11.539 9.469 1 88.19 198 THR B C 1
ATOM 5136 O O . THR B 1 198 ? 7.945 -10.367 9.102 1 88.19 198 THR B O 1
ATOM 5139 N N . SER B 1 199 ? 8.742 -12.445 8.766 1 90.81 199 SER B N 1
ATOM 5140 C CA . SER B 1 199 ? 9.258 -12.172 7.43 1 90.81 199 SER B CA 1
ATOM 5141 C C . SER B 1 199 ? 9.211 -13.414 6.551 1 90.81 199 SER B C 1
ATOM 5143 O O . SER B 1 199 ? 9.18 -14.539 7.055 1 90.81 199 SER B O 1
ATOM 5145 N N . SER B 1 200 ? 9.062 -13.227 5.305 1 94.19 200 SER B N 1
ATOM 5146 C CA . SER B 1 200 ? 9.062 -14.297 4.316 1 94.19 200 SER B CA 1
ATOM 5147 C C . SER B 1 200 ? 9.734 -13.859 3.021 1 94.19 200 SER B C 1
ATOM 5149 O O . SER B 1 200 ? 9.211 -13 2.307 1 94.19 200 SER B O 1
ATOM 5151 N N . ALA B 1 201 ? 10.852 -14.523 2.719 1 94.62 201 ALA B N 1
ATOM 5152 C CA . ALA B 1 201 ? 11.555 -14.211 1.475 1 94.62 201 ALA B CA 1
ATOM 5153 C C . ALA B 1 201 ? 10.672 -14.5 0.264 1 94.62 201 ALA B C 1
ATOM 5155 O O . ALA B 1 201 ? 10.664 -13.742 -0.705 1 94.62 201 ALA B O 1
ATOM 5156 N N . HIS B 1 202 ? 9.922 -15.555 0.392 1 96.25 202 HIS B N 1
ATOM 5157 C CA . HIS B 1 202 ? 9.07 -15.969 -0.722 1 96.25 202 HIS B CA 1
ATOM 5158 C C . HIS B 1 202 ? 7.938 -14.977 -0.948 1 96.25 202 HIS B C 1
ATOM 5160 O O . HIS B 1 202 ? 7.594 -14.664 -2.092 1 96.25 202 HIS B O 1
ATOM 5166 N N . PHE B 1 203 ? 7.363 -14.477 0.142 1 96.81 203 PHE B N 1
ATOM 5167 C CA . PHE B 1 203 ? 6.34 -13.453 -0.032 1 96.81 203 PHE B CA 1
ATOM 5168 C C . PHE B 1 203 ? 6.945 -12.172 -0.597 1 96.81 203 PHE B C 1
ATOM 5170 O O . PHE B 1 203 ? 6.402 -11.578 -1.531 1 96.81 203 PHE B O 1
ATOM 5177 N N . SER B 1 204 ? 8.078 -11.758 -0.115 1 95 204 SER B N 1
ATOM 5178 C CA . SER B 1 204 ? 8.703 -10.461 -0.377 1 95 204 SER B CA 1
ATOM 5179 C C . SER B 1 204 ? 9.242 -10.383 -1.801 1 95 204 SER B C 1
ATOM 5181 O O . SER B 1 204 ? 9.516 -9.297 -2.309 1 95 204 SER B O 1
ATOM 5183 N N . THR B 1 205 ? 9.367 -11.57 -2.441 1 94.31 205 THR B N 1
ATOM 5184 C CA . THR B 1 205 ? 10.008 -11.523 -3.754 1 94.31 205 THR B CA 1
ATOM 5185 C C . THR B 1 205 ? 9.102 -12.148 -4.812 1 94.31 205 THR B C 1
ATOM 5187 O O . THR B 1 205 ? 9.273 -11.898 -6.008 1 94.31 205 THR B O 1
ATOM 5190 N N . ILE B 1 206 ? 8.141 -12.914 -4.375 1 94.44 206 ILE B N 1
ATOM 5191 C CA . ILE B 1 206 ? 7.305 -13.625 -5.336 1 94.44 206 ILE B CA 1
ATOM 5192 C C . ILE B 1 206 ? 5.891 -13.039 -5.324 1 94.44 206 ILE B C 1
ATOM 5194 O O . ILE B 1 206 ? 5.352 -12.68 -6.371 1 94.44 206 ILE B O 1
ATOM 5198 N N . CYS B 1 207 ? 5.328 -12.844 -4.215 1 95.88 207 CYS B N 1
ATOM 5199 C CA . CYS B 1 207 ? 3.912 -12.523 -4.082 1 95.88 207 CYS B CA 1
ATOM 5200 C C . CYS B 1 207 ? 3.686 -11.016 -4.137 1 95.88 207 CYS B C 1
ATOM 5202 O O . CYS B 1 207 ? 2.652 -10.555 -4.625 1 95.88 207 CYS B O 1
ATOM 5204 N N . VAL B 1 208 ? 4.656 -10.289 -3.697 1 93.56 208 VAL B N 1
ATOM 5205 C CA . VAL B 1 208 ? 4.52 -8.875 -3.371 1 93.56 208 VAL B CA 1
ATOM 5206 C C . VAL B 1 208 ? 4.203 -8.078 -4.637 1 93.56 208 VAL B C 1
ATOM 5208 O O . VAL B 1 208 ? 3.498 -7.07 -4.586 1 93.56 208 VAL B O 1
ATOM 5211 N N . ASN B 1 209 ? 4.648 -8.531 -5.809 1 89.06 209 ASN B N 1
ATOM 5212 C CA . ASN B 1 209 ? 4.516 -7.77 -7.043 1 89.06 209 ASN B CA 1
ATOM 5213 C C . ASN B 1 209 ? 3.049 -7.574 -7.426 1 89.06 209 ASN B C 1
ATOM 5215 O O . ASN B 1 209 ? 2.684 -6.543 -7.992 1 89.06 209 ASN B O 1
ATOM 5219 N N . CYS B 1 210 ? 2.242 -8.523 -7.066 1 92.06 210 CYS B N 1
ATOM 5220 C CA . CYS B 1 210 ? 0.828 -8.422 -7.406 1 92.06 210 CYS B CA 1
ATOM 5221 C C . CYS B 1 210 ? -0.008 -8.109 -6.172 1 92.06 210 CYS B C 1
ATOM 5223 O O . CYS B 1 210 ? -0.999 -7.379 -6.258 1 92.06 210 CYS B O 1
ATOM 5225 N N . HIS B 1 211 ? 0.442 -8.625 -5.023 1 94.94 211 HIS B N 1
ATOM 5226 C CA . HIS B 1 211 ? -0.409 -8.531 -3.844 1 94.94 211 HIS B CA 1
ATOM 5227 C C . HIS B 1 211 ? -0.025 -7.332 -2.982 1 94.94 211 HIS B C 1
ATOM 5229 O O . HIS B 1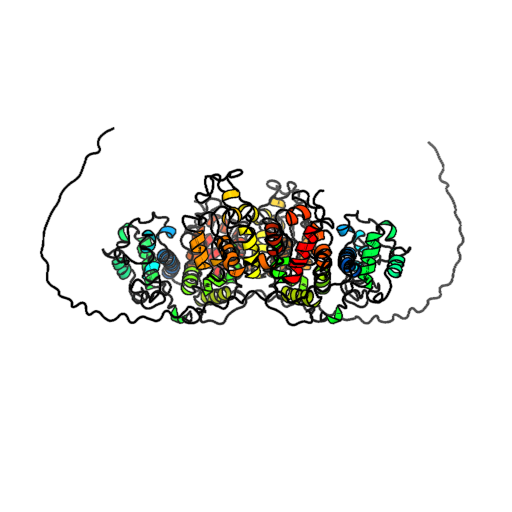 211 ? -0.795 -6.914 -2.115 1 94.94 211 HIS B O 1
ATOM 5235 N N . GLY B 1 212 ? 1.15 -6.785 -3.168 1 92.44 212 GLY B N 1
ATOM 5236 C CA . GLY B 1 212 ? 1.642 -5.715 -2.318 1 92.44 212 GLY B CA 1
ATOM 5237 C C . GLY B 1 212 ? 2.299 -6.211 -1.047 1 92.44 212 GLY B C 1
ATOM 5238 O O . GLY B 1 212 ? 2.061 -7.344 -0.621 1 92.44 212 GLY B O 1
ATOM 5239 N N . SER B 1 213 ? 2.996 -5.336 -0.427 1 90.62 213 SER B N 1
ATOM 5240 C CA . SER B 1 213 ? 3.818 -5.711 0.719 1 90.62 213 SER B CA 1
ATOM 5241 C C . SER B 1 213 ? 2.957 -6.062 1.927 1 90.62 213 SER B C 1
ATOM 5243 O O . SER B 1 213 ? 3.389 -6.812 2.807 1 90.62 213 SER B O 1
ATOM 5245 N N . ASP B 1 214 ? 1.764 -5.547 1.964 1 91.56 214 ASP B N 1
ATOM 5246 C CA . ASP B 1 214 ? 0.896 -5.859 3.096 1 91.56 214 ASP B CA 1
ATOM 5247 C C . ASP B 1 214 ? -0.282 -6.727 2.66 1 91.56 214 ASP B C 1
ATOM 5249 O O . ASP B 1 214 ? -1.237 -6.914 3.416 1 91.56 214 ASP B O 1
ATOM 5253 N N . GLY B 1 215 ? -0.26 -7.156 1.409 1 94.5 215 GLY B N 1
ATOM 5254 C CA . GLY B 1 215 ? -1.268 -8.078 0.909 1 94.5 215 GLY B CA 1
ATOM 5255 C C . GLY B 1 215 ? -2.574 -7.395 0.548 1 94.5 215 GLY B C 1
ATOM 5256 O O . GLY B 1 215 ? -3.592 -8.062 0.342 1 94.5 215 GLY B O 1
ATOM 5257 N N . ARG B 1 216 ? -2.588 -6.035 0.45 1 92.62 216 ARG B N 1
ATOM 5258 C CA . ARG B 1 216 ? -3.857 -5.336 0.275 1 92.62 216 ARG B CA 1
ATOM 5259 C C . ARG B 1 216 ? -3.895 -4.59 -1.055 1 92.62 216 ARG B C 1
ATOM 5261 O O . ARG B 1 216 ? -4.789 -3.777 -1.292 1 92.62 216 ARG B O 1
ATOM 5268 N N . LEU B 1 217 ? -3.01 -4.848 -1.979 1 91.25 217 LEU B N 1
ATOM 5269 C CA . LEU B 1 217 ? -2.883 -4.074 -3.207 1 91.25 217 LEU B CA 1
ATOM 5270 C C . LEU B 1 217 ? -3.98 -4.441 -4.199 1 91.25 217 LEU B C 1
ATOM 5272 O O . LEU B 1 217 ? -4.523 -3.57 -4.883 1 91.25 217 LEU B O 1
ATOM 5276 N N . MET B 1 218 ? -4.316 -5.695 -4.246 1 92.31 218 MET B N 1
ATOM 5277 C CA . MET B 1 218 ? -5.371 -6.125 -5.16 1 92.31 218 MET B CA 1
ATOM 5278 C C . MET B 1 218 ? -6.75 -5.797 -4.59 1 92.31 218 MET B C 1
ATOM 5280 O O . MET B 1 218 ? -7.156 -6.363 -3.574 1 92.31 218 MET B O 1
ATOM 5284 N N . LYS B 1 219 ? -7.52 -4.98 -5.238 1 92.12 219 LYS B N 1
ATOM 5285 C CA . LYS B 1 219 ? -8.805 -4.504 -4.742 1 92.12 219 LYS B CA 1
ATOM 5286 C C . LYS B 1 219 ? -9.93 -5.469 -5.109 1 92.12 219 LYS B C 1
ATOM 5288 O O . LYS B 1 219 ? -11.039 -5.367 -4.578 1 92.12 219 LYS B O 1
ATOM 5293 N N . THR B 1 220 ? -9.641 -6.445 -5.957 1 92.56 220 THR B N 1
ATOM 5294 C CA . THR B 1 220 ? -10.656 -7.352 -6.48 1 92.56 220 THR B CA 1
ATOM 5295 C C . THR B 1 220 ? -10.898 -8.508 -5.516 1 92.56 220 THR B C 1
ATOM 5297 O O . THR B 1 220 ? -11.891 -9.234 -5.645 1 92.56 220 THR B O 1
ATOM 5300 N N . ILE B 1 221 ? -9.969 -8.68 -4.625 1 91.88 221 ILE B N 1
ATOM 5301 C CA . ILE B 1 221 ? -10.086 -9.766 -3.654 1 91.88 221 ILE B CA 1
ATOM 5302 C C . ILE B 1 221 ? -9.93 -9.211 -2.24 1 91.88 221 ILE B C 1
ATOM 5304 O O . ILE B 1 221 ? -9.422 -8.102 -2.055 1 91.88 221 ILE B O 1
ATOM 5308 N N . PRO B 1 222 ? -10.375 -9.961 -1.256 1 92.12 222 PRO B N 1
ATOM 5309 C CA . PRO B 1 222 ? -10.07 -9.539 0.114 1 92.12 222 PRO B CA 1
ATOM 5310 C C . PRO B 1 222 ? -8.57 -9.43 0.378 1 92.12 222 PRO B C 1
ATOM 5312 O O . PRO B 1 222 ? -7.766 -10.039 -0.335 1 92.12 222 PRO B O 1
ATOM 5315 N N . PRO B 1 223 ? -8.258 -8.594 1.412 1 93.56 223 PRO B N 1
ATOM 5316 C CA . PRO B 1 223 ? -6.855 -8.633 1.825 1 93.56 223 PRO B CA 1
ATOM 5317 C C . PRO B 1 223 ? -6.352 -10.062 2.062 1 93.56 223 PRO B C 1
ATOM 5319 O O . PRO B 1 223 ? -7.082 -10.898 2.598 1 93.56 223 PRO B O 1
ATOM 5322 N N . LEU B 1 224 ? -5.145 -10.32 1.608 1 96.31 224 LEU B N 1
ATOM 5323 C CA . LEU B 1 224 ? -4.609 -11.672 1.617 1 96.31 224 LEU B CA 1
ATOM 5324 C C . LEU B 1 224 ? -4.641 -12.266 3.023 1 96.31 224 LEU B C 1
ATOM 5326 O O . LEU B 1 224 ? -4.938 -13.445 3.199 1 96.31 224 LEU B O 1
ATOM 5330 N N . GLY B 1 225 ? -4.258 -11.43 3.992 1 95.62 225 GLY B N 1
ATOM 5331 C CA . GLY B 1 225 ? -4.312 -11.922 5.359 1 95.62 225 GLY B CA 1
ATOM 5332 C C . GLY B 1 225 ? -5.684 -12.438 5.754 1 95.62 225 GLY B C 1
ATOM 5333 O O . GLY B 1 225 ? -5.809 -13.539 6.297 1 95.62 225 GLY B O 1
ATOM 5334 N N . ASP B 1 226 ? -6.688 -11.688 5.438 1 93.44 226 ASP B N 1
ATOM 5335 C CA . ASP B 1 226 ? -8.062 -12.078 5.734 1 93.44 226 ASP B CA 1
ATOM 5336 C C . ASP B 1 226 ? -8.461 -13.336 4.969 1 93.44 226 ASP B C 1
ATOM 5338 O O . ASP B 1 226 ? -9.031 -14.258 5.539 1 93.44 226 ASP B O 1
ATOM 5342 N N . ALA B 1 227 ? -8.125 -13.289 3.713 1 95.06 227 ALA B N 1
ATOM 5343 C CA . ALA B 1 227 ? -8.469 -14.438 2.877 1 95.06 227 ALA B CA 1
ATOM 5344 C C . ALA B 1 227 ? -7.84 -15.711 3.418 1 95.06 227 ALA B C 1
ATOM 5346 O O . ALA B 1 227 ? -8.492 -16.766 3.479 1 95.06 227 ALA B O 1
ATOM 5347 N N . ALA B 1 228 ? -6.594 -15.609 3.836 1 97.62 228 ALA B N 1
ATOM 5348 C CA . ALA B 1 228 ? -5.852 -16.766 4.312 1 97.62 228 ALA B CA 1
ATOM 5349 C C . ALA B 1 228 ? -6.379 -17.234 5.668 1 97.62 228 ALA B C 1
ATOM 5351 O O . ALA B 1 228 ? -6.312 -18.438 5.988 1 97.62 228 ALA B O 1
ATOM 5352 N N . ARG B 1 229 ? -6.895 -16.344 6.457 1 95.06 229 ARG B N 1
ATOM 5353 C CA . ARG B 1 229 ? -7.457 -16.703 7.758 1 95.06 229 ARG B CA 1
ATOM 5354 C C . ARG B 1 229 ? -8.859 -17.266 7.609 1 95.06 229 ARG B C 1
ATOM 5356 O O . ARG B 1 229 ? -9.234 -18.203 8.312 1 95.06 229 ARG B O 1
ATOM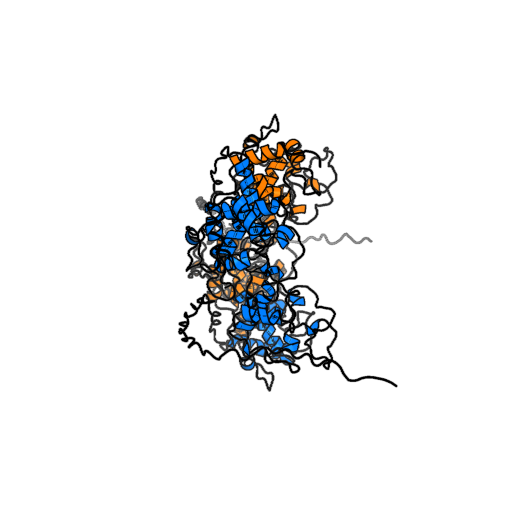 5363 N N . MET B 1 230 ? -9.609 -16.766 6.656 1 91.75 230 MET B N 1
ATOM 5364 C CA . MET B 1 230 ? -11.008 -17.141 6.48 1 91.75 230 MET B CA 1
ATOM 5365 C C . MET B 1 230 ? -11.117 -18.516 5.828 1 91.75 230 MET B C 1
ATOM 5367 O O . MET B 1 230 ? -11.992 -19.312 6.18 1 91.75 230 MET B O 1
ATOM 5371 N N . ASP B 1 231 ? -10.258 -18.719 4.883 1 95.44 231 ASP B N 1
ATOM 5372 C CA . ASP B 1 231 ? -10.234 -20 4.184 1 95.44 231 ASP B CA 1
ATOM 5373 C C . ASP B 1 231 ? -8.797 -20.484 3.963 1 95.44 231 ASP B C 1
ATOM 5375 O O . ASP B 1 231 ? -8.297 -20.453 2.838 1 95.44 231 ASP B O 1
ATOM 5379 N N . PRO B 1 232 ? -8.273 -21.016 5.027 1 97.5 232 PRO B N 1
ATOM 5380 C CA . PRO B 1 232 ? -6.855 -21.375 4.961 1 97.5 232 PRO B CA 1
ATOM 5381 C C . PRO B 1 232 ? -6.59 -22.531 4 1 97.5 232 PRO B C 1
ATOM 5383 O O . PRO B 1 232 ? -5.504 -22.625 3.424 1 97.5 232 PRO B O 1
ATOM 5386 N N . TRP B 1 233 ? -7.598 -23.438 3.791 1 97.94 233 TRP B N 1
ATOM 5387 C CA . TRP B 1 233 ? -7.426 -24.562 2.889 1 97.94 233 TRP B CA 1
ATOM 5388 C C . TRP B 1 233 ? -7.328 -24.094 1.44 1 97.94 233 TRP B C 1
ATOM 5390 O O . TRP B 1 233 ? -6.461 -24.547 0.69 1 97.94 233 TRP B O 1
ATOM 5400 N N . GLN B 1 234 ? -8.172 -23.172 1.07 1 97.88 234 GLN B N 1
ATOM 5401 C CA . GLN B 1 234 ? -8.094 -22.594 -0.267 1 97.88 234 GLN B CA 1
ATOM 5402 C C . GLN B 1 234 ? -6.781 -21.844 -0.469 1 97.88 234 GLN B C 1
ATOM 5404 O O . GLN B 1 234 ? -6.141 -21.969 -1.515 1 97.88 234 GLN B O 1
ATOM 5409 N N . ALA B 1 235 ? -6.426 -21.047 0.519 1 98.25 235 ALA B N 1
ATOM 5410 C CA . ALA B 1 235 ? -5.184 -20.281 0.435 1 98.25 235 ALA B CA 1
ATOM 5411 C C . ALA B 1 235 ? -3.99 -21.188 0.19 1 98.25 235 ALA B C 1
ATOM 5413 O O . ALA B 1 235 ? -3.188 -20.953 -0.714 1 98.25 235 ALA B O 1
ATOM 5414 N N . LEU B 1 236 ? -3.926 -22.266 0.964 1 98.31 236 LEU B N 1
ATOM 5415 C CA . LEU B 1 236 ? -2.807 -23.188 0.821 1 98.31 236 LEU B CA 1
ATOM 5416 C C . LEU B 1 236 ? -2.83 -23.859 -0.546 1 98.31 236 LEU B C 1
ATOM 5418 O O . LEU B 1 236 ? -1.791 -24 -1.195 1 98.31 236 LEU B O 1
ATOM 5422 N N . HIS B 1 237 ? -4 -24.297 -0.973 1 98.44 237 HIS B N 1
ATOM 5423 C CA . HIS B 1 237 ? -4.129 -24.938 -2.275 1 98.44 237 HIS B CA 1
ATOM 5424 C C . HIS B 1 237 ? -3.619 -24.031 -3.391 1 98.44 237 HIS B C 1
ATOM 5426 O O . HIS B 1 237 ? -2.824 -24.469 -4.23 1 98.44 237 HIS B O 1
ATOM 5432 N N . LYS B 1 238 ? -4.02 -22.812 -3.367 1 97.94 238 LYS B N 1
ATOM 5433 C CA . LYS B 1 238 ? -3.641 -21.875 -4.422 1 97.94 238 LYS B CA 1
ATOM 5434 C C . LYS B 1 238 ? -2.16 -21.516 -4.332 1 97.94 238 LYS B C 1
ATOM 5436 O O . LYS B 1 238 ? -1.5 -21.328 -5.355 1 97.94 238 LYS B O 1
ATOM 5441 N N . MET B 1 239 ? -1.654 -21.422 -3.133 1 97.94 239 MET B N 1
ATOM 5442 C CA . MET B 1 239 ? -0.227 -21.141 -2.973 1 97.94 239 MET B CA 1
ATOM 5443 C C . MET B 1 239 ? 0.607 -22.297 -3.531 1 97.94 239 MET B C 1
ATOM 5445 O O . MET B 1 239 ? 1.63 -22.062 -4.18 1 97.94 239 MET B O 1
ATOM 5449 N N . LEU B 1 240 ? 0.125 -23.516 -3.344 1 97.81 240 LEU B N 1
ATOM 5450 C CA . LEU B 1 240 ? 0.854 -24.688 -3.791 1 97.81 240 LEU B CA 1
ATOM 5451 C C . LEU B 1 240 ? 0.78 -24.828 -5.309 1 97.81 240 LEU B C 1
ATOM 5453 O O . LEU B 1 240 ? 1.756 -25.234 -5.945 1 97.81 240 LEU B O 1
ATOM 5457 N N . ASN B 1 241 ? -0.344 -24.422 -5.852 1 97.5 241 ASN B N 1
ATOM 5458 C CA . ASN B 1 241 ? -0.569 -24.828 -7.234 1 97.5 241 ASN B CA 1
ATOM 5459 C C . ASN B 1 241 ? -0.693 -23.641 -8.164 1 97.5 241 ASN B C 1
ATOM 5461 O O . ASN B 1 241 ? -0.598 -23.781 -9.383 1 97.5 241 ASN B O 1
ATOM 5465 N N . GLY B 1 242 ? -0.947 -22.438 -7.566 1 96.06 242 GLY B N 1
ATOM 5466 C CA . GLY B 1 242 ? -1.22 -21.25 -8.375 1 96.06 242 GLY B CA 1
ATOM 5467 C C . GLY B 1 242 ? -2.701 -20.984 -8.547 1 96.06 242 GLY B C 1
ATOM 5468 O O . GLY B 1 242 ? -3.541 -21.734 -8.062 1 96.06 242 GLY B O 1
ATOM 5469 N N . HIS B 1 243 ? -2.982 -19.859 -9.172 1 95.62 243 HIS B N 1
ATOM 5470 C CA . HIS B 1 243 ? -4.348 -19.469 -9.492 1 95.62 243 HIS B CA 1
ATOM 5471 C C . HIS B 1 243 ? -4.691 -19.797 -10.938 1 95.62 243 HIS B C 1
ATOM 5473 O O . HIS B 1 243 ? -3.945 -19.453 -11.852 1 95.62 243 HIS B O 1
ATOM 5479 N N . PRO B 1 244 ? -5.82 -20.469 -11.18 1 96.5 244 PRO B N 1
ATOM 5480 C CA . PRO B 1 244 ? -6.172 -20.859 -12.547 1 96.5 244 PRO B CA 1
ATOM 5481 C C . PRO B 1 244 ? -6.238 -19.672 -13.5 1 96.5 244 PRO B C 1
ATOM 5483 O O . PRO B 1 244 ? -6.883 -18.672 -13.188 1 96.5 244 PRO B O 1
ATOM 5486 N N . GLY B 1 245 ? -5.629 -19.859 -14.547 1 91.75 245 GLY B N 1
ATOM 5487 C CA . GLY B 1 245 ? -5.719 -18.875 -15.609 1 91.75 245 GLY B CA 1
ATOM 5488 C C . GLY B 1 245 ? -4.875 -17.641 -15.344 1 91.75 245 GLY B C 1
ATOM 5489 O O . GLY B 1 245 ? -4.871 -16.703 -16.141 1 91.75 245 GLY B O 1
ATOM 5490 N N . ASP B 1 246 ? -4.227 -17.531 -14.242 1 89.25 246 ASP B N 1
ATOM 5491 C CA . ASP B 1 246 ? -3.377 -16.391 -13.906 1 89.25 246 ASP B CA 1
ATOM 5492 C C . ASP B 1 246 ? -1.926 -16.828 -13.711 1 89.25 246 ASP B C 1
ATOM 5494 O O . ASP B 1 246 ? -1.621 -18.031 -13.742 1 89.25 246 ASP B O 1
ATOM 5498 N N . ALA B 1 247 ? -1.071 -15.867 -13.555 1 86.62 247 ALA B N 1
ATOM 5499 C CA . ALA B 1 247 ? 0.361 -16.156 -13.492 1 86.62 247 ALA B CA 1
ATOM 5500 C C . ALA B 1 247 ? 0.854 -16.188 -12.047 1 86.62 247 ALA B C 1
ATOM 5502 O O . ALA B 1 247 ? 1.971 -15.758 -11.758 1 86.62 247 ALA B O 1
ATOM 5503 N N . MET B 1 248 ? 0.028 -16.609 -11.156 1 92.69 248 MET B N 1
ATOM 5504 C CA . MET B 1 248 ? 0.496 -16.781 -9.781 1 92.69 248 MET B CA 1
ATOM 5505 C C . MET B 1 248 ? 1.45 -17.953 -9.664 1 92.69 248 MET B C 1
ATOM 5507 O O . MET B 1 248 ? 1.082 -19.094 -9.984 1 92.69 248 MET B O 1
ATOM 5511 N N . PRO B 1 249 ? 2.668 -17.766 -9.172 1 93.94 249 PRO B N 1
ATOM 5512 C CA . PRO B 1 249 ? 3.627 -18.875 -9.102 1 93.94 249 PRO B CA 1
ATOM 5513 C C . PRO B 1 249 ? 3.199 -19.969 -8.117 1 93.94 249 PRO B C 1
ATOM 5515 O O . PRO B 1 249 ? 2.666 -19.656 -7.047 1 93.94 249 PRO B O 1
ATOM 5518 N N . ALA B 1 250 ? 3.41 -21.203 -8.523 1 96.12 250 ALA B N 1
ATOM 5519 C CA . ALA B 1 250 ? 3.129 -22.359 -7.676 1 96.12 250 ALA B CA 1
ATOM 5520 C C . ALA B 1 250 ? 4.309 -22.672 -6.758 1 96.12 250 ALA B C 1
ATOM 5522 O O . ALA B 1 250 ? 5.355 -23.125 -7.219 1 96.12 250 ALA B O 1
ATOM 5523 N N . LEU B 1 251 ? 4.125 -22.578 -5.523 1 95.94 251 LEU B N 1
ATOM 5524 C CA . LEU B 1 251 ? 5.211 -22.781 -4.578 1 95.94 251 LEU B CA 1
ATOM 5525 C C . LEU B 1 251 ? 5.496 -24.281 -4.406 1 95.94 251 LEU B C 1
ATOM 5527 O O . LEU B 1 251 ? 6.445 -24.656 -3.721 1 95.94 251 LEU B O 1
ATOM 5531 N N . ARG B 1 252 ? 4.719 -25.078 -5.109 1 94.44 252 ARG B N 1
ATOM 5532 C CA . ARG B 1 252 ? 4.93 -26.516 -5.059 1 94.44 252 ARG B CA 1
ATOM 5533 C C . ARG B 1 252 ? 6.32 -26.875 -5.57 1 94.44 252 ARG B C 1
ATOM 5535 O O . ARG B 1 252 ? 6.793 -28 -5.352 1 94.44 252 ARG B O 1
ATOM 5542 N N . ALA B 1 253 ? 6.918 -25.984 -6.301 1 92 253 ALA B N 1
ATOM 5543 C CA . ALA B 1 253 ? 8.289 -26.203 -6.75 1 92 253 ALA B CA 1
ATOM 5544 C C . ALA B 1 253 ? 9.242 -26.328 -5.562 1 92 253 ALA B C 1
ATOM 5546 O O . ALA B 1 253 ? 10.328 -26.891 -5.688 1 92 253 ALA B O 1
ATOM 5547 N N . PHE B 1 254 ? 8.844 -25.781 -4.406 1 91.94 254 PHE B N 1
ATOM 5548 C CA . PHE B 1 254 ? 9.633 -25.812 -3.182 1 91.94 254 PHE B CA 1
ATOM 5549 C C . PHE B 1 254 ? 9.102 -26.859 -2.219 1 91.94 254 PHE B C 1
ATOM 5551 O O . PHE B 1 254 ? 8.141 -27.562 -2.525 1 91.94 254 PHE B O 1
ATOM 5558 N N . ASP B 1 255 ? 9.812 -26.984 -1.109 1 90.62 255 ASP B N 1
ATOM 5559 C CA . ASP B 1 255 ? 9.336 -27.844 -0.029 1 90.62 255 ASP B CA 1
ATOM 5560 C C . ASP B 1 255 ? 8.031 -27.312 0.564 1 90.62 255 ASP B C 1
ATOM 5562 O O . ASP B 1 255 ? 7.848 -26.094 0.679 1 90.62 255 ASP B O 1
ATOM 5566 N N . VAL B 1 256 ? 7.188 -28.281 0.929 1 92.62 256 VAL B N 1
ATOM 5567 C CA . VAL B 1 256 ? 5.883 -27.922 1.471 1 92.62 256 VAL B CA 1
ATOM 5568 C C . VAL B 1 256 ? 6.066 -27.031 2.699 1 92.62 256 VAL B C 1
ATOM 5570 O O . VAL B 1 256 ? 5.254 -26.141 2.955 1 92.62 256 VAL B O 1
ATOM 5573 N N . ARG B 1 257 ? 7.121 -27.172 3.463 1 93.44 257 ARG B N 1
ATOM 5574 C CA . ARG B 1 257 ? 7.383 -26.359 4.648 1 93.44 257 ARG B CA 1
ATOM 5575 C C . ARG B 1 257 ? 7.555 -24.891 4.281 1 93.44 257 ARG B C 1
ATOM 5577 O O . ARG B 1 257 ? 7.152 -24 5.039 1 93.44 257 ARG B O 1
ATOM 5584 N N . THR B 1 258 ? 8.133 -24.688 3.102 1 94.44 258 THR B N 1
ATOM 5585 C CA . THR B 1 258 ? 8.273 -23.328 2.6 1 94.44 258 THR B CA 1
ATOM 5586 C C . THR B 1 258 ? 6.898 -22.688 2.387 1 94.44 258 THR B C 1
ATOM 5588 O O . THR B 1 258 ? 6.668 -21.547 2.795 1 94.44 258 THR B O 1
ATOM 5591 N N . THR B 1 259 ? 6.043 -23.422 1.795 1 96.62 259 THR B N 1
ATOM 5592 C CA . THR B 1 259 ? 4.699 -22.906 1.538 1 96.62 259 THR B CA 1
ATOM 5593 C C . THR B 1 259 ? 3.955 -22.672 2.848 1 96.62 259 THR B C 1
ATOM 5595 O O . THR B 1 259 ? 3.281 -21.656 3.004 1 96.62 259 THR B O 1
ATOM 5598 N N . LEU B 1 260 ? 4.148 -23.578 3.789 1 97.25 260 LEU B N 1
ATOM 5599 C CA . LEU B 1 260 ? 3.473 -23.438 5.074 1 97.25 260 LEU B CA 1
ATOM 5600 C C . LEU B 1 260 ? 3.992 -22.219 5.836 1 97.25 260 LEU B C 1
ATOM 5602 O O . LEU B 1 260 ? 3.213 -21.484 6.441 1 97.25 260 LEU B O 1
ATOM 5606 N N . SER B 1 261 ? 5.254 -22.016 5.789 1 97.31 261 SER B N 1
ATOM 5607 C CA . SER B 1 261 ? 5.84 -20.844 6.434 1 97.31 261 SER B CA 1
ATOM 5608 C C . SER B 1 261 ? 5.336 -19.562 5.797 1 97.31 261 SER B C 1
ATOM 5610 O O . SER B 1 261 ? 5.039 -18.594 6.5 1 97.31 261 SER B O 1
ATOM 5612 N N . THR B 1 262 ? 5.242 -19.578 4.512 1 97.69 262 THR B N 1
ATOM 5613 C CA . THR B 1 262 ? 4.719 -18.422 3.799 1 97.69 262 THR B CA 1
ATOM 5614 C C . THR B 1 262 ? 3.252 -18.188 4.148 1 97.69 262 THR B C 1
ATOM 5616 O O . THR B 1 262 ? 2.828 -17.047 4.348 1 97.69 262 THR B O 1
ATOM 5619 N N . LEU B 1 263 ? 2.471 -19.234 4.25 1 98.31 263 LEU B N 1
ATOM 5620 C CA . LEU B 1 263 ? 1.08 -19.125 4.676 1 98.31 263 LEU B CA 1
ATOM 5621 C C . LEU B 1 263 ? 0.981 -18.516 6.07 1 98.31 263 LEU B C 1
ATOM 5623 O O . LEU B 1 263 ? 0.161 -17.625 6.305 1 98.31 263 LEU B O 1
ATOM 5627 N N . ALA B 1 264 ? 1.802 -19.016 6.961 1 97.94 264 ALA B N 1
ATOM 5628 C CA . ALA B 1 264 ? 1.805 -18.484 8.328 1 97.94 264 ALA B CA 1
ATOM 5629 C C . ALA B 1 264 ? 2.104 -16.984 8.336 1 97.94 264 ALA B C 1
ATOM 5631 O O . ALA B 1 264 ? 1.478 -16.219 9.078 1 97.94 264 ALA B O 1
ATOM 5632 N N . PHE B 1 265 ? 3.043 -16.641 7.543 1 97.81 265 PHE B N 1
ATOM 5633 C CA . PHE B 1 265 ? 3.348 -15.219 7.414 1 97.81 265 PHE B CA 1
ATOM 5634 C C . PHE B 1 265 ? 2.133 -14.453 6.918 1 97.81 265 PHE B C 1
ATOM 5636 O O . PHE B 1 265 ? 1.758 -13.43 7.5 1 97.81 265 PHE B O 1
ATOM 5643 N N . ILE B 1 266 ? 1.519 -14.875 5.848 1 98.06 266 ILE B N 1
ATOM 5644 C CA . ILE B 1 266 ? 0.386 -14.211 5.207 1 98.06 266 ILE B CA 1
ATOM 5645 C C . ILE B 1 266 ? -0.771 -14.102 6.199 1 98.06 266 ILE B C 1
ATOM 5647 O O . ILE B 1 266 ? -1.451 -13.07 6.254 1 98.06 266 ILE B O 1
ATOM 5651 N N . GLN B 1 267 ? -0.965 -15.117 7.008 1 97.44 267 GLN B N 1
ATOM 5652 C CA . GLN B 1 267 ? -2.037 -15.125 7.996 1 97.44 267 GLN B CA 1
ATOM 5653 C C . GLN B 1 267 ? -1.812 -14.047 9.055 1 97.44 267 GLN B C 1
ATOM 5655 O O . GLN B 1 267 ? -2.738 -13.688 9.781 1 97.44 267 GLN B O 1
ATOM 5660 N N . GLY B 1 268 ? -0.557 -13.586 9.117 1 95.06 268 GLY B N 1
ATOM 5661 C CA . GLY B 1 268 ? -0.226 -12.547 10.078 1 95.06 268 GLY B CA 1
ATOM 5662 C C . GLY B 1 268 ? -0.324 -11.148 9.5 1 95.06 268 GLY B C 1
ATOM 5663 O O . GLY B 1 268 ? -0.175 -10.156 10.227 1 95.06 268 GLY B O 1
ATOM 5664 N N . LEU B 1 269 ? -0.569 -11.062 8.227 1 94.5 269 LEU B N 1
ATOM 5665 C CA . LEU B 1 269 ? -0.703 -9.75 7.609 1 94.5 269 LEU B CA 1
ATOM 5666 C C . LEU B 1 269 ? -1.93 -9.016 8.141 1 94.5 269 LEU B C 1
ATOM 5668 O O . LEU B 1 269 ? -2.912 -9.648 8.539 1 94.5 269 LEU B O 1
ATOM 5672 N N . PRO B 1 270 ? -1.896 -7.711 8.172 1 89.56 270 PRO B N 1
ATOM 5673 C CA . PRO B 1 270 ? -2.992 -6.945 8.773 1 89.56 270 PRO B CA 1
ATOM 5674 C C . PRO B 1 270 ? -4.273 -7.008 7.949 1 89.56 270 PRO B C 1
ATOM 5676 O O . PRO B 1 270 ? -4.219 -7.102 6.719 1 89.56 270 PRO B O 1
ATOM 5679 N N . PRO B 1 271 ? -5.359 -6.945 8.656 1 90.31 271 PRO B N 1
ATOM 5680 C CA . PRO B 1 271 ? -6.633 -6.785 7.957 1 90.31 271 PRO B CA 1
ATOM 5681 C C . PRO B 1 271 ? -6.836 -5.371 7.418 1 90.31 271 PRO B C 1
ATOM 5683 O O . PRO B 1 271 ? -5.996 -4.496 7.637 1 90.31 271 PRO B O 1
ATOM 5686 N N . ARG B 1 272 ? -7.875 -5.27 6.629 1 88.56 272 ARG B N 1
ATOM 5687 C CA . ARG B 1 272 ? -8.273 -3.918 6.246 1 88.56 272 ARG B CA 1
ATOM 5688 C C . ARG B 1 272 ? -8.594 -3.076 7.477 1 88.56 272 ARG B C 1
ATOM 5690 O O . ARG B 1 272 ? -9.297 -3.529 8.375 1 88.56 272 ARG B O 1
ATOM 5697 N N . ASP B 1 273 ? -7.988 -1.924 7.594 1 89.81 273 ASP B N 1
ATOM 5698 C CA . ASP B 1 273 ? -8.258 -1.056 8.734 1 89.81 273 ASP B CA 1
ATOM 5699 C C . ASP B 1 273 ? -9.742 -0.682 8.805 1 89.81 273 ASP B C 1
ATOM 5701 O O . ASP B 1 273 ? -10.273 -0.079 7.867 1 89.81 273 ASP B O 1
ATOM 5705 N N . PRO B 1 274 ? -10.367 -0.997 9.852 1 92.31 274 PRO B N 1
ATOM 5706 C CA . PRO B 1 274 ? -11.812 -0.795 9.883 1 92.31 274 PRO B CA 1
ATOM 5707 C C . PRO B 1 274 ? -12.203 0.681 9.852 1 92.31 274 PRO B C 1
ATOM 5709 O O . PRO B 1 274 ? -13.227 1.041 9.258 1 92.31 274 PRO B O 1
ATOM 5712 N N . LEU B 1 275 ? -11.414 1.516 10.508 1 95.06 275 LEU B N 1
ATOM 5713 C CA . LEU B 1 275 ? -11.766 2.932 10.555 1 95.06 275 LEU B CA 1
ATOM 5714 C C . LEU B 1 275 ? -11.539 3.592 9.195 1 95.06 275 LEU B C 1
ATOM 5716 O O . LEU B 1 275 ? -12.352 4.406 8.758 1 95.06 275 LEU B O 1
ATOM 5720 N N . PHE B 1 276 ? -10.477 3.158 8.594 1 94.5 276 PHE B N 1
ATOM 5721 C CA . PHE B 1 276 ? -10.266 3.613 7.227 1 94.5 276 PHE B CA 1
ATOM 5722 C C . PHE B 1 276 ? -11.398 3.137 6.32 1 94.5 276 PHE B C 1
ATOM 5724 O O . PHE B 1 276 ? -11.898 3.902 5.496 1 94.5 276 PHE B O 1
ATOM 5731 N N . SER B 1 277 ? -11.719 1.917 6.441 1 95.56 277 SER B N 1
ATOM 5732 C CA . SER B 1 277 ? -12.758 1.289 5.633 1 95.56 277 SER B CA 1
ATOM 5733 C C . SER B 1 277 ? -14.094 2.01 5.797 1 95.56 277 SER B C 1
ATOM 5735 O O . SER B 1 277 ? -14.766 2.309 4.809 1 95.56 277 SER B O 1
ATOM 5737 N N . ILE B 1 278 ? -14.445 2.354 7.012 1 97.31 278 ILE B N 1
ATOM 5738 C CA . ILE B 1 278 ? -15.695 3.039 7.305 1 97.31 278 ILE B CA 1
ATOM 5739 C C . ILE B 1 278 ? -15.688 4.43 6.676 1 97.31 278 ILE B C 1
ATOM 5741 O O . ILE B 1 278 ? -16.641 4.828 6.012 1 97.31 278 ILE B O 1
ATOM 5745 N N . ALA B 1 279 ? -14.617 5.156 6.863 1 97.31 279 ALA B N 1
ATOM 5746 C CA . ALA B 1 279 ? -14.508 6.504 6.309 1 97.31 279 ALA B CA 1
ATOM 5747 C C . ALA B 1 279 ? -14.602 6.484 4.789 1 97.31 279 ALA B C 1
ATOM 5749 O O . ALA B 1 279 ? -15.375 7.242 4.195 1 97.31 279 ALA B O 1
ATOM 5750 N N . ARG B 1 280 ? -13.836 5.602 4.18 1 96.94 280 ARG B N 1
ATOM 5751 C CA . ARG B 1 280 ? -13.875 5.508 2.723 1 96.94 280 ARG B CA 1
ATOM 5752 C C . ARG B 1 280 ? -15.25 5.059 2.242 1 96.94 280 ARG B C 1
ATOM 5754 O O . ARG B 1 280 ? -15.734 5.52 1.205 1 96.94 280 ARG B O 1
ATOM 5761 N N . GLY B 1 281 ? -15.875 4.141 2.994 1 98.31 281 GLY B N 1
ATOM 5762 C CA . GLY B 1 281 ? -17.234 3.738 2.682 1 98.31 281 GLY B CA 1
ATOM 5763 C C . GLY B 1 281 ? -18.203 4.902 2.666 1 98.31 281 GLY B C 1
ATOM 5764 O O . GLY B 1 281 ? -19.094 4.961 1.813 1 98.31 281 GLY B O 1
ATOM 5765 N N . GLY B 1 282 ? -18.078 5.777 3.623 1 98.5 282 GLY B N 1
ATOM 5766 C CA . GLY B 1 282 ? -18.891 6.984 3.639 1 98.5 282 GLY B CA 1
ATOM 5767 C C . GLY B 1 282 ? -18.688 7.859 2.416 1 98.5 282 GLY B C 1
ATOM 5768 O O . GLY B 1 282 ? -19.641 8.453 1.904 1 98.5 282 GLY B O 1
ATOM 5769 N N . LYS B 1 283 ? -17.453 7.973 1.98 1 98.25 283 LYS B N 1
ATOM 5770 C CA . LYS B 1 283 ? -17.188 8.719 0.755 1 98.25 283 LYS B CA 1
ATOM 5771 C C . LYS B 1 283 ? -17.844 8.062 -0.451 1 98.25 283 LYS B C 1
ATOM 5773 O O . LYS B 1 283 ? -18.406 8.75 -1.306 1 98.25 283 LYS B O 1
ATOM 5778 N N . LEU B 1 284 ? -17.766 6.715 -0.487 1 98.38 284 LEU B N 1
ATOM 5779 C CA . LEU B 1 284 ? -18.375 5.973 -1.584 1 98.38 284 LEU B CA 1
ATOM 5780 C C . LEU B 1 284 ? -19.891 6.137 -1.574 1 98.38 284 LEU B C 1
ATOM 5782 O O . LEU B 1 284 ? -20.516 6.246 -2.633 1 98.38 284 LEU B O 1
ATOM 5786 N N . TYR B 1 285 ? -20.5 6.168 -0.416 1 98.12 285 TYR B N 1
ATOM 5787 C CA . TYR B 1 285 ? -21.922 6.41 -0.264 1 98.12 285 TYR B CA 1
ATOM 5788 C C . TYR B 1 285 ? -22.312 7.754 -0.865 1 98.12 285 TYR B C 1
ATOM 5790 O O . TYR B 1 285 ? -23.359 7.875 -1.502 1 98.12 285 TYR B O 1
ATOM 5798 N N . ASP B 1 286 ? -21.438 8.727 -0.668 1 97.06 286 ASP B N 1
ATOM 5799 C CA . ASP B 1 286 ? -21.641 10.078 -1.183 1 97.06 286 ASP B CA 1
ATOM 5800 C C . ASP B 1 286 ? -21.5 10.109 -2.703 1 97.06 286 ASP B C 1
ATOM 5802 O O . ASP B 1 286 ? -22.453 10.477 -3.408 1 97.06 286 ASP B O 1
ATOM 5806 N N . ASP B 1 287 ? -20.391 9.68 -3.191 1 96.75 287 ASP B N 1
ATOM 5807 C CA . ASP B 1 287 ? -20.078 9.742 -4.617 1 96.75 287 ASP B CA 1
ATOM 5808 C C . ASP B 1 287 ? -18.953 8.773 -4.973 1 96.75 287 ASP B C 1
ATOM 5810 O O . ASP B 1 287 ? -17.781 9.148 -5.008 1 96.75 287 ASP B O 1
ATOM 5814 N N . TRP B 1 288 ? -19.359 7.504 -5.352 1 97.31 288 TRP B N 1
ATOM 5815 C CA . TRP B 1 288 ? -18.328 6.492 -5.586 1 97.31 288 TRP B CA 1
ATOM 5816 C C . TRP B 1 288 ? -17.578 6.762 -6.891 1 97.31 288 TRP B C 1
ATOM 5818 O O . TRP B 1 288 ? -16.422 6.387 -7.035 1 97.31 288 TRP B O 1
ATOM 5828 N N . ALA B 1 289 ? -18.188 7.441 -7.922 1 95.62 289 ALA B N 1
ATOM 5829 C CA . ALA B 1 289 ? -17.484 7.758 -9.164 1 95.62 289 ALA B CA 1
ATOM 5830 C C . ALA B 1 289 ? -16.359 8.75 -8.922 1 95.62 289 ALA B C 1
ATOM 5832 O O . ALA B 1 289 ? -15.25 8.57 -9.438 1 95.62 289 ALA B O 1
ATOM 5833 N N . ALA B 1 290 ? -16.609 9.75 -8.07 1 95.31 290 ALA B N 1
ATOM 5834 C CA . ALA B 1 290 ? -15.586 10.727 -7.734 1 95.31 290 ALA B CA 1
ATOM 5835 C C . ALA B 1 290 ? -14.453 10.086 -6.938 1 95.31 290 ALA B C 1
ATOM 5837 O O . ALA B 1 290 ? -13.281 10.344 -7.199 1 95.31 290 ALA B O 1
ATOM 5838 N N . GLU B 1 291 ? -14.828 9.273 -5.98 1 96.75 291 GLU B N 1
ATOM 5839 C CA . GLU B 1 291 ? -13.836 8.625 -5.125 1 96.75 291 GLU B CA 1
ATOM 5840 C C . GLU B 1 291 ? -12.945 7.684 -5.93 1 96.75 291 GLU B C 1
ATOM 5842 O O . GLU B 1 291 ? -11.742 7.59 -5.672 1 96.75 291 GLU B O 1
ATOM 5847 N N . LEU B 1 292 ? -13.523 7.031 -6.926 1 96.44 292 LEU B N 1
ATOM 5848 C CA . LEU B 1 292 ? -12.797 6.043 -7.719 1 96.44 292 LEU B CA 1
ATOM 5849 C C . LEU B 1 292 ? -12.234 6.672 -8.984 1 96.44 292 LEU B C 1
ATOM 5851 O O . LEU B 1 292 ? -11.586 5.996 -9.789 1 96.44 292 LEU B O 1
ATOM 5855 N N . LYS B 1 293 ? -12.516 8.008 -9.188 1 95.44 293 LYS B N 1
ATOM 5856 C CA . LYS B 1 293 ? -12.086 8.727 -10.383 1 95.44 293 LYS B CA 1
ATOM 5857 C C . LYS B 1 293 ? -12.539 8.008 -11.648 1 95.44 293 LYS B C 1
ATOM 5859 O O . LYS B 1 293 ? -11.742 7.754 -12.547 1 95.44 293 LYS B O 1
ATOM 5864 N N . THR B 1 294 ? -13.766 7.645 -11.57 1 94.62 294 THR B N 1
ATOM 5865 C CA . THR B 1 294 ? -14.43 6.996 -12.695 1 94.62 294 THR B CA 1
ATOM 5866 C C . THR B 1 294 ? -15.734 7.703 -13.031 1 94.62 294 THR B C 1
ATOM 5868 O O . THR B 1 294 ? -16 8.797 -12.539 1 94.62 294 THR B O 1
ATOM 5871 N N . LYS B 1 295 ? -16.516 7.141 -13.984 1 92.5 295 LYS B N 1
ATOM 5872 C CA . LYS B 1 295 ? -17.766 7.742 -14.406 1 92.5 295 LYS B CA 1
ATOM 5873 C C . LYS B 1 295 ? -18.953 6.816 -14.102 1 92.5 295 LYS B C 1
ATOM 5875 O O . LYS B 1 295 ? -18.781 5.594 -14.07 1 92.5 295 LYS B O 1
ATOM 5880 N N . TYR B 1 296 ? -19.969 7.445 -13.836 1 92.38 296 TYR B N 1
ATOM 5881 C CA . TYR B 1 296 ? -21.203 6.672 -13.711 1 92.38 296 TYR B CA 1
ATOM 5882 C C . TYR B 1 296 ? -21.641 6.129 -15.062 1 92.38 296 TYR B C 1
ATOM 5884 O O . TYR B 1 296 ? -21.266 6.66 -16.109 1 92.38 296 TYR B O 1
ATOM 5892 N N . PRO B 1 297 ? -22.469 5.086 -14.938 1 89.44 297 PRO B N 1
ATOM 5893 C CA . PRO B 1 297 ? -23.125 4.688 -16.188 1 89.44 297 PRO B CA 1
ATOM 5894 C C . PRO B 1 297 ? -23.938 5.816 -16.812 1 89.44 297 PRO B C 1
ATOM 5896 O O . PRO B 1 297 ? -24.5 6.648 -16.094 1 89.44 297 PRO B O 1
ATOM 5899 N N . LYS B 1 298 ? -24 5.781 -18.094 1 86 298 LYS B N 1
ATOM 5900 C CA . LYS B 1 298 ? -24.703 6.828 -18.812 1 86 298 LYS B CA 1
ATOM 5901 C C . LYS B 1 298 ? -26.203 6.781 -18.531 1 86 298 LYS B C 1
ATOM 5903 O O . LYS B 1 298 ? -26.828 7.824 -18.312 1 86 298 LYS B O 1
ATOM 5908 N N . ASP B 1 299 ? -26.719 5.57 -18.469 1 86.25 299 ASP B N 1
ATOM 5909 C CA . ASP B 1 299 ? -28.141 5.402 -18.203 1 86.25 299 ASP B CA 1
ATOM 5910 C C . ASP B 1 299 ? -28.453 5.551 -16.703 1 86.25 299 ASP B C 1
ATOM 5912 O O . ASP B 1 299 ? -27.625 5.172 -15.867 1 86.25 299 ASP B O 1
ATOM 5916 N N . PRO B 1 300 ? -29.641 6.117 -16.422 1 87.75 300 PRO B N 1
ATOM 5917 C CA . PRO B 1 300 ? -30.031 6.227 -15.008 1 87.75 300 PRO B CA 1
ATOM 5918 C C . PRO B 1 300 ? -30.125 4.871 -14.32 1 87.75 300 PRO B C 1
ATOM 5920 O O . PRO B 1 300 ? -30.359 3.852 -14.977 1 87.75 300 PRO B O 1
ATOM 5923 N N . GLN B 1 301 ? -29.891 4.957 -13.039 1 91.12 301 GLN B N 1
ATOM 5924 C CA . GLN B 1 301 ? -30.078 3.742 -12.25 1 91.12 301 GLN B CA 1
ATOM 5925 C C . GLN B 1 301 ? -31.516 3.221 -12.367 1 91.12 301 GLN B C 1
ATOM 5927 O O . GLN B 1 301 ? -32.469 3.961 -12.125 1 91.12 301 GLN B O 1
ATOM 5932 N N . PRO B 1 302 ? -31.625 2 -12.656 1 87.62 302 PRO B N 1
ATOM 5933 C CA . PRO B 1 302 ? -32.969 1.461 -12.977 1 87.62 302 PRO B CA 1
ATOM 5934 C C . PRO B 1 302 ? -33.938 1.543 -11.797 1 87.62 302 PRO B C 1
ATOM 5936 O O . PRO B 1 302 ? -35.125 1.643 -12 1 87.62 302 PRO B O 1
ATOM 5939 N N . ALA B 1 303 ? -33.438 1.516 -10.617 1 89.44 303 ALA B N 1
ATOM 5940 C CA . ALA B 1 303 ? -34.312 1.512 -9.438 1 89.44 303 ALA B CA 1
ATOM 5941 C C . ALA B 1 303 ? -34.656 2.934 -9.016 1 89.44 303 ALA B C 1
ATOM 5943 O O . ALA B 1 303 ? -35.438 3.133 -8.086 1 89.44 303 ALA B O 1
ATOM 5944 N N . TYR B 1 304 ? -34.062 3.92 -9.641 1 88.75 304 TYR B N 1
ATOM 5945 C CA . TYR B 1 304 ? -34.375 5.305 -9.32 1 88.75 304 TYR B CA 1
ATOM 5946 C C . TYR B 1 304 ? -35.781 5.656 -9.812 1 88.75 304 TYR B C 1
ATOM 5948 O O . TYR B 1 304 ? -36.188 5.258 -10.914 1 88.75 304 TYR B O 1
ATOM 5956 N N . PRO B 1 305 ? -36.438 6.41 -9 1 84.06 305 PRO B N 1
ATOM 5957 C CA . PRO B 1 305 ? -37.812 6.75 -9.43 1 84.06 305 PRO B CA 1
ATOM 5958 C C . PRO B 1 305 ? -37.844 7.527 -10.742 1 84.06 305 PRO B C 1
ATOM 5960 O O . PRO B 1 305 ? -37.125 8.523 -10.891 1 84.06 305 PRO B O 1
ATOM 5963 N N . LYS B 1 306 ? -38.656 7.133 -11.695 1 76.38 306 LYS B N 1
ATOM 5964 C CA . LYS B 1 306 ? -38.688 7.66 -13.055 1 76.38 306 LYS B CA 1
ATOM 5965 C C . LYS B 1 306 ? -39.375 9.023 -13.102 1 76.38 306 LYS B C 1
ATOM 5967 O O . LYS B 1 306 ? -39.156 9.797 -14.039 1 76.38 306 LYS B O 1
ATOM 5972 N N . ASP B 1 307 ? -40.25 9.32 -12.164 1 71.06 307 ASP B N 1
ATOM 5973 C CA . ASP B 1 307 ? -41.031 10.547 -12.203 1 71.06 307 ASP B CA 1
ATOM 5974 C C . ASP B 1 307 ? -40.25 11.727 -11.633 1 71.06 307 ASP B C 1
ATOM 5976 O O . ASP B 1 307 ? -40.688 12.875 -11.727 1 71.06 307 ASP B O 1
ATOM 5980 N N . LYS B 1 308 ? -39.188 11.508 -11.094 1 65.38 308 LYS B N 1
ATOM 5981 C CA . LYS B 1 308 ? -38.406 12.586 -10.469 1 65.38 308 LYS B CA 1
ATOM 5982 C C . LYS B 1 308 ? -37.438 13.195 -11.453 1 65.38 308 LYS B C 1
ATOM 5984 O O . LYS B 1 308 ? -36.875 12.5 -12.312 1 65.38 308 LYS B O 1
ATOM 5989 N N . LYS B 1 309 ? -37.688 14.555 -11.531 1 56.06 309 LYS B N 1
ATOM 5990 C CA . LYS B 1 309 ? -36.719 15.273 -12.359 1 56.06 309 LYS B CA 1
ATOM 5991 C C . LYS B 1 309 ? -35.312 14.883 -12.008 1 56.06 309 LYS B C 1
ATOM 5993 O O . LYS B 1 309 ? -34.906 14.922 -10.844 1 56.06 309 LYS B O 1
ATOM 5998 N N . VAL B 1 310 ? -34.844 13.961 -12.727 1 57 310 VAL B N 1
ATOM 5999 C CA . VAL B 1 310 ? -33.469 13.523 -12.516 1 57 310 VAL B CA 1
ATOM 6000 C C . VAL B 1 310 ? -32.5 14.594 -13.023 1 57 310 VAL B C 1
ATOM 6002 O O . VAL B 1 310 ? -32.656 15.102 -14.141 1 57 310 VAL B O 1
ATOM 6005 N N . GLU B 1 311 ? -32.312 15.641 -12.258 1 52.12 311 GLU B N 1
ATOM 6006 C CA . GLU B 1 311 ? -31.203 16.328 -12.922 1 52.12 311 GLU B CA 1
ATOM 6007 C C . GLU B 1 311 ? -30.422 15.367 -13.812 1 52.12 311 GLU B C 1
ATOM 6009 O O . GLU B 1 311 ? -30.469 14.148 -13.625 1 52.12 311 GLU B O 1
ATOM 6014 N N . THR B 1 312 ? -29.625 15.719 -14.594 1 50.34 312 THR B N 1
ATOM 6015 C CA . THR B 1 312 ? -28.969 14.875 -15.586 1 50.34 312 THR B CA 1
ATOM 6016 C C . THR B 1 312 ? -28.516 13.555 -14.969 1 50.34 312 THR B C 1
ATOM 6018 O O . THR B 1 312 ? -28.141 13.508 -13.797 1 50.34 312 THR B O 1
ATOM 6021 N N . GLY B 1 313 ? -28.781 12.266 -15.664 1 52.25 313 GLY B N 1
ATOM 6022 C CA . GLY B 1 313 ? -28.406 10.859 -15.719 1 52.25 313 GLY B CA 1
ATOM 6023 C C . GLY B 1 313 ? -27.453 10.461 -14.609 1 52.25 313 GLY B C 1
ATOM 6024 O O . GLY B 1 313 ? -27.797 10.523 -13.43 1 52.25 313 GLY B O 1
ATOM 6025 N N . SER B 1 314 ? -26.203 10.398 -14.5 1 70.19 314 SER B N 1
ATOM 6026 C CA . SER B 1 314 ? -25 9.812 -13.938 1 70.19 314 SER B CA 1
ATOM 6027 C C . SER B 1 314 ? -24.969 9.945 -12.414 1 70.19 314 SER B C 1
ATOM 6029 O O . SER B 1 314 ? -24.5 9.047 -11.719 1 70.19 314 SER B O 1
ATOM 6031 N N . ASN B 1 315 ? -25.984 10.773 -11.805 1 83.38 315 ASN B N 1
ATOM 6032 C CA . ASN B 1 315 ? -25.938 10.953 -10.359 1 83.38 315 ASN B CA 1
ATOM 6033 C C . ASN B 1 315 ? -26.938 10.047 -9.648 1 83.38 315 ASN B C 1
ATOM 6035 O O . ASN B 1 315 ? -26.875 9.867 -8.43 1 83.38 315 ASN B O 1
ATOM 6039 N N . THR B 1 316 ? -27.906 9.453 -10.461 1 89.81 316 THR B N 1
ATOM 6040 C CA . THR B 1 316 ? -28.891 8.547 -9.883 1 89.81 316 THR B CA 1
ATOM 6041 C C . THR B 1 316 ? -28.203 7.309 -9.305 1 89.81 316 THR B C 1
ATOM 6043 O O . THR B 1 316 ? -28.828 6.551 -8.547 1 89.81 316 THR B O 1
ATOM 6046 N N . TRP B 1 317 ? -26.953 7.164 -9.602 1 93.12 317 TRP B N 1
ATOM 6047 C CA . TRP B 1 317 ? -26.203 6.008 -9.141 1 93.12 317 TRP B CA 1
ATOM 6048 C C . TRP B 1 317 ? -25.594 6.266 -7.762 1 93.12 317 TRP B C 1
ATOM 6050 O O . TRP B 1 317 ? -25.062 5.352 -7.129 1 93.12 317 TRP B O 1
ATOM 6060 N N . ARG B 1 318 ? -25.75 7.508 -7.305 1 93.44 318 ARG B N 1
ATOM 6061 C CA . ARG B 1 318 ? -25.266 7.82 -5.961 1 93.44 318 ARG B CA 1
ATOM 6062 C C . ARG B 1 318 ? -26.219 7.258 -4.902 1 93.44 318 ARG B C 1
ATOM 6064 O O . ARG B 1 318 ? -27.422 7.438 -4.984 1 93.44 318 ARG B O 1
ATOM 6071 N N . CYS B 1 319 ? -25.609 6.609 -3.891 1 95.56 319 CYS B N 1
ATOM 6072 C CA . CYS B 1 319 ? -26.406 6.012 -2.834 1 95.56 319 CYS B CA 1
ATOM 6073 C C . CYS B 1 319 ? -27.297 7.062 -2.162 1 95.56 319 CYS B C 1
ATOM 6075 O O . CYS B 1 319 ? -28.469 6.805 -1.877 1 95.56 319 CYS B O 1
ATOM 6077 N N . VAL B 1 320 ? -26.781 8.234 -1.956 1 94.06 320 VAL B N 1
ATOM 6078 C CA . VAL B 1 320 ? -27.406 9.289 -1.174 1 94.06 320 VAL B CA 1
ATOM 6079 C C . VAL B 1 320 ? -28.672 9.773 -1.889 1 94.06 320 VAL B C 1
ATOM 6081 O O . VAL B 1 320 ? -29.625 10.234 -1.247 1 94.06 320 VAL B O 1
ATOM 6084 N N . GLU B 1 321 ? -28.688 9.664 -3.162 1 91 321 GLU B N 1
ATOM 6085 C CA . GLU B 1 321 ? -29.828 10.164 -3.922 1 91 321 GLU B CA 1
ATOM 6086 C C . GLU B 1 321 ? -31.094 9.336 -3.645 1 91 321 GLU B C 1
ATOM 6088 O O . GLU B 1 321 ? -32.219 9.836 -3.768 1 91 321 GLU B O 1
ATOM 6093 N N . CYS B 1 322 ? -30.922 8.148 -3.283 1 92.12 322 CYS B N 1
ATOM 6094 C CA . CYS B 1 322 ? -32.031 7.277 -2.957 1 92.12 322 CYS B CA 1
ATOM 6095 C C . CYS B 1 322 ? -32.188 7.137 -1.448 1 92.12 322 CYS B C 1
ATOM 6097 O O . CYS B 1 322 ? -33.312 7.18 -0.932 1 92.12 322 CYS B O 1
ATOM 6099 N N . HIS B 1 323 ? -31.078 7.043 -0.724 1 95.56 323 HIS B N 1
ATOM 6100 C CA . HIS B 1 323 ? -31.156 6.648 0.678 1 95.56 323 HIS B CA 1
ATOM 6101 C C . HIS B 1 323 ? -31 7.852 1.599 1 95.56 323 HIS B C 1
ATOM 6103 O O . HIS B 1 323 ? -31.203 7.746 2.811 1 95.56 323 HIS B O 1
ATOM 6109 N N . GLY B 1 324 ? -30.625 8.961 1.034 1 94.06 324 GLY B N 1
ATOM 6110 C CA . GLY B 1 324 ? -30.688 10.227 1.744 1 94.06 324 GLY B CA 1
ATOM 6111 C C . GLY B 1 324 ? -29.422 10.539 2.52 1 94.06 324 GLY B C 1
ATOM 6112 O O . GLY B 1 324 ? -28.672 9.633 2.908 1 94.06 324 GLY B O 1
ATOM 6113 N N . TRP B 1 325 ? -29.266 11.781 2.869 1 95.5 325 TRP B N 1
ATOM 6114 C CA . TRP B 1 325 ? -28.125 12.25 3.643 1 95.5 325 TRP B CA 1
ATOM 6115 C C . TRP B 1 325 ? -28.297 11.922 5.121 1 95.5 325 TRP B C 1
ATOM 6117 O O . TRP B 1 325 ? -27.312 11.805 5.855 1 95.5 325 TRP B O 1
ATOM 6127 N N . ASP B 1 326 ? -29.516 11.75 5.57 1 95.69 326 ASP B N 1
ATOM 6128 C CA . ASP B 1 326 ? -29.766 11.398 6.965 1 95.69 326 ASP B CA 1
ATOM 6129 C C . ASP B 1 326 ? -29.953 9.898 7.129 1 95.69 326 ASP B C 1
ATOM 6131 O O . ASP B 1 326 ? -30.328 9.43 8.203 1 95.69 326 ASP B O 1
ATOM 6135 N N . TYR B 1 327 ? -29.781 9.117 6.07 1 97.25 327 TYR B N 1
ATOM 6136 C CA . TYR B 1 327 ? -29.781 7.66 6.02 1 97.25 327 TYR B CA 1
ATOM 6137 C C . TYR B 1 327 ? -31.188 7.105 6.238 1 97.25 327 TYR B C 1
ATOM 6139 O O . TYR B 1 327 ? -31.344 5.922 6.535 1 97.25 327 TYR B O 1
ATOM 6147 N N . LYS B 1 328 ? -32.219 8.008 6.148 1 95.69 328 LYS B N 1
ATOM 6148 C CA . LYS B 1 328 ? -33.562 7.586 6.445 1 95.69 328 LYS B CA 1
ATOM 6149 C C . LYS B 1 328 ? -34.406 7.457 5.172 1 95.69 328 LYS B C 1
ATOM 6151 O O . LYS B 1 328 ? -35.594 7.191 5.23 1 95.69 328 LYS B O 1
ATOM 6156 N N . GLY B 1 329 ? -33.75 7.66 4.082 1 93.06 329 GLY B N 1
ATOM 6157 C CA . GLY B 1 329 ? -34.438 7.52 2.809 1 93.06 329 GLY B CA 1
ATOM 6158 C C . GLY B 1 329 ? -34.781 8.852 2.156 1 93.06 329 GLY B C 1
ATOM 6159 O O . GLY B 1 329 ? -34.75 9.898 2.811 1 93.06 329 GLY B O 1
ATOM 6160 N N . ALA B 1 330 ? -35 8.805 0.902 1 83.06 330 ALA B N 1
ATOM 6161 C CA . ALA B 1 330 ? -35.375 9.945 0.07 1 83.06 330 ALA B CA 1
ATOM 6162 C C . ALA B 1 330 ? -36.188 9.492 -1.146 1 83.06 330 ALA B C 1
ATOM 6164 O O . ALA B 1 330 ? -36.031 8.367 -1.616 1 83.06 330 ALA B O 1
ATOM 6165 N N . ASN B 1 331 ? -37.094 10.344 -1.581 1 78.56 331 ASN B N 1
ATOM 6166 C CA . ASN B 1 331 ? -37.812 10.117 -2.814 1 78.56 331 ASN B CA 1
ATOM 6167 C C . ASN B 1 331 ? -38.625 8.812 -2.76 1 78.56 331 ASN B C 1
ATOM 6169 O O . ASN B 1 331 ? -38.656 8.062 -3.736 1 78.56 331 ASN B O 1
ATOM 6173 N N . GLY B 1 332 ? -39.062 8.398 -1.663 1 83.44 332 GLY B N 1
ATOM 6174 C CA . GLY B 1 332 ? -39.875 7.223 -1.514 1 83.44 332 GLY B CA 1
ATOM 6175 C C . GLY B 1 332 ? -39.094 5.949 -1.312 1 83.44 332 GLY B C 1
ATOM 6176 O O . GLY B 1 332 ? -39.656 4.859 -1.228 1 83.44 332 GLY B O 1
ATOM 6177 N N . ILE B 1 333 ? -37.844 6.109 -1.322 1 91 333 ILE B N 1
ATOM 6178 C CA . ILE B 1 333 ? -37 4.949 -1.122 1 91 333 ILE B CA 1
ATOM 6179 C C . ILE B 1 333 ? -36.531 4.891 0.334 1 91 333 ILE B C 1
ATOM 6181 O O . ILE B 1 333 ? -36.188 5.914 0.928 1 91 333 ILE B O 1
ATOM 6185 N N . ARG B 1 334 ? -36.531 3.695 0.867 1 93.25 334 ARG B N 1
ATOM 6186 C CA . ARG B 1 334 ? -36.219 3.484 2.273 1 93.25 334 ARG B CA 1
ATOM 6187 C C . ARG B 1 334 ? -34.75 3.818 2.547 1 93.25 334 ARG B C 1
ATOM 6189 O O . ARG B 1 334 ? -33.906 3.695 1.661 1 93.25 334 ARG B O 1
ATOM 6196 N N . GLY B 1 335 ? -34.5 4.203 3.822 1 96.06 335 GLY B N 1
ATOM 6197 C CA . GLY B 1 335 ? -33.156 4.465 4.242 1 96.06 335 GLY B CA 1
ATOM 6198 C C . GLY B 1 335 ? -32.375 3.205 4.562 1 96.06 335 GLY B C 1
ATOM 6199 O O . GLY B 1 335 ? -32.812 2.1 4.238 1 96.06 335 GLY B O 1
ATOM 6200 N N . ILE B 1 336 ? -31.172 3.412 5.082 1 97.19 336 ILE B N 1
ATOM 6201 C CA . ILE B 1 336 ? -30.297 2.273 5.312 1 97.19 336 ILE B CA 1
ATOM 6202 C C . ILE B 1 336 ? -30.125 2.051 6.812 1 97.19 336 ILE B C 1
ATOM 6204 O O . ILE B 1 336 ? -29.328 1.206 7.234 1 97.19 336 ILE B O 1
ATOM 6208 N N . ARG B 1 337 ? -30.859 2.707 7.652 1 96 337 ARG B N 1
ATOM 6209 C CA . ARG B 1 337 ? -30.719 2.635 9.102 1 96 337 ARG B CA 1
ATOM 6210 C C . ARG B 1 337 ? -30.969 1.22 9.609 1 96 337 ARG B C 1
ATOM 6212 O O . ARG B 1 337 ? -30.375 0.79 10.594 1 96 337 ARG B O 1
ATOM 6219 N N . THR B 1 338 ? -31.766 0.475 8.953 1 94.81 338 THR B N 1
ATOM 6220 C CA . THR B 1 338 ? -32.156 -0.863 9.391 1 94.81 338 THR B CA 1
ATOM 6221 C C . THR B 1 338 ? -31 -1.849 9.188 1 94.81 338 THR B C 1
ATOM 6223 O O . THR B 1 338 ? -31.031 -2.967 9.703 1 94.81 338 THR B O 1
ATOM 6226 N N . MET B 1 339 ? -30.031 -1.424 8.516 1 96.56 339 MET B N 1
ATOM 6227 C CA . MET B 1 339 ? -28.938 -2.334 8.211 1 96.56 339 MET B CA 1
ATOM 6228 C C . MET B 1 339 ? -27.781 -2.143 9.195 1 96.56 339 MET B C 1
ATOM 6230 O O . MET B 1 339 ? -26.766 -2.828 9.109 1 96.56 339 MET B O 1
ATOM 6234 N N . VAL B 1 340 ? -27.922 -1.244 10.094 1 96.62 340 VAL B N 1
ATOM 6235 C CA . VAL B 1 340 ? -26.891 -1.035 11.109 1 96.62 340 VAL B CA 1
ATOM 6236 C C . VAL B 1 340 ? -26.625 -2.344 11.852 1 96.62 340 VAL B C 1
ATOM 6238 O O . VAL B 1 340 ? -27.562 -3.027 12.273 1 96.62 340 VAL B O 1
ATOM 6241 N N . GLY B 1 341 ? -25.375 -2.783 11.906 1 95.94 341 GLY B N 1
ATOM 6242 C CA . GLY B 1 341 ? -25 -3.963 12.664 1 95.94 341 GLY B CA 1
ATOM 6243 C C . GLY B 1 341 ? -24.984 -5.23 11.836 1 95.94 341 GLY B C 1
ATOM 6244 O O . GLY B 1 341 ? -24.469 -6.262 12.266 1 95.94 341 GLY B O 1
ATOM 6245 N N . ALA B 1 342 ? -25.609 -5.121 10.68 1 95.88 342 ALA B N 1
ATOM 6246 C CA . ALA B 1 342 ? -25.594 -6.297 9.805 1 95.88 342 ALA B CA 1
ATOM 6247 C C . ALA B 1 342 ? -24.172 -6.648 9.375 1 95.88 342 ALA B C 1
ATOM 6249 O O . ALA B 1 342 ? -23.328 -5.766 9.227 1 95.88 342 ALA B O 1
ATOM 6250 N N . HIS B 1 343 ? -23.938 -7.891 9.195 1 93.81 343 HIS B N 1
ATOM 6251 C CA . HIS B 1 343 ? -22.625 -8.312 8.727 1 93.81 343 HIS B CA 1
ATOM 6252 C C . HIS B 1 343 ? -22.328 -7.773 7.332 1 93.81 343 HIS B C 1
ATOM 6254 O O . HIS B 1 343 ? -23.203 -7.797 6.457 1 93.81 343 HIS B O 1
ATOM 6260 N N . PRO B 1 344 ? -21.109 -7.379 7.117 1 93.38 344 PRO B N 1
ATOM 6261 C CA . PRO B 1 344 ? -20.766 -6.77 5.828 1 93.38 344 PRO B CA 1
ATOM 6262 C C . PRO B 1 344 ? -21.062 -7.695 4.645 1 93.38 344 PRO B C 1
ATOM 6264 O O . PRO B 1 344 ? -21.469 -7.23 3.582 1 93.38 344 PRO B O 1
ATOM 6267 N N . SER B 1 345 ? -20.891 -8.992 4.82 1 90.75 345 SER B N 1
ATOM 6268 C CA . SER B 1 345 ? -21.141 -9.93 3.725 1 90.75 345 SER B CA 1
ATOM 6269 C C . SER B 1 345 ? -22.609 -9.906 3.299 1 90.75 345 SER B C 1
ATOM 6271 O O . SER B 1 345 ? -22.906 -10.039 2.113 1 90.75 345 SER B O 1
ATOM 6273 N N . ALA B 1 346 ? -23.516 -9.742 4.234 1 94.12 346 ALA B N 1
ATOM 6274 C CA . ALA B 1 346 ? -24.938 -9.648 3.928 1 94.12 346 ALA B CA 1
ATOM 6275 C C . ALA B 1 346 ? -25.25 -8.375 3.152 1 94.12 346 ALA B C 1
ATOM 6277 O O . ALA B 1 346 ? -26.062 -8.383 2.229 1 94.12 346 ALA B O 1
ATOM 6278 N N . ILE B 1 347 ? -24.562 -7.355 3.516 1 97.38 347 ILE B N 1
ATOM 6279 C CA . ILE B 1 347 ? -24.781 -6.07 2.861 1 97.38 347 ILE B CA 1
ATOM 6280 C C . ILE B 1 347 ? -24.219 -6.109 1.446 1 97.38 347 ILE B C 1
ATOM 6282 O O . ILE B 1 347 ? -24.812 -5.57 0.512 1 97.38 347 ILE B O 1
ATOM 6286 N N . ILE B 1 348 ? -23.094 -6.75 1.278 1 96.75 348 ILE B N 1
ATOM 6287 C CA . ILE B 1 348 ? -22.5 -6.891 -0.043 1 96.75 348 ILE B CA 1
ATOM 6288 C C . ILE B 1 348 ? -23.469 -7.625 -0.973 1 96.75 348 ILE B C 1
ATOM 6290 O O . ILE B 1 348 ? -23.609 -7.25 -2.139 1 96.75 348 ILE B O 1
ATOM 6294 N N . LYS B 1 349 ? -24.125 -8.617 -0.479 1 93.88 349 LYS B N 1
ATOM 6295 C CA . LYS B 1 349 ? -25.109 -9.336 -1.278 1 93.88 349 LYS B CA 1
ATOM 6296 C C . LYS B 1 349 ? -26.234 -8.406 -1.756 1 93.88 349 LYS B C 1
ATOM 6298 O O . LYS B 1 349 ? -26.656 -8.484 -2.908 1 93.88 349 LYS B O 1
ATOM 6303 N N . VAL B 1 350 ? -26.656 -7.508 -0.896 1 96.19 350 VAL B N 1
ATOM 6304 C CA . VAL B 1 350 ? -27.688 -6.539 -1.241 1 96.19 350 VAL B CA 1
ATOM 6305 C C . VAL B 1 350 ? -27.172 -5.582 -2.311 1 96.19 350 VAL B C 1
ATOM 6307 O O . VAL B 1 350 ? -27.859 -5.289 -3.285 1 96.19 350 VAL B O 1
ATOM 6310 N N . LEU B 1 351 ? -25.953 -5.113 -2.18 1 97.5 351 LEU B N 1
ATOM 6311 C CA . LEU B 1 351 ? -25.359 -4.176 -3.117 1 97.5 351 LEU B CA 1
ATOM 6312 C C . LEU B 1 351 ? -25.219 -4.805 -4.5 1 97.5 351 LEU B C 1
ATOM 6314 O O . LEU B 1 351 ? -25.234 -4.102 -5.512 1 97.5 351 LEU B O 1
ATOM 6318 N N . GLN B 1 352 ? -25.078 -6.121 -4.543 1 95.06 352 GLN B N 1
ATOM 6319 C CA . GLN B 1 352 ? -24.828 -6.816 -5.801 1 95.06 352 GLN B CA 1
ATOM 6320 C C . GLN B 1 352 ? -26.125 -7.336 -6.414 1 95.06 352 GLN B C 1
ATOM 6322 O O . GLN B 1 352 ? -26.125 -7.867 -7.523 1 95.06 352 GLN B O 1
ATOM 6327 N N . ASP B 1 353 ? -27.25 -7.152 -5.75 1 94.06 353 ASP B N 1
ATOM 6328 C CA . ASP B 1 353 ? -28.516 -7.668 -6.27 1 94.06 353 ASP B CA 1
ATOM 6329 C C . ASP B 1 353 ? -28.984 -6.863 -7.477 1 94.06 353 ASP B C 1
ATOM 6331 O O . ASP B 1 353 ? -28.297 -5.938 -7.914 1 94.06 353 ASP B O 1
ATOM 6335 N N . GLU B 1 354 ? -30.078 -7.195 -8.023 1 92.12 354 GLU B N 1
ATOM 6336 C CA . GLU B 1 354 ? -30.594 -6.594 -9.258 1 92.12 354 GLU B CA 1
ATOM 6337 C C . GLU B 1 354 ? -31 -5.141 -9.031 1 92.12 354 GLU B C 1
ATOM 6339 O O . GLU B 1 354 ? -30.906 -4.316 -9.945 1 92.12 354 GLU B O 1
ATOM 6344 N N . THR B 1 355 ? -31.375 -4.852 -7.836 1 93.19 355 THR B N 1
ATOM 6345 C CA . THR B 1 355 ? -31.828 -3.502 -7.527 1 93.19 355 THR B CA 1
ATOM 6346 C C . THR B 1 355 ? -30.672 -2.512 -7.559 1 93.19 355 THR B C 1
ATOM 6348 O O . THR B 1 355 ? -30.781 -1.439 -8.156 1 93.19 355 THR B O 1
ATOM 6351 N N . HIS B 1 356 ? -29.609 -2.871 -6.938 1 95.25 356 HIS B N 1
ATOM 6352 C CA . HIS B 1 356 ? -28.484 -1.954 -6.836 1 95.25 356 HIS B CA 1
ATOM 6353 C C . HIS B 1 356 ? -27.516 -2.137 -8.008 1 95.25 356 HIS B C 1
ATOM 6355 O O . HIS B 1 356 ? -26.938 -1.165 -8.492 1 95.25 356 HIS B O 1
ATOM 6361 N N . ASP B 1 357 ? -27.297 -3.463 -8.406 1 94.44 357 ASP B N 1
ATOM 6362 C CA . ASP B 1 357 ? -26.547 -3.811 -9.602 1 94.44 357 ASP B CA 1
ATOM 6363 C C . ASP B 1 357 ? -25.125 -3.248 -9.539 1 94.44 357 ASP B C 1
ATOM 6365 O O . ASP B 1 357 ? -24.672 -2.594 -10.477 1 94.44 357 ASP B O 1
ATOM 6369 N N . LEU B 1 358 ? -24.391 -3.428 -8.477 1 96 358 LEU B N 1
ATOM 6370 C CA . LEU B 1 358 ? -23.062 -2.844 -8.336 1 96 358 LEU B CA 1
ATOM 6371 C C . LEU B 1 358 ? -21.969 -3.906 -8.492 1 96 358 LEU B C 1
ATOM 6373 O O . LEU B 1 358 ? -20.781 -3.596 -8.461 1 96 358 LEU B O 1
ATOM 6377 N N . GLU B 1 359 ? -22.25 -5.148 -8.695 1 91.44 359 GLU B N 1
ATOM 6378 C CA . GLU B 1 359 ? -21.328 -6.273 -8.758 1 91.44 359 GLU B CA 1
ATOM 6379 C C . GLU B 1 359 ? -20.25 -6.043 -9.812 1 91.44 359 GLU B C 1
ATOM 6381 O O . GLU B 1 359 ? -19.078 -6.352 -9.586 1 91.44 359 GLU B O 1
ATOM 6386 N N . HIS B 1 360 ? -20.547 -5.453 -10.93 1 90.69 360 HIS B N 1
ATOM 6387 C CA . HIS B 1 360 ? -19.578 -5.281 -11.992 1 90.69 360 HIS B CA 1
ATOM 6388 C C . HIS B 1 360 ? -19.141 -3.824 -12.117 1 90.69 360 HIS B C 1
ATOM 6390 O O . HIS B 1 360 ? -18.422 -3.465 -13.055 1 90.69 360 HIS B O 1
ATOM 6396 N N . LYS B 1 361 ? -19.531 -3.033 -11.203 1 93.75 361 LYS B N 1
ATOM 6397 C CA . LYS B 1 361 ? -19.203 -1.61 -11.25 1 93.75 361 LYS B CA 1
ATOM 6398 C C . LYS B 1 361 ? -18.203 -1.238 -10.148 1 93.75 361 LYS B C 1
ATOM 6400 O O . LYS B 1 361 ? -17.422 -0.297 -10.297 1 93.75 361 LYS B O 1
ATOM 6405 N N . LEU B 1 362 ? -18.25 -1.948 -9.062 1 96.56 362 LEU B N 1
ATOM 6406 C CA . LEU B 1 362 ? -17.359 -1.736 -7.938 1 96.56 362 LEU B CA 1
ATOM 6407 C C . LEU B 1 362 ? -16.547 -2.998 -7.637 1 96.56 362 LEU B C 1
ATOM 6409 O O . LEU B 1 362 ? -17.047 -4.113 -7.816 1 96.56 362 LEU B O 1
ATOM 6413 N N . GLU B 1 363 ? -15.359 -2.809 -7.227 1 96 363 GLU B N 1
ATOM 6414 C CA . GLU B 1 363 ? -14.5 -3.922 -6.824 1 96 363 GLU B CA 1
ATOM 6415 C C . GLU B 1 363 ? -14.812 -4.371 -5.398 1 96 363 GLU B C 1
ATOM 6417 O O . GLU B 1 363 ? -15.547 -3.693 -4.676 1 96 363 GLU B O 1
ATOM 6422 N N . TYR B 1 364 ? -14.25 -5.488 -5.043 1 94.38 364 TYR B N 1
ATOM 6423 C CA . TYR B 1 364 ? -14.523 -6.059 -3.727 1 94.38 364 TYR B CA 1
ATOM 6424 C C . TYR B 1 364 ? -14.227 -5.051 -2.623 1 94.38 364 TYR B C 1
ATOM 6426 O O . TYR B 1 364 ? -15.031 -4.871 -1.705 1 94.38 364 TYR B O 1
ATOM 6434 N N . ALA B 1 365 ? -13.07 -4.43 -2.656 1 95.25 365 ALA B N 1
ATOM 6435 C CA . ALA B 1 365 ? -12.672 -3.484 -1.617 1 95.25 365 ALA B CA 1
ATOM 6436 C C . ALA B 1 365 ? -13.688 -2.355 -1.487 1 95.25 365 ALA B C 1
ATOM 6438 O O . ALA B 1 365 ? -13.984 -1.902 -0.38 1 95.25 365 ALA B O 1
ATOM 6439 N N . ASP B 1 366 ? -14.242 -1.882 -2.637 1 97.88 366 ASP B N 1
ATOM 6440 C CA . ASP B 1 366 ? -15.242 -0.819 -2.645 1 97.88 366 ASP B CA 1
ATOM 6441 C C . ASP B 1 366 ? -16.531 -1.277 -1.974 1 97.88 366 ASP B C 1
ATOM 6443 O O . ASP B 1 366 ? -17.062 -0.583 -1.106 1 97.88 366 ASP B O 1
ATOM 6447 N N . LEU B 1 367 ? -16.922 -2.49 -2.381 1 98 367 LEU B N 1
ATOM 6448 C CA . LEU B 1 367 ? -18.141 -3.051 -1.823 1 98 367 LEU B CA 1
ATOM 6449 C C . LEU B 1 367 ? -18 -3.281 -0.323 1 98 367 LEU B C 1
ATOM 6451 O O . LEU B 1 367 ? -18.922 -3 0.442 1 98 367 LEU B O 1
ATOM 6455 N N . TYR B 1 368 ? -16.891 -3.75 0.002 1 96.56 368 TYR B N 1
ATOM 6456 C CA . TYR B 1 368 ? -16.656 -4.031 1.412 1 96.56 368 TYR B CA 1
ATOM 6457 C C . TYR B 1 368 ? -16.656 -2.746 2.232 1 96.56 368 TYR B C 1
ATOM 6459 O O . TYR B 1 368 ? -17.25 -2.689 3.311 1 96.56 368 TYR B O 1
ATOM 6467 N N . ASP B 1 369 ? -15.977 -1.697 1.824 1 97.62 369 ASP B N 1
ATOM 6468 C CA . ASP B 1 369 ? -15.938 -0.422 2.533 1 97.62 369 ASP B CA 1
ATOM 6469 C C . ASP B 1 369 ? -17.328 0.193 2.639 1 97.62 369 ASP B C 1
ATOM 6471 O O . ASP B 1 369 ? -17.703 0.705 3.695 1 97.62 369 ASP B O 1
ATOM 6475 N N . LEU B 1 370 ? -18.078 0.127 1.521 1 98.38 370 LEU B N 1
ATOM 6476 C CA . LEU B 1 370 ? -19.453 0.585 1.55 1 98.38 370 LEU B CA 1
ATOM 6477 C C . LEU B 1 370 ? -20.266 -0.177 2.598 1 98.38 370 LEU B C 1
ATOM 6479 O O . LEU B 1 370 ? -20.984 0.427 3.389 1 98.38 370 LEU B O 1
ATOM 6483 N N . ALA B 1 371 ? -20.078 -1.459 2.545 1 98.31 371 ALA B N 1
ATOM 6484 C CA . ALA B 1 371 ? -20.797 -2.309 3.482 1 98.31 371 ALA B CA 1
ATOM 6485 C C . ALA B 1 371 ? -20.422 -1.987 4.926 1 98.31 371 ALA B C 1
ATOM 6487 O O . ALA B 1 371 ? -21.297 -1.942 5.805 1 98.31 371 ALA B O 1
ATOM 6488 N N . ASN B 1 372 ? -19.219 -1.772 5.137 1 97.44 372 ASN B N 1
ATOM 6489 C CA . ASN B 1 372 ? -18.766 -1.453 6.488 1 97.44 372 ASN B CA 1
ATOM 6490 C C . ASN B 1 372 ? -19.328 -0.116 6.965 1 97.44 372 ASN B C 1
ATOM 6492 O O . ASN B 1 372 ? -19.703 0.027 8.125 1 97.44 372 ASN B O 1
ATOM 6496 N N . PHE B 1 373 ? -19.359 0.848 6.078 1 98.44 373 PHE B N 1
ATOM 6497 C CA . PHE B 1 373 ? -20 2.109 6.434 1 98.44 373 PHE B CA 1
ATOM 6498 C C . PHE B 1 373 ? -21.469 1.888 6.801 1 98.44 373 PHE B C 1
ATOM 6500 O O . PHE B 1 373 ? -21.938 2.363 7.84 1 98.44 373 PHE B O 1
ATOM 6507 N N . VAL B 1 374 ? -22.156 1.184 5.965 1 98.5 374 VAL B N 1
ATOM 6508 C CA . VAL B 1 374 ? -23.578 0.956 6.172 1 98.5 374 VAL B CA 1
ATOM 6509 C C . VAL B 1 374 ? -23.797 0.237 7.504 1 98.5 374 VAL B C 1
ATOM 6511 O O . VAL B 1 374 ? -24.734 0.555 8.234 1 98.5 374 VAL B O 1
ATOM 6514 N N . SER B 1 375 ? -22.922 -0.64 7.789 1 98 375 SER B N 1
ATOM 6515 C CA . SER B 1 375 ? -23.062 -1.45 8.992 1 98 375 SER B CA 1
ATOM 6516 C C . SER B 1 375 ? -22.641 -0.672 10.234 1 98 375 SER B C 1
ATOM 6518 O O . SER B 1 375 ? -23.359 -0.643 11.234 1 98 375 SER B O 1
ATOM 6520 N N . ASN B 1 376 ? -21.516 -0.007 10.141 1 96.38 376 ASN B N 1
ATOM 6521 C CA . ASN B 1 376 ? -20.859 0.461 11.359 1 96.38 376 ASN B CA 1
ATOM 6522 C C . ASN B 1 376 ? -20.594 1.964 11.312 1 96.38 376 ASN B C 1
ATOM 6524 O O . ASN B 1 376 ? -20.203 2.561 12.312 1 96.38 376 ASN B O 1
ATOM 6528 N N . GLY B 1 377 ? -20.828 2.611 10.25 1 97.12 377 GLY B N 1
ATOM 6529 C CA . GLY B 1 377 ? -20.422 3.994 10.078 1 97.12 377 GLY B CA 1
ATOM 6530 C C . GLY B 1 377 ? -21.562 4.98 10.18 1 97.12 377 GLY B C 1
ATOM 6531 O O . GLY B 1 377 ? -21.344 6.184 10.344 1 97.12 377 GLY B O 1
ATOM 6532 N N . GLN B 1 378 ? -22.781 4.449 10.148 1 96.19 378 GLN B N 1
ATOM 6533 C CA . GLN B 1 378 ? -23.953 5.324 10.242 1 96.19 378 GLN B CA 1
ATOM 6534 C C . GLN B 1 378 ? -24.078 5.93 11.641 1 96.19 378 GLN B C 1
ATOM 6536 O O . GLN B 1 378 ? -23.719 5.289 12.633 1 96.19 378 GLN B O 1
ATOM 6541 N N . VAL B 1 379 ? -24.547 7.168 11.672 1 95.56 379 VAL B N 1
ATOM 6542 C CA . VAL B 1 379 ? -24.922 7.789 12.93 1 95.56 379 VAL B CA 1
ATOM 6543 C C . VAL B 1 379 ? -26.375 8.258 12.852 1 95.56 379 VAL B C 1
ATOM 6545 O O . VAL B 1 379 ? -26.938 8.406 11.758 1 95.56 379 VAL B O 1
ATOM 6548 N N . ASP B 1 380 ? -26.953 8.398 13.961 1 95.12 380 ASP B N 1
ATOM 6549 C CA . ASP B 1 380 ? -28.234 9.094 13.977 1 95.12 380 ASP B CA 1
ATOM 6550 C C . ASP B 1 380 ? -28.047 10.602 13.789 1 95.12 380 ASP B C 1
ATOM 6552 O O . ASP B 1 380 ? -27.656 11.305 14.727 1 95.12 380 ASP B O 1
ATOM 6556 N N . MET B 1 381 ? -28.406 11.07 12.68 1 95.81 381 MET B N 1
ATOM 6557 C CA . MET B 1 381 ? -28.156 12.469 12.328 1 95.81 381 MET B CA 1
ATOM 6558 C C . MET B 1 381 ? -28.922 13.406 13.25 1 95.81 381 MET B C 1
ATOM 6560 O O . MET B 1 381 ? -28.516 14.547 13.461 1 95.81 381 MET B O 1
ATOM 6564 N N . ASN B 1 382 ? -29.953 12.898 13.812 1 94.44 382 ASN B N 1
ATOM 6565 C CA . ASN B 1 382 ? -30.766 13.703 14.711 1 94.44 382 ASN B CA 1
ATOM 6566 C C . ASN B 1 382 ? -30.031 14.016 16.016 1 94.44 382 ASN B C 1
ATOM 6568 O O . ASN B 1 382 ? -30.406 14.922 16.75 1 94.44 382 ASN B O 1
ATOM 6572 N N . GLU B 1 383 ? -29.094 13.281 16.234 1 95.75 383 GLU B N 1
ATOM 6573 C CA . GLU B 1 383 ? -28.266 13.578 17.406 1 95.75 383 GLU B CA 1
ATOM 6574 C C . GLU B 1 383 ? -27.469 14.867 17.188 1 95.75 383 GLU B C 1
ATOM 6576 O O . GLU B 1 383 ? -27.109 15.547 18.156 1 95.75 383 GLU B O 1
ATOM 6581 N N . TYR B 1 384 ? -27.234 15.258 15.984 1 97.38 384 TYR B N 1
ATOM 6582 C CA . TYR B 1 384 ? -26.344 16.359 15.664 1 97.38 384 TYR B CA 1
ATOM 6583 C C . TYR B 1 384 ? -27.125 17.578 15.18 1 97.38 384 TYR B C 1
ATOM 6585 O O . TYR B 1 384 ? -26.672 18.719 15.312 1 97.38 384 TYR B O 1
ATOM 6593 N N . ILE B 1 385 ? -28.219 17.266 14.555 1 97.94 385 ILE B N 1
ATOM 6594 C CA . ILE B 1 385 ? -28.984 18.297 13.859 1 97.94 385 ILE B CA 1
ATOM 6595 C C . ILE B 1 385 ? -30.453 18.234 14.297 1 97.94 385 ILE B C 1
ATOM 6597 O O . ILE B 1 385 ? -31.047 17.156 14.352 1 97.94 385 ILE B O 1
ATOM 6601 N N . ASP B 1 386 ? -31.016 19.359 14.594 1 96.81 386 ASP B N 1
ATOM 6602 C CA . ASP B 1 386 ? -32.469 19.438 14.75 1 96.81 386 ASP B CA 1
ATOM 6603 C C . ASP B 1 386 ? -33.156 19.406 13.391 1 96.81 386 ASP B C 1
ATOM 6605 O O . ASP B 1 386 ? -33 20.328 12.586 1 96.81 386 ASP B O 1
ATOM 6609 N N . ALA B 1 387 ? -33.906 18.406 13.203 1 92 387 ALA B N 1
ATOM 6610 C CA . ALA B 1 387 ? -34.5 18.141 11.883 1 92 387 ALA B CA 1
ATOM 6611 C C . ALA B 1 387 ? -35.5 19.219 11.492 1 92 387 ALA B C 1
ATOM 6613 O O . ALA B 1 387 ? -35.75 19.453 10.305 1 92 387 ALA B O 1
ATOM 6614 N N . ARG B 1 388 ? -36.094 19.906 12.445 1 93 388 ARG B N 1
ATOM 6615 C CA . ARG B 1 388 ? -37.094 20.906 12.172 1 93 388 ARG B CA 1
ATOM 6616 C C . ARG B 1 388 ? -36.469 22.25 11.82 1 93 388 ARG B C 1
ATOM 6618 O O . ARG B 1 388 ? -36.75 22.828 10.773 1 93 388 ARG B O 1
ATOM 6625 N N . SER B 1 389 ? -35.531 22.625 12.562 1 95.69 389 SER B N 1
ATOM 6626 C CA . SER B 1 389 ? -34.906 23.938 12.367 1 95.69 389 SER B CA 1
ATOM 6627 C C . SER B 1 389 ? -33.688 23.844 11.438 1 95.69 389 SER B C 1
ATOM 6629 O O . SER B 1 389 ? -33.188 24.859 10.961 1 95.69 389 SER B O 1
ATOM 6631 N N . LEU B 1 390 ? -33.156 22.625 11.289 1 96.31 390 LEU B N 1
ATOM 6632 C CA . LEU B 1 390 ? -31.984 22.359 10.484 1 96.31 390 LEU B CA 1
ATOM 6633 C C . LEU B 1 390 ? -30.734 22.922 11.148 1 96.31 390 LEU B C 1
ATOM 6635 O O . LEU B 1 390 ? -29.688 23.047 10.508 1 96.31 390 LEU B O 1
ATOM 6639 N N . GLU B 1 391 ? -30.891 23.234 12.383 1 97.31 391 GLU B N 1
ATOM 6640 C CA . GLU B 1 391 ? -29.766 23.812 13.117 1 97.31 391 GLU B CA 1
ATOM 6641 C C . GLU B 1 391 ? -28.953 22.719 13.82 1 97.31 391 GLU B C 1
ATOM 6643 O O . GLU B 1 391 ? -29.516 21.75 14.328 1 97.31 391 GLU B O 1
ATOM 6648 N N . ALA B 1 392 ? -27.672 22.969 13.875 1 97.62 392 ALA B N 1
ATOM 6649 C CA . ALA B 1 392 ? -26.781 22.078 14.609 1 97.62 392 ALA B CA 1
ATOM 6650 C C . ALA B 1 392 ? -27.062 22.109 16.109 1 97.62 392 ALA B C 1
ATOM 6652 O O . ALA B 1 392 ? -27.406 23.172 16.656 1 97.62 392 ALA B O 1
ATOM 6653 N N . ARG B 1 393 ? -26.859 21.047 16.781 1 96.62 393 ARG B N 1
ATOM 6654 C CA . ARG B 1 393 ? -27.125 20.953 18.203 1 96.62 393 ARG B CA 1
ATOM 6655 C C . ARG B 1 393 ? -25.875 21.297 19.016 1 96.62 393 ARG B C 1
ATOM 6657 O O . ARG B 1 393 ? -25.812 21.016 20.219 1 96.62 393 ARG B O 1
ATOM 6664 N N . GLY B 1 394 ? -24.906 21.969 18.453 1 95.44 394 GLY B N 1
ATOM 6665 C CA . GLY B 1 394 ? -23.703 22.406 19.125 1 95.44 394 GLY B CA 1
ATOM 6666 C C . GLY B 1 394 ? -23.672 23.891 19.375 1 95.44 394 GLY B C 1
ATOM 6667 O O . GLY B 1 394 ? -24.656 24.594 19.172 1 95.44 394 GLY B O 1
ATOM 6668 N N . VAL B 1 395 ? -22.562 24.297 19.953 1 93.38 395 VAL B N 1
ATOM 6669 C CA . VAL B 1 395 ? -22.344 25.719 20.25 1 93.38 395 VAL B CA 1
ATOM 6670 C C . VAL B 1 395 ? -21.188 26.25 19.406 1 93.38 395 VAL B C 1
ATOM 6672 O O . VAL B 1 395 ? -20.031 25.844 19.594 1 93.38 395 VAL B O 1
ATOM 6675 N N . ALA B 1 396 ? -21.391 27.156 18.453 1 89.44 396 ALA B N 1
ATOM 6676 C CA . ALA B 1 396 ? -20.453 27.656 17.469 1 89.44 396 ALA B CA 1
ATOM 6677 C C . ALA B 1 396 ? -19.188 28.203 18.141 1 89.44 396 ALA B C 1
ATOM 6679 O O . ALA B 1 396 ? -18.094 28.109 17.578 1 89.44 396 ALA B O 1
ATOM 6680 N N . GLY B 1 397 ? -19.297 28.75 19.266 1 85.25 397 GLY B N 1
ATOM 6681 C CA . GLY B 1 397 ? -18.172 29.359 19.938 1 85.25 397 GLY B CA 1
ATOM 6682 C C . GLY B 1 397 ? -17.281 28.359 20.656 1 85.25 397 GLY B C 1
ATOM 6683 O O . GLY B 1 397 ? -16.156 28.672 21.047 1 85.25 397 GLY B O 1
ATOM 6684 N N . ASN B 1 398 ? -17.938 27.172 20.625 1 83.25 398 ASN B N 1
ATOM 6685 C CA . ASN B 1 398 ? -17.172 26.094 21.25 1 83.25 398 ASN B CA 1
ATOM 6686 C C . ASN B 1 398 ? -16.281 25.375 20.234 1 83.25 398 ASN B C 1
ATOM 6688 O O . ASN B 1 398 ? -16.562 25.391 19.031 1 83.25 398 ASN B O 1
ATOM 6692 N N . SER B 1 399 ? -15.023 25.062 20.422 1 81.88 399 SER B N 1
ATOM 6693 C CA . SER B 1 399 ? -14.117 24.203 19.672 1 81.88 399 SER B CA 1
ATOM 6694 C C . SER B 1 399 ? -13.586 24.922 18.422 1 81.88 399 SER B C 1
ATOM 6696 O O . SER B 1 399 ? -13.312 24.281 17.406 1 81.88 399 SER B O 1
ATOM 6698 N N . THR B 1 400 ? -13.656 26.203 18.422 1 85.25 400 THR B N 1
ATOM 6699 C CA . THR B 1 400 ? -13.18 27.031 17.312 1 85.25 400 THR B CA 1
ATOM 6700 C C . THR B 1 400 ? -11.75 26.641 16.922 1 85.25 400 THR B C 1
ATOM 6702 O O . THR B 1 400 ? -11.375 26.719 15.758 1 85.25 400 THR B O 1
ATOM 6705 N N . GLN B 1 401 ? -11.047 26.172 17.891 1 87.75 401 GLN B N 1
ATOM 6706 C CA . GLN B 1 401 ? -9.664 25.781 17.625 1 87.75 401 GLN B CA 1
ATOM 6707 C C . GLN B 1 401 ? -9.602 24.656 16.594 1 87.75 401 GLN B C 1
ATOM 6709 O O . GLN B 1 401 ? -8.688 24.609 15.773 1 87.75 401 GLN B O 1
ATOM 6714 N N . TYR B 1 402 ? -10.57 23.781 16.656 1 92.88 402 TYR B N 1
ATOM 6715 C CA . TYR B 1 402 ? -10.586 22.672 15.711 1 92.88 402 TYR B CA 1
ATOM 6716 C C . TYR B 1 402 ? -10.82 23.172 14.289 1 92.88 402 TYR B C 1
ATOM 6718 O O . TYR B 1 402 ? -10.125 22.766 13.359 1 92.88 402 TYR B O 1
ATOM 6726 N N . TYR B 1 403 ? -11.773 24.094 14.109 1 93.88 403 TYR B N 1
ATOM 6727 C CA . TYR B 1 403 ? -12.008 24.625 12.773 1 93.88 403 TYR B CA 1
ATOM 6728 C C . TYR B 1 403 ? -10.773 25.375 12.273 1 93.88 403 TYR B C 1
ATOM 6730 O O . TYR B 1 403 ? -10.32 25.156 11.148 1 93.88 403 TYR B O 1
ATOM 6738 N N . LEU B 1 404 ? -10.203 26.219 13.094 1 92.19 404 LEU B N 1
ATOM 6739 C CA . LEU B 1 404 ? -9.117 27.109 12.688 1 92.19 404 LEU B CA 1
ATOM 6740 C C . LEU B 1 404 ? -7.84 26.312 12.414 1 92.19 404 LEU B C 1
ATOM 6742 O O . LEU B 1 404 ? -7.07 26.672 11.516 1 92.19 404 LEU B O 1
ATOM 6746 N N . THR B 1 405 ? -7.637 25.25 13.102 1 93.06 405 THR B N 1
ATOM 6747 C CA . THR B 1 405 ? -6.375 24.516 13.023 1 93.06 405 THR B CA 1
ATOM 6748 C C . THR B 1 405 ? -6.469 23.391 12.008 1 93.06 405 THR B C 1
ATOM 6750 O O . THR B 1 405 ? -5.484 23.062 11.344 1 93.06 405 THR B O 1
ATOM 6753 N N . LEU B 1 406 ? -7.652 22.812 11.82 1 94.31 406 LEU B N 1
ATOM 6754 C CA . LEU B 1 406 ? -7.754 21.578 11.039 1 94.31 406 LEU B CA 1
ATOM 6755 C C . LEU B 1 406 ? -8.531 21.828 9.75 1 94.31 406 LEU B C 1
ATOM 6757 O O . LEU B 1 406 ? -8.289 21.156 8.742 1 94.31 406 LEU B O 1
ATOM 6761 N N . CYS B 1 407 ? -9.461 22.719 9.75 1 94.44 407 CYS B N 1
ATOM 6762 C CA . CYS B 1 407 ? -10.336 22.906 8.594 1 94.44 407 CYS B CA 1
ATOM 6763 C C . CYS B 1 407 ? -9.883 24.109 7.762 1 94.44 407 CYS B C 1
ATOM 6765 O O . CYS B 1 407 ? -9.82 24.016 6.531 1 94.44 407 CYS B O 1
ATOM 6767 N N . ALA B 1 408 ? -9.516 25.172 8.438 1 92 408 ALA B N 1
ATOM 6768 C CA . ALA B 1 408 ? -9.234 26.453 7.793 1 92 408 ALA B CA 1
ATOM 6769 C C . ALA B 1 408 ? -7.965 26.375 6.945 1 92 408 ALA B C 1
ATOM 6771 O O . ALA B 1 408 ? -7.746 27.219 6.07 1 92 408 ALA B O 1
ATOM 6772 N N . THR B 1 409 ? -7.168 25.344 7.23 1 87.69 409 THR B N 1
ATOM 6773 C CA . THR B 1 409 ? -5.938 25.188 6.461 1 87.69 409 THR B CA 1
ATOM 6774 C C . THR B 1 409 ? -6.246 25.016 4.98 1 87.69 409 THR B C 1
ATOM 6776 O O . THR B 1 409 ? -5.488 25.469 4.121 1 87.69 409 THR B O 1
ATOM 6779 N N . CYS B 1 410 ? -7.34 24.422 4.645 1 91.12 410 CYS B N 1
ATOM 6780 C CA . CYS B 1 410 ? -7.758 24.25 3.256 1 91.12 410 CYS B CA 1
ATOM 6781 C C . CYS B 1 410 ? -8.922 25.172 2.916 1 91.12 410 CYS B C 1
ATOM 6783 O O . CYS B 1 410 ? -8.953 25.781 1.844 1 91.12 410 CYS B O 1
ATOM 6785 N N . HIS B 1 411 ? -9.867 25.375 3.869 1 94.31 411 HIS B N 1
ATOM 6786 C CA . HIS B 1 411 ? -11.117 26.062 3.57 1 94.31 411 HIS B CA 1
ATOM 6787 C C . HIS B 1 411 ? -11 27.562 3.834 1 94.31 411 HIS B C 1
ATOM 6789 O O . HIS B 1 411 ? -11.852 28.344 3.406 1 94.31 411 HIS B O 1
ATOM 6795 N N . GLY B 1 412 ? -9.953 27.953 4.523 1 92 412 GLY B N 1
ATOM 6796 C CA . GLY B 1 412 ? -9.82 29.344 4.953 1 92 412 GLY B CA 1
ATOM 6797 C C . GLY B 1 412 ? -10.625 29.656 6.203 1 92 412 GLY B C 1
ATOM 6798 O O . GLY B 1 412 ? -11.539 28.922 6.562 1 92 412 GLY B O 1
ATOM 6799 N N . ASP B 1 413 ? -10.336 30.797 6.805 1 90.25 413 ASP B N 1
ATOM 6800 C CA . ASP B 1 413 ? -10.984 31.203 8.055 1 90.25 413 ASP B CA 1
ATOM 6801 C C . ASP B 1 413 ? -12.477 31.453 7.848 1 90.25 413 ASP B C 1
ATOM 6803 O O . ASP B 1 413 ? -13.273 31.219 8.758 1 90.25 413 ASP B O 1
ATOM 6807 N N . GLN B 1 414 ? -12.766 31.891 6.598 1 93.75 414 GLN B N 1
ATOM 6808 C CA . GLN B 1 414 ? -14.164 32.219 6.324 1 93.75 414 GLN B CA 1
ATOM 6809 C C . GLN B 1 414 ? -14.875 31.094 5.598 1 93.75 414 GLN B C 1
ATOM 6811 O O . GLN B 1 414 ? -16.062 31.203 5.273 1 93.75 414 GLN B O 1
ATOM 6816 N N . GLY B 1 415 ? -14.18 30.031 5.27 1 95.31 415 GLY B N 1
ATOM 6817 C CA . GLY B 1 415 ? -14.797 28.812 4.762 1 95.31 415 GLY B CA 1
ATOM 6818 C C . GLY B 1 415 ? -15.062 28.859 3.268 1 95.31 415 GLY B C 1
ATOM 6819 O O . GLY B 1 415 ? -15.898 28.109 2.758 1 95.31 415 GLY B O 1
ATOM 6820 N N . TYR B 1 416 ? -14.453 29.797 2.516 1 94.81 416 TYR B N 1
ATOM 6821 C CA . TYR B 1 416 ? -14.758 29.828 1.089 1 94.81 416 TYR B CA 1
ATOM 6822 C C . TYR B 1 416 ? -13.477 29.984 0.268 1 94.81 416 TYR B C 1
ATOM 6824 O O . TYR B 1 416 ? -13.516 30.484 -0.861 1 94.81 416 TYR B O 1
ATOM 6832 N N . ALA B 1 417 ? -12.359 29.5 0.835 1 92.06 417 ALA B N 1
ATOM 6833 C CA . ALA B 1 417 ? -11.078 29.609 0.153 1 92.06 417 ALA B CA 1
ATOM 6834 C C . ALA B 1 417 ? -10.984 28.641 -1.019 1 92.06 417 ALA B C 1
ATOM 6836 O O . ALA B 1 417 ? -10.312 28.906 -2.014 1 92.06 417 ALA B O 1
ATOM 6837 N N . ILE B 1 418 ? -11.602 27.484 -0.893 1 92.25 418 ILE B N 1
ATOM 6838 C CA . ILE B 1 418 ? -11.641 26.531 -2.004 1 92.25 418 ILE B CA 1
ATOM 6839 C C . ILE B 1 418 ? -12.688 26.984 -3.025 1 92.25 418 ILE B C 1
ATOM 6841 O O . ILE B 1 418 ? -13.891 26.906 -2.771 1 92.25 418 ILE B O 1
ATOM 6845 N N . ARG B 1 419 ? -12.273 27.312 -4.176 1 89.31 419 ARG B N 1
ATOM 6846 C CA . ARG B 1 419 ? -13.125 28 -5.141 1 89.31 419 ARG B CA 1
ATOM 6847 C C . ARG B 1 419 ? -14.008 27 -5.898 1 89.31 419 ARG B C 1
ATOM 6849 O O . ARG B 1 419 ? -15.047 27.375 -6.441 1 89.31 419 ARG B O 1
ATOM 6856 N N . THR B 1 420 ? -13.617 25.781 -5.855 1 90.25 420 THR B N 1
ATOM 6857 C CA . THR B 1 420 ? -14.32 24.797 -6.668 1 90.25 420 THR B CA 1
ATOM 6858 C C . THR B 1 420 ? -15.547 24.266 -5.93 1 90.25 420 THR B C 1
ATOM 6860 O O . THR B 1 420 ? -16.312 23.469 -6.473 1 90.25 420 THR B O 1
ATOM 6863 N N . ILE B 1 421 ? -15.75 24.719 -4.719 1 91.44 421 ILE B N 1
ATOM 6864 C CA . ILE B 1 421 ? -16.922 24.281 -3.969 1 91.44 421 ILE B CA 1
ATOM 6865 C C . ILE B 1 421 ? -17.672 25.5 -3.422 1 91.44 421 ILE B C 1
ATOM 6867 O O . ILE B 1 421 ? -17.078 26.578 -3.281 1 91.44 421 ILE B O 1
ATOM 6871 N N . PRO B 1 422 ? -18.969 25.375 -3.088 1 93.94 422 PRO B N 1
ATOM 6872 C CA . PRO B 1 422 ? -19.656 26.469 -2.42 1 93.94 422 PRO B CA 1
ATOM 6873 C C . PRO B 1 422 ? -19.062 26.812 -1.055 1 93.94 422 PRO B C 1
ATOM 6875 O O . PRO B 1 422 ? -18.375 25.984 -0.462 1 93.94 422 PRO B O 1
ATOM 6878 N N . PRO B 1 423 ? -19.375 28.031 -0.666 1 96.69 423 PRO B N 1
ATOM 6879 C CA . PRO B 1 423 ? -18.938 28.344 0.697 1 96.69 423 PRO B CA 1
ATOM 6880 C C . PRO B 1 423 ? -19.5 27.375 1.731 1 96.69 423 PRO B C 1
ATOM 6882 O O . PRO B 1 423 ? -20.641 26.953 1.633 1 96.69 423 PRO B O 1
ATOM 6885 N N . LEU B 1 424 ? -18.672 27.047 2.689 1 96.88 424 LEU B N 1
ATOM 6886 C CA . LEU B 1 424 ? -19.062 26.078 3.707 1 96.88 424 LEU B CA 1
ATOM 6887 C C . LEU B 1 424 ? -20.312 26.531 4.445 1 96.88 424 LEU B C 1
ATOM 6889 O O . LEU B 1 424 ? -21.172 25.719 4.785 1 96.88 424 LEU B O 1
ATOM 6893 N N . GLY B 1 425 ? -20.344 27.812 4.746 1 97.12 425 GLY B N 1
ATOM 6894 C CA . GLY B 1 425 ? -21.516 28.344 5.414 1 97.12 425 GLY B CA 1
ATOM 6895 C C . GLY B 1 425 ? -22.812 28.031 4.676 1 97.12 425 GLY B C 1
ATOM 6896 O O . GLY B 1 425 ? -23.797 27.625 5.289 1 97.12 425 GLY B O 1
ATOM 6897 N N . ARG B 1 426 ? -22.812 28.203 3.391 1 97.31 426 ARG B N 1
ATOM 6898 C CA . ARG B 1 426 ? -24 27.938 2.578 1 97.31 426 ARG B CA 1
ATOM 6899 C C . ARG B 1 426 ? -24.375 26.469 2.625 1 97.31 426 ARG B C 1
ATOM 6901 O O . ARG B 1 426 ? -25.547 26.125 2.824 1 97.31 426 ARG B O 1
ATOM 6908 N N . VAL B 1 427 ? -23.375 25.609 2.477 1 96.75 427 VAL B N 1
ATOM 6909 C CA . VAL B 1 427 ? -23.641 24.172 2.496 1 96.75 427 VAL B CA 1
ATOM 6910 C C . VAL B 1 427 ? -24.219 23.766 3.854 1 96.75 427 VAL B C 1
ATOM 6912 O O . VAL B 1 427 ? -25.203 23.031 3.924 1 96.75 427 VAL B O 1
ATOM 6915 N N . ALA B 1 428 ? -23.641 24.25 4.938 1 97.75 428 ALA B N 1
ATOM 6916 C CA . ALA B 1 428 ? -24.031 23.859 6.289 1 97.75 428 ALA B CA 1
ATOM 6917 C C . ALA B 1 428 ? -25.438 24.344 6.625 1 97.75 428 ALA B C 1
ATOM 6919 O O . ALA B 1 428 ? -26.141 23.703 7.402 1 97.75 428 ALA B O 1
ATOM 6920 N N . ILE B 1 429 ? -25.844 25.438 6.031 1 97.25 429 ILE B N 1
ATOM 6921 C CA . ILE B 1 429 ? -27.156 26 6.309 1 97.25 429 ILE B CA 1
ATOM 6922 C C . ILE B 1 429 ? -28.203 25.344 5.414 1 97.25 429 ILE B C 1
ATOM 6924 O O . ILE B 1 429 ? -29.25 24.906 5.891 1 97.25 429 ILE B O 1
ATOM 6928 N N . GLU B 1 430 ? -27.891 25.172 4.137 1 95.81 430 GLU B N 1
ATOM 6929 C CA . GLU B 1 430 ? -28.875 24.672 3.174 1 95.81 430 GLU B CA 1
ATOM 6930 C C . GLU B 1 430 ? -29 23.156 3.246 1 95.81 430 GLU B C 1
ATOM 6932 O O . GLU B 1 430 ? -30.078 22.609 2.963 1 95.81 430 GLU B O 1
ATOM 6937 N N . SER B 1 431 ? -27.938 22.5 3.545 1 95.38 431 SER B N 1
ATOM 6938 C CA . SER B 1 431 ? -27.906 21.047 3.617 1 95.38 431 SER B CA 1
ATOM 6939 C C . SER B 1 431 ? -27.047 20.578 4.781 1 95.38 431 SER B C 1
ATOM 6941 O O . SER B 1 431 ? -26.031 19.906 4.574 1 95.38 431 SER B O 1
ATOM 6943 N N . PRO B 1 432 ? -27.516 20.734 5.961 1 97.69 432 PRO B N 1
ATOM 6944 C CA . PRO B 1 432 ? -26.688 20.422 7.125 1 97.69 432 PRO B CA 1
ATOM 6945 C C . PRO B 1 432 ? -26.328 18.938 7.203 1 97.69 432 PRO B C 1
ATOM 6947 O O . PRO B 1 432 ? -25.234 18.594 7.68 1 97.69 432 PRO B O 1
ATOM 6950 N N . TRP B 1 433 ? -27.219 18.047 6.703 1 97.69 433 TRP B N 1
ATOM 6951 C CA . TRP B 1 433 ? -26.906 16.609 6.723 1 97.69 433 TRP B CA 1
ATOM 6952 C C . TRP B 1 433 ? -25.734 16.297 5.797 1 97.69 433 TRP B C 1
ATOM 6954 O O . TRP B 1 433 ? -24.875 15.492 6.137 1 97.69 433 TRP B O 1
ATOM 6964 N N . LYS B 1 434 ? -25.688 16.906 4.645 1 97.12 434 LYS B N 1
ATOM 6965 C CA . LYS B 1 434 ? -24.578 16.766 3.715 1 97.12 434 LYS B CA 1
ATOM 6966 C C . LYS B 1 434 ? -23.281 17.25 4.34 1 97.12 434 LYS B C 1
ATOM 6968 O O . LYS B 1 434 ? -22.25 16.562 4.281 1 97.12 434 LYS B O 1
ATOM 6973 N N . ALA B 1 435 ? -23.344 18.422 4.922 1 98.06 435 ALA B N 1
ATOM 6974 C CA . ALA B 1 435 ? -22.172 18.984 5.578 1 98.06 435 ALA B CA 1
ATOM 6975 C C . ALA B 1 435 ? -21.641 18.062 6.676 1 98.06 435 ALA B C 1
ATOM 6977 O O . ALA B 1 435 ? -20.438 17.844 6.777 1 98.06 435 ALA B O 1
ATOM 6978 N N . LEU B 1 436 ? -22.578 17.547 7.426 1 98.38 436 LEU B N 1
ATOM 6979 C CA . LEU B 1 436 ? -22.188 16.656 8.516 1 98.38 436 LEU B CA 1
ATOM 6980 C C . LEU B 1 436 ? -21.578 15.367 7.98 1 98.38 436 LEU B C 1
ATOM 6982 O O . LEU B 1 436 ? -20.531 14.922 8.461 1 98.38 436 LEU B O 1
ATOM 6986 N N . HIS B 1 437 ? -22.203 14.742 7 1 98.44 437 HIS B N 1
ATOM 6987 C CA . HIS B 1 437 ? -21.672 13.508 6.426 1 98.44 437 HIS B CA 1
ATOM 6988 C C . HIS B 1 437 ? -20.234 13.688 5.938 1 98.44 437 HIS B C 1
ATOM 6990 O O . HIS B 1 437 ? -19.375 12.867 6.23 1 98.44 437 HIS B O 1
ATOM 6996 N N . LYS B 1 438 ? -20 14.742 5.238 1 97.81 438 LYS B N 1
ATOM 6997 C CA . LYS B 1 438 ? -18.672 15 4.695 1 97.81 438 LYS B CA 1
ATOM 6998 C C . LYS B 1 438 ? -17.672 15.312 5.809 1 97.81 438 LYS B C 1
ATOM 7000 O O . LYS B 1 438 ? -16.5 14.977 5.711 1 97.81 438 LYS B O 1
ATOM 7005 N N . THR B 1 439 ? -18.141 15.969 6.832 1 97.81 439 THR B N 1
ATOM 7006 C CA . THR B 1 439 ? -17.281 16.188 7.996 1 97.81 439 THR B CA 1
ATOM 7007 C C . THR B 1 439 ? -16.891 14.867 8.641 1 97.81 439 THR B C 1
ATOM 7009 O O . THR B 1 439 ? -15.719 14.664 8.984 1 97.81 439 THR B O 1
ATOM 7012 N N . LEU B 1 440 ? -17.828 13.977 8.719 1 98.12 440 LEU B N 1
ATOM 7013 C CA . LEU B 1 440 ? -17.625 12.703 9.398 1 98.12 440 LEU B CA 1
ATOM 7014 C C . LEU B 1 440 ? -16.734 11.781 8.562 1 98.12 440 LEU B C 1
ATOM 7016 O O . LEU B 1 440 ? -15.906 11.055 9.117 1 98.12 440 LEU B O 1
ATOM 7020 N N . HIS B 1 441 ? -16.812 11.828 7.219 1 97.94 441 HIS B N 1
ATOM 7021 C CA . HIS B 1 441 ? -16.203 10.758 6.43 1 97.94 441 HIS B CA 1
ATOM 7022 C C . HIS B 1 441 ? -15.234 11.32 5.398 1 97.94 441 HIS B C 1
ATOM 7024 O O . HIS B 1 441 ? -14.445 10.57 4.816 1 97.94 441 HIS B O 1
ATOM 7030 N N . GLY B 1 442 ? -15.258 12.617 5.203 1 96.69 442 GLY B N 1
ATOM 7031 C CA . GLY B 1 442 ? -14.398 13.227 4.195 1 96.69 442 GLY B CA 1
ATOM 7032 C C . GLY B 1 442 ? -15.117 13.5 2.887 1 96.69 442 GLY B C 1
ATOM 7033 O O . GLY B 1 442 ? -16.297 13.203 2.75 1 96.69 442 GLY B O 1
ATOM 7034 N N . HIS B 1 443 ? -14.43 14.133 1.993 1 96.12 443 HIS B N 1
ATOM 7035 C CA . HIS B 1 443 ? -14.953 14.477 0.677 1 96.12 443 HIS B CA 1
ATOM 7036 C C . HIS B 1 443 ? -14.438 13.516 -0.391 1 96.12 443 HIS B C 1
ATOM 7038 O O . HIS B 1 443 ? -13.234 13.336 -0.542 1 96.12 443 HIS B O 1
ATOM 7044 N N . PRO B 1 444 ? -15.367 12.891 -1.186 1 96.31 444 PRO B N 1
ATOM 7045 C CA . PRO B 1 444 ? -14.938 11.93 -2.203 1 96.31 444 PRO B CA 1
ATOM 7046 C C . PRO B 1 444 ? -13.906 12.508 -3.17 1 96.31 444 PRO B C 1
ATOM 7048 O O . PRO B 1 444 ? -14.07 13.633 -3.646 1 96.31 444 PRO B O 1
ATOM 7051 N N . GLY B 1 445 ? -12.922 11.75 -3.402 1 94.25 445 GLY B N 1
ATOM 7052 C CA . GLY B 1 445 ? -11.914 12.109 -4.391 1 94.25 445 GLY B CA 1
ATOM 7053 C C . GLY B 1 445 ? -10.914 13.133 -3.877 1 94.25 445 GLY B C 1
ATOM 7054 O O . GLY B 1 445 ? -10.047 13.586 -4.621 1 94.25 445 GLY B O 1
ATOM 7055 N N . GLU B 1 446 ? -11.047 13.555 -2.623 1 92.81 446 GLU B N 1
ATOM 7056 C CA . GLU B 1 446 ? -10.172 14.555 -2.025 1 92.81 446 GLU B CA 1
ATOM 7057 C C . GLU B 1 446 ? -9.555 14.039 -0.729 1 92.81 446 GLU B C 1
ATOM 7059 O O . GLU B 1 446 ? -9.922 12.969 -0.241 1 92.81 446 GLU B O 1
ATOM 7064 N N . ASN B 1 447 ? -8.602 14.781 -0.235 1 90.5 447 ASN B N 1
ATOM 7065 C CA . ASN B 1 447 ? -7.863 14.336 0.941 1 90.5 447 ASN B CA 1
ATOM 7066 C C . ASN B 1 447 ? -8.414 14.953 2.221 1 90.5 447 ASN B C 1
ATOM 7068 O O . ASN B 1 447 ? -7.684 15.141 3.193 1 90.5 447 ASN B O 1
ATOM 7072 N N . MET B 1 448 ? -9.695 15.383 2.199 1 94.69 448 MET B N 1
ATOM 7073 C CA . MET B 1 448 ? -10.289 15.859 3.447 1 94.69 448 MET B CA 1
ATOM 7074 C C . MET B 1 448 ? -10.328 14.742 4.488 1 94.69 448 MET B C 1
ATOM 7076 O O . MET B 1 448 ? -10.875 13.672 4.234 1 94.69 448 MET B O 1
ATOM 7080 N N . PRO B 1 449 ? -9.812 14.953 5.664 1 95.38 449 PRO B N 1
ATOM 7081 C CA . PRO B 1 449 ? -9.828 13.906 6.684 1 95.38 449 PRO B CA 1
ATOM 7082 C C . PRO B 1 449 ? -11.234 13.547 7.145 1 95.38 449 PRO B C 1
ATOM 7084 O O . PRO B 1 449 ? -12.148 14.375 7.051 1 95.38 449 PRO B O 1
ATOM 7087 N N . ALA B 1 450 ? -11.398 12.305 7.531 1 97.06 450 ALA B N 1
ATOM 7088 C CA . ALA B 1 450 ? -12.617 11.859 8.203 1 97.06 450 ALA B CA 1
ATOM 7089 C C . ALA B 1 450 ? -12.508 12.047 9.711 1 97.06 450 ALA B C 1
ATOM 7091 O O . ALA B 1 450 ? -11.562 11.562 10.344 1 97.06 450 ALA B O 1
ATOM 7092 N N . TRP B 1 451 ? -13.5 12.68 10.281 1 96.88 451 TRP B N 1
ATOM 7093 C CA . TRP B 1 451 ? -13.312 13.117 11.664 1 96.88 451 TRP B CA 1
ATOM 7094 C C . TRP B 1 451 ? -14.148 12.273 12.617 1 96.88 451 TRP B C 1
ATOM 7096 O O . TRP B 1 451 ? -14.055 12.422 13.836 1 96.88 451 TRP B O 1
ATOM 7106 N N . GLN B 1 452 ? -14.883 11.336 12.109 1 95.25 452 GLN B N 1
ATOM 7107 C CA . GLN B 1 452 ? -15.844 10.594 12.922 1 95.25 452 GLN B CA 1
ATOM 7108 C C . GLN B 1 452 ? -15.156 9.891 14.086 1 95.25 452 GLN B C 1
ATOM 7110 O O . GLN B 1 452 ? -15.641 9.922 15.219 1 95.25 452 GLN B O 1
ATOM 7115 N N . ALA B 1 453 ? -14.062 9.289 13.805 1 94.38 453 ALA B N 1
ATOM 7116 C CA . ALA B 1 453 ? -13.414 8.469 14.828 1 94.38 453 ALA B CA 1
ATOM 7117 C C . ALA B 1 453 ? -12.422 9.305 15.641 1 94.38 453 ALA B C 1
ATOM 7119 O O . ALA B 1 453 ? -12.031 8.906 16.75 1 94.38 453 ALA B O 1
ATOM 7120 N N . SER B 1 454 ? -12.031 10.469 15.164 1 93.5 454 SER B N 1
ATOM 7121 C CA . SER B 1 454 ? -10.953 11.227 15.789 1 93.5 454 SER B CA 1
ATOM 7122 C C . SER B 1 454 ? -11.492 12.352 16.672 1 93.5 454 SER B C 1
ATOM 7124 O O . SER B 1 454 ? -10.758 12.922 17.469 1 93.5 454 SER B O 1
ATOM 7126 N N . MET B 1 455 ? -12.797 12.648 16.5 1 94.5 455 MET B N 1
ATOM 7127 C CA . MET B 1 455 ? -13.422 13.695 17.297 1 94.5 455 MET B CA 1
ATOM 7128 C C . MET B 1 455 ? -14.664 13.172 18.016 1 94.5 455 MET B C 1
ATOM 7130 O O . MET B 1 455 ? -15.391 12.336 17.484 1 94.5 455 MET B O 1
ATOM 7134 N N . SER B 1 456 ? -14.945 13.688 19.172 1 92.81 456 SER B N 1
ATOM 7135 C CA . SER B 1 456 ? -16.172 13.336 19.875 1 92.81 456 SER B CA 1
ATOM 7136 C C . SER B 1 456 ? -17.391 13.953 19.203 1 92.81 456 SER B C 1
ATOM 7138 O O . SER B 1 456 ? -17.281 14.961 18.5 1 92.81 456 SER B O 1
ATOM 7140 N N . PRO B 1 457 ? -18.578 13.375 19.469 1 94.94 457 PRO B N 1
ATOM 7141 C CA . PRO B 1 457 ? -19.797 13.945 18.906 1 94.94 457 PRO B CA 1
ATOM 7142 C C . PRO B 1 457 ? -20.016 15.398 19.328 1 94.94 457 PRO B C 1
ATOM 7144 O O . PRO B 1 457 ? -20.5 16.203 18.516 1 94.94 457 PRO B O 1
ATOM 7147 N N . SER B 1 458 ? -19.594 15.719 20.531 1 94.19 458 SER B N 1
ATOM 7148 C CA . SER B 1 458 ? -19.781 17.094 21 1 94.19 458 SER B CA 1
ATOM 7149 C C . SER B 1 458 ? -18.969 18.078 20.172 1 94.19 458 SER B C 1
ATOM 7151 O O . SER B 1 458 ? -19.453 19.141 19.812 1 94.19 458 SER B O 1
ATOM 7153 N N . ILE B 1 459 ? -17.734 17.688 19.859 1 94.12 459 ILE B N 1
ATOM 7154 C CA . ILE B 1 459 ? -16.875 18.547 19.047 1 94.12 459 ILE B CA 1
ATOM 7155 C C . ILE B 1 459 ? -17.453 18.688 17.641 1 94.12 459 ILE B C 1
ATOM 7157 O O . ILE B 1 459 ? -17.5 19.781 17.094 1 94.12 459 ILE B O 1
ATOM 7161 N N . ILE B 1 460 ? -17.938 17.656 17.094 1 96.81 460 ILE B N 1
ATOM 7162 C CA . ILE B 1 460 ? -18.484 17.672 15.742 1 96.81 460 ILE B CA 1
ATOM 7163 C C . ILE B 1 460 ? -19.734 18.547 15.695 1 96.81 460 ILE B C 1
ATOM 7165 O O . ILE B 1 460 ? -19.922 19.312 14.742 1 96.81 460 ILE B O 1
ATOM 7169 N N . LYS B 1 461 ? -20.578 18.453 16.75 1 96.94 461 LYS B N 1
ATOM 7170 C CA . LYS B 1 461 ? -21.75 19.312 16.844 1 96.94 461 LYS B CA 1
ATOM 7171 C C . LYS B 1 461 ? -21.344 20.797 16.844 1 96.94 461 LYS B C 1
ATOM 7173 O O . LYS B 1 461 ? -21.953 21.609 16.141 1 96.94 461 LYS B O 1
ATOM 7178 N N . ASP B 1 462 ? -20.344 21.094 17.562 1 96 462 ASP B N 1
ATOM 7179 C CA . ASP B 1 462 ? -19.859 22.469 17.641 1 96 462 ASP B CA 1
ATOM 7180 C C . ASP B 1 462 ? -19.297 22.938 16.297 1 96 462 ASP B C 1
ATOM 7182 O O . ASP B 1 462 ? -19.547 24.078 15.898 1 96 462 ASP B O 1
ATOM 7186 N N . ILE B 1 463 ? -18.547 22.062 15.656 1 96.06 463 ILE B N 1
ATOM 7187 C CA . ILE B 1 463 ? -17.984 22.406 14.359 1 96.06 463 ILE B CA 1
ATOM 7188 C C . ILE B 1 463 ? -19.094 22.703 13.359 1 96.06 463 ILE B C 1
ATOM 7190 O O . ILE B 1 463 ? -19.047 23.688 12.625 1 96.06 463 ILE B O 1
ATOM 7194 N N . LEU B 1 464 ? -20.094 21.859 13.328 1 97.25 464 LEU B N 1
ATOM 7195 C CA . LEU B 1 464 ? -21.219 22.094 12.43 1 97.25 464 LEU B CA 1
ATOM 7196 C C . LEU B 1 464 ? -21.891 23.422 12.742 1 97.25 464 LEU B C 1
ATOM 7198 O O . LEU B 1 464 ? -22.25 24.172 11.828 1 97.25 464 LEU B O 1
ATOM 7202 N N . ALA B 1 465 ? -22.094 23.688 14.023 1 97.12 465 ALA B N 1
ATOM 7203 C CA . ALA B 1 465 ? -22.656 24.969 14.43 1 97.12 465 ALA B CA 1
ATOM 7204 C C . ALA B 1 465 ? -21.797 26.141 13.945 1 97.12 465 ALA B C 1
ATOM 7206 O O . ALA B 1 465 ? -22.312 27.141 13.461 1 97.12 465 ALA B O 1
ATOM 7207 N N . LYS B 1 466 ? -20.531 26 14.117 1 95.69 466 LYS B N 1
ATOM 7208 C CA . LYS B 1 466 ? -19.594 27.016 13.633 1 95.69 466 LYS B CA 1
ATOM 7209 C C . LYS B 1 466 ? -19.734 27.219 12.125 1 95.69 466 LYS B C 1
ATOM 7211 O O . LYS B 1 466 ? -19.781 28.359 11.648 1 95.69 466 LYS B O 1
ATOM 7216 N N . LEU B 1 467 ? -19.781 26.156 11.367 1 97.12 467 LEU B N 1
ATOM 7217 C CA . LEU B 1 467 ? -19.938 26.25 9.922 1 97.12 467 LEU B CA 1
ATOM 7218 C C . LEU B 1 467 ? -21.188 27.062 9.555 1 97.12 467 LEU B C 1
ATOM 7220 O O . LEU B 1 467 ? -21.156 27.844 8.609 1 97.12 467 LEU B O 1
ATOM 7224 N N . GLN B 1 468 ? -22.219 26.938 10.32 1 97.19 468 GLN B N 1
ATOM 7225 C CA . GLN B 1 468 ? -23.5 27.594 10.039 1 97.19 468 GLN B CA 1
ATOM 7226 C C . GLN B 1 468 ? -23.422 29.094 10.336 1 97.19 468 GLN B C 1
ATOM 7228 O O . GLN B 1 468 ? -24.344 29.844 10.008 1 97.19 468 GLN B O 1
ATOM 7233 N N . THR B 1 469 ? -22.312 29.531 10.93 1 95.94 469 THR B N 1
ATOM 7234 C CA . THR B 1 469 ? -22.125 30.953 11.203 1 95.94 469 THR B CA 1
ATOM 7235 C C . THR B 1 469 ? -21.266 31.594 10.125 1 95.94 469 THR B C 1
ATOM 7237 O O . THR B 1 469 ? -21.109 32.812 10.086 1 95.94 469 THR B O 1
ATOM 7240 N N . LEU B 1 470 ? -20.688 30.828 9.266 1 96.31 470 LEU B N 1
ATOM 7241 C CA . LEU B 1 470 ? -19.766 31.328 8.258 1 96.31 470 LEU B CA 1
ATOM 7242 C C . LEU B 1 470 ? -20.516 32 7.121 1 96.31 470 LEU B C 1
ATOM 7244 O O . LEU B 1 470 ? -21.719 31.797 6.945 1 96.31 470 LEU B O 1
ATOM 7248 N N . PRO B 1 471 ? -19.797 32.844 6.355 1 95.44 471 PRO B N 1
ATOM 7249 C CA . PRO B 1 471 ? -20.438 33.531 5.234 1 95.44 471 PRO B CA 1
ATOM 7250 C C . PRO B 1 471 ? -21.016 32.562 4.203 1 95.44 471 PRO B C 1
ATOM 7252 O O . PRO B 1 471 ? -20.438 31.516 3.951 1 95.44 471 PRO B O 1
ATOM 7255 N N . THR B 1 472 ? -22.109 32.938 3.596 1 95 472 THR B N 1
ATOM 7256 C CA . THR B 1 472 ? -22.781 32.094 2.619 1 95 472 THR B CA 1
ATOM 7257 C C . THR B 1 472 ? -22.422 32.5 1.197 1 95 472 THR B C 1
ATOM 7259 O O . THR B 1 472 ? -22.797 31.844 0.233 1 95 472 THR B O 1
ATOM 7262 N N . HIS B 1 473 ? -21.719 33.625 1.106 1 91.81 473 HIS B N 1
ATOM 7263 C CA . HIS B 1 473 ? -21.281 34.125 -0.189 1 91.81 473 HIS B CA 1
ATOM 7264 C C . HIS B 1 473 ? -19.797 34.438 -0.182 1 91.81 473 HIS B C 1
ATOM 7266 O O . HIS B 1 473 ? -19.234 34.781 0.861 1 91.81 473 HIS B O 1
ATOM 7272 N N . LYS B 1 474 ? -19.141 34.25 -1.348 1 85.12 474 LYS B N 1
ATOM 7273 C CA . LYS B 1 474 ? -17.719 34.5 -1.489 1 85.12 474 LYS B CA 1
ATOM 7274 C C . LYS B 1 474 ? -17.422 36 -1.579 1 85.12 474 LYS B C 1
ATOM 7276 O O . LYS B 1 474 ? -18.234 36.75 -2.084 1 85.12 474 LYS B O 1
#

Solvent-accessible surface area (backbone atoms only — not comparable to full-atom values): 50482 Å² total; per-residue (Å²): 138,72,94,69,79,65,89,77,80,80,84,84,89,83,89,82,84,84,75,82,69,80,80,77,73,78,73,79,80,70,77,72,72,75,74,69,74,72,70,71,74,63,75,67,76,69,73,38,50,80,59,70,65,55,85,53,61,62,70,62,28,52,43,52,31,33,19,23,52,9,43,16,32,37,60,28,41,44,53,49,67,70,48,80,72,51,84,55,66,36,80,77,54,51,77,84,35,78,45,51,89,41,21,44,55,49,66,22,50,34,59,49,18,32,65,58,27,32,4,35,76,38,86,20,53,48,73,71,58,35,63,74,34,66,33,52,60,82,39,48,79,54,50,44,66,60,45,36,50,54,43,48,30,86,68,64,42,41,59,85,78,45,55,71,64,56,41,47,17,36,17,37,12,50,33,71,53,68,67,68,41,77,77,43,27,38,82,89,76,34,43,45,68,59,79,74,46,95,71,44,54,53,45,42,30,54,45,23,79,66,29,30,93,58,27,58,60,43,44,72,45,69,33,41,10,47,45,27,48,75,38,32,44,50,42,51,50,32,43,34,23,12,46,49,65,54,86,47,62,24,41,55,64,47,56,69,66,56,48,45,45,41,47,27,27,40,48,64,34,58,63,78,56,63,63,35,31,20,23,53,7,42,15,36,38,60,30,42,34,50,48,66,71,52,74,52,57,72,63,57,37,83,71,47,68,81,86,49,85,62,64,80,43,49,55,55,67,23,48,34,67,38,21,22,66,61,33,65,28,28,94,90,33,69,34,51,64,86,41,48,72,45,55,42,70,63,43,37,53,54,43,43,31,84,69,61,54,33,62,89,76,43,44,44,49,55,40,49,16,34,18,35,10,49,19,72,52,68,69,69,50,68,75,37,27,40,82,88,79,49,40,43,68,34,47,41,71,27,55,48,24,45,46,54,34,55,43,20,76,66,28,30,92,57,28,45,60,43,77,91,48,75,23,40,10,36,44,25,56,78,37,37,46,52,44,47,50,35,47,35,22,13,45,50,64,52,81,50,47,22,37,51,53,60,37,19,71,54,41,52,16,6,46,48,22,32,34,50,69,32,47,60,66,128,134,84,90,86,84,73,80,83,78,83,69,82,77,83,74,76,81,76,73,79,70,74,79,74,72,76,71,77,75,72,74,73,73,75,76,69,73,72,67,71,75,63,75,69,76,70,73,39,51,80,61,70,65,55,85,54,59,63,70,61,28,53,44,52,31,34,19,23,52,8,42,14,30,37,60,29,40,44,52,48,67,70,49,79,73,52,84,55,65,35,80,78,54,51,80,83,33,78,47,52,88,40,21,43,55,49,68,22,51,34,58,50,18,32,64,57,26,31,4,34,77,38,86,20,52,49,72,70,59,34,63,73,34,66,33,51,60,82,41,47,78,54,51,44,66,60,46,38,50,53,42,48,30,86,69,64,43,40,58,85,78,44,55,71,67,55,41,48,17,36,16,38,12,49,34,70,53,67,67,68,42,78,74,45,27,38,81,88,76,33,42,46,67,59,77,73,46,96,70,44,54,54,44,41,28,52,46,24,80,65,28,31,93,61,28,58,60,42,44,71,44,68,32,41,10,47,43,27,48,75,38,32,45,49,42,50,50,33,43,35,23,12,45,49,66,54,90,48,62,22,42,54,64,47,56,68,66,57,49,45,45,40,48,26,28,40,47,64,32,60,61,78,54,64,63,33,33,20,25,52,8,42,14,38,39,61,31,42,33,51,48,67,71,53,75,53,56,74,65,56,38,84,71,47,69,82,86,50,84,62,63,79,42,49,54,54,68,22,48,34,65,38,21,24,66,63,33,66,27,28,92,89,34,69,37,51,64,86,40,48,72,46,56,42,70,63,44,36,53,54,43,43,31,84,70,61,55,34,61,90,76,45,44,44,48,54,42,49,16,34,17,35,10,49,21,69,53,68,66,67,47,68,76,38,28,39,83,86,79,48,40,46,68,34,48,41,70,26,54,48,23,45,47,54,34,55,45,21,76,65,27,29,92,59,28,46,61,42,78,92,48,76,23,40,10,35,43,24,56,78,36,36,47,53,45,48,49,33,49,36,21,12,45,49,63,53,80,51,47,22,36,51,54,61,38,18,71,56,41,52,17,7,47,49,23,33,34,50,70,34,47,60,66,128

Nearest PDB structures (foldseek):
  1n90-assembly1_B  TM=8.146E-01  e=9.689E-02  Pseudomonas aeruginosa
  7rh6-assembly1_O  TM=4.539E-01  e=4.469E-03  Mycolicibacterium smegmatis MC2 155
  6tp9-assembly5_G  TM=7.221E-01  e=1.466E-01  Pseudomonas aeruginosa PAO1
  7rh6-assembly1_O  TM=4.602E-01  e=2.304E-03  Mycolicibacterium smegmatis MC2 155
  1n90-assembly1_B  TM=8.176E-01  e=9.909E-02  Pseudomonas aeruginosa

InterPro domains:
  IPR009056 Cytochrome c-like domain [PF13442] (403-463)
  IPR009056 Cytochrome c-like domain [PS51007] (65-178)
  IPR009056 Cytochrome c-like domain [PS51007] (185-378)
  IPR009056 Cytochrome c-like domain [PS51007] (394-471)
  IPR036280 Multiheme cytochrome superfamily [SSF48695] (100-417)
  IPR036909 Cytochrome c-like domain superfamily [G3DSA:1.10.760.10] (196-272)
  IPR036909 Cytochrome c-like domain superfamily [G3DSA:1.10.760.10] (383-474)
  IPR036909 Cytochrome c-like domain superfamily [SSF46626] (86-175)
  IPR036909 Cytochrome c-like domain superfamily [SSF46626] (201-270)
  IPR036909 Cytochrome c-like domain superfamily [SSF46626] (401-471)
  IPR050597 Cytochrome c Oxidase Subunit [PTHR33751] (358-471)

Foldseek 3Di:
DDDPDDDPDDDYDDDDDDDDPPDPPVPDPPPPPPPPPPPPCPPDPPDPDPPDDDPDDPVVLVLLLLLLLLLQVLAPVCQQVVHDADPDAQQLFDCPAPCVVPRSCNLRNCLQQNLLQAGCVAPLVDDRSPGVHGGLQVLAPPALVVQLCVCCDPRNNCPVPDDPSNSSSNSSNSHPVRDNCVVQAPRVQLAGPDDADQDAPCCVPQVCVQQNPLRPNDLQDFRQLVVCRVHVSNNLSCCQNNHRNDDRDHCVSDDSVSSSRVSSNSVPRDGDDLLLLLLVLLQCLAPVCLQVVHWADQAAQPLPDPPDPPPHGGCNLRNCQACNLQQQGDPPHGGLQVQAQPDLVVQLVVCCDPRNVCSVPDHNSNSSSNSSNSHHVHDRCVVQAPPVQRAGPAAQVPLLVCCVPQPCVQQNPQRNNPPVDFRLLQCLRVPVSVSLSCQQRNHRNDDRDHCVVVDDSRNSSNNSNNSNVHDRHD/DDDDDDDDDDDDDDDDPDDPPPPPPPPPPPPPPPPPPPPPCPPDPPDPDPPDDDPDDPVVLVLLLLLLLLLQVLAPVCQQVVHDADPDAQQLFDCPALCVVPRSCNLRNCLQQNLLQAGCVAPLVDDRSPGVHGGLQVLAPPALVVQLCVCCDPRNNCPVPDDPSNSSSNSSNSHPVRDNCVVQAPRVQRAGPDDADQDAPCCVPQVCVQQNPLRPNDLQDFRQLVVCRVHVSNNLSCCQNNHRNDDRDHCVSDDSVSSSRVSSNSVPRDGDDLLLLLLLLLQCLAPVCLQVVHWADQAAQPLQDPPDPPPHHGCNLRNCQACNLQQQGDPPHGGLQVQAQPDLVVQLVVCCDPRNVCSVPDHNSNSSSNSSNSHHVHDRCCVQAPPPQLAGPAAQPPLLVCCVPQPCVQQNPQRNNPPVDFRLLQCLRVPVSVSLSCQQRNHRNDDRDHCVVVDDSRNSSNNSNNSNVHDRHD

Organism: NCBI:txid28181